Protein AF-M8BYP4-F1 (afdb_monomer_lite)

pLDDT: mean 82.85, std 19.55, range [24.45, 98.75]

Secondary structure (DSSP, 8-state):
--SSSSSSSSSSSSSSSS------PPPPEEEEEE---HHHHHHHHHHHTS-HHHH--PPP---------S-------S---EEEEE--SSSS-HHHHHHHHHHHHHHHT-TTSEEEE--BB-B-TT-PBPTTB--SS-TTT--SSS----TTGGGS-SSSSSHHHHHTGGGHHHHH----S----TTTSPPHHHHHHHHHHTS-EEEEE-S-SHHHHHHHHH-TTGGGGEEEEEEE---SS---TTSS--TT--S----TTSSSS---SSSTTT-SS--HHHHH-HHHHHHHHHHHHTTTTTTT--S------------S-TTSHHHHHHHHGGG---SS-TT----EEEE-HHHHTTSB--HHHHHHHHH---SHHHHHHHHHHHHHHHTSSSTTHHHH-B-HHHHHHHHHHHHHHHTTTSS---SSEEEEEEEEEE--SBSSTT--SSS-TTTTT-SS-GGGPPTTSTTSSB---STT-TTT--TT-SS----TT-EEE--STT-EEEEEEEEEPBPS-TT-S--BHHHHHHHHHHH-STT--S--HHHH-TT----------TT----EEEEEEE---HHHHHHHHHHHHS-TTTEEEEEEEE-TTSSS-GGGHHHHHHHHHHTT-TTS-EEE--SS-TTS-TT--TTGGGS-SSSSSHHHHHTGGGGGGGS---S--------GGGT-SS--S-GGG---BHHHHHHHHHHHS-TT--EEEEE-S-THHHHHHHHH-TTHHHHEEEEEEE---B--TT----S-TT-TT--SB-HHHHH-HHHHHHHHTSSS-EEEE-HHHHHHH--HHHHHHHHHHS---HHHHHHHHHHHHHHHHHHH-GGGGGGHHHHHHHHHHHHHHHGGGS-EEEEEEEEEE--SS-TTTTTBEEE-TT-S-EEEEEEEE-HHHHHHHHHHHHH-GGG--SS--HHHHHHHHHS--GGGS--

Sequence (951 aa):
MAAAVVVIMVLAAAVAAGGAATDQAAPQRILLDTDMDTDDLLALMYILKQNRSEFELKPSFSYSNPKQSNLIKIPIPAATREAVTINVNAWSDAGHAVNHLYDILYMMGRDDILVGIGGDGGISDAGTIYPNVGGYLPLIDQGITTVGDCRYRKAVPLEGGGRLDIDTNWGIRRSFLPQGNRRYIPFQQPTTQQVMIDTISAGPTTVILTGSHTNFAIFLMTYPHLKGNVKHIYTMGGGVRSKNPTGCCPKDVTTACTPQQCGDIGNLFSSYSTNPYAEFNIFGDPFAAYQILVQIAMYRRIQNESEFVSVSMLGVSITDGVASLGSIITSHLIKFGVVEVFHSGIPITLVPLDATNTIPVNEEFFYAFQQHQSTFEAEYCFKSLKMARDTWSDDQFHASYFMWDSFTSGVAISGMRNDKDCLHGNDFAELEYMNITVITSNEPYGIYDGSNPLFDGHAVPKFGLKKGGVHSGHVQTGIVDSFCIIEGSRKGRCEDGYTKEISGLEAVRVRVATKAKSNVDKNSRLDREFFKSFLEVLTLRDNTGRFDITAQFPFYREVLYKPNFVNKSRGKVTIFDMDMSAGDFVSLIYLLKAPVEEIDLKGIFVSGNGWANAATIDIVYDILHMMGRDDIPVGRGTSTALGTGILGCKYVSAIPQGSGGLLDSDTLYGLARSLPRSPRRYTAENSVEHGAPRNTGNPELRQPLAFEVWQSVKKQLDPSEKITILTNGPLTNLANIVLSDRNASSVIKSVYVVGGHIRDENDSNGNVFTVPSNRYAEFNLFLDPLAAKVVLESTMDITLIPLSSQRKASSFQTLLESLEYAENTPESSFVLHLLSLLHDLQQKHRLYHHMGIFLGELLGAVYLVEGSNMEHSLLLKPISIIADNTTSTDGQVVVNEQSANLVKVLEDFDSDEYYSRVANHLGNMERSAVIGSFTEQRASWSRQPDNLRVR

Radius of gyration: 30.74 Å; chains: 1; bounding box: 107×107×83 Å

Organism: Aegilops tauschii (NCBI:txid37682)

Foldseek 3Di:
DPPDDPPPVVVVVVVPPDDPPPCLDQAAFEEEEAQQFLLVLLQVLLVLLDDQSNHHDDDDDDDDDDDDDDDPPPPLPLDARYEYEHAALAFEAQQLRVQLVQLVCVQLVNPNYAYAAFFFAFADLQQDGDPRGGNNAASQQTYRGLFGFSFLRLLAFQDLLGHLCRSCLQVLSLVKTDGDPDWFFPPSRHHLLNRCCSNLVSAAHEYEYHAALRSVLSNCVVPVVSLQSHQAYQYEFFFAPAAAQPLFDDPPDPDDTDCLQGGEREDGDLQQQQAVGGYSRCSSHVPSVQSVQQVLFPAPVVVVPPDDDDDDDDDDDDDDDPDPPVVVCVVPVVPDPDVVSHDNNHAYEYEYCLAQLQAFQAPLLLVVLVVLQQFSSSVSSNVSLQQSCQSDLDPSSRRHHTSRSNVSSQQVVQCSVCVVPVPDDRPWFDKDWFWKGFQAADPDFQDAPVQGSQPHPDPAGHPRDDRRDSNRHGDRRHSPRPQQHDPPDSGGDDRHSHIYGDDDPSIGTHIYGNYTDFDPPPPDPNGGPSSVSSSVSSNDPPSGGPGINCRLFVQDDQDAQADDCVPPAAAAEEEEEEQQALLVLLLLLLLLLFDRNHYVHAEYEHACLDQEHQQLVQLVQLSCRQLSNSNYAYAYEQNAAPPDDSSDCPQVSLFRSDLSGHSCSSCLSRCSQWGAGHPQGARPQADVVRVRSHGDPCRVSHRHHLLVSVVVSVVPDDPPHAYEYEYLAALRSVLVNVVVPVCNLVRHQEYEYEFADEQDPVRQFEQSPSQVLARFAHSRCLSHVPSVQSPVLDQHAYEYAYPLNLLLQLDLPLLLVLLVPFADFLQSVSSNVSSVSLVVSCVPDPSSVSSSNSRSSSVRSCCSRCVVVWDWDKDWFQWGTDCPVDSSRRRGIYGDPPRPHTYIYTNDTDNNVVSNVSNHSSNDPPSGTPQSTNVSVSVVSRDDPPVVVPD

Structure (mmCIF, N/CA/C/O backbone):
data_AF-M8BYP4-F1
#
_entry.id   AF-M8BYP4-F1
#
loop_
_atom_site.group_PDB
_atom_site.id
_atom_site.type_symbol
_atom_site.label_atom_id
_atom_site.label_alt_id
_atom_site.label_comp_id
_atom_site.label_asym_id
_atom_site.label_entity_id
_atom_site.label_seq_id
_atom_site.pdbx_PDB_ins_code
_atom_site.Cartn_x
_atom_site.Cartn_y
_atom_site.Cartn_z
_atom_site.occupancy
_atom_site.B_iso_or_equiv
_atom_site.auth_seq_id
_atom_site.auth_comp_id
_atom_site.auth_asym_id
_atom_site.auth_atom_id
_atom_site.pdbx_PDB_model_num
ATOM 1 N N . MET A 1 1 ? 33.179 -76.485 -32.060 1.00 47.47 1 MET A N 1
ATOM 2 C CA . MET A 1 1 ? 33.585 -75.147 -31.580 1.00 47.47 1 MET A CA 1
ATOM 3 C C . MET A 1 1 ? 34.302 -74.425 -32.709 1.00 47.47 1 MET A C 1
ATOM 5 O O . MET A 1 1 ? 35.471 -74.696 -32.910 1.00 47.47 1 MET A O 1
ATOM 9 N N . ALA A 1 2 ? 33.565 -73.627 -33.489 1.00 41.41 2 ALA A N 1
ATOM 10 C CA . ALA A 1 2 ? 34.037 -72.615 -34.453 1.00 41.41 2 ALA A CA 1
ATOM 11 C C . ALA A 1 2 ? 32.843 -72.214 -35.346 1.00 41.41 2 ALA A C 1
ATOM 13 O O . ALA A 1 2 ? 32.811 -72.569 -36.514 1.00 41.41 2 ALA A O 1
ATOM 14 N N . ALA A 1 3 ? 31.807 -71.589 -34.768 1.00 38.22 3 ALA A N 1
ATOM 15 C CA . ALA A 1 3 ? 30.687 -70.961 -35.495 1.00 38.22 3 ALA A CA 1
ATOM 16 C C . ALA A 1 3 ? 29.704 -70.315 -34.495 1.00 38.22 3 ALA A C 1
ATOM 18 O O . ALA A 1 3 ? 28.600 -70.815 -34.315 1.00 38.22 3 ALA A O 1
ATOM 19 N N . ALA A 1 4 ? 30.117 -69.266 -33.770 1.00 37.12 4 ALA A N 1
ATOM 20 C CA . ALA A 1 4 ? 29.188 -68.485 -32.929 1.00 37.12 4 ALA A CA 1
ATOM 21 C C . ALA A 1 4 ? 29.692 -67.085 -32.505 1.00 37.12 4 ALA A C 1
ATOM 23 O O . ALA A 1 4 ? 29.160 -66.525 -31.555 1.00 37.12 4 ALA A O 1
ATOM 24 N N . VAL A 1 5 ? 30.714 -66.502 -33.154 1.00 43.09 5 VAL A N 1
ATOM 25 C CA . VAL A 1 5 ? 31.291 -65.207 -32.701 1.00 43.09 5 VAL A CA 1
ATOM 26 C C . VAL A 1 5 ? 31.234 -64.093 -33.762 1.00 43.09 5 VAL A C 1
ATOM 28 O O . VAL A 1 5 ? 31.517 -62.943 -33.460 1.00 43.09 5 VAL A O 1
ATOM 31 N N . VAL A 1 6 ? 30.769 -64.362 -34.988 1.00 42.94 6 VAL A N 1
ATOM 32 C CA . VAL A 1 6 ? 30.834 -63.367 -36.087 1.00 42.94 6 VAL A CA 1
ATOM 33 C C . VAL A 1 6 ? 29.506 -62.629 -36.360 1.00 42.94 6 VAL A C 1
ATOM 35 O O . VAL A 1 6 ? 29.493 -61.652 -37.095 1.00 42.94 6 VAL A O 1
ATOM 38 N N . VAL A 1 7 ? 28.391 -62.988 -35.711 1.00 42.44 7 VAL A N 1
ATOM 39 C CA . VAL A 1 7 ? 27.078 -62.340 -35.972 1.00 42.44 7 VAL A CA 1
ATOM 40 C C . VAL A 1 7 ? 26.731 -61.210 -34.982 1.00 42.44 7 VAL A C 1
ATOM 42 O O . VAL A 1 7 ? 25.818 -60.434 -35.237 1.00 42.44 7 VAL A O 1
ATOM 45 N N . ILE A 1 8 ? 27.491 -61.020 -33.896 1.00 41.34 8 ILE A N 1
ATOM 46 C CA . ILE A 1 8 ? 27.172 -59.989 -32.882 1.00 41.34 8 ILE A CA 1
ATOM 47 C C . ILE A 1 8 ? 27.923 -58.659 -33.105 1.00 41.34 8 ILE A C 1
ATOM 49 O O . ILE A 1 8 ? 27.476 -57.622 -32.626 1.00 41.34 8 ILE A O 1
ATOM 53 N N . MET A 1 9 ? 28.995 -58.620 -33.909 1.00 36.97 9 MET A N 1
ATOM 54 C CA . MET A 1 9 ? 29.759 -57.375 -34.128 1.00 36.97 9 MET A CA 1
ATOM 55 C C . MET A 1 9 ? 29.305 -56.500 -35.309 1.00 36.97 9 MET A C 1
ATOM 57 O O . MET A 1 9 ? 29.778 -55.375 -35.422 1.00 36.97 9 MET A O 1
ATOM 61 N N . VAL A 1 10 ? 28.364 -56.940 -36.154 1.00 40.47 10 VAL A N 1
ATOM 62 C CA . VAL A 1 10 ? 27.869 -56.111 -37.281 1.00 40.47 10 VAL A CA 1
ATOM 63 C C . VAL A 1 10 ? 26.548 -55.390 -36.960 1.00 40.47 10 VAL A C 1
ATOM 65 O O . VAL A 1 10 ? 26.227 -54.391 -37.593 1.00 40.47 10 VAL A O 1
ATOM 68 N N . LEU A 1 11 ? 25.829 -55.785 -35.903 1.00 34.47 11 LEU A N 1
ATOM 69 C CA . LEU A 1 11 ? 24.637 -55.061 -35.424 1.00 34.47 11 LEU A CA 1
ATOM 70 C C . LEU A 1 11 ? 24.945 -53.971 -34.381 1.00 34.47 11 LEU A C 1
ATOM 72 O O . LEU A 1 11 ? 24.119 -53.091 -34.164 1.00 34.47 11 LEU A O 1
ATOM 76 N N . ALA A 1 12 ? 26.149 -53.959 -33.800 1.00 36.03 12 ALA A N 1
ATOM 77 C CA . ALA A 1 12 ? 26.587 -52.902 -32.882 1.00 36.03 12 ALA A CA 1
ATOM 78 C C . ALA A 1 12 ? 27.160 -51.656 -33.596 1.00 36.03 12 ALA A C 1
ATOM 80 O O . ALA A 1 12 ? 27.296 -50.608 -32.974 1.00 36.03 12 ALA A O 1
ATOM 81 N N . ALA A 1 13 ? 27.452 -51.739 -34.900 1.00 34.25 13 ALA A N 1
ATOM 82 C CA . ALA A 1 13 ? 27.996 -50.626 -35.689 1.00 34.25 13 ALA A CA 1
ATOM 83 C C . ALA A 1 13 ? 26.947 -49.888 -36.551 1.00 34.25 13 ALA A C 1
ATOM 85 O O . ALA A 1 13 ? 27.278 -48.891 -37.184 1.00 34.25 13 ALA A O 1
ATOM 86 N N . ALA A 1 14 ? 25.682 -50.333 -36.554 1.00 33.28 14 ALA A N 1
ATOM 87 C CA . ALA A 1 14 ? 24.598 -49.731 -37.344 1.00 33.28 14 ALA A CA 1
ATOM 88 C C . ALA A 1 14 ? 23.501 -49.038 -36.505 1.00 33.28 14 ALA A C 1
ATOM 90 O O . ALA A 1 14 ? 22.530 -48.542 -37.065 1.00 33.28 14 ALA A O 1
ATOM 91 N N . VAL A 1 15 ? 23.658 -48.953 -35.177 1.00 34.56 15 VAL A N 1
ATOM 92 C CA . VAL A 1 15 ? 22.760 -48.177 -34.284 1.00 34.56 15 VAL A CA 1
ATOM 93 C C . VAL A 1 15 ? 23.459 -46.928 -33.712 1.00 34.56 15 VAL A C 1
ATOM 95 O O . VAL A 1 15 ? 22.857 -46.138 -32.997 1.00 34.56 15 VAL A O 1
ATOM 98 N N . ALA A 1 16 ? 24.719 -46.681 -34.087 1.00 34.91 16 ALA A N 1
ATOM 99 C CA . ALA A 1 16 ? 25.492 -45.505 -33.665 1.00 34.91 16 ALA A CA 1
ATOM 100 C C . ALA A 1 16 ? 25.520 -44.358 -34.702 1.00 34.91 16 ALA A C 1
ATOM 102 O O . ALA A 1 16 ? 26.282 -43.408 -34.548 1.00 34.91 16 ALA A O 1
ATOM 103 N N . ALA A 1 17 ? 24.699 -44.419 -35.755 1.00 37.12 17 ALA A N 1
ATOM 104 C CA . ALA A 1 17 ? 24.590 -43.364 -36.762 1.00 37.12 17 ALA A CA 1
ATOM 105 C C . ALA A 1 17 ? 23.144 -43.271 -37.268 1.00 37.12 17 ALA A C 1
ATOM 107 O O . ALA A 1 17 ? 22.764 -43.951 -38.216 1.00 37.12 17 ALA A O 1
ATOM 108 N N . GLY A 1 18 ? 22.313 -42.467 -36.604 1.00 32.94 18 GLY A N 1
ATOM 109 C CA . GLY A 1 18 ? 20.912 -42.313 -37.009 1.00 32.94 18 GLY A CA 1
ATOM 110 C C . GLY A 1 18 ? 20.001 -41.807 -35.904 1.00 32.94 18 GLY A C 1
ATOM 111 O O . GLY A 1 18 ? 18.997 -42.430 -35.588 1.00 32.94 18 GLY A O 1
ATOM 112 N N . GLY A 1 19 ? 20.372 -40.686 -35.302 1.00 25.70 19 GLY A N 1
ATOM 113 C CA . GLY A 1 19 ? 19.558 -39.978 -34.330 1.00 25.70 19 GLY A CA 1
ATOM 114 C C . GLY A 1 19 ? 20.259 -38.675 -34.028 1.00 25.70 19 GLY A C 1
ATOM 115 O O . GLY A 1 19 ? 20.981 -38.582 -33.042 1.00 25.70 19 GLY A O 1
ATOM 116 N N . ALA A 1 20 ? 20.125 -37.699 -34.928 1.00 27.20 20 ALA A N 1
ATOM 117 C CA . ALA A 1 20 ? 20.415 -36.321 -34.582 1.00 27.20 20 ALA A CA 1
ATOM 118 C C . ALA A 1 20 ? 19.528 -35.996 -33.377 1.00 27.20 20 ALA A C 1
ATOM 120 O O . ALA A 1 20 ? 18.320 -35.811 -33.523 1.00 27.20 20 ALA A O 1
ATOM 121 N N . ALA A 1 21 ? 20.111 -36.024 -32.178 1.00 27.77 21 ALA A N 1
ATOM 122 C CA . ALA A 1 21 ? 19.527 -35.355 -31.041 1.00 27.77 21 ALA A CA 1
ATOM 123 C C . ALA A 1 21 ? 19.411 -33.899 -31.480 1.00 27.77 21 ALA A C 1
ATOM 125 O O . ALA A 1 21 ? 20.416 -33.220 -31.676 1.00 27.77 21 ALA A O 1
ATOM 126 N N . THR A 1 22 ? 18.189 -33.463 -31.764 1.00 29.06 22 THR A N 1
ATOM 127 C CA . THR A 1 22 ? 17.883 -32.047 -31.883 1.00 29.06 22 THR A CA 1
ATOM 128 C C . THR A 1 22 ? 18.420 -31.396 -30.617 1.00 29.06 22 THR A C 1
ATOM 130 O O . THR A 1 22 ? 17.942 -31.731 -29.531 1.00 29.06 22 THR A O 1
ATOM 133 N N . ASP A 1 23 ? 19.429 -30.535 -30.750 1.00 31.98 23 ASP A N 1
ATOM 134 C CA . ASP A 1 23 ? 19.889 -29.634 -29.697 1.00 31.98 23 ASP A CA 1
ATOM 135 C C . ASP A 1 23 ? 18.686 -28.776 -29.271 1.00 31.98 23 ASP A C 1
ATOM 137 O O . ASP A 1 23 ? 18.431 -27.696 -29.804 1.00 31.98 23 ASP A O 1
ATOM 141 N N . GLN A 1 24 ? 17.867 -29.280 -28.346 1.00 37.41 24 GLN A N 1
ATOM 142 C CA . GLN A 1 24 ? 16.889 -28.456 -27.655 1.00 37.41 24 GLN A CA 1
ATOM 143 C C . GLN A 1 24 ? 17.692 -27.557 -26.720 1.00 37.41 24 GLN A C 1
ATOM 145 O O . GLN A 1 24 ? 18.117 -27.973 -25.643 1.00 37.41 24 GLN A O 1
ATOM 150 N N . ALA A 1 25 ? 17.955 -26.336 -27.189 1.00 51.00 25 ALA A N 1
ATOM 151 C CA . ALA A 1 25 ? 18.593 -25.283 -26.413 1.00 51.00 25 ALA A CA 1
ATOM 152 C C . ALA A 1 25 ? 17.952 -25.184 -25.020 1.00 51.00 25 ALA A C 1
ATOM 154 O O . ALA A 1 25 ? 16.726 -25.218 -24.899 1.00 51.00 25 ALA A O 1
ATOM 155 N N . ALA A 1 26 ? 18.783 -25.055 -23.982 1.00 59.34 26 ALA A N 1
ATOM 156 C CA . ALA A 1 26 ? 18.301 -24.932 -22.613 1.00 59.34 26 ALA A CA 1
ATOM 157 C C . ALA A 1 26 ? 17.300 -23.763 -22.497 1.00 59.34 26 ALA A C 1
ATOM 159 O O . ALA A 1 26 ? 17.522 -22.716 -23.120 1.00 59.34 26 ALA A O 1
ATOM 160 N N . PRO A 1 27 ? 16.219 -23.915 -21.716 1.00 70.88 27 PRO A N 1
ATOM 161 C CA . PRO A 1 27 ? 15.196 -22.884 -21.645 1.00 70.88 27 PRO A CA 1
ATOM 162 C C . PRO A 1 27 ? 15.723 -21.592 -21.011 1.00 70.88 27 PRO A C 1
ATOM 164 O O . PRO A 1 27 ? 16.614 -21.635 -20.155 1.00 70.88 27 PRO A O 1
ATOM 167 N N . GLN A 1 28 ? 15.208 -20.442 -21.450 1.00 80.75 28 GLN A N 1
ATOM 168 C CA . GLN A 1 28 ? 15.706 -19.141 -20.989 1.00 80.75 28 GLN A CA 1
ATOM 169 C C . GLN A 1 28 ? 15.186 -18.813 -19.587 1.00 80.75 28 GLN A C 1
ATOM 171 O O . GLN A 1 28 ? 14.002 -18.965 -19.318 1.00 80.75 28 GLN A O 1
ATOM 176 N N . ARG A 1 29 ? 16.078 -18.342 -18.708 1.00 87.81 29 ARG A N 1
ATOM 177 C CA . ARG A 1 29 ? 15.727 -17.854 -17.368 1.00 87.81 29 ARG A CA 1
ATOM 178 C C . ARG A 1 29 ? 15.261 -16.411 -17.431 1.00 87.81 29 ARG A C 1
ATOM 180 O O . ARG A 1 29 ? 15.933 -15.597 -18.069 1.00 87.81 29 ARG A O 1
ATOM 187 N N . ILE A 1 30 ? 14.171 -16.105 -16.737 1.00 91.81 30 ILE A N 1
ATOM 188 C CA . ILE A 1 30 ? 13.589 -14.764 -16.678 1.00 91.81 30 ILE A CA 1
ATOM 189 C C . ILE A 1 30 ? 13.501 -14.322 -15.219 1.00 91.81 30 ILE A C 1
ATOM 191 O O . ILE A 1 30 ? 12.996 -15.053 -14.367 1.00 91.81 30 ILE A O 1
ATOM 195 N N . LEU A 1 31 ? 13.975 -13.111 -14.951 1.00 95.56 31 LEU A N 1
ATOM 196 C CA . LEU A 1 31 ? 13.644 -12.367 -13.745 1.00 95.56 31 LEU A CA 1
ATOM 197 C C . LEU A 1 31 ? 12.795 -11.164 -14.149 1.00 95.56 31 LEU A C 1
ATOM 199 O O . LEU A 1 31 ? 13.245 -10.360 -14.962 1.00 95.56 31 LEU A O 1
ATOM 203 N N . LEU A 1 32 ? 11.589 -11.057 -13.600 1.00 96.25 32 LEU A N 1
ATOM 204 C CA . LEU A 1 32 ? 10.695 -9.914 -13.791 1.00 96.25 32 LEU A CA 1
ATOM 205 C C . LEU A 1 32 ? 10.702 -9.052 -12.524 1.00 96.25 32 LEU A C 1
ATOM 207 O O . LEU A 1 32 ? 10.374 -9.565 -11.462 1.00 96.25 32 LEU A O 1
ATOM 211 N N . ASP A 1 33 ? 11.047 -7.773 -12.632 1.00 95.19 33 ASP A N 1
ATOM 212 C CA . ASP A 1 33 ? 10.878 -6.778 -11.564 1.00 95.19 33 ASP A CA 1
ATOM 213 C C . ASP A 1 33 ? 9.746 -5.821 -11.961 1.00 95.19 33 ASP A C 1
ATOM 215 O O . ASP A 1 33 ? 9.840 -5.157 -12.992 1.00 95.19 33 ASP A O 1
ATOM 219 N N . THR A 1 34 ? 8.669 -5.800 -11.179 1.00 93.62 34 THR A N 1
ATOM 220 C CA . THR A 1 34 ? 7.365 -5.206 -11.538 1.00 93.62 34 THR A CA 1
ATOM 221 C C . THR A 1 34 ? 6.768 -4.449 -10.357 1.00 93.62 34 THR A C 1
ATOM 223 O O . THR A 1 34 ? 7.027 -4.819 -9.211 1.00 93.62 34 THR A O 1
ATOM 226 N N . ASP A 1 35 ? 5.957 -3.422 -10.599 1.00 90.00 35 ASP A N 1
ATOM 227 C CA . ASP A 1 35 ? 5.171 -2.718 -9.580 1.00 90.00 35 ASP A CA 1
ATOM 228 C C . ASP A 1 35 ? 3.682 -3.105 -9.557 1.00 90.00 35 ASP A C 1
ATOM 230 O O . ASP A 1 35 ? 2.884 -2.432 -8.905 1.00 90.00 35 ASP A O 1
ATOM 234 N N . MET A 1 36 ? 3.345 -4.277 -10.115 1.00 90.44 36 MET A N 1
ATOM 235 C CA . MET A 1 36 ? 2.069 -4.999 -9.962 1.00 90.44 36 MET A CA 1
ATOM 236 C C . MET A 1 36 ? 0.813 -4.142 -10.191 1.00 90.44 36 MET A C 1
ATOM 238 O O . MET A 1 36 ? -0.194 -4.316 -9.497 1.00 90.44 36 MET A O 1
ATOM 242 N N . ASP A 1 37 ? 0.847 -3.248 -11.174 1.00 8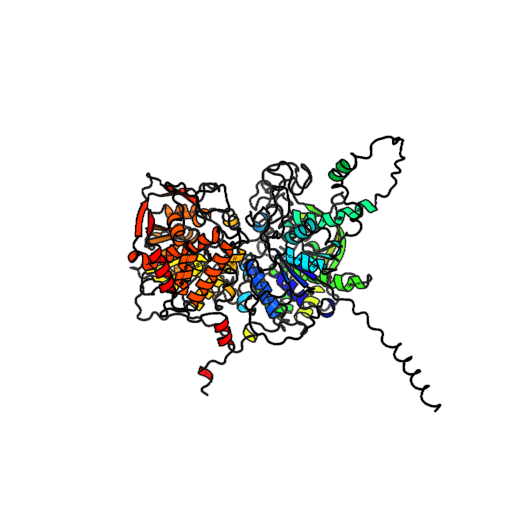9.38 37 ASP A N 1
ATOM 243 C CA . ASP A 1 37 ? -0.328 -2.511 -11.611 1.00 89.38 37 ASP A CA 1
ATOM 244 C C . ASP A 1 37 ? -1.249 -3.349 -12.536 1.00 89.38 37 ASP A C 1
ATOM 246 O O . ASP A 1 37 ? -1.113 -4.572 -12.684 1.00 89.38 37 ASP A O 1
ATOM 250 N N . THR A 1 38 ? -2.265 -2.712 -13.133 1.00 86.94 38 THR A N 1
ATOM 251 C CA . THR A 1 38 ? -3.182 -3.418 -14.047 1.00 86.94 38 THR A CA 1
ATOM 252 C C . THR A 1 38 ? -2.483 -3.918 -15.316 1.00 86.94 38 THR A C 1
ATOM 254 O O . THR A 1 38 ? -2.800 -5.014 -15.773 1.00 86.94 38 THR A O 1
ATOM 257 N N . ASP A 1 39 ? -1.564 -3.163 -15.910 1.00 87.56 39 ASP A N 1
ATOM 258 C CA . ASP A 1 39 ? -0.873 -3.555 -17.142 1.00 87.56 39 ASP A CA 1
ATOM 259 C C . ASP A 1 39 ? 0.298 -4.513 -16.879 1.00 87.56 39 ASP A C 1
ATOM 261 O O . ASP A 1 39 ? 0.465 -5.482 -17.626 1.00 87.56 39 ASP A O 1
ATOM 265 N N . ASP A 1 40 ? 1.014 -4.366 -15.762 1.00 92.62 40 ASP A N 1
ATOM 266 C CA . ASP A 1 40 ? 1.961 -5.369 -15.260 1.00 92.62 40 ASP A CA 1
ATOM 267 C C . ASP A 1 40 ? 1.307 -6.745 -15.131 1.00 92.62 40 ASP A C 1
ATOM 269 O O . ASP A 1 40 ? 1.902 -7.783 -15.438 1.00 92.62 40 ASP A O 1
ATOM 273 N N . LEU A 1 41 ? 0.051 -6.780 -14.684 1.00 92.56 41 LEU A N 1
ATOM 274 C CA . LEU A 1 41 ? -0.699 -8.019 -14.580 1.00 92.56 41 LEU A CA 1
ATOM 275 C C . LEU A 1 41 ? -0.916 -8.673 -15.945 1.00 92.56 41 LEU A C 1
ATOM 277 O O . LEU A 1 41 ? -0.756 -9.890 -16.085 1.00 92.56 41 LEU A O 1
ATOM 281 N N . LEU A 1 42 ? -1.301 -7.885 -16.951 1.00 94.62 42 LEU A N 1
ATOM 282 C CA . LEU A 1 42 ? -1.475 -8.373 -18.318 1.00 94.62 42 LEU A CA 1
ATOM 283 C C . LEU A 1 42 ? -0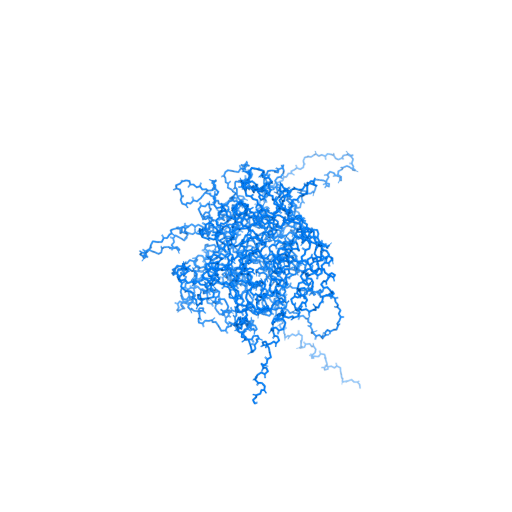.128 -8.862 -18.879 1.00 94.62 42 LEU A C 1
ATOM 285 O O . LEU A 1 42 ? -0.075 -9.922 -19.514 1.00 94.62 42 LEU A O 1
ATOM 289 N N . ALA A 1 43 ? 0.961 -8.160 -18.564 1.00 95.31 43 ALA A N 1
ATOM 290 C CA . ALA A 1 43 ? 2.329 -8.523 -18.912 1.00 95.31 43 ALA A CA 1
ATOM 291 C C . ALA A 1 43 ? 2.747 -9.866 -18.295 1.00 95.31 43 ALA A C 1
ATOM 293 O O . ALA A 1 43 ? 3.196 -10.776 -19.003 1.00 95.31 43 ALA A O 1
ATOM 294 N N . LEU A 1 44 ? 2.522 -10.036 -16.991 1.00 95.44 44 LEU A N 1
ATOM 295 C CA . LEU A 1 44 ? 2.797 -11.268 -16.263 1.00 95.44 44 LEU A CA 1
ATOM 296 C C . LEU A 1 44 ? 1.993 -12.440 -16.834 1.00 95.44 44 LEU A C 1
ATOM 298 O O . LEU A 1 44 ? 2.563 -13.503 -17.081 1.00 95.44 44 LEU A O 1
ATOM 302 N N . MET A 1 45 ? 0.694 -12.264 -17.095 1.00 95.06 45 MET A N 1
ATOM 303 C CA . MET A 1 45 ? -0.132 -13.319 -17.699 1.00 95.06 45 MET A CA 1
ATOM 304 C C . MET A 1 45 ? 0.381 -13.702 -19.088 1.00 95.06 45 MET A C 1
ATOM 306 O O . MET A 1 45 ? 0.488 -14.890 -19.395 1.00 95.06 45 MET A O 1
ATOM 310 N N . TYR A 1 46 ? 0.782 -12.727 -19.907 1.00 95.12 46 TYR A N 1
ATOM 311 C CA . TYR A 1 46 ? 1.386 -12.994 -21.210 1.00 95.12 46 TYR A CA 1
ATOM 312 C C . TYR A 1 46 ? 2.690 -13.801 -21.099 1.00 95.12 46 TYR A C 1
ATOM 314 O O . TYR A 1 46 ? 2.896 -14.725 -21.891 1.00 95.12 46 TYR A O 1
ATOM 322 N N . ILE A 1 47 ? 3.549 -13.504 -20.114 1.00 93.88 47 ILE A N 1
ATOM 323 C CA . ILE A 1 47 ? 4.786 -14.261 -19.843 1.00 93.88 47 ILE A CA 1
ATOM 324 C C . ILE A 1 47 ? 4.461 -15.686 -19.370 1.00 93.88 47 ILE A C 1
ATOM 326 O O . ILE A 1 47 ? 4.976 -16.650 -19.934 1.00 93.88 47 ILE A O 1
ATOM 330 N N . LEU A 1 48 ? 3.569 -15.847 -18.387 1.00 92.62 48 LEU A N 1
ATOM 331 C CA . LEU A 1 48 ? 3.217 -17.153 -17.806 1.00 92.62 48 LEU A CA 1
ATOM 332 C C . LEU A 1 48 ? 2.547 -18.106 -18.808 1.00 92.62 48 LEU A C 1
ATOM 334 O O . LEU A 1 48 ? 2.576 -19.327 -18.619 1.00 92.62 48 LEU A O 1
ATOM 338 N N . LYS A 1 49 ? 1.953 -17.556 -19.871 1.00 92.38 49 LYS A N 1
ATOM 339 C CA . LYS A 1 49 ? 1.318 -18.301 -20.962 1.00 92.38 49 LYS A CA 1
ATOM 340 C C . LYS A 1 49 ? 2.280 -18.770 -22.045 1.00 92.38 49 LYS A C 1
ATOM 342 O O . LYS A 1 49 ? 1.896 -19.623 -22.849 1.00 92.38 49 LYS A O 1
ATOM 347 N N . GLN A 1 50 ? 3.514 -18.267 -22.071 1.00 90.81 50 GLN A N 1
ATOM 348 C CA . GLN A 1 50 ? 4.490 -18.679 -23.076 1.00 90.81 50 GLN A CA 1
ATOM 349 C C . GLN A 1 50 ? 4.795 -20.176 -23.001 1.00 90.81 50 GLN A C 1
ATOM 351 O O . GLN A 1 50 ? 4.639 -20.825 -21.964 1.00 90.81 50 GLN A O 1
ATOM 356 N N . ASN A 1 51 ? 5.232 -20.733 -24.135 1.00 84.19 51 ASN A N 1
ATOM 357 C CA . ASN A 1 51 ? 5.622 -22.132 -24.229 1.00 84.19 51 ASN A CA 1
ATOM 358 C C . ASN A 1 51 ? 6.710 -22.418 -23.205 1.00 84.19 51 ASN A C 1
ATOM 360 O O . ASN A 1 51 ? 7.833 -21.920 -23.329 1.00 84.19 51 ASN A O 1
ATOM 364 N N . ARG A 1 52 ? 6.378 -23.264 -22.230 1.00 76.38 52 ARG A N 1
ATOM 365 C CA . ARG A 1 52 ? 7.320 -23.583 -21.186 1.00 76.38 52 ARG A CA 1
ATOM 366 C C . ARG A 1 52 ? 8.564 -24.155 -21.821 1.00 76.38 52 ARG A C 1
ATOM 368 O O . ARG A 1 52 ? 9.583 -23.573 -21.573 1.00 76.38 52 ARG A O 1
ATOM 375 N N . SER A 1 53 ? 8.570 -25.107 -22.747 1.00 70.38 53 SER A N 1
ATOM 376 C CA . SER A 1 53 ? 9.836 -25.690 -23.248 1.00 70.38 53 SER A CA 1
ATOM 377 C C . SER A 1 53 ? 10.864 -24.697 -23.847 1.00 70.38 53 SER A C 1
ATOM 379 O O . SER A 1 53 ? 12.044 -25.031 -23.929 1.00 70.38 53 SER A O 1
ATOM 381 N N . GLU A 1 54 ? 10.464 -23.472 -24.204 1.00 70.69 54 GLU A N 1
ATOM 382 C CA . GLU A 1 54 ? 11.363 -22.364 -24.583 1.00 70.69 54 GLU A CA 1
ATOM 383 C C . GLU A 1 54 ? 11.903 -21.558 -23.377 1.00 70.69 54 GLU A C 1
ATOM 385 O O . GLU A 1 54 ? 13.012 -21.015 -23.435 1.00 70.69 54 GLU A O 1
ATOM 390 N N . PHE A 1 55 ? 11.150 -21.532 -22.276 1.00 68.75 55 PHE A N 1
ATOM 391 C CA . PHE A 1 55 ? 11.351 -20.757 -21.044 1.00 68.75 55 PHE A CA 1
ATOM 392 C C . PHE A 1 55 ? 11.314 -21.629 -19.723 1.00 68.75 55 PHE A C 1
ATOM 394 O O . PHE A 1 55 ? 11.363 -21.104 -18.624 1.00 68.75 55 PHE A O 1
ATOM 401 N N . GLU A 1 56 ? 11.298 -22.982 -19.798 1.00 53.12 56 GLU A N 1
ATOM 402 C CA . GLU A 1 56 ? 10.891 -23.989 -18.773 1.00 53.12 56 GLU A CA 1
ATOM 403 C C . GLU A 1 56 ? 11.933 -24.435 -17.734 1.00 53.12 56 GLU A C 1
ATOM 405 O O . GLU A 1 56 ? 13.131 -24.592 -17.991 1.00 53.12 56 GLU A O 1
ATOM 410 N N . LEU A 1 57 ? 11.371 -24.920 -16.618 1.00 38.38 57 LEU A N 1
ATOM 411 C CA . LEU A 1 57 ? 11.862 -25.888 -15.628 1.00 38.38 57 LEU A CA 1
ATOM 412 C C . LEU A 1 57 ? 11.188 -27.266 -15.744 1.00 38.38 57 LEU A C 1
ATOM 414 O O . LEU A 1 57 ? 9.976 -27.372 -15.588 1.00 38.38 57 LEU A O 1
ATOM 418 N N . LYS A 1 58 ? 11.964 -28.353 -15.817 1.00 28.22 58 LYS A N 1
ATOM 419 C CA . LYS A 1 58 ? 11.502 -29.633 -15.253 1.00 28.22 58 LYS A CA 1
ATOM 420 C C . LYS A 1 58 ? 11.915 -29.699 -13.778 1.00 28.22 58 LYS A C 1
ATOM 422 O O . LYS A 1 58 ? 13.121 -29.716 -13.527 1.00 28.22 58 LYS A O 1
ATOM 427 N N . PRO A 1 59 ? 10.989 -29.825 -12.812 1.00 36.69 59 PRO A N 1
ATOM 428 C CA . PRO A 1 59 ? 11.320 -30.406 -11.521 1.00 36.69 59 PRO A CA 1
ATOM 429 C C . PRO A 1 59 ? 11.448 -31.927 -11.692 1.00 36.69 59 PRO A C 1
ATOM 431 O O . PRO A 1 59 ? 10.562 -32.588 -12.233 1.00 36.69 59 PRO A O 1
ATOM 434 N N . SER A 1 60 ? 12.556 -32.504 -11.234 1.00 28.00 60 SER A N 1
ATOM 435 C CA . SER A 1 60 ? 12.587 -33.931 -10.906 1.00 28.00 60 SER A CA 1
ATOM 436 C C . SER A 1 60 ? 12.215 -34.054 -9.431 1.00 28.00 60 SER A C 1
ATOM 438 O O . SER A 1 60 ? 12.861 -33.429 -8.602 1.00 28.00 60 SER A O 1
ATOM 440 N N . PHE A 1 61 ? 11.108 -34.739 -9.129 1.00 28.53 61 PHE A N 1
ATOM 441 C CA . PHE A 1 61 ? 10.961 -35.792 -8.110 1.00 28.53 61 PHE A CA 1
ATOM 442 C C . PHE A 1 61 ? 9.493 -36.015 -7.705 1.00 28.53 61 PHE A C 1
ATOM 444 O O . PHE A 1 61 ? 8.678 -35.099 -7.624 1.00 28.53 61 PHE A O 1
ATOM 451 N N . SER A 1 62 ? 9.176 -37.292 -7.483 1.00 24.89 62 SER A N 1
ATOM 452 C CA . SER A 1 62 ? 7.885 -37.842 -7.074 1.00 24.89 62 SER A CA 1
ATOM 453 C C . SER A 1 62 ? 7.558 -37.536 -5.611 1.00 24.89 62 SER A C 1
ATOM 455 O O . SER A 1 62 ? 8.384 -37.772 -4.731 1.00 24.89 62 SER A O 1
ATOM 457 N N . TYR A 1 63 ? 6.322 -37.117 -5.344 1.00 25.53 63 TYR A N 1
ATOM 458 C CA . TYR A 1 63 ? 5.770 -37.005 -3.994 1.00 25.53 63 TYR A CA 1
ATOM 459 C C . TYR A 1 63 ? 5.541 -38.386 -3.353 1.00 25.53 63 TYR A C 1
ATOM 461 O O . TYR A 1 63 ? 4.863 -39.237 -3.926 1.00 25.53 63 TYR A O 1
ATOM 469 N N . SER A 1 64 ? 6.013 -38.565 -2.116 1.00 24.45 64 SER A N 1
ATOM 470 C CA . SER A 1 64 ? 5.498 -39.562 -1.168 1.00 24.45 64 SER A CA 1
ATOM 471 C C . SER A 1 64 ? 5.124 -38.878 0.155 1.00 24.45 64 SER A C 1
ATOM 473 O O . SER A 1 64 ? 5.850 -38.013 0.633 1.00 24.45 64 SER A O 1
ATOM 475 N N . ASN A 1 65 ? 3.965 -39.266 0.689 1.00 25.69 65 ASN A N 1
ATOM 476 C CA . ASN A 1 65 ? 3.178 -38.684 1.791 1.00 25.69 65 ASN A CA 1
ATOM 477 C C . ASN A 1 65 ? 3.952 -38.317 3.093 1.00 25.69 65 ASN A C 1
ATOM 479 O O . ASN A 1 65 ? 4.917 -39.005 3.429 1.00 25.69 65 ASN A O 1
ATOM 483 N N . PRO A 1 66 ? 3.495 -37.321 3.890 1.00 34.81 66 PRO A N 1
ATOM 484 C CA . PRO A 1 66 ? 4.218 -36.793 5.044 1.00 34.81 66 PRO A CA 1
ATOM 485 C C . PRO A 1 66 ? 3.840 -37.495 6.359 1.00 34.81 66 PRO A C 1
ATOM 487 O O . PRO A 1 66 ? 2.674 -37.803 6.615 1.00 34.81 66 PRO A O 1
ATOM 490 N N . LYS A 1 67 ? 4.818 -37.661 7.255 1.00 26.36 67 LYS A N 1
ATOM 491 C CA . LYS A 1 67 ? 4.583 -37.791 8.700 1.00 26.36 67 LYS A CA 1
ATOM 492 C C . LYS A 1 67 ? 5.563 -36.898 9.468 1.00 26.36 67 LYS A C 1
ATOM 494 O O . LYS A 1 67 ? 6.765 -37.066 9.339 1.00 26.36 67 LYS A O 1
ATOM 499 N N . GLN A 1 68 ? 4.978 -35.991 10.257 1.00 26.88 68 GLN A N 1
ATOM 500 C CA . GLN A 1 68 ? 5.479 -35.345 11.482 1.00 26.88 68 GLN A CA 1
ATOM 501 C C . GLN A 1 68 ? 6.921 -34.794 11.514 1.00 26.88 68 GLN A C 1
ATOM 503 O O . GLN A 1 68 ? 7.870 -35.532 11.755 1.00 26.88 68 GLN A O 1
ATOM 508 N N . SER A 1 69 ? 7.054 -33.464 11.488 1.00 25.08 69 SER A N 1
ATOM 509 C CA . SER A 1 69 ? 7.575 -32.663 12.616 1.00 25.08 69 SER A CA 1
ATOM 510 C C . SER A 1 69 ? 7.515 -31.159 12.295 1.00 25.08 69 SER A C 1
ATOM 512 O O . SER A 1 69 ? 7.525 -30.754 11.135 1.00 25.08 69 SER A O 1
ATOM 514 N N . ASN A 1 70 ? 7.351 -30.352 13.347 1.00 31.66 70 ASN A N 1
ATOM 515 C CA . ASN A 1 70 ? 7.238 -28.893 13.331 1.00 31.66 70 ASN A CA 1
ATOM 516 C C . ASN A 1 70 ? 8.488 -28.215 12.738 1.00 31.66 70 ASN A C 1
ATOM 518 O O . ASN A 1 70 ? 9.591 -28.720 12.918 1.00 31.66 70 ASN A O 1
ATOM 522 N N . LEU A 1 71 ? 8.283 -27.034 12.130 1.00 30.80 71 LEU A N 1
ATOM 523 C CA . LEU A 1 71 ? 9.162 -26.247 11.236 1.00 30.80 71 LEU A CA 1
ATOM 524 C C . LEU A 1 71 ? 8.943 -26.552 9.748 1.00 30.80 71 LEU A C 1
ATOM 526 O O . LEU A 1 71 ? 9.732 -27.234 9.098 1.00 30.80 71 LEU A O 1
ATOM 530 N N . ILE A 1 72 ? 7.896 -25.952 9.174 1.00 27.19 72 ILE A N 1
ATOM 531 C CA . ILE A 1 72 ? 7.774 -25.820 7.718 1.00 27.19 72 ILE A CA 1
ATOM 532 C C . ILE A 1 72 ? 8.801 -24.769 7.268 1.00 27.19 72 ILE A C 1
ATOM 534 O O . ILE A 1 72 ? 8.478 -23.602 7.078 1.00 27.19 72 ILE A O 1
ATOM 538 N N . LYS A 1 73 ? 10.063 -25.174 7.105 1.00 27.86 73 LYS A N 1
ATOM 539 C CA . LYS A 1 73 ? 10.929 -24.521 6.122 1.00 27.86 73 LYS A CA 1
ATOM 540 C C . LYS A 1 73 ? 10.406 -24.960 4.763 1.00 27.86 73 LYS A C 1
ATOM 542 O O . LYS A 1 73 ? 10.487 -26.144 4.445 1.00 27.86 73 LYS A O 1
ATOM 547 N N . ILE A 1 74 ? 9.847 -24.036 3.986 1.00 33.41 74 ILE A N 1
ATOM 548 C CA . ILE A 1 74 ? 9.601 -24.282 2.563 1.00 33.41 74 ILE A CA 1
ATOM 549 C C . ILE A 1 74 ? 10.978 -24.596 1.953 1.00 33.41 74 ILE A C 1
ATOM 551 O O . ILE A 1 74 ? 11.860 -23.737 2.015 1.00 33.41 74 ILE A O 1
ATOM 555 N N . PRO A 1 75 ? 11.233 -25.812 1.440 1.00 31.12 75 PRO A N 1
ATOM 556 C CA . PRO A 1 75 ? 12.504 -26.108 0.803 1.00 31.12 75 PRO A CA 1
ATOM 557 C C . PRO A 1 75 ? 12.566 -25.285 -0.483 1.00 31.12 75 PRO A C 1
ATOM 559 O O . PRO A 1 75 ? 11.772 -25.512 -1.392 1.00 31.12 75 PRO A O 1
ATOM 562 N N . ILE A 1 76 ? 13.480 -24.318 -0.546 1.00 37.91 76 ILE A N 1
ATOM 563 C CA . ILE A 1 76 ? 13.780 -23.580 -1.775 1.00 37.91 76 ILE A CA 1
ATOM 564 C C . ILE A 1 76 ? 14.356 -24.602 -2.768 1.00 37.91 76 ILE A C 1
ATOM 566 O O . ILE A 1 76 ? 15.383 -25.219 -2.459 1.00 37.91 76 ILE A O 1
ATOM 570 N N . PRO A 1 77 ? 13.726 -24.851 -3.930 1.00 39.84 77 PRO A N 1
ATOM 571 C CA . PRO A 1 77 ? 14.296 -25.746 -4.923 1.00 39.84 77 PRO A CA 1
ATOM 572 C C . PRO A 1 77 ? 15.640 -25.182 -5.397 1.00 39.84 77 PRO A C 1
ATOM 574 O O . PRO A 1 77 ? 15.718 -24.051 -5.868 1.00 39.84 77 PRO A O 1
ATOM 577 N N . ALA A 1 78 ? 16.704 -25.985 -5.332 1.00 37.22 78 ALA A N 1
ATOM 578 C CA . ALA A 1 78 ? 18.062 -25.607 -5.749 1.00 37.22 78 ALA A CA 1
ATOM 579 C C . ALA A 1 78 ? 18.219 -25.346 -7.269 1.00 37.22 78 ALA A C 1
ATOM 581 O O . ALA A 1 78 ? 19.329 -25.250 -7.784 1.00 37.22 78 ALA A O 1
ATOM 582 N N . ALA A 1 79 ? 17.115 -25.254 -8.009 1.00 44.19 79 ALA A N 1
ATOM 583 C CA . ALA A 1 79 ? 17.085 -24.942 -9.426 1.00 44.19 79 ALA A CA 1
ATOM 584 C C . ALA A 1 79 ? 15.785 -24.196 -9.734 1.00 44.19 79 ALA A C 1
ATOM 586 O O . ALA A 1 79 ? 14.874 -24.773 -10.319 1.00 44.19 79 ALA A O 1
ATOM 587 N N . THR A 1 80 ? 15.682 -22.933 -9.321 1.00 49.56 80 THR A N 1
ATOM 588 C CA . THR A 1 80 ? 14.557 -22.075 -9.719 1.00 49.56 80 THR A CA 1
ATOM 589 C C . THR A 1 80 ? 15.021 -21.186 -10.875 1.00 49.56 80 THR A C 1
ATOM 591 O O . THR A 1 80 ? 16.061 -20.542 -10.783 1.00 49.56 80 THR A O 1
ATOM 594 N N . ARG A 1 81 ? 14.336 -21.261 -12.024 1.00 65.38 81 ARG A N 1
ATOM 595 C CA . ARG A 1 81 ? 14.719 -20.602 -13.297 1.00 65.38 81 ARG A CA 1
ATOM 596 C C . ARG A 1 81 ? 13.912 -19.337 -13.598 1.00 65.38 81 ARG A C 1
ATOM 598 O O . ARG A 1 81 ? 14.313 -18.585 -14.479 1.00 65.38 81 ARG A O 1
ATOM 605 N N . GLU A 1 82 ? 12.810 -19.116 -12.889 1.00 82.38 82 GLU A N 1
ATOM 606 C CA . GLU A 1 82 ? 11.966 -17.931 -13.033 1.00 82.38 82 GLU A CA 1
ATOM 607 C C . GLU A 1 82 ? 11.726 -17.303 -11.663 1.00 82.38 82 GLU A C 1
ATOM 609 O O . GLU A 1 82 ? 11.490 -18.010 -10.676 1.00 82.38 82 GLU A O 1
ATOM 614 N N . ALA A 1 83 ? 11.786 -15.979 -11.617 1.00 93.50 83 ALA A N 1
ATOM 615 C CA . ALA A 1 83 ? 11.554 -15.209 -10.411 1.00 93.50 83 ALA A CA 1
ATOM 616 C C . ALA A 1 83 ? 10.823 -13.912 -10.733 1.00 93.50 83 ALA A C 1
ATOM 618 O O . ALA A 1 83 ? 11.030 -13.314 -11.790 1.00 93.50 83 ALA A O 1
ATOM 619 N N . VAL A 1 84 ? 9.995 -13.480 -9.791 1.00 95.94 84 VAL A N 1
ATOM 620 C CA . VAL A 1 84 ? 9.333 -12.181 -9.822 1.00 95.94 84 VAL A CA 1
ATOM 621 C C . VAL A 1 84 ? 9.768 -11.403 -8.588 1.00 95.94 84 VAL A C 1
ATOM 623 O O . VAL A 1 84 ? 9.771 -11.935 -7.479 1.00 95.94 84 VAL A O 1
ATOM 626 N N . THR A 1 85 ? 10.153 -10.151 -8.757 1.00 95.25 85 THR A N 1
ATOM 627 C CA . THR A 1 85 ? 10.414 -9.227 -7.660 1.00 95.25 85 THR A CA 1
ATOM 628 C C . THR A 1 85 ? 9.455 -8.056 -7.749 1.00 95.25 85 THR A C 1
ATOM 630 O O . THR A 1 85 ? 9.102 -7.619 -8.840 1.00 95.25 85 THR A O 1
ATOM 633 N N . ILE A 1 86 ? 8.977 -7.603 -6.593 1.00 93.62 86 ILE A N 1
ATOM 634 C CA . ILE A 1 86 ? 8.000 -6.521 -6.515 1.00 93.62 86 ILE A CA 1
ATOM 635 C C . ILE A 1 86 ? 8.728 -5.237 -6.132 1.00 93.62 86 ILE A C 1
ATOM 637 O O . ILE A 1 86 ? 9.445 -5.180 -5.123 1.00 93.62 86 ILE A O 1
ATOM 641 N N . ASN A 1 87 ? 8.530 -4.209 -6.944 1.00 88.00 87 ASN A N 1
ATOM 642 C CA . ASN A 1 87 ? 8.892 -2.841 -6.652 1.00 88.00 87 ASN A CA 1
ATOM 643 C C . ASN A 1 87 ? 7.668 -2.098 -6.104 1.00 88.00 87 ASN A C 1
ATOM 645 O O . ASN A 1 87 ? 6.571 -2.229 -6.625 1.00 88.00 87 ASN A O 1
ATOM 649 N N . VAL A 1 88 ? 7.837 -1.368 -5.005 1.00 82.56 88 VAL A N 1
ATOM 650 C CA . VAL A 1 88 ? 6.711 -0.845 -4.207 1.00 82.56 88 VAL A CA 1
ATOM 651 C C . VAL A 1 88 ? 6.824 0.656 -3.949 1.00 82.56 88 VAL A C 1
ATOM 653 O O . VAL A 1 88 ? 6.082 1.216 -3.145 1.00 82.56 88 VAL A O 1
ATOM 656 N N . ASN A 1 89 ? 7.749 1.333 -4.635 1.00 82.38 89 ASN A N 1
ATOM 657 C CA . ASN A 1 89 ? 7.899 2.786 -4.547 1.00 82.38 89 ASN A CA 1
ATOM 658 C C . ASN A 1 89 ? 7.043 3.556 -5.580 1.00 82.38 89 ASN A C 1
ATOM 660 O O . ASN A 1 89 ? 7.142 4.782 -5.646 1.00 82.38 89 ASN A O 1
ATOM 664 N N . ALA A 1 90 ? 6.180 2.856 -6.330 1.00 83.00 90 ALA A N 1
ATOM 665 C CA . ALA A 1 90 ? 5.333 3.395 -7.396 1.00 83.00 90 ALA A CA 1
ATOM 666 C C . ALA A 1 90 ? 3.846 3.003 -7.220 1.00 83.00 90 ALA A C 1
ATOM 668 O O . ALA A 1 90 ? 3.229 3.457 -6.247 1.00 83.00 90 ALA A O 1
ATOM 669 N N . TRP A 1 91 ? 3.273 2.220 -8.146 1.00 87.94 91 TRP A N 1
ATOM 670 C CA . TRP A 1 91 ? 1.822 2.059 -8.348 1.00 87.94 91 TRP A CA 1
ATOM 671 C C . TRP A 1 91 ? 1.075 1.149 -7.374 1.00 87.94 91 TRP A C 1
ATOM 673 O O . TRP A 1 91 ? -0.131 1.327 -7.208 1.00 87.94 91 TRP A O 1
ATOM 683 N N . SER A 1 92 ? 1.761 0.233 -6.694 1.00 89.62 92 SER A N 1
ATOM 684 C CA . SER A 1 92 ? 1.144 -0.668 -5.716 1.00 89.62 92 SER A CA 1
ATOM 685 C C . SER A 1 92 ? 1.795 -0.573 -4.342 1.00 89.62 92 SER A C 1
ATOM 687 O O . SER A 1 92 ? 2.950 -0.153 -4.195 1.00 89.62 92 SER A O 1
ATOM 689 N N . ASP A 1 93 ? 1.038 -0.945 -3.316 1.00 92.81 93 ASP A N 1
ATOM 690 C CA . ASP A 1 93 ? 1.519 -1.138 -1.957 1.00 92.81 93 ASP A CA 1
ATOM 691 C C . ASP A 1 93 ? 1.905 -2.604 -1.708 1.00 92.81 93 ASP A C 1
ATOM 693 O O . ASP A 1 93 ? 1.265 -3.566 -2.144 1.00 92.81 93 ASP A O 1
ATOM 697 N N . ALA A 1 94 ? 3.009 -2.777 -0.981 1.00 92.75 94 ALA A N 1
ATOM 698 C CA . ALA A 1 94 ? 3.739 -4.035 -0.878 1.00 92.75 94 ALA A CA 1
ATOM 699 C C . ALA A 1 94 ? 2.874 -5.224 -0.414 1.00 92.75 94 ALA A C 1
ATOM 701 O O . ALA A 1 94 ? 2.935 -6.317 -0.989 1.00 92.75 94 ALA A O 1
ATOM 702 N N . GLY A 1 95 ? 2.054 -5.017 0.623 1.00 93.25 95 GLY A N 1
ATOM 703 C CA . GLY A 1 95 ? 1.215 -6.070 1.198 1.00 93.25 95 GLY A CA 1
ATOM 704 C C . GLY A 1 95 ? 0.081 -6.520 0.282 1.00 93.25 95 GLY A C 1
ATOM 705 O O . GLY A 1 95 ? -0.298 -7.699 0.281 1.00 93.25 95 GLY A O 1
ATOM 706 N N . HIS A 1 96 ? -0.422 -5.621 -0.557 1.00 94.88 96 HIS A N 1
ATOM 707 C CA . HIS A 1 96 ? -1.466 -5.926 -1.526 1.00 94.88 96 HIS A CA 1
ATOM 708 C C . HIS A 1 96 ? -0.886 -6.608 -2.770 1.00 94.88 96 HIS A C 1
ATOM 710 O O . HIS A 1 96 ? -1.367 -7.682 -3.152 1.00 94.88 96 HIS A O 1
ATOM 716 N N . ALA A 1 97 ? 0.219 -6.083 -3.306 1.00 95.06 97 ALA A N 1
ATOM 717 C CA . ALA A 1 97 ? 0.919 -6.629 -4.467 1.00 95.06 97 ALA A CA 1
ATOM 718 C C . ALA A 1 97 ? 1.361 -8.092 -4.271 1.00 95.06 97 ALA A C 1
ATOM 720 O O . ALA A 1 97 ? 1.092 -8.948 -5.118 1.00 95.06 97 ALA A O 1
ATOM 721 N N . VAL A 1 98 ? 1.977 -8.428 -3.126 1.00 95.00 98 VAL A N 1
ATOM 722 C CA . VAL A 1 98 ? 2.437 -9.808 -2.855 1.00 95.00 98 VAL A CA 1
ATOM 723 C C . VAL A 1 98 ? 1.276 -10.797 -2.795 1.00 95.00 98 VAL A C 1
ATOM 725 O O . VAL A 1 98 ? 1.357 -11.915 -3.307 1.00 95.00 98 VAL A O 1
ATOM 728 N N . ASN A 1 99 ? 0.168 -10.377 -2.192 1.00 95.00 99 ASN A N 1
ATOM 729 C CA . ASN A 1 99 ? -1.025 -11.191 -2.063 1.00 95.00 99 ASN A CA 1
ATOM 730 C C . ASN A 1 99 ? -1.705 -11.412 -3.420 1.00 95.00 99 ASN A C 1
ATOM 732 O O . ASN A 1 99 ? -2.149 -12.524 -3.710 1.00 95.00 99 ASN A O 1
ATOM 736 N N . HIS A 1 100 ? -1.754 -10.377 -4.259 1.00 95.06 100 HIS A N 1
ATOM 737 C CA . HIS A 1 100 ? -2.272 -10.461 -5.621 1.00 95.06 100 HIS A CA 1
ATOM 738 C C . HIS A 1 100 ? -1.426 -11.406 -6.476 1.00 95.06 100 HIS A C 1
ATOM 740 O O . HIS A 1 100 ? -1.970 -12.329 -7.086 1.00 95.06 100 HIS A O 1
ATOM 746 N N . LEU A 1 101 ? -0.100 -11.265 -6.437 1.00 95.69 101 LEU A N 1
ATOM 747 C CA . LEU A 1 101 ? 0.819 -12.148 -7.152 1.00 95.69 101 LEU A CA 1
ATOM 748 C C . LEU A 1 101 ? 0.677 -13.612 -6.705 1.00 95.69 101 LEU A C 1
ATOM 750 O O . LEU A 1 101 ? 0.641 -14.509 -7.544 1.00 95.69 101 LEU A O 1
ATOM 754 N N . TYR A 1 102 ? 0.528 -13.881 -5.406 1.00 96.38 102 TYR A N 1
ATOM 755 C CA . TYR A 1 102 ? 0.289 -15.243 -4.908 1.00 96.38 102 TYR A CA 1
ATOM 756 C C . TYR A 1 102 ? -1.021 -15.848 -5.400 1.00 96.38 102 TYR A C 1
ATOM 758 O O . TYR A 1 102 ? -1.048 -17.030 -5.742 1.00 96.38 102 TYR A O 1
ATOM 766 N N . ASP A 1 103 ? -2.090 -15.062 -5.488 1.00 95.69 103 ASP A N 1
ATOM 767 C CA . ASP A 1 103 ? -3.372 -15.547 -6.001 1.00 95.69 103 ASP A CA 1
ATOM 768 C C . ASP A 1 103 ? -3.303 -15.831 -7.519 1.00 95.69 103 ASP A C 1
ATOM 770 O O . ASP A 1 103 ? -3.814 -16.856 -7.980 1.00 95.69 103 ASP A O 1
ATOM 774 N N . ILE A 1 104 ? -2.584 -15.000 -8.289 1.00 95.88 104 ILE A N 1
ATOM 775 C CA . ILE A 1 104 ? -2.300 -15.234 -9.720 1.00 95.88 104 ILE A CA 1
ATOM 776 C C . ILE A 1 104 ? -1.480 -16.509 -9.917 1.00 95.88 104 ILE A C 1
ATOM 778 O O . ILE A 1 104 ? -1.857 -17.377 -10.707 1.00 95.88 104 ILE A O 1
ATOM 782 N N . LEU A 1 105 ? -0.359 -16.644 -9.205 1.00 95.12 105 LEU A N 1
ATOM 783 C CA . LEU A 1 105 ? 0.515 -17.810 -9.326 1.00 95.12 105 LEU A CA 1
ATOM 784 C C . LEU A 1 105 ? -0.224 -19.087 -8.930 1.00 95.12 105 LEU A C 1
ATOM 786 O O . LEU A 1 105 ? -0.069 -20.110 -9.596 1.00 95.12 105 LEU A O 1
ATOM 790 N N . TYR A 1 106 ? -1.088 -19.028 -7.919 1.00 95.38 106 TYR A N 1
ATOM 791 C CA . TYR A 1 106 ? -1.922 -20.162 -7.542 1.00 95.38 106 TYR A CA 1
ATOM 792 C C . TYR A 1 106 ? -2.912 -20.548 -8.652 1.00 95.38 106 TYR A C 1
ATOM 794 O O . TYR A 1 106 ? -2.975 -21.725 -9.024 1.00 95.38 106 TYR A O 1
ATOM 802 N N . MET A 1 107 ? -3.619 -19.571 -9.239 1.00 95.56 107 MET A N 1
ATOM 803 C CA . MET A 1 107 ? -4.512 -19.785 -10.389 1.00 95.56 107 MET A CA 1
ATOM 804 C C . MET A 1 107 ? -3.766 -20.429 -11.562 1.00 95.56 107 MET A C 1
ATOM 806 O O . MET A 1 107 ? -4.226 -21.422 -12.126 1.00 95.56 107 MET A O 1
ATOM 810 N N . MET A 1 108 ? -2.580 -19.917 -11.889 1.00 93.12 108 MET A N 1
ATOM 811 C CA . MET A 1 108 ? -1.735 -20.417 -12.980 1.00 93.12 108 MET A CA 1
ATOM 812 C C . MET A 1 108 ? -1.020 -21.734 -12.637 1.00 93.12 108 MET A C 1
ATOM 814 O O . MET A 1 108 ? -0.376 -22.350 -13.492 1.00 93.12 108 MET A O 1
ATOM 818 N N . GLY A 1 109 ? -1.123 -22.204 -11.390 1.00 91.31 109 GLY A N 1
ATOM 819 C CA . GLY A 1 109 ? -0.433 -23.400 -10.926 1.00 91.31 109 GLY A CA 1
ATOM 820 C C . GLY A 1 109 ? 1.087 -23.263 -10.928 1.00 91.31 109 GLY A C 1
ATOM 821 O O . GLY A 1 109 ? 1.768 -24.247 -11.228 1.00 91.31 109 GLY A O 1
ATOM 822 N N . ARG A 1 110 ? 1.577 -22.053 -10.640 1.00 91.06 110 ARG A N 1
ATOM 823 C CA . ARG A 1 110 ? 2.970 -21.602 -10.684 1.00 91.06 110 ARG A CA 1
ATOM 824 C C . ARG A 1 110 ? 3.509 -21.152 -9.321 1.00 91.06 110 ARG A C 1
ATOM 826 O O . ARG A 1 110 ? 4.347 -20.260 -9.230 1.00 91.06 110 ARG A O 1
ATOM 833 N N . ASP A 1 111 ? 3.057 -21.795 -8.243 1.00 90.19 111 ASP A N 1
ATOM 834 C CA . ASP A 1 111 ? 3.611 -21.578 -6.895 1.00 90.19 111 ASP A CA 1
ATOM 835 C C . ASP A 1 111 ? 5.119 -21.904 -6.800 1.00 90.19 111 ASP A C 1
ATOM 837 O O . ASP A 1 111 ? 5.750 -21.568 -5.800 1.00 90.19 111 ASP A O 1
ATOM 841 N N . ASP A 1 112 ? 5.699 -22.540 -7.828 1.00 88.12 112 ASP A N 1
ATOM 842 C CA . ASP A 1 112 ? 7.135 -22.791 -7.975 1.00 88.12 112 ASP A CA 1
ATOM 843 C C . ASP A 1 112 ? 7.971 -21.525 -8.230 1.00 88.12 112 ASP A C 1
ATOM 845 O O . ASP A 1 112 ? 9.178 -21.553 -7.995 1.00 88.12 112 ASP A O 1
ATOM 849 N N . ILE A 1 113 ? 7.362 -20.426 -8.690 1.00 91.38 113 ILE A N 1
ATOM 850 C CA . ILE A 1 113 ? 8.074 -19.175 -8.986 1.00 91.38 113 ILE A CA 1
ATOM 851 C C . ILE A 1 113 ? 8.471 -18.465 -7.686 1.00 91.38 113 ILE A C 1
ATOM 853 O O . ILE A 1 113 ? 7.633 -18.196 -6.812 1.00 91.38 113 ILE A O 1
ATOM 857 N N . LEU A 1 114 ? 9.756 -18.115 -7.565 1.00 93.25 114 LEU A N 1
ATOM 858 C CA . LEU A 1 114 ? 10.244 -17.311 -6.443 1.00 93.25 114 LEU A CA 1
ATOM 859 C C . LEU A 1 114 ? 9.667 -15.901 -6.520 1.00 93.25 114 LEU A C 1
ATOM 861 O O . LEU A 1 114 ? 9.627 -15.299 -7.588 1.00 93.25 114 LEU A O 1
ATOM 865 N N . VAL A 1 115 ? 9.243 -15.381 -5.368 1.00 95.06 115 VAL A N 1
ATOM 866 C CA . VAL A 1 115 ? 8.742 -14.009 -5.252 1.00 95.06 115 VAL A CA 1
ATOM 867 C C . VAL A 1 115 ? 9.568 -13.282 -4.214 1.00 95.06 115 VAL A C 1
ATOM 869 O O . VAL A 1 115 ? 9.632 -13.734 -3.069 1.00 95.06 115 VAL A O 1
ATOM 872 N N . GLY A 1 116 ? 10.202 -12.192 -4.631 1.00 94.31 116 GLY A N 1
ATOM 873 C CA . GLY A 1 116 ? 10.953 -11.296 -3.764 1.00 94.31 116 GLY A CA 1
ATOM 874 C C . GLY A 1 116 ? 10.172 -10.016 -3.525 1.00 94.31 116 GLY A C 1
ATOM 875 O O . GLY A 1 116 ? 9.601 -9.459 -4.458 1.00 94.31 116 GLY A O 1
ATOM 876 N N . ILE A 1 117 ? 10.138 -9.551 -2.283 1.00 92.75 117 ILE A N 1
ATOM 877 C CA . ILE A 1 117 ? 9.550 -8.253 -1.962 1.00 92.75 117 ILE A CA 1
ATOM 878 C C . ILE A 1 117 ? 10.376 -7.554 -0.898 1.00 92.75 117 ILE A C 1
ATOM 880 O O . ILE A 1 117 ? 10.733 -8.155 0.117 1.00 92.75 117 ILE A O 1
ATOM 884 N N . GLY A 1 118 ? 10.679 -6.284 -1.151 1.00 87.88 118 GLY A N 1
ATOM 885 C CA . GLY A 1 118 ? 11.311 -5.402 -0.185 1.00 87.88 118 GLY A CA 1
ATOM 886 C C . GLY A 1 118 ? 12.593 -5.960 0.441 1.00 87.88 118 GLY A C 1
ATOM 887 O O . GLY A 1 118 ? 13.365 -6.693 -0.186 1.00 87.88 118 GLY A O 1
ATOM 888 N N . GLY A 1 119 ? 12.826 -5.557 1.688 1.00 88.19 119 GLY A N 1
ATOM 889 C CA . GLY A 1 119 ? 13.988 -5.913 2.495 1.00 88.19 119 GLY A CA 1
ATOM 890 C C . GLY A 1 119 ? 14.205 -4.931 3.651 1.00 88.19 119 GLY A C 1
ATOM 891 O O . GLY A 1 119 ? 14.153 -3.720 3.467 1.00 88.19 119 GLY A O 1
ATOM 892 N N . ASP A 1 120 ? 14.448 -5.453 4.850 1.00 87.56 120 ASP A N 1
ATOM 893 C CA . ASP A 1 120 ? 14.529 -4.655 6.085 1.00 87.56 120 ASP A CA 1
ATOM 894 C C . ASP A 1 120 ? 15.928 -4.060 6.372 1.00 87.56 120 ASP A C 1
ATOM 896 O O . ASP A 1 120 ? 16.179 -3.496 7.439 1.00 87.56 120 ASP A O 1
ATOM 900 N N . GLY A 1 121 ? 16.875 -4.219 5.445 1.00 88.00 121 GLY A N 1
ATOM 901 C CA . GLY A 1 121 ? 18.181 -3.561 5.477 1.00 88.00 121 GLY A CA 1
ATOM 902 C C . GLY A 1 121 ? 18.103 -2.092 5.054 1.00 88.00 121 GLY A C 1
ATOM 903 O O . GLY A 1 121 ? 17.060 -1.601 4.632 1.00 88.00 121 GLY A O 1
ATOM 904 N N . GLY A 1 122 ? 19.231 -1.383 5.116 1.00 89.44 122 GLY A N 1
ATOM 905 C CA . GLY A 1 122 ? 19.273 0.040 4.781 1.00 89.44 122 GLY A CA 1
ATOM 906 C C . GLY A 1 122 ? 20.571 0.495 4.124 1.00 89.44 122 GLY A C 1
ATOM 907 O O . GLY A 1 122 ? 21.517 -0.277 3.957 1.00 89.44 122 GLY A O 1
ATOM 908 N N . ILE A 1 123 ? 20.614 1.771 3.755 1.00 90.62 123 ILE A N 1
ATOM 909 C CA . ILE A 1 123 ? 21.775 2.445 3.174 1.00 90.62 123 ILE A CA 1
ATOM 910 C C . ILE A 1 123 ? 22.247 3.521 4.158 1.00 90.62 123 ILE A C 1
ATOM 912 O O . ILE A 1 123 ? 21.446 4.325 4.628 1.00 90.62 123 ILE A O 1
ATOM 916 N N . SER A 1 124 ? 23.540 3.534 4.496 1.00 90.56 124 SER A N 1
ATOM 917 C CA . SER A 1 124 ? 24.099 4.574 5.372 1.00 90.56 124 SER A CA 1
ATOM 918 C C . SER A 1 124 ? 24.142 5.945 4.694 1.00 90.56 124 SER A C 1
ATOM 920 O O . SER A 1 124 ? 24.150 6.054 3.467 1.00 90.56 124 SER A O 1
ATOM 922 N N . ASP A 1 125 ? 24.327 6.985 5.504 1.00 85.69 125 ASP A N 1
ATOM 923 C CA . ASP A 1 125 ? 24.621 8.354 5.059 1.00 85.69 125 ASP A CA 1
ATOM 924 C C . ASP A 1 125 ? 25.864 8.444 4.158 1.00 85.69 125 ASP A C 1
ATOM 926 O O . ASP A 1 125 ? 25.959 9.308 3.293 1.00 85.69 125 ASP A O 1
ATOM 930 N N . ALA A 1 126 ? 26.825 7.527 4.321 1.00 85.31 126 ALA A N 1
ATOM 931 C CA . ALA A 1 126 ? 28.007 7.441 3.461 1.00 85.31 126 ALA A CA 1
ATOM 932 C C . ALA A 1 126 ? 27.730 6.730 2.118 1.00 85.31 126 ALA A C 1
ATOM 934 O O . ALA A 1 126 ? 28.602 6.673 1.250 1.00 85.31 126 ALA A O 1
ATOM 935 N N . GLY A 1 127 ? 26.531 6.172 1.930 1.00 87.12 127 GLY A N 1
ATOM 936 C CA . GLY A 1 127 ? 26.148 5.386 0.757 1.00 87.12 127 GLY A CA 1
ATOM 937 C C . GLY A 1 127 ? 26.543 3.913 0.829 1.00 87.12 127 GLY A C 1
ATOM 938 O O . GLY A 1 127 ? 26.525 3.234 -0.196 1.00 87.12 127 GLY A O 1
ATOM 939 N N . THR A 1 128 ? 26.902 3.401 2.009 1.00 90.19 128 THR A N 1
ATOM 940 C CA . THR A 1 128 ? 27.156 1.967 2.198 1.00 90.19 128 THR A CA 1
ATOM 941 C C . THR A 1 128 ? 25.832 1.218 2.176 1.00 90.19 128 THR A C 1
ATOM 943 O O . THR A 1 128 ? 24.984 1.442 3.037 1.00 90.19 128 THR A O 1
ATOM 946 N N . ILE A 1 129 ? 25.673 0.314 1.213 1.00 91.19 129 ILE A N 1
ATOM 947 C CA . ILE A 1 129 ? 24.500 -0.554 1.089 1.00 91.19 129 ILE A CA 1
ATOM 948 C C . ILE A 1 129 ? 24.710 -1.789 1.976 1.00 91.19 129 ILE A C 1
ATOM 950 O O . ILE A 1 129 ? 25.668 -2.536 1.772 1.00 91.19 129 ILE A O 1
ATOM 954 N N . TYR A 1 130 ? 23.850 -1.998 2.975 1.00 90.75 130 TYR A N 1
ATOM 955 C CA . TYR A 1 130 ? 23.920 -3.165 3.864 1.00 90.75 130 TYR A CA 1
ATOM 956 C C . TYR A 1 130 ? 23.151 -4.374 3.296 1.00 90.75 130 TYR A C 1
ATOM 958 O O . TYR A 1 130 ? 22.348 -4.229 2.381 1.00 90.75 130 TYR A O 1
ATOM 966 N N . PRO A 1 131 ? 23.360 -5.601 3.800 1.00 88.12 131 PRO A N 1
ATOM 967 C CA . PRO A 1 131 ? 22.567 -6.749 3.364 1.00 88.12 131 PRO A CA 1
ATOM 968 C C . PRO A 1 131 ? 21.059 -6.534 3.554 1.00 88.12 131 PRO A C 1
ATOM 970 O O . PRO A 1 131 ? 20.638 -5.865 4.497 1.00 88.12 131 PRO A O 1
ATOM 973 N N . ASN A 1 132 ? 20.255 -7.161 2.691 1.00 84.19 132 ASN A N 1
ATOM 974 C CA . ASN A 1 132 ? 18.789 -7.119 2.717 1.00 84.19 132 ASN A CA 1
ATOM 975 C C . ASN A 1 132 ? 18.162 -5.726 2.549 1.00 84.19 132 ASN A C 1
ATOM 977 O O . ASN A 1 132 ? 17.032 -5.548 2.989 1.00 84.19 132 ASN A O 1
ATOM 981 N N . VAL A 1 133 ? 18.834 -4.744 1.933 1.00 86.75 133 VAL A N 1
ATOM 982 C CA . VAL A 1 133 ? 18.170 -3.471 1.586 1.00 86.75 133 VAL A CA 1
ATOM 983 C C . VAL A 1 133 ? 16.951 -3.742 0.711 1.00 86.75 133 VAL A C 1
ATOM 985 O O . VAL A 1 133 ? 17.055 -4.422 -0.310 1.00 86.75 133 VAL A O 1
ATOM 988 N N . GLY A 1 134 ? 15.803 -3.212 1.116 1.00 73.50 134 GLY A N 1
ATOM 989 C CA . GLY A 1 134 ? 14.589 -3.230 0.313 1.00 73.50 134 GLY A CA 1
ATOM 990 C C . GLY A 1 134 ? 14.534 -2.045 -0.632 1.00 73.50 134 GLY A C 1
ATOM 991 O O . GLY A 1 134 ? 14.957 -0.959 -0.262 1.00 73.50 134 GLY A O 1
ATOM 992 N N . GLY A 1 135 ? 13.982 -2.231 -1.830 1.00 79.75 135 GLY A N 1
ATOM 993 C CA . GLY A 1 135 ? 13.594 -1.128 -2.713 1.00 79.75 135 GLY A CA 1
ATOM 994 C C . GLY A 1 135 ? 12.207 -0.594 -2.362 1.00 79.75 135 GLY A C 1
ATOM 995 O O . GLY A 1 135 ? 11.333 -0.538 -3.220 1.00 79.75 135 GLY A O 1
ATOM 996 N N . TYR A 1 136 ? 11.987 -0.268 -1.085 1.00 87.75 136 TYR A N 1
ATOM 997 C CA . TYR A 1 136 ? 10.737 0.358 -0.641 1.00 87.75 136 TYR A CA 1
ATOM 998 C C . TYR A 1 136 ? 10.679 1.841 -1.018 1.00 87.75 136 TYR A C 1
ATOM 1000 O O . TYR A 1 136 ? 9.602 2.396 -1.214 1.00 87.75 136 TYR A O 1
ATOM 1008 N N . LEU A 1 137 ? 11.845 2.484 -1.091 1.00 90.69 137 LEU A N 1
ATOM 1009 C CA . LEU A 1 137 ? 12.020 3.910 -1.323 1.00 90.69 137 LEU A CA 1
ATOM 1010 C C . LEU A 1 137 ? 13.023 4.111 -2.464 1.00 90.69 137 LEU A C 1
ATOM 1012 O O . LEU A 1 137 ? 13.872 3.248 -2.694 1.00 90.69 137 LEU A O 1
ATOM 1016 N N . PRO A 1 138 ? 12.982 5.243 -3.180 1.00 90.62 138 PRO A N 1
ATOM 1017 C CA . PRO A 1 138 ? 14.032 5.576 -4.138 1.00 90.62 138 PRO A CA 1
ATOM 1018 C C . PRO A 1 138 ? 15.400 5.705 -3.447 1.00 90.62 138 PRO A C 1
ATOM 1020 O O . PRO A 1 138 ? 15.488 6.108 -2.287 1.00 90.62 138 PRO A O 1
ATOM 1023 N N . LEU A 1 139 ? 16.498 5.432 -4.157 1.00 90.31 139 LEU A N 1
ATOM 1024 C CA . LEU A 1 139 ? 17.874 5.434 -3.628 1.00 90.31 139 LEU A CA 1
ATOM 1025 C C . LEU A 1 139 ? 18.266 6.725 -2.892 1.00 90.31 139 LEU A C 1
ATOM 1027 O O . LEU A 1 139 ? 19.095 6.698 -1.969 1.00 90.31 139 LEU A O 1
ATOM 1031 N N . ILE A 1 140 ? 17.687 7.848 -3.318 1.00 87.88 140 ILE A N 1
ATOM 1032 C CA . ILE A 1 140 ? 17.889 9.158 -2.701 1.00 87.88 140 ILE A CA 1
ATOM 1033 C C . ILE A 1 140 ? 17.261 9.261 -1.305 1.00 87.88 140 ILE A C 1
ATOM 1035 O O . ILE A 1 140 ? 17.877 9.864 -0.432 1.00 87.88 140 ILE A O 1
ATOM 1039 N N . ASP A 1 141 ? 16.127 8.596 -1.072 1.00 89.06 141 ASP A N 1
ATOM 1040 C CA . ASP A 1 141 ? 15.385 8.627 0.196 1.00 89.06 141 ASP A CA 1
ATOM 1041 C C . ASP A 1 141 ? 15.681 7.393 1.077 1.00 89.06 141 ASP A C 1
ATOM 1043 O O . ASP A 1 141 ? 15.358 7.370 2.263 1.00 89.06 141 ASP A O 1
ATOM 1047 N N . GLN A 1 142 ? 16.342 6.364 0.533 1.00 88.38 142 GLN A N 1
ATOM 1048 C CA . GLN A 1 142 ? 16.757 5.172 1.280 1.00 88.38 142 GLN A CA 1
ATOM 1049 C C . GLN A 1 142 ? 17.742 5.515 2.415 1.00 88.38 142 GLN A C 1
ATOM 1051 O O . GLN A 1 142 ? 18.910 5.832 2.160 1.00 88.38 142 GLN A O 1
ATOM 1056 N N . GLY A 1 143 ? 17.303 5.361 3.665 1.00 88.62 143 GLY A N 1
ATOM 1057 C CA . GLY A 1 143 ? 18.133 5.463 4.871 1.00 88.62 143 GLY A CA 1
ATOM 1058 C C . GLY A 1 143 ? 18.487 4.106 5.488 1.00 88.62 143 GLY A C 1
ATOM 1059 O O . GLY A 1 143 ? 18.367 3.057 4.854 1.00 88.62 143 GLY A O 1
ATOM 1060 N N . ILE A 1 144 ? 18.905 4.108 6.761 1.00 88.81 144 ILE A N 1
ATOM 1061 C CA . ILE A 1 144 ? 19.241 2.884 7.520 1.00 88.81 144 ILE A CA 1
ATOM 1062 C C . ILE A 1 144 ? 18.002 2.095 7.997 1.00 88.81 144 ILE A C 1
ATOM 1064 O O . ILE A 1 144 ? 18.133 1.065 8.656 1.00 88.81 144 ILE A O 1
ATOM 1068 N N . THR A 1 145 ? 16.805 2.598 7.696 1.00 89.06 145 THR A N 1
ATOM 1069 C CA . THR A 1 145 ? 15.508 2.006 8.044 1.00 89.06 145 THR A CA 1
ATOM 1070 C C . THR A 1 145 ? 14.598 2.009 6.815 1.00 89.06 145 THR A C 1
ATOM 1072 O O . THR A 1 145 ? 14.940 2.601 5.794 1.00 89.06 145 THR A O 1
ATOM 1075 N N . THR A 1 146 ? 13.427 1.392 6.931 1.00 91.44 146 THR A N 1
ATOM 1076 C CA . THR A 1 146 ? 12.368 1.382 5.910 1.00 91.44 146 THR A CA 1
ATOM 1077 C C . THR A 1 146 ? 11.440 2.607 5.990 1.00 91.44 146 THR A C 1
ATOM 1079 O O . THR A 1 146 ? 10.398 2.625 5.340 1.00 91.44 146 THR A O 1
ATOM 1082 N N . VAL A 1 147 ? 11.789 3.609 6.805 1.00 91.75 147 VAL A N 1
ATOM 1083 C CA . VAL A 1 147 ? 11.087 4.893 6.963 1.00 91.75 147 VAL A CA 1
ATOM 1084 C C . VAL A 1 147 ? 11.655 5.889 5.958 1.00 91.75 147 VAL A C 1
ATOM 1086 O O . VAL A 1 147 ? 12.878 5.988 5.824 1.00 91.75 147 VAL A O 1
ATOM 1089 N N . GLY A 1 148 ? 10.796 6.653 5.288 1.00 87.81 148 GLY A N 1
ATOM 1090 C CA . GLY A 1 148 ? 11.253 7.701 4.384 1.00 87.81 148 GLY A CA 1
ATOM 1091 C C . GLY A 1 148 ? 10.134 8.421 3.652 1.00 87.81 148 GLY A C 1
ATOM 1092 O O . GLY A 1 148 ? 8.980 7.989 3.635 1.00 87.81 148 GLY A O 1
ATOM 1093 N N . ASP A 1 149 ? 10.500 9.554 3.062 1.00 85.31 149 ASP A N 1
ATOM 1094 C CA . ASP A 1 149 ? 9.580 10.393 2.309 1.00 85.31 149 ASP A CA 1
ATOM 1095 C C . ASP A 1 149 ? 9.093 9.708 1.028 1.00 85.31 149 ASP A C 1
ATOM 1097 O O . ASP A 1 149 ? 9.727 8.821 0.467 1.00 85.31 149 ASP A O 1
ATOM 1101 N N . CYS A 1 150 ? 7.939 10.153 0.536 1.00 83.75 150 CYS A N 1
ATOM 1102 C CA . CYS A 1 150 ? 7.302 9.584 -0.650 1.00 83.75 150 CYS A CA 1
ATOM 1103 C C . CYS A 1 150 ? 7.438 10.490 -1.889 1.00 83.75 150 CYS A C 1
ATOM 1105 O O . CYS A 1 150 ? 6.541 10.520 -2.730 1.00 83.75 150 CYS A O 1
ATOM 1107 N N . ARG A 1 151 ? 8.508 11.294 -1.991 1.00 86.50 151 ARG A N 1
ATOM 1108 C CA . ARG A 1 151 ? 8.590 12.464 -2.894 1.00 86.50 151 ARG A CA 1
ATOM 1109 C C . ARG A 1 151 ? 8.135 12.190 -4.334 1.00 86.50 151 ARG A C 1
ATOM 1111 O O . ARG A 1 151 ? 7.295 12.931 -4.841 1.00 86.50 151 ARG A O 1
ATOM 1118 N N . TYR A 1 152 ? 8.626 11.109 -4.943 1.00 88.31 152 TYR A N 1
ATOM 1119 C CA . TYR A 1 152 ? 8.286 10.717 -6.312 1.00 88.31 152 TYR A CA 1
ATOM 1120 C C . TYR A 1 152 ? 6.962 9.963 -6.371 1.00 88.31 152 TYR A C 1
ATOM 1122 O O . TYR A 1 152 ? 6.164 10.183 -7.278 1.00 88.31 152 TYR A O 1
ATOM 1130 N N . ARG A 1 153 ? 6.664 9.161 -5.344 1.00 87.50 153 ARG A N 1
ATOM 1131 C CA . ARG A 1 153 ? 5.409 8.411 -5.223 1.00 87.50 153 ARG A CA 1
ATOM 1132 C C . ARG A 1 153 ? 4.174 9.318 -5.172 1.00 87.50 153 ARG A C 1
ATOM 1134 O O . ARG A 1 153 ? 3.099 8.893 -5.572 1.00 87.50 153 ARG A O 1
ATOM 1141 N N . LYS A 1 154 ? 4.322 10.596 -4.786 1.00 87.06 154 LYS A N 1
ATOM 1142 C CA . LYS A 1 154 ? 3.258 11.621 -4.894 1.00 87.06 154 LYS A CA 1
ATOM 1143 C C . LYS A 1 154 ? 2.780 11.864 -6.329 1.00 87.06 154 LYS A C 1
ATOM 1145 O O . LYS A 1 154 ? 1.703 12.435 -6.489 1.00 87.06 154 LYS A O 1
ATOM 1150 N N . ALA A 1 155 ? 3.557 11.475 -7.350 1.00 85.50 155 ALA A N 1
ATOM 1151 C CA . ALA A 1 155 ? 3.146 11.536 -8.755 1.00 85.50 155 ALA A CA 1
ATOM 1152 C C . ALA A 1 155 ? 1.993 10.569 -9.082 1.00 85.50 155 ALA A C 1
ATOM 1154 O O . ALA A 1 155 ? 1.281 10.781 -10.066 1.00 85.50 155 ALA A O 1
ATOM 1155 N N . VAL A 1 156 ? 1.818 9.527 -8.260 1.00 86.31 156 VAL A N 1
ATOM 1156 C CA . VAL A 1 156 ? 0.746 8.538 -8.369 1.00 86.31 156 VAL A CA 1
ATOM 1157 C C . VAL A 1 156 ? -0.405 8.949 -7.440 1.00 86.31 156 VAL A C 1
ATOM 1159 O O . VAL A 1 156 ? -0.184 9.131 -6.237 1.00 86.31 156 VAL A O 1
ATOM 1162 N N . PRO A 1 157 ? -1.637 9.115 -7.954 1.00 83.62 157 PRO A N 1
ATOM 1163 C CA . PRO A 1 157 ? -2.801 9.388 -7.118 1.00 83.62 157 PRO A CA 1
ATOM 1164 C C . PRO A 1 157 ? -3.037 8.294 -6.068 1.00 83.62 157 PRO A C 1
ATOM 1166 O O . PRO A 1 157 ? -2.740 7.122 -6.287 1.00 83.62 157 PRO A O 1
ATOM 1169 N N . LEU A 1 158 ? -3.612 8.666 -4.923 1.00 80.38 158 LEU A N 1
ATOM 1170 C CA . LEU A 1 158 ? -4.045 7.696 -3.909 1.00 80.38 158 LEU A CA 1
ATOM 1171 C C . LEU A 1 158 ? -5.360 7.007 -4.295 1.00 80.38 158 LEU A C 1
ATOM 1173 O O . LEU A 1 158 ? -5.530 5.825 -4.029 1.00 80.38 158 LEU A O 1
ATOM 1177 N N . GLU A 1 159 ? -6.265 7.740 -4.943 1.00 76.19 159 GLU A N 1
ATOM 1178 C CA . GLU A 1 159 ? -7.639 7.333 -5.264 1.00 76.19 159 GLU A CA 1
ATOM 1179 C C . GLU A 1 159 ? -7.966 7.660 -6.730 1.00 76.19 159 GLU A C 1
ATOM 1181 O O . GLU A 1 159 ? -7.244 8.433 -7.365 1.00 76.19 159 GLU A O 1
ATOM 1186 N N . GLY A 1 160 ? -9.078 7.132 -7.252 1.00 74.62 160 GLY A N 1
ATOM 1187 C CA . GLY A 1 160 ? -9.652 7.563 -8.531 1.00 74.62 160 GLY A CA 1
ATOM 1188 C C . GLY A 1 160 ? -8.832 7.117 -9.738 1.00 74.62 160 GLY A C 1
ATOM 1189 O O . GLY A 1 160 ? -8.548 7.927 -10.617 1.00 74.62 160 GLY A O 1
ATOM 1190 N N . GLY A 1 161 ? -8.411 5.852 -9.763 1.00 77.19 161 GLY A N 1
ATOM 1191 C CA . GLY A 1 161 ? -7.381 5.369 -10.702 1.00 77.19 161 GLY A CA 1
ATOM 1192 C C . GLY A 1 161 ? -6.048 5.070 -10.037 1.00 77.19 161 GLY A C 1
ATOM 1193 O O . GLY A 1 161 ? -5.155 4.563 -10.701 1.00 77.19 161 GLY A O 1
ATOM 1194 N N . GLY A 1 162 ? -5.906 5.443 -8.764 1.00 85.12 162 GLY A N 1
ATOM 1195 C CA . GLY A 1 162 ? -4.648 5.448 -8.027 1.00 85.12 162 GLY A CA 1
ATOM 1196 C C . GLY A 1 162 ? -4.324 4.151 -7.284 1.00 85.12 162 GLY A C 1
ATOM 1197 O O . GLY A 1 162 ? -4.922 3.104 -7.515 1.00 85.12 162 GLY A O 1
ATOM 1198 N N . ARG A 1 163 ? -3.392 4.242 -6.332 1.00 88.38 163 ARG A N 1
ATOM 1199 C CA . ARG A 1 163 ? -2.853 3.083 -5.594 1.00 88.38 163 ARG A CA 1
ATOM 1200 C C . ARG A 1 163 ? -3.915 2.218 -4.917 1.00 88.38 163 ARG A C 1
ATOM 1202 O O . ARG A 1 163 ? -3.925 1.013 -5.120 1.00 88.38 163 ARG A O 1
ATOM 1209 N N . LEU A 1 164 ? -4.857 2.831 -4.196 1.00 88.62 164 LEU A N 1
ATOM 1210 C CA . LEU A 1 164 ? -5.929 2.120 -3.483 1.00 88.62 164 LEU A CA 1
ATOM 1211 C C . LEU A 1 164 ? -6.717 1.171 -4.398 1.00 88.62 164 LEU A C 1
ATOM 1213 O O . LEU A 1 164 ? -7.115 0.060 -4.042 1.00 88.62 164 LEU A O 1
ATOM 1217 N N . ASP A 1 165 ? -6.963 1.653 -5.600 1.00 88.69 165 ASP A N 1
ATOM 1218 C CA . ASP A 1 165 ? -7.736 0.955 -6.592 1.00 88.69 165 ASP A CA 1
ATOM 1219 C C . ASP A 1 165 ? -6.931 -0.171 -7.256 1.00 88.69 165 ASP A C 1
ATOM 1221 O O . ASP A 1 165 ? -7.449 -1.276 -7.449 1.00 88.69 165 ASP A O 1
ATOM 1225 N N . ILE A 1 166 ? -5.651 0.088 -7.532 1.00 91.12 166 ILE A N 1
ATOM 1226 C CA . ILE A 1 166 ? -4.685 -0.891 -8.040 1.00 91.12 166 ILE A CA 1
ATOM 1227 C C . ILE A 1 166 ? -4.450 -2.026 -7.034 1.00 91.12 166 ILE A C 1
ATOM 1229 O O . ILE A 1 166 ? -4.516 -3.192 -7.417 1.00 91.12 166 ILE A O 1
ATOM 1233 N N . ASP A 1 167 ? -4.296 -1.720 -5.745 1.00 92.62 167 ASP A N 1
ATOM 1234 C CA . ASP A 1 167 ? -4.039 -2.690 -4.667 1.00 92.62 167 ASP A CA 1
ATOM 1235 C C . ASP A 1 167 ? -5.098 -3.798 -4.572 1.00 92.62 167 ASP A C 1
ATOM 1237 O O . ASP A 1 167 ? -4.829 -4.950 -4.211 1.00 92.62 167 ASP A O 1
ATOM 1241 N N . THR A 1 168 ? -6.339 -3.458 -4.907 1.00 91.38 168 THR A N 1
ATOM 1242 C CA . THR A 1 168 ? -7.467 -4.400 -4.900 1.00 91.38 168 THR A CA 1
ATOM 1243 C C . THR A 1 168 ? -7.799 -4.923 -6.295 1.00 91.38 168 THR A C 1
ATOM 1245 O O . THR A 1 168 ? -8.688 -5.774 -6.443 1.00 91.38 168 THR A O 1
ATOM 1248 N N . ASN A 1 169 ? -7.102 -4.417 -7.316 1.00 92.81 169 ASN A N 1
ATOM 1249 C CA . ASN A 1 169 ? -7.455 -4.512 -8.725 1.00 92.81 169 ASN A CA 1
ATOM 1250 C C . ASN A 1 169 ? -8.954 -4.257 -8.921 1.00 92.81 169 ASN A C 1
ATOM 1252 O O . ASN A 1 169 ? -9.702 -5.126 -9.381 1.00 92.81 169 ASN A O 1
ATOM 1256 N N . TRP A 1 170 ? -9.410 -3.097 -8.442 1.00 88.38 170 TRP A N 1
ATOM 1257 C CA . TRP A 1 170 ? -10.803 -2.649 -8.495 1.00 88.38 170 TRP A CA 1
ATOM 1258 C C . TRP A 1 170 ? -11.798 -3.542 -7.731 1.00 88.38 170 TRP A C 1
ATOM 1260 O O . TRP A 1 170 ? -13.004 -3.536 -7.995 1.00 88.38 170 TRP A O 1
ATOM 1270 N N . GLY A 1 171 ? -11.299 -4.335 -6.782 1.00 89.81 171 GLY A N 1
ATOM 1271 C CA . GLY A 1 171 ? -12.035 -5.384 -6.070 1.00 89.81 171 GLY A CA 1
ATOM 1272 C C . GLY A 1 171 ? -12.132 -6.712 -6.834 1.00 89.81 171 GLY A C 1
ATOM 1273 O O . GLY A 1 171 ? -12.621 -7.707 -6.293 1.00 89.81 171 GLY A O 1
ATOM 1274 N N . ILE A 1 172 ? -11.655 -6.789 -8.081 1.00 90.69 172 ILE A N 1
ATOM 1275 C CA . ILE A 1 172 ? -11.773 -7.997 -8.914 1.00 90.69 172 ILE A CA 1
ATOM 1276 C C . ILE A 1 172 ? -10.884 -9.116 -8.374 1.00 90.69 172 ILE A C 1
ATOM 1278 O O . ILE A 1 172 ? -11.257 -10.289 -8.440 1.00 90.69 172 ILE A O 1
ATOM 1282 N N . ARG A 1 173 ? -9.744 -8.777 -7.758 1.00 92.50 173 ARG A N 1
ATOM 1283 C CA . ARG A 1 173 ? -8.845 -9.763 -7.143 1.00 92.50 173 ARG A CA 1
ATOM 1284 C C . ARG A 1 173 ? -9.616 -10.713 -6.224 1.00 92.50 173 ARG A C 1
ATOM 1286 O O . ARG A 1 173 ? -9.541 -11.931 -6.383 1.00 92.50 173 ARG A O 1
ATOM 1293 N N . ARG A 1 174 ? -10.414 -10.160 -5.302 1.00 90.25 174 ARG A N 1
ATOM 1294 C CA . ARG A 1 174 ? -11.204 -10.938 -4.334 1.00 90.25 174 ARG A CA 1
ATOM 1295 C C . ARG A 1 174 ? -12.546 -11.440 -4.867 1.00 90.25 174 ARG A C 1
ATOM 1297 O O . ARG A 1 174 ? -13.163 -12.276 -4.207 1.00 90.25 174 ARG A O 1
ATOM 1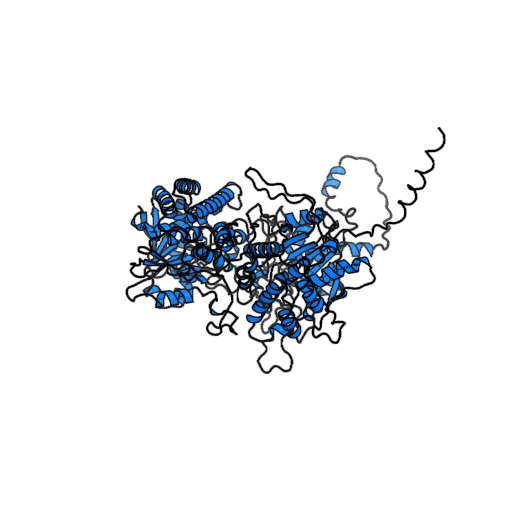304 N N . SER A 1 175 ? -12.996 -11.021 -6.042 1.00 88.44 175 SER A N 1
ATOM 1305 C CA . SER A 1 175 ? -14.194 -11.593 -6.673 1.00 88.44 175 SER A CA 1
ATOM 1306 C C . SER A 1 175 ? -13.880 -12.787 -7.573 1.00 88.44 175 SER A C 1
ATOM 1308 O O . SER A 1 175 ? -14.724 -13.659 -7.750 1.00 88.44 175 SER A O 1
ATOM 1310 N N . PHE A 1 176 ? -12.662 -12.836 -8.117 1.00 92.75 176 PHE A N 1
ATOM 1311 C CA . PHE A 1 176 ? -12.307 -13.761 -9.186 1.00 92.75 176 PHE A CA 1
ATOM 1312 C C . PHE A 1 176 ? -11.204 -14.744 -8.795 1.00 92.75 176 PHE A C 1
ATOM 1314 O O . PHE A 1 176 ? -11.362 -15.955 -8.964 1.00 92.75 176 PHE A O 1
ATOM 1321 N N . LEU A 1 177 ? -10.080 -14.247 -8.265 1.00 94.06 177 LEU A N 1
ATOM 1322 C CA . LEU A 1 177 ? -8.904 -15.093 -8.095 1.00 94.06 177 LEU A CA 1
ATOM 1323 C C . LEU A 1 177 ? -9.086 -16.106 -6.953 1.00 94.06 177 LEU A C 1
ATOM 1325 O O . LEU A 1 177 ? -9.597 -15.757 -5.874 1.00 94.06 177 LEU A O 1
ATOM 1329 N N . PRO A 1 178 ? -8.637 -17.358 -7.152 1.00 91.75 178 PRO A N 1
ATOM 1330 C CA . PRO A 1 178 ? -8.592 -18.350 -6.092 1.00 91.75 178 PRO A CA 1
ATOM 1331 C C . PRO A 1 178 ? -7.525 -17.984 -5.053 1.00 91.75 178 PRO A C 1
ATOM 1333 O O . PRO A 1 178 ? -6.585 -17.246 -5.329 1.00 91.75 178 PRO A O 1
ATOM 1336 N N . GLN A 1 179 ? -7.645 -18.545 -3.850 1.00 90.12 179 GLN A N 1
ATOM 1337 C CA . GLN A 1 179 ? -6.694 -18.306 -2.763 1.00 90.12 179 GLN A CA 1
ATOM 1338 C C . GLN A 1 179 ? -5.919 -19.587 -2.428 1.00 90.12 179 GLN A C 1
ATOM 1340 O O . GLN A 1 179 ? -6.494 -20.575 -1.960 1.00 90.12 179 GLN A O 1
ATOM 1345 N N . GLY A 1 180 ? -4.605 -19.559 -2.661 1.00 88.00 180 GLY A N 1
ATOM 1346 C CA . GLY A 1 180 ? -3.678 -20.639 -2.316 1.00 88.00 180 GLY A CA 1
ATOM 1347 C C . GLY A 1 180 ? -3.175 -20.585 -0.871 1.00 88.00 180 GLY A C 1
ATOM 1348 O O . GLY A 1 180 ? -3.433 -19.631 -0.137 1.00 88.00 180 GLY A O 1
ATOM 1349 N N . ASN A 1 181 ? -2.402 -21.602 -0.474 1.00 88.12 181 ASN A N 1
ATOM 1350 C CA . ASN A 1 181 ? -1.808 -21.689 0.870 1.00 88.12 181 ASN A CA 1
ATOM 1351 C C . ASN A 1 181 ? -0.599 -20.754 1.061 1.00 88.12 181 ASN A C 1
ATOM 1353 O O . ASN A 1 181 ? -0.228 -20.465 2.199 1.00 88.12 181 ASN A O 1
ATOM 1357 N N . ARG A 1 182 ? 0.040 -20.316 -0.034 1.00 92.44 182 ARG A N 1
ATOM 1358 C CA . ARG A 1 182 ? 1.165 -19.377 0.005 1.00 92.44 182 ARG A CA 1
ATOM 1359 C C . ARG A 1 182 ? 0.696 -18.037 0.577 1.00 92.44 182 ARG A C 1
ATOM 1361 O O . ARG A 1 182 ? -0.401 -17.577 0.261 1.00 92.44 182 ARG A O 1
ATOM 1368 N N . ARG A 1 183 ? 1.506 -17.441 1.452 1.00 93.44 183 ARG A N 1
ATOM 1369 C CA . ARG A 1 183 ? 1.211 -16.182 2.145 1.00 93.44 183 ARG A CA 1
ATOM 1370 C C . ARG A 1 183 ? 2.494 -15.455 2.514 1.00 93.44 183 ARG A C 1
ATOM 1372 O O . ARG A 1 183 ? 3.528 -16.102 2.671 1.00 93.44 183 ARG A O 1
ATOM 1379 N N . TYR A 1 184 ? 2.403 -14.136 2.654 1.00 94.62 184 TYR A N 1
ATOM 1380 C CA . TYR A 1 184 ? 3.464 -13.342 3.260 1.00 94.62 184 TYR A CA 1
ATOM 1381 C C . TYR A 1 184 ? 3.679 -13.800 4.706 1.00 94.62 184 TYR A C 1
ATOM 1383 O O . TYR A 1 184 ? 2.712 -14.130 5.390 1.00 94.62 184 TYR A O 1
ATOM 1391 N N . ILE A 1 185 ? 4.931 -13.869 5.152 1.00 92.38 185 ILE A N 1
ATOM 1392 C CA . ILE A 1 185 ? 5.286 -14.119 6.551 1.00 92.38 185 ILE A CA 1
ATOM 1393 C C . ILE A 1 185 ? 6.541 -13.284 6.846 1.00 92.38 185 ILE A C 1
ATOM 1395 O O . ILE A 1 185 ? 7.552 -13.484 6.158 1.00 92.38 185 ILE A O 1
ATOM 1399 N N . PRO A 1 186 ? 6.518 -12.399 7.857 1.00 91.75 186 PRO A N 1
ATOM 1400 C CA . PRO A 1 186 ? 7.677 -11.587 8.223 1.00 91.75 186 PRO A CA 1
ATOM 1401 C C . PRO A 1 186 ? 8.938 -12.446 8.427 1.00 91.75 186 PRO A C 1
ATOM 1403 O O . PRO A 1 186 ? 8.873 -13.530 9.013 1.00 91.75 186 PRO A O 1
ATOM 1406 N N . PHE A 1 187 ? 10.083 -11.997 7.900 1.00 84.94 187 PHE A N 1
ATOM 1407 C CA . PHE A 1 187 ? 11.390 -12.692 7.880 1.00 84.94 187 PHE A CA 1
ATOM 1408 C C . PHE A 1 187 ? 11.469 -14.080 7.217 1.00 84.94 187 PHE A C 1
ATOM 1410 O O . PHE A 1 187 ? 12.573 -14.599 7.043 1.00 84.94 187 PHE A O 1
ATOM 1417 N N . GLN A 1 188 ? 10.353 -14.699 6.831 1.00 89.56 188 GLN A N 1
ATOM 1418 C CA . GLN A 1 188 ? 10.359 -15.916 6.006 1.00 89.56 188 GLN A CA 1
ATOM 1419 C C . GLN A 1 188 ? 10.117 -15.599 4.531 1.00 89.56 188 GLN A C 1
ATOM 1421 O O . GLN A 1 188 ? 10.511 -16.380 3.666 1.00 89.56 188 GLN A O 1
ATOM 1426 N N . GLN A 1 189 ? 9.482 -14.463 4.245 1.00 92.62 189 GLN A N 1
ATOM 1427 C CA . GLN A 1 189 ? 9.355 -13.921 2.905 1.00 92.62 189 GLN A CA 1
ATOM 1428 C C . GLN A 1 189 ? 10.750 -13.602 2.339 1.00 92.62 189 GLN A C 1
ATOM 1430 O O . GLN A 1 189 ? 11.475 -12.801 2.936 1.00 92.62 189 GLN A O 1
ATOM 1435 N N . PRO A 1 190 ? 11.138 -14.182 1.188 1.00 92.75 190 PRO A N 1
ATOM 1436 C CA . PRO A 1 190 ? 12.358 -13.781 0.504 1.00 92.75 190 PRO A CA 1
ATOM 1437 C C . PRO A 1 190 ? 12.337 -12.288 0.163 1.00 92.75 190 PRO A C 1
ATOM 1439 O O . PRO A 1 190 ? 11.356 -11.781 -0.389 1.00 92.75 190 PRO A O 1
ATOM 1442 N N . THR A 1 191 ? 13.434 -11.599 0.478 1.00 93.38 191 THR A N 1
ATOM 1443 C CA . THR A 1 191 ? 13.639 -10.202 0.078 1.00 93.38 191 THR A CA 1
ATOM 1444 C C . THR A 1 191 ? 13.867 -10.120 -1.426 1.00 93.38 191 THR A C 1
ATOM 1446 O O . THR A 1 191 ? 14.290 -11.096 -2.058 1.00 93.38 191 THR A O 1
ATOM 1449 N N . THR A 1 192 ? 13.640 -8.947 -2.015 1.00 93.62 192 THR A N 1
ATOM 1450 C CA . THR A 1 192 ? 13.935 -8.723 -3.436 1.00 93.62 192 THR A CA 1
ATOM 1451 C C . THR A 1 192 ? 15.396 -9.042 -3.753 1.00 93.62 192 THR A C 1
ATOM 1453 O O . THR A 1 192 ? 15.680 -9.776 -4.699 1.00 93.62 192 THR A O 1
ATOM 1456 N N . GLN A 1 193 ? 16.328 -8.574 -2.918 1.00 92.88 193 GLN A N 1
ATOM 1457 C CA . GLN A 1 193 ? 17.755 -8.829 -3.121 1.00 92.88 193 GLN A CA 1
ATOM 1458 C C . GLN A 1 193 ? 18.091 -10.321 -3.039 1.00 92.88 193 GLN A C 1
ATOM 1460 O O . GLN A 1 193 ? 18.824 -10.813 -3.892 1.00 92.88 193 GLN A O 1
ATOM 1465 N N . GLN A 1 194 ? 17.523 -11.061 -2.079 1.00 93.44 194 GLN A N 1
ATOM 1466 C CA . GLN A 1 194 ? 17.749 -12.506 -1.968 1.00 93.44 194 GLN A CA 1
ATOM 1467 C C . GLN A 1 194 ? 17.309 -13.235 -3.243 1.00 93.44 194 GLN A C 1
ATOM 1469 O O . GLN A 1 194 ? 18.065 -14.033 -3.791 1.00 93.44 194 GLN A O 1
ATOM 1474 N N . VAL A 1 195 ? 16.123 -12.909 -3.762 1.00 94.00 195 VAL A N 1
ATOM 1475 C CA . VAL A 1 195 ? 15.590 -13.531 -4.982 1.00 94.00 195 VAL A CA 1
ATOM 1476 C C . VAL A 1 195 ? 16.419 -13.178 -6.218 1.00 94.00 195 VAL A C 1
ATOM 1478 O O . VAL A 1 195 ? 16.704 -14.068 -7.024 1.00 94.00 195 VAL A O 1
ATOM 1481 N N . MET A 1 196 ? 16.861 -11.924 -6.359 1.00 92.62 196 MET A N 1
ATOM 1482 C CA . MET A 1 196 ? 17.754 -11.519 -7.453 1.00 92.62 196 MET A CA 1
ATOM 1483 C C . MET A 1 196 ? 19.090 -12.266 -7.398 1.00 92.62 196 MET A C 1
ATOM 1485 O O . MET A 1 196 ? 19.535 -12.798 -8.417 1.00 92.62 196 MET A O 1
ATOM 1489 N N . ILE A 1 197 ? 19.705 -12.367 -6.215 1.00 92.69 197 ILE A N 1
ATOM 1490 C CA . ILE A 1 197 ? 20.967 -13.092 -6.010 1.00 92.69 197 ILE A CA 1
ATOM 1491 C C . ILE A 1 197 ? 20.798 -14.569 -6.353 1.00 92.69 197 ILE A C 1
ATOM 1493 O O . ILE A 1 197 ? 21.566 -15.087 -7.163 1.00 92.69 197 ILE A O 1
ATOM 1497 N N . ASP A 1 198 ? 19.800 -15.246 -5.785 1.00 91.69 198 ASP A N 1
ATOM 1498 C CA . ASP A 1 198 ? 19.591 -16.684 -5.989 1.00 91.69 198 ASP A CA 1
ATOM 1499 C C . ASP A 1 198 ? 19.330 -17.007 -7.464 1.00 91.69 198 ASP A C 1
ATOM 1501 O O . ASP A 1 198 ? 19.906 -17.946 -8.017 1.00 91.69 198 ASP A O 1
ATOM 1505 N N . THR A 1 199 ? 18.521 -16.185 -8.134 1.00 91.44 199 THR A N 1
ATOM 1506 C CA . THR A 1 199 ? 18.162 -16.391 -9.543 1.00 91.44 199 THR A CA 1
ATOM 1507 C C . THR A 1 199 ? 19.349 -16.136 -10.469 1.00 91.44 199 THR A C 1
ATOM 1509 O O . THR A 1 199 ? 19.683 -16.979 -11.304 1.00 91.44 199 THR A O 1
ATOM 1512 N N . ILE A 1 200 ? 20.024 -14.993 -10.316 1.00 91.19 200 ILE A N 1
ATOM 1513 C CA . ILE A 1 200 ? 21.096 -14.571 -11.227 1.00 91.19 200 ILE A CA 1
ATOM 1514 C C . ILE A 1 200 ? 22.380 -15.367 -10.964 1.00 91.19 200 ILE A C 1
ATOM 1516 O O . ILE A 1 200 ? 23.105 -15.698 -11.902 1.00 91.19 200 ILE A O 1
ATOM 1520 N N . SER A 1 201 ? 22.672 -15.752 -9.719 1.00 91.38 201 SER A N 1
ATOM 1521 C CA . SER A 1 201 ? 23.827 -16.612 -9.412 1.00 91.38 201 SER A CA 1
ATOM 1522 C C . SER A 1 201 ? 23.674 -18.037 -9.958 1.00 91.38 201 SER A C 1
ATOM 1524 O O . SER A 1 201 ? 24.677 -18.654 -10.319 1.00 91.38 201 SER A O 1
ATOM 1526 N N . ALA A 1 202 ? 22.442 -18.537 -10.121 1.00 88.75 202 ALA A N 1
ATOM 1527 C CA . ALA A 1 202 ? 22.174 -19.854 -10.705 1.00 88.75 202 ALA A CA 1
ATOM 1528 C C . ALA A 1 202 ? 22.523 -19.951 -12.207 1.00 88.75 202 ALA A C 1
ATOM 1530 O O . ALA A 1 202 ? 22.602 -21.056 -12.761 1.00 88.75 202 ALA A O 1
ATOM 1531 N N . GLY A 1 203 ? 22.724 -18.819 -12.889 1.00 86.88 203 GLY A N 1
ATOM 1532 C CA . GLY A 1 203 ? 23.325 -18.738 -14.220 1.00 86.88 203 GLY A CA 1
ATOM 1533 C C . GLY A 1 203 ? 22.679 -17.689 -15.133 1.00 86.88 203 GLY A C 1
ATOM 1534 O O . GLY A 1 203 ? 21.900 -16.862 -14.661 1.00 86.88 203 GLY A O 1
ATOM 1535 N N . PRO A 1 204 ? 22.979 -17.724 -16.451 1.00 88.44 204 PRO A N 1
ATOM 1536 C CA . PRO A 1 204 ? 22.524 -16.709 -17.398 1.00 88.44 204 PRO A CA 1
ATOM 1537 C C . PRO A 1 204 ? 21.013 -16.470 -17.340 1.00 88.44 204 PRO A C 1
ATOM 1539 O O . PRO A 1 204 ? 20.247 -17.425 -17.503 1.00 88.44 204 PRO A O 1
ATOM 1542 N N . THR A 1 205 ? 20.623 -15.215 -17.114 1.00 90.75 205 THR A N 1
ATOM 1543 C CA . THR A 1 205 ? 19.254 -14.758 -16.841 1.00 90.75 205 THR A CA 1
ATOM 1544 C C . THR A 1 205 ? 18.954 -13.488 -17.636 1.00 90.75 205 THR A C 1
ATOM 1546 O O . THR A 1 205 ? 19.763 -12.560 -17.661 1.00 90.75 205 THR A O 1
ATOM 1549 N N . THR A 1 206 ? 17.803 -13.443 -18.303 1.00 92.56 206 THR A N 1
ATOM 1550 C CA . THR A 1 206 ? 17.248 -12.215 -18.885 1.00 92.56 206 THR A CA 1
ATOM 1551 C C . THR A 1 206 ? 16.444 -11.492 -17.814 1.00 92.56 206 THR A C 1
ATOM 1553 O O . THR A 1 206 ? 15.646 -12.116 -17.119 1.00 92.56 206 THR A O 1
ATOM 1556 N N . VAL A 1 207 ? 16.643 -10.185 -17.686 1.00 94.38 207 VAL A N 1
ATOM 1557 C CA . VAL A 1 207 ? 15.925 -9.348 -16.721 1.00 94.38 207 VAL A CA 1
ATOM 1558 C C . VAL A 1 207 ? 14.918 -8.485 -17.475 1.00 94.38 207 VAL A C 1
ATOM 1560 O O . VAL A 1 207 ? 15.270 -7.859 -18.475 1.00 94.38 207 VAL A O 1
ATOM 1563 N N . ILE A 1 208 ? 13.672 -8.473 -17.014 1.00 95.56 208 ILE A N 1
ATOM 1564 C CA . ILE A 1 208 ? 12.601 -7.606 -17.504 1.00 95.56 208 ILE A CA 1
ATOM 1565 C C . ILE A 1 208 ? 12.242 -6.654 -16.363 1.00 95.56 208 ILE A C 1
ATOM 1567 O O . ILE A 1 208 ? 11.921 -7.112 -15.272 1.00 95.56 208 ILE A O 1
ATOM 1571 N N . LEU A 1 209 ? 12.344 -5.351 -16.606 1.00 94.50 209 LEU A N 1
ATOM 1572 C CA . LEU A 1 209 ? 12.032 -4.295 -15.644 1.00 94.50 209 LEU A CA 1
ATOM 1573 C C . LEU A 1 209 ? 10.787 -3.551 -16.138 1.00 94.50 209 LEU A C 1
ATOM 1575 O O . LEU A 1 209 ? 10.863 -2.843 -17.147 1.00 94.50 209 LEU A O 1
ATOM 1579 N N . THR A 1 210 ? 9.657 -3.770 -15.474 1.00 93.06 210 THR A N 1
ATOM 1580 C CA . THR A 1 210 ? 8.390 -3.061 -15.721 1.00 93.06 210 THR A CA 1
ATOM 1581 C C . THR A 1 210 ? 8.037 -2.098 -14.596 1.00 93.06 210 THR A C 1
ATOM 1583 O O . THR A 1 210 ? 7.309 -1.158 -14.852 1.00 93.06 210 THR A O 1
ATOM 1586 N N . GLY A 1 211 ? 8.627 -2.260 -13.405 1.00 90.56 211 GLY A N 1
ATOM 1587 C CA . GLY A 1 211 ? 8.569 -1.259 -12.338 1.00 90.56 211 GLY A CA 1
ATOM 1588 C C . GLY A 1 211 ? 9.797 -0.342 -12.302 1.00 90.56 211 GLY A C 1
ATOM 1589 O O . GLY A 1 211 ? 10.678 -0.389 -13.169 1.00 90.56 211 GLY A O 1
ATOM 1590 N N . SER A 1 212 ? 9.904 0.465 -11.240 1.00 90.56 212 SER A N 1
ATOM 1591 C CA . SER A 1 212 ? 11.061 1.348 -11.059 1.00 90.56 212 SER A CA 1
ATOM 1592 C C . SER A 1 212 ? 12.382 0.578 -10.923 1.00 90.56 212 SER A C 1
ATOM 1594 O O . SER A 1 212 ? 12.460 -0.581 -10.517 1.00 90.56 212 SER A O 1
ATOM 1596 N N . HIS A 1 213 ? 13.483 1.245 -11.239 1.00 92.50 213 HIS A N 1
ATOM 1597 C CA . HIS A 1 213 ? 14.802 0.618 -11.346 1.00 92.50 213 HIS A CA 1
ATOM 1598 C C . HIS A 1 213 ? 15.502 0.333 -10.010 1.00 92.50 213 HIS A C 1
ATOM 1600 O O . HIS A 1 213 ? 16.592 -0.246 -9.992 1.00 92.50 213 HIS A O 1
ATOM 1606 N N . THR A 1 214 ? 14.916 0.742 -8.885 1.00 91.69 214 THR A N 1
ATOM 1607 C CA . THR A 1 214 ? 15.553 0.744 -7.559 1.00 91.69 214 THR A CA 1
ATOM 1608 C C . THR A 1 214 ? 16.095 -0.623 -7.151 1.00 91.69 214 THR A C 1
ATOM 1610 O O . THR A 1 214 ? 17.273 -0.741 -6.802 1.00 91.69 214 THR A O 1
ATOM 1613 N N . ASN A 1 215 ? 15.268 -1.669 -7.225 1.00 93.25 215 ASN A N 1
ATOM 1614 C CA . ASN A 1 215 ? 15.640 -3.019 -6.802 1.00 93.25 215 ASN A CA 1
ATOM 1615 C C . ASN A 1 215 ? 16.879 -3.533 -7.552 1.00 93.25 215 ASN A C 1
ATOM 1617 O O . ASN A 1 215 ? 17.840 -4.014 -6.940 1.00 93.25 215 ASN A O 1
ATOM 1621 N N . PHE A 1 216 ? 16.876 -3.398 -8.880 1.00 92.94 216 PHE A N 1
ATOM 1622 C CA . PHE A 1 216 ? 17.962 -3.890 -9.720 1.00 92.94 216 PHE A CA 1
ATOM 1623 C C . PHE A 1 216 ? 19.219 -3.012 -9.639 1.00 92.94 216 PHE A C 1
ATOM 1625 O O . PHE A 1 216 ? 20.337 -3.530 -9.681 1.00 92.94 216 PHE A O 1
ATOM 1632 N N . ALA A 1 217 ? 19.070 -1.696 -9.451 1.00 92.12 217 ALA A N 1
ATOM 1633 C CA . ALA A 1 217 ? 20.199 -0.800 -9.208 1.00 92.12 217 ALA A CA 1
ATOM 1634 C C . ALA A 1 217 ? 20.938 -1.166 -7.913 1.00 92.12 217 ALA A C 1
ATOM 1636 O O . ALA A 1 217 ? 22.164 -1.295 -7.928 1.00 92.12 217 ALA A O 1
ATOM 1637 N N . ILE A 1 218 ? 20.205 -1.417 -6.819 1.00 91.50 218 ILE A N 1
ATOM 1638 C CA . ILE A 1 218 ? 20.778 -1.912 -5.556 1.00 91.50 218 ILE A CA 1
ATOM 1639 C C . ILE A 1 218 ? 21.545 -3.214 -5.807 1.00 91.50 218 ILE A C 1
ATOM 1641 O O . ILE A 1 218 ? 22.707 -3.325 -5.413 1.00 91.50 218 ILE A O 1
ATOM 1645 N N . PHE A 1 219 ? 20.943 -4.165 -6.527 1.00 92.00 219 PHE A N 1
ATOM 1646 C CA . PHE A 1 219 ? 21.584 -5.438 -6.851 1.00 92.00 219 PHE A CA 1
ATOM 1647 C C . PHE A 1 219 ? 22.917 -5.249 -7.592 1.00 92.00 219 PHE A C 1
ATOM 1649 O O . PHE A 1 219 ? 23.929 -5.821 -7.183 1.00 92.00 219 PHE A O 1
ATOM 1656 N N . LEU A 1 220 ? 22.955 -4.426 -8.646 1.00 88.88 220 LEU A N 1
ATOM 1657 C CA . LEU A 1 220 ? 24.181 -4.177 -9.415 1.00 88.88 220 LEU A CA 1
ATOM 1658 C C . LEU A 1 220 ? 25.256 -3.455 -8.592 1.00 88.88 220 LEU A C 1
ATOM 1660 O O . LEU A 1 220 ? 26.439 -3.781 -8.710 1.00 88.88 220 LEU A O 1
ATOM 1664 N N . MET A 1 221 ? 24.850 -2.513 -7.738 1.00 87.88 221 MET A N 1
ATOM 1665 C CA . MET A 1 221 ? 25.756 -1.770 -6.858 1.00 87.88 221 MET A CA 1
ATOM 1666 C C . MET A 1 221 ? 26.364 -2.658 -5.767 1.00 87.88 221 MET A C 1
ATOM 1668 O O . MET A 1 221 ? 27.533 -2.486 -5.422 1.00 87.88 221 MET A O 1
ATOM 1672 N N . THR A 1 222 ? 25.602 -3.608 -5.222 1.00 88.44 222 THR A N 1
ATOM 1673 C CA . THR A 1 222 ? 26.057 -4.493 -4.137 1.00 88.44 222 THR A CA 1
ATOM 1674 C C . THR A 1 222 ? 26.758 -5.750 -4.649 1.00 88.44 222 THR A C 1
ATOM 1676 O O . THR A 1 222 ? 27.743 -6.190 -4.053 1.00 88.44 222 THR A O 1
ATOM 1679 N N . TYR A 1 223 ? 26.306 -6.314 -5.772 1.00 88.50 223 TYR A N 1
ATOM 1680 C CA . TYR A 1 223 ? 26.803 -7.575 -6.330 1.00 88.50 223 TYR A CA 1
ATOM 1681 C C . TYR A 1 223 ? 27.331 -7.417 -7.765 1.00 88.50 223 TYR A C 1
ATOM 1683 O O . TYR A 1 223 ? 26.945 -8.172 -8.664 1.00 88.50 223 TYR A O 1
ATOM 1691 N N . PRO A 1 224 ? 28.298 -6.510 -8.010 1.00 86.19 224 PRO A N 1
ATOM 1692 C CA . PRO A 1 224 ? 28.792 -6.224 -9.356 1.00 86.19 224 PRO A CA 1
ATOM 1693 C C . PRO A 1 224 ? 29.497 -7.413 -10.021 1.00 86.19 224 PRO A C 1
ATOM 1695 O O . PRO A 1 224 ? 29.750 -7.367 -11.218 1.00 86.19 224 PRO A O 1
ATOM 1698 N N . HIS A 1 225 ? 29.831 -8.477 -9.288 1.00 83.81 225 HIS A N 1
ATOM 1699 C CA . HIS A 1 225 ? 30.393 -9.707 -9.854 1.00 83.81 225 HIS A CA 1
ATOM 1700 C C . HIS A 1 225 ? 29.325 -10.603 -10.513 1.00 83.81 225 HIS A C 1
ATOM 1702 O O . HIS A 1 225 ? 29.652 -11.357 -11.425 1.00 83.81 225 HIS A O 1
ATOM 1708 N N . LEU A 1 226 ? 28.049 -10.496 -10.113 1.00 88.56 226 LEU A N 1
ATOM 1709 C CA . LEU A 1 226 ? 26.944 -11.296 -10.668 1.00 88.56 226 LEU A CA 1
ATOM 1710 C C . LEU A 1 226 ? 26.372 -10.728 -11.969 1.00 88.56 226 LEU A C 1
ATOM 1712 O O . LEU A 1 226 ? 25.674 -11.432 -12.694 1.00 88.56 226 LEU A O 1
ATOM 1716 N N . LYS A 1 227 ? 26.716 -9.486 -12.321 1.00 84.75 227 LYS A N 1
ATOM 1717 C CA . LYS A 1 227 ? 26.282 -8.843 -13.572 1.00 84.75 227 LYS A CA 1
ATOM 1718 C C . LYS A 1 227 ? 26.603 -9.666 -14.829 1.00 84.75 227 LYS A C 1
ATOM 1720 O O . LYS A 1 227 ? 25.878 -9.579 -15.809 1.00 84.75 227 LYS A O 1
ATOM 1725 N N . GLY A 1 228 ? 27.674 -10.472 -14.810 1.00 84.06 228 GLY A N 1
ATOM 1726 C CA . GLY A 1 228 ? 28.072 -11.327 -15.937 1.00 84.06 228 GLY A CA 1
ATOM 1727 C C . GLY A 1 228 ? 27.070 -12.441 -16.254 1.00 84.06 228 GLY A C 1
ATOM 1728 O O . GLY A 1 228 ? 27.071 -12.968 -17.363 1.00 84.06 228 GLY A O 1
ATOM 1729 N N . ASN A 1 229 ? 26.182 -12.757 -15.310 1.00 89.44 229 ASN A N 1
ATOM 1730 C CA . ASN A 1 229 ? 25.089 -13.701 -15.512 1.00 89.44 229 ASN A CA 1
ATOM 1731 C C . ASN A 1 229 ? 23.817 -13.024 -16.040 1.00 89.44 229 ASN A C 1
ATOM 1733 O O . ASN A 1 229 ? 22.831 -13.708 -16.297 1.00 89.44 229 ASN A O 1
ATOM 1737 N N . VAL A 1 230 ? 23.804 -11.706 -16.233 1.00 89.44 230 VAL A N 1
ATOM 1738 C CA . VAL A 1 230 ? 22.666 -11.015 -16.841 1.00 89.44 230 VAL A CA 1
ATOM 1739 C C . VAL A 1 230 ? 22.873 -10.985 -18.353 1.00 89.44 230 VAL A C 1
ATOM 1741 O O . VAL A 1 230 ? 23.767 -10.311 -18.862 1.00 89.44 230 VAL A O 1
ATOM 1744 N N . LYS A 1 231 ? 22.053 -11.747 -19.080 1.00 87.62 231 LYS A N 1
ATOM 1745 C CA . LYS A 1 231 ? 22.159 -11.911 -20.536 1.00 87.62 231 LYS A CA 1
ATOM 1746 C C . LYS A 1 231 ? 21.700 -10.661 -21.281 1.00 87.62 231 LYS A C 1
ATOM 1748 O O . LYS A 1 231 ? 22.330 -10.270 -22.257 1.00 87.62 231 LYS A O 1
ATOM 1753 N N . HIS A 1 232 ? 20.582 -10.087 -20.849 1.00 90.00 232 HIS A N 1
ATOM 1754 C CA . HIS A 1 232 ? 19.929 -8.947 -21.488 1.00 90.00 232 HIS A CA 1
ATOM 1755 C C . HIS A 1 232 ? 18.985 -8.282 -20.487 1.00 90.00 232 HIS A C 1
ATOM 1757 O O . HIS A 1 232 ? 18.397 -8.979 -19.658 1.00 90.00 232 HIS A O 1
ATOM 1763 N N . ILE A 1 233 ? 18.828 -6.964 -20.583 1.00 91.94 233 ILE A N 1
ATOM 1764 C CA . ILE A 1 233 ? 17.835 -6.195 -19.825 1.00 91.94 233 ILE A CA 1
ATOM 1765 C C . ILE A 1 233 ? 16.811 -5.627 -20.803 1.00 91.94 233 ILE A C 1
ATOM 1767 O O . ILE A 1 233 ? 17.164 -4.861 -21.702 1.00 91.94 233 ILE A O 1
ATOM 1771 N N . TYR A 1 234 ? 15.552 -6.006 -20.641 1.00 94.38 234 TYR A N 1
ATOM 1772 C CA . TYR A 1 234 ? 14.419 -5.343 -21.278 1.00 94.38 234 TYR A CA 1
ATOM 1773 C C . TYR A 1 234 ? 13.778 -4.440 -20.239 1.00 94.38 234 TYR A C 1
ATOM 1775 O O . TYR A 1 234 ? 13.533 -4.884 -19.124 1.00 94.38 234 TYR A O 1
ATOM 1783 N N . THR A 1 235 ? 13.548 -3.178 -20.568 1.00 93.88 235 THR A N 1
ATOM 1784 C CA . THR A 1 235 ? 12.998 -2.226 -19.604 1.00 93.88 235 THR A CA 1
ATOM 1785 C C . THR A 1 235 ? 11.948 -1.351 -20.252 1.00 93.88 235 THR A C 1
ATOM 1787 O O . THR A 1 235 ? 12.181 -0.816 -21.340 1.00 93.88 235 THR A O 1
ATOM 1790 N N . MET A 1 236 ? 10.814 -1.202 -19.575 1.00 90.38 236 MET A N 1
ATOM 1791 C CA . MET A 1 236 ? 9.852 -0.144 -19.853 1.00 90.38 236 MET A CA 1
ATOM 1792 C C . MET A 1 236 ? 10.389 1.151 -19.229 1.00 90.38 236 MET A C 1
ATOM 1794 O O . MET A 1 236 ? 11.025 1.112 -18.172 1.00 90.38 236 MET A O 1
ATOM 1798 N N . GLY A 1 237 ? 10.221 2.279 -19.917 1.00 88.00 237 GLY A N 1
ATOM 1799 C CA . GLY A 1 237 ? 10.336 3.589 -19.277 1.00 88.00 237 GLY A CA 1
ATOM 1800 C C . GLY A 1 237 ? 10.872 4.706 -20.164 1.00 88.00 237 GLY A C 1
ATOM 1801 O O . GLY A 1 237 ? 11.445 4.479 -21.231 1.00 88.00 237 GLY A O 1
ATOM 1802 N N . GLY A 1 238 ? 10.706 5.939 -19.691 1.00 86.00 238 GLY A N 1
ATOM 1803 C CA . GLY A 1 238 ? 11.191 7.155 -20.347 1.00 86.00 238 GLY A CA 1
ATOM 1804 C C . GLY A 1 238 ? 10.445 7.538 -21.633 1.00 86.00 238 GLY A C 1
ATOM 1805 O O . GLY A 1 238 ? 9.665 6.775 -22.195 1.00 86.00 238 GLY A O 1
ATOM 1806 N N . GLY A 1 239 ? 10.730 8.735 -22.142 1.00 83.69 239 GLY A N 1
ATOM 1807 C CA . GLY A 1 239 ? 10.383 9.169 -23.497 1.00 83.69 239 GLY A CA 1
ATOM 1808 C C . GLY A 1 239 ? 11.613 9.818 -24.124 1.00 83.69 239 GLY A C 1
ATOM 1809 O O . GLY A 1 239 ? 12.124 10.790 -23.583 1.00 83.69 239 GLY A O 1
ATOM 1810 N N . VAL A 1 240 ? 12.141 9.267 -25.218 1.00 82.56 240 VAL A N 1
ATOM 1811 C CA . VAL A 1 240 ? 13.437 9.691 -25.786 1.00 82.56 240 VAL A CA 1
ATOM 1812 C C . VAL A 1 240 ? 13.247 10.790 -26.830 1.00 82.56 240 VAL A C 1
ATOM 1814 O O . VAL A 1 240 ? 13.869 11.849 -26.777 1.00 82.56 240 VAL A O 1
ATOM 1817 N N . ARG A 1 241 ? 12.381 10.533 -27.809 1.00 78.19 241 ARG A N 1
ATOM 1818 C CA . ARG A 1 241 ? 12.009 11.424 -28.914 1.00 78.19 241 ARG A CA 1
ATOM 1819 C C . ARG A 1 241 ? 10.488 11.538 -29.030 1.00 78.19 241 ARG A C 1
ATOM 1821 O O . ARG A 1 241 ? 10.009 11.921 -30.101 1.00 78.19 241 ARG A O 1
ATOM 1828 N N . SER A 1 242 ? 9.739 11.195 -27.975 1.00 62.75 242 SER A N 1
ATOM 1829 C CA . SER A 1 242 ? 8.280 11.122 -28.020 1.00 62.75 242 SER A CA 1
ATOM 1830 C C . SER A 1 242 ? 7.717 12.433 -28.573 1.00 62.75 242 SER A C 1
ATOM 1832 O O . SER A 1 242 ? 7.818 13.503 -27.976 1.00 62.75 242 SER A O 1
ATOM 1834 N N . LYS A 1 243 ? 7.185 12.353 -29.792 1.00 54.84 243 LYS A N 1
ATOM 1835 C CA . LYS A 1 243 ? 6.537 13.451 -30.506 1.00 54.84 243 LYS A CA 1
ATOM 1836 C C . LYS A 1 243 ? 5.160 12.964 -30.909 1.00 54.84 243 LYS A C 1
ATOM 1838 O O . LYS A 1 243 ? 4.918 12.707 -32.086 1.00 54.84 243 LYS A O 1
ATOM 1843 N N . ASN A 1 244 ? 4.255 12.825 -29.944 1.00 49.22 244 ASN A N 1
ATOM 1844 C CA . ASN A 1 244 ? 2.844 12.626 -30.261 1.00 49.22 244 ASN A CA 1
ATOM 1845 C C . ASN A 1 244 ? 1.977 13.810 -29.780 1.00 49.22 244 ASN A C 1
ATOM 1847 O O . ASN A 1 244 ? 1.389 13.765 -28.703 1.00 49.22 244 ASN A O 1
ATOM 1851 N N . PRO A 1 245 ? 1.872 14.883 -30.590 1.00 45.12 245 PRO A N 1
ATOM 1852 C CA . PRO A 1 245 ? 1.035 16.060 -30.332 1.00 45.12 245 PRO A CA 1
ATOM 1853 C C . PRO A 1 245 ? -0.483 15.840 -30.503 1.00 45.12 245 PRO A C 1
ATOM 1855 O O . PRO A 1 245 ? -1.227 16.818 -30.523 1.00 45.12 245 PRO A O 1
ATOM 1858 N N . THR A 1 246 ? -0.968 14.598 -30.640 1.00 41.16 246 THR A N 1
ATOM 1859 C CA . THR A 1 246 ? -2.388 14.306 -30.943 1.00 41.16 246 THR A CA 1
ATOM 1860 C C . THR A 1 246 ? -3.104 13.373 -29.961 1.00 41.16 246 THR A C 1
ATOM 1862 O O . THR A 1 246 ? -4.294 13.138 -30.140 1.00 41.16 246 THR A O 1
ATOM 1865 N N . GLY A 1 247 ? -2.431 12.880 -28.917 1.00 45.72 247 GLY A N 1
ATOM 1866 C CA . GLY A 1 247 ? -2.953 11.812 -28.050 1.00 45.72 247 GLY A CA 1
ATOM 1867 C C . GLY A 1 247 ? -4.200 12.135 -27.222 1.00 45.72 247 GLY A C 1
ATOM 1868 O O . GLY A 1 247 ? -4.922 11.211 -26.889 1.00 45.72 247 GLY A O 1
ATOM 1869 N N . CYS A 1 248 ? -4.501 13.404 -26.929 1.00 49.00 248 CYS A N 1
ATOM 1870 C CA . CYS A 1 248 ? -5.651 13.714 -26.068 1.00 49.00 248 CYS A CA 1
ATOM 1871 C C . CYS A 1 248 ? -6.686 14.687 -26.646 1.00 49.00 248 CYS A C 1
ATOM 1873 O O . CYS A 1 248 ? -7.760 14.803 -26.073 1.00 49.00 248 CYS A O 1
ATOM 1875 N N . CYS A 1 249 ? -6.461 15.297 -27.820 1.00 47.06 249 CYS A N 1
ATOM 1876 C CA . CYS A 1 249 ? -7.510 16.069 -28.504 1.00 47.06 249 CYS A CA 1
ATOM 1877 C C . CYS A 1 249 ? -7.472 15.857 -30.036 1.00 47.06 249 CYS A C 1
ATOM 1879 O O . CYS A 1 249 ? -6.742 16.565 -30.742 1.00 47.06 249 CYS A O 1
ATOM 1881 N N . PRO A 1 250 ? -8.258 14.922 -30.600 1.00 47.97 250 PRO A N 1
ATOM 1882 C CA . PRO A 1 250 ? -8.525 14.890 -32.036 1.00 47.97 250 PRO A CA 1
ATOM 1883 C C . PRO A 1 250 ? -9.156 16.218 -32.489 1.00 47.97 250 PRO A C 1
ATOM 1885 O O . PRO A 1 250 ? -9.917 16.834 -31.744 1.00 47.97 250 PRO A O 1
ATOM 1888 N N . LYS A 1 251 ? -8.866 16.672 -33.716 1.00 43.91 251 LYS A N 1
ATOM 1889 C CA . LYS A 1 251 ? -9.306 17.988 -34.236 1.00 43.91 251 LYS A CA 1
ATOM 1890 C C . LYS A 1 251 ? -10.832 18.191 -34.292 1.00 43.91 251 LYS A C 1
ATOM 1892 O O . LYS A 1 251 ? -11.263 19.329 -34.455 1.00 43.91 251 LYS A O 1
ATOM 1897 N N . ASP A 1 252 ? -11.615 17.126 -34.133 1.00 47.41 252 ASP A N 1
ATOM 1898 C CA . ASP A 1 252 ? -13.053 17.099 -34.419 1.00 47.41 252 ASP A CA 1
ATOM 1899 C C . ASP A 1 252 ? -13.953 16.957 -33.168 1.00 47.41 252 ASP A C 1
ATOM 1901 O O . ASP A 1 252 ? -15.144 16.676 -33.299 1.00 47.41 252 ASP A O 1
ATOM 1905 N N . VAL A 1 253 ? -13.432 17.157 -31.948 1.00 45.00 253 VAL A N 1
ATOM 1906 C CA . VAL A 1 253 ? -14.220 17.027 -30.699 1.00 45.00 253 VAL A CA 1
ATOM 1907 C C . VAL A 1 253 ? -14.806 18.378 -30.252 1.00 45.00 253 VAL A C 1
ATOM 1909 O O . VAL A 1 253 ? -14.094 19.372 -30.131 1.00 45.00 253 VAL A O 1
ATOM 1912 N N . THR A 1 254 ? -16.119 18.422 -29.989 1.00 44.03 254 THR A N 1
ATOM 1913 C CA . THR A 1 254 ? -16.891 19.642 -29.653 1.00 44.03 254 THR A CA 1
ATOM 1914 C C . THR A 1 254 ? -16.945 19.994 -28.159 1.00 44.03 254 THR A C 1
ATOM 1916 O O . THR A 1 254 ? -17.516 21.021 -27.794 1.00 44.03 254 THR A O 1
ATOM 1919 N N . THR A 1 255 ? -16.378 19.166 -27.281 1.00 44.53 255 THR A N 1
ATOM 1920 C CA . THR A 1 255 ? -16.265 19.406 -25.831 1.00 44.53 255 THR A CA 1
ATOM 1921 C C . THR A 1 255 ? -14.843 19.815 -25.446 1.00 44.53 255 THR A C 1
ATOM 1923 O O . THR A 1 255 ? -13.872 19.439 -26.097 1.00 44.53 255 THR A O 1
ATOM 1926 N N . ALA A 1 256 ? -14.721 20.640 -24.399 1.00 42.56 256 ALA A N 1
ATOM 1927 C CA . ALA A 1 256 ? -13.457 21.215 -23.950 1.00 42.56 256 ALA A CA 1
ATOM 1928 C C . ALA A 1 256 ? -12.466 20.127 -23.503 1.00 42.56 256 ALA A C 1
ATOM 1930 O O . ALA A 1 256 ? -12.516 19.652 -22.374 1.00 42.56 256 ALA A O 1
ATOM 1931 N N . CYS A 1 257 ? -11.549 19.760 -24.392 1.00 44.81 257 CYS A N 1
ATOM 1932 C CA . CYS A 1 257 ? -10.389 18.952 -24.058 1.00 44.81 257 CYS A CA 1
ATOM 1933 C C . CYS A 1 257 ? -9.487 19.721 -23.076 1.00 44.81 257 CYS A C 1
ATOM 1935 O O . CYS A 1 257 ? -9.090 20.854 -23.367 1.00 44.81 257 CYS A O 1
ATOM 1937 N N . THR A 1 258 ? -9.159 19.144 -21.917 1.00 46.12 258 THR A N 1
ATOM 1938 C CA . THR A 1 258 ? -8.178 19.707 -20.976 1.00 46.12 258 THR A CA 1
ATOM 1939 C C . THR A 1 258 ? -6.759 19.356 -21.443 1.00 46.12 258 THR A C 1
ATOM 1941 O O . THR A 1 258 ? -6.360 18.203 -21.323 1.00 46.12 258 THR A O 1
ATOM 1944 N N . PRO A 1 259 ? -5.952 20.314 -21.944 1.00 39.53 259 PRO A N 1
ATOM 1945 C CA . PRO A 1 259 ? -4.690 20.031 -22.647 1.00 39.53 259 PRO A CA 1
ATOM 1946 C C . PRO A 1 259 ? -3.521 19.540 -21.774 1.00 39.53 259 PRO A C 1
ATOM 1948 O O . PRO A 1 259 ? -2.383 19.590 -22.229 1.00 39.53 259 PRO A O 1
ATOM 1951 N N . GLN A 1 260 ? -3.749 19.144 -20.519 1.00 45.38 260 GLN A N 1
ATOM 1952 C CA . GLN A 1 260 ? -2.692 18.943 -19.514 1.00 45.38 260 GLN A CA 1
ATOM 1953 C C . GLN A 1 260 ? -1.723 17.784 -19.814 1.00 45.38 260 GLN A C 1
ATOM 1955 O O . GLN A 1 260 ? -0.793 17.598 -19.050 1.00 45.38 260 GLN A O 1
ATOM 1960 N N . GLN A 1 261 ? -1.901 17.017 -20.892 1.00 44.75 261 GLN A N 1
ATOM 1961 C CA . GLN A 1 261 ? -1.065 15.847 -21.206 1.00 44.75 261 GLN A CA 1
ATOM 1962 C C . GLN A 1 261 ? -0.661 15.758 -22.690 1.00 44.75 261 GLN A C 1
ATOM 1964 O O . GLN A 1 261 ? -0.077 14.768 -23.121 1.00 44.75 261 GLN A O 1
ATOM 1969 N N . CYS A 1 262 ? -0.970 16.771 -23.510 1.00 43.34 262 CYS A N 1
ATOM 1970 C CA . CYS A 1 262 ? -0.857 16.644 -24.966 1.00 43.34 262 CYS A CA 1
ATOM 1971 C C . CYS A 1 262 ? 0.365 17.392 -25.527 1.00 43.34 262 CYS A C 1
ATOM 1973 O O . CYS A 1 262 ? 0.448 18.618 -25.440 1.00 43.34 262 CYS A O 1
ATOM 1975 N N . GLY A 1 263 ? 1.269 16.657 -26.189 1.00 48.00 263 GLY A N 1
ATOM 1976 C CA . GLY A 1 263 ? 2.412 17.214 -26.930 1.00 48.00 263 GLY A CA 1
ATOM 1977 C C . GLY A 1 263 ? 3.754 17.240 -26.197 1.00 48.00 263 GLY A C 1
ATOM 1978 O O . GLY A 1 263 ? 4.661 17.918 -26.678 1.00 48.00 263 GLY A O 1
ATOM 1979 N N . ASP A 1 264 ? 3.881 16.507 -25.088 1.00 54.16 264 ASP A N 1
ATOM 1980 C CA . ASP A 1 264 ? 5.093 16.415 -24.265 1.00 54.16 264 ASP A CA 1
ATOM 1981 C C . ASP A 1 264 ? 5.665 14.993 -24.202 1.00 54.16 264 ASP A C 1
ATOM 1983 O O . ASP A 1 264 ? 5.074 14.040 -24.709 1.00 54.16 264 ASP A O 1
ATOM 1987 N N . ILE A 1 265 ? 6.867 14.877 -23.634 1.00 67.31 265 ILE A N 1
ATOM 1988 C CA . ILE A 1 265 ? 7.694 13.668 -23.697 1.00 67.31 265 ILE A CA 1
ATOM 1989 C C . ILE A 1 265 ? 7.400 12.684 -22.535 1.00 67.31 265 ILE A C 1
ATOM 1991 O O . ILE A 1 265 ? 7.746 11.511 -22.659 1.00 67.31 265 ILE A O 1
ATOM 1995 N N . GLY A 1 266 ? 6.730 13.123 -21.457 1.00 80.06 266 GLY A N 1
ATOM 1996 C CA . GLY A 1 266 ? 6.417 12.329 -20.253 1.00 80.06 266 GLY A CA 1
ATOM 1997 C C . GLY A 1 266 ? 4.934 11.959 -20.054 1.00 80.06 266 GLY A C 1
ATOM 1998 O O . GLY A 1 266 ? 4.092 12.299 -20.885 1.00 80.06 266 GLY A O 1
ATOM 1999 N N . ASN A 1 267 ? 4.607 11.275 -18.944 1.00 82.06 267 ASN A N 1
ATOM 2000 C CA . ASN A 1 267 ? 3.247 10.792 -18.619 1.00 82.06 267 ASN A CA 1
ATOM 2001 C C . ASN A 1 267 ? 2.802 10.953 -17.142 1.00 82.06 267 ASN A C 1
ATOM 2003 O O . ASN A 1 267 ? 1.806 10.347 -16.752 1.00 82.06 267 ASN A O 1
ATOM 2007 N N . LEU A 1 268 ? 3.483 11.761 -16.315 1.00 83.75 268 LEU A N 1
ATOM 2008 C CA . LEU A 1 268 ? 3.106 11.929 -14.899 1.00 83.75 268 LEU A CA 1
ATOM 2009 C C . LEU A 1 268 ? 1.695 12.531 -14.712 1.00 83.75 268 LEU A C 1
ATOM 2011 O O . LEU A 1 268 ? 1.330 13.491 -15.388 1.00 83.75 268 LEU A O 1
ATOM 2015 N N . PHE A 1 269 ? 0.932 12.032 -13.728 1.00 76.06 269 PHE A N 1
ATOM 2016 C CA . PHE A 1 269 ? -0.430 12.498 -13.420 1.00 76.06 269 PHE A CA 1
ATOM 2017 C C . PHE A 1 269 ? -0.431 13.804 -12.616 1.00 76.06 269 PHE A C 1
ATOM 2019 O O . PHE A 1 269 ? -0.850 14.850 -13.109 1.00 76.06 269 PHE A O 1
ATOM 2026 N N . SER A 1 270 ? 0.040 13.767 -11.369 1.00 78.94 270 SER A N 1
ATOM 2027 C CA . SER A 1 270 ? -0.059 14.903 -10.436 1.00 78.94 270 SER A CA 1
ATOM 2028 C C . SER A 1 270 ? 1.163 15.827 -10.430 1.00 78.94 270 SER A C 1
ATOM 2030 O O . SER A 1 270 ? 1.084 16.943 -9.920 1.00 78.94 270 SER A O 1
ATOM 2032 N N . SER A 1 271 ? 2.277 15.386 -11.020 1.00 83.19 271 SER A N 1
ATOM 2033 C CA . SER A 1 271 ? 3.537 16.142 -11.115 1.00 83.19 271 SER A CA 1
ATOM 2034 C C . SER A 1 271 ? 3.763 16.785 -12.488 1.00 83.19 271 SER A C 1
ATOM 2036 O O . SER A 1 271 ? 4.815 17.372 -12.713 1.00 83.19 271 SER A O 1
ATOM 2038 N N . TYR A 1 272 ? 2.802 16.725 -13.416 1.00 79.62 272 TYR A N 1
ATOM 2039 C CA . TYR A 1 272 ? 2.977 17.286 -14.764 1.00 79.62 272 TYR A CA 1
ATOM 2040 C C . TYR A 1 272 ? 3.338 18.785 -14.753 1.00 79.62 272 TYR A C 1
ATOM 2042 O O . TYR A 1 272 ? 4.189 19.244 -15.515 1.00 79.62 272 TYR A O 1
ATOM 2050 N N . SER A 1 273 ? 2.724 19.566 -13.858 1.00 80.31 273 SER A N 1
ATOM 2051 C CA . SER A 1 273 ? 2.967 21.012 -13.763 1.00 80.31 273 SER A CA 1
ATOM 2052 C C . SER A 1 273 ? 4.358 21.379 -13.244 1.00 80.31 273 SER A C 1
ATOM 2054 O O . SER A 1 273 ? 4.774 22.521 -13.419 1.00 80.31 273 SER A O 1
ATOM 2056 N N . THR A 1 274 ? 5.071 20.447 -12.609 1.00 88.44 274 THR A N 1
ATOM 2057 C CA . THR A 1 274 ? 6.444 20.633 -12.120 1.00 88.44 274 THR A CA 1
ATOM 2058 C C . THR A 1 274 ? 7.466 19.946 -13.023 1.00 88.44 274 THR A C 1
ATOM 2060 O O . THR A 1 274 ? 8.514 20.533 -13.295 1.00 88.44 274 THR A O 1
ATOM 2063 N N . ASN A 1 275 ? 7.147 18.756 -13.533 1.00 89.19 275 ASN A N 1
ATOM 2064 C CA . ASN A 1 275 ? 8.018 17.936 -14.368 1.00 89.19 275 ASN A CA 1
ATOM 2065 C C . ASN A 1 275 ? 7.230 17.257 -15.511 1.00 89.19 275 ASN A C 1
ATOM 2067 O O . ASN A 1 275 ? 6.698 16.157 -15.345 1.00 89.19 275 ASN A O 1
ATOM 2071 N N . PRO A 1 276 ? 7.140 17.904 -16.686 1.00 85.31 276 PRO A N 1
ATOM 2072 C CA . PRO A 1 276 ? 6.355 17.409 -17.818 1.00 85.31 276 PRO A CA 1
ATOM 2073 C C . PRO A 1 276 ? 7.098 16.389 -18.705 1.00 85.31 276 PRO A C 1
ATOM 2075 O O . PRO A 1 276 ? 6.533 15.908 -19.689 1.00 85.31 276 PRO A O 1
ATOM 2078 N N . TYR A 1 277 ? 8.368 16.085 -18.416 1.00 85.00 277 TYR A N 1
ATOM 2079 C CA . TYR A 1 277 ? 9.234 15.281 -19.294 1.00 85.00 277 TYR A CA 1
ATOM 2080 C C . TYR A 1 277 ? 9.423 13.840 -18.824 1.00 85.00 277 TYR A C 1
ATOM 2082 O O . TYR A 1 277 ? 9.947 13.012 -19.570 1.00 85.00 277 TYR A O 1
ATOM 2090 N N . ALA A 1 278 ? 9.040 13.557 -17.585 1.00 86.62 278 ALA A N 1
ATOM 2091 C CA . ALA A 1 278 ? 9.347 12.300 -16.938 1.00 86.62 278 ALA A CA 1
ATOM 2092 C C . ALA A 1 278 ? 8.269 11.238 -17.167 1.00 86.62 278 ALA A C 1
ATOM 2094 O O . ALA A 1 278 ? 7.086 11.530 -17.366 1.00 86.62 278 ALA A O 1
ATOM 2095 N N . GLU A 1 279 ? 8.708 9.989 -17.114 1.00 89.56 279 GLU A N 1
ATOM 2096 C CA . GLU A 1 279 ? 7.861 8.804 -17.151 1.00 89.56 279 GLU A CA 1
ATOM 2097 C C . GLU A 1 279 ? 7.919 8.115 -15.780 1.00 89.56 279 GLU A C 1
ATOM 2099 O O . GLU A 1 279 ? 8.952 8.196 -15.122 1.00 89.56 279 GLU A O 1
ATOM 2104 N N . PHE A 1 280 ? 6.827 7.491 -15.328 1.00 88.06 280 PHE A N 1
ATOM 2105 C CA . PHE A 1 280 ? 6.685 6.924 -13.979 1.00 88.06 280 PHE A CA 1
ATOM 2106 C C . PHE A 1 280 ? 7.829 6.013 -13.519 1.00 88.06 280 PHE A C 1
ATOM 2108 O O . PHE A 1 280 ? 8.374 6.255 -12.442 1.00 88.06 280 PHE A O 1
ATOM 2115 N N . ASN A 1 281 ? 8.226 5.015 -14.307 1.00 89.75 281 ASN A N 1
ATOM 2116 C CA . ASN A 1 281 ? 9.255 4.047 -13.922 1.00 89.75 281 ASN A CA 1
ATOM 2117 C C . ASN A 1 281 ? 10.637 4.687 -13.763 1.00 89.75 281 ASN A C 1
ATOM 2119 O O . ASN A 1 281 ? 11.365 4.375 -12.816 1.00 89.75 281 ASN A O 1
ATOM 2123 N N . ILE A 1 282 ? 10.979 5.642 -14.634 1.00 91.06 282 ILE A N 1
ATOM 2124 C CA . ILE A 1 282 ? 12.233 6.404 -14.522 1.00 91.06 282 ILE A CA 1
ATOM 2125 C C . ILE A 1 282 ? 12.137 7.487 -13.434 1.00 91.06 282 ILE A C 1
ATOM 2127 O O . ILE A 1 282 ? 13.101 7.715 -12.707 1.00 91.06 282 ILE A O 1
ATOM 2131 N N . PHE A 1 283 ? 10.992 8.156 -13.296 1.00 91.25 283 PHE A N 1
ATOM 2132 C CA . PHE A 1 283 ? 10.749 9.212 -12.306 1.00 91.25 283 PHE A CA 1
ATOM 2133 C C . PHE A 1 283 ? 10.681 8.679 -10.878 1.00 91.25 283 PHE A C 1
ATOM 2135 O O . PHE A 1 283 ? 11.070 9.382 -9.952 1.00 91.25 283 PHE A O 1
ATOM 2142 N N . GLY A 1 284 ? 10.186 7.453 -10.695 1.00 90.44 284 GLY A N 1
ATOM 2143 C CA . GLY A 1 284 ? 10.090 6.797 -9.396 1.00 90.44 284 GLY A CA 1
ATOM 2144 C C . GLY A 1 284 ? 11.445 6.706 -8.699 1.00 90.44 284 GLY A C 1
ATOM 2145 O O . GLY A 1 284 ? 11.504 6.856 -7.483 1.00 90.44 284 GLY A O 1
ATOM 2146 N N . ASP A 1 285 ? 12.531 6.544 -9.465 1.00 92.19 285 ASP A N 1
ATOM 2147 C CA . ASP A 1 285 ? 13.908 6.643 -8.976 1.00 92.19 285 ASP A CA 1
ATOM 2148 C C . ASP A 1 285 ? 14.894 7.003 -10.113 1.00 92.19 285 ASP A C 1
ATOM 2150 O O . ASP A 1 285 ? 15.557 6.125 -10.686 1.00 92.19 285 ASP A O 1
ATOM 2154 N N . PRO A 1 286 ? 15.052 8.305 -10.433 1.00 92.25 286 PRO A N 1
ATOM 2155 C CA . PRO A 1 286 ? 15.877 8.752 -11.557 1.00 92.25 286 PRO A CA 1
ATOM 2156 C C . PRO A 1 286 ? 17.339 8.351 -11.400 1.00 92.25 286 PRO A C 1
ATOM 2158 O O . PRO A 1 286 ? 18.036 8.055 -12.374 1.00 92.25 286 PRO A O 1
ATOM 2161 N N . PHE A 1 287 ? 17.817 8.335 -10.153 1.00 91.75 287 PHE A N 1
ATOM 2162 C CA . PHE A 1 287 ? 19.184 7.957 -9.849 1.00 91.75 287 PHE A CA 1
ATOM 2163 C C . PHE A 1 287 ? 19.401 6.458 -10.066 1.00 91.75 287 PHE A C 1
ATOM 2165 O O . PHE A 1 287 ? 20.401 6.094 -10.683 1.00 91.75 287 PHE A O 1
ATOM 2172 N N . ALA A 1 288 ? 18.475 5.590 -9.645 1.00 90.50 288 ALA A N 1
ATOM 2173 C CA . ALA A 1 288 ? 18.561 4.158 -9.936 1.00 90.50 288 ALA A CA 1
ATOM 2174 C C . ALA A 1 288 ? 18.534 3.865 -11.440 1.00 90.50 288 ALA A C 1
ATOM 2176 O O . ALA A 1 288 ? 19.380 3.108 -11.926 1.00 90.50 288 ALA A O 1
ATOM 2177 N N . ALA A 1 289 ? 17.632 4.506 -12.187 1.00 89.06 289 ALA A N 1
ATOM 2178 C CA . ALA A 1 289 ? 17.568 4.364 -13.640 1.00 89.06 289 ALA A CA 1
ATOM 2179 C C . ALA A 1 289 ? 18.895 4.774 -14.304 1.00 89.06 289 ALA A C 1
ATOM 2181 O O . ALA A 1 289 ? 19.455 4.031 -15.117 1.00 89.06 289 ALA A O 1
ATOM 2182 N N . TYR A 1 290 ? 19.467 5.911 -13.891 1.00 88.12 290 TYR A N 1
ATOM 2183 C CA . TYR A 1 290 ? 20.790 6.343 -14.343 1.00 88.12 290 TYR A CA 1
ATOM 2184 C C . TYR A 1 290 ? 21.894 5.338 -13.981 1.00 88.12 290 TYR A C 1
ATOM 2186 O O . TYR A 1 290 ? 22.730 5.018 -14.830 1.00 88.12 290 TYR A O 1
ATOM 2194 N N . GLN A 1 291 ? 21.909 4.816 -12.747 1.00 84.38 291 GLN A N 1
ATOM 2195 C CA . GLN A 1 291 ? 22.911 3.838 -12.305 1.00 84.38 291 GLN A CA 1
ATOM 2196 C C . GLN A 1 291 ? 22.893 2.581 -13.174 1.00 84.38 291 GLN A C 1
ATOM 2198 O O . GLN A 1 291 ? 23.960 2.126 -13.594 1.00 84.38 291 GLN A O 1
ATOM 2203 N N . ILE A 1 292 ? 21.710 2.057 -13.503 1.00 80.50 292 ILE A N 1
ATOM 2204 C CA . ILE A 1 292 ? 21.583 0.901 -14.397 1.00 80.50 292 ILE A CA 1
ATOM 2205 C C . ILE A 1 292 ? 22.159 1.228 -15.773 1.00 80.50 292 ILE A C 1
ATOM 2207 O O . ILE A 1 292 ? 23.002 0.483 -16.268 1.00 80.50 292 ILE A O 1
ATOM 2211 N N . LEU A 1 293 ? 21.776 2.355 -16.380 1.00 74.19 293 LEU A N 1
ATOM 2212 C CA . LEU A 1 293 ? 22.264 2.719 -17.713 1.00 74.19 293 LEU A CA 1
ATOM 2213 C C . LEU A 1 293 ? 23.792 2.922 -17.742 1.00 74.19 293 LEU A C 1
ATOM 2215 O O . LEU A 1 293 ? 24.465 2.425 -18.648 1.00 74.19 293 LEU A O 1
ATOM 2219 N N . VAL A 1 294 ? 24.370 3.619 -16.758 1.00 70.12 294 VAL A N 1
ATOM 2220 C CA . VAL A 1 294 ? 25.789 4.026 -16.787 1.00 70.12 294 VAL A CA 1
ATOM 2221 C C . VAL A 1 294 ? 26.760 2.944 -16.329 1.00 70.12 294 VAL A C 1
ATOM 2223 O O . VAL A 1 294 ? 27.820 2.802 -16.951 1.00 70.12 294 VAL A O 1
ATOM 2226 N N . GLN A 1 295 ? 26.431 2.135 -15.315 1.00 62.50 295 GLN A N 1
ATOM 2227 C CA . GLN A 1 295 ? 27.309 1.030 -14.883 1.00 62.50 295 GLN A CA 1
ATOM 2228 C C . GLN A 1 295 ? 27.572 0.015 -16.008 1.00 62.50 295 GLN A C 1
ATOM 2230 O O . GLN A 1 295 ? 28.584 -0.690 -16.003 1.00 62.50 295 GLN A O 1
ATOM 2235 N N . ILE A 1 296 ? 26.697 -0.010 -17.012 1.00 57.22 296 ILE A N 1
ATOM 2236 C CA . ILE A 1 296 ? 26.784 -0.856 -18.201 1.00 57.22 296 ILE A CA 1
ATOM 2237 C C . ILE A 1 296 ? 27.633 -0.198 -19.318 1.00 57.22 296 ILE A C 1
ATOM 2239 O O . ILE A 1 296 ? 28.243 -0.895 -20.134 1.00 57.22 296 ILE A O 1
ATOM 2243 N N . ALA A 1 297 ? 27.746 1.137 -19.345 1.00 53.81 297 ALA A N 1
ATOM 2244 C CA . ALA A 1 297 ? 28.317 1.914 -20.451 1.00 53.81 297 ALA A CA 1
ATOM 2245 C C . ALA A 1 297 ? 29.838 2.154 -20.393 1.00 53.81 297 ALA A C 1
ATOM 2247 O O . ALA A 1 297 ? 30.471 2.265 -21.450 1.00 53.81 297 ALA A O 1
ATOM 2248 N N . MET A 1 298 ? 30.439 2.223 -19.194 1.00 51.91 298 MET A N 1
ATOM 2249 C CA . MET A 1 298 ? 31.847 2.631 -18.977 1.00 51.91 298 MET A CA 1
ATOM 2250 C C . MET A 1 298 ? 32.907 1.784 -19.721 1.00 51.91 298 MET A C 1
ATOM 2252 O O . MET A 1 298 ? 34.067 2.176 -19.799 1.00 51.91 298 MET A O 1
ATOM 2256 N N . TYR A 1 299 ? 32.521 0.665 -20.335 1.00 43.16 299 TYR A N 1
ATOM 2257 C CA . TYR A 1 299 ? 33.407 -0.227 -21.083 1.00 43.16 299 TYR A CA 1
ATOM 2258 C C . TYR A 1 299 ? 33.572 0.122 -22.580 1.00 43.16 299 TYR A C 1
ATOM 2260 O O . TYR A 1 299 ? 34.664 -0.032 -23.127 1.00 43.16 299 TYR A O 1
ATOM 2268 N N . ARG A 1 300 ? 32.534 0.630 -23.272 1.00 46.19 300 ARG A N 1
ATOM 2269 C CA . ARG A 1 300 ? 32.607 0.848 -24.740 1.00 46.19 300 ARG A CA 1
ATOM 2270 C C . ARG A 1 300 ? 33.568 1.969 -25.149 1.00 46.19 300 ARG A C 1
ATOM 2272 O O . ARG A 1 300 ? 34.092 1.927 -26.256 1.00 46.19 300 ARG A O 1
ATOM 2279 N N . ARG A 1 301 ? 33.807 2.962 -24.283 1.00 47.22 301 ARG A N 1
ATOM 2280 C CA . ARG A 1 301 ? 34.696 4.095 -24.602 1.00 47.22 301 ARG A CA 1
ATOM 2281 C C . ARG A 1 301 ? 36.180 3.764 -24.525 1.00 47.22 301 ARG A C 1
ATOM 2283 O O . ARG A 1 301 ? 36.930 4.235 -25.368 1.00 47.22 301 ARG A O 1
ATOM 2290 N N . ILE A 1 302 ? 36.588 2.906 -23.593 1.00 44.31 302 ILE A N 1
ATOM 2291 C CA . ILE A 1 302 ? 38.005 2.556 -23.405 1.00 44.31 302 ILE A CA 1
ATOM 2292 C C . ILE A 1 302 ? 38.541 1.725 -24.590 1.00 44.31 302 ILE A C 1
ATOM 2294 O O . ILE A 1 302 ? 39.723 1.789 -24.902 1.00 44.31 302 ILE A O 1
ATOM 2298 N N . GLN A 1 303 ? 37.674 1.008 -25.314 1.00 39.00 303 GLN A N 1
ATOM 2299 C CA . GLN A 1 303 ? 38.040 0.253 -26.524 1.00 39.00 303 GLN A CA 1
ATOM 2300 C C . GLN A 1 303 ? 38.265 1.133 -27.772 1.00 39.00 303 GLN A C 1
ATOM 2302 O O . GLN A 1 303 ? 38.955 0.702 -28.687 1.00 39.00 303 GLN A O 1
ATOM 2307 N N . ASN A 1 304 ? 37.720 2.357 -27.821 1.00 40.78 304 ASN A N 1
ATOM 2308 C CA . ASN A 1 304 ? 37.911 3.271 -28.959 1.00 40.78 304 ASN A CA 1
ATOM 2309 C C . ASN A 1 304 ? 39.080 4.256 -28.767 1.00 40.78 304 ASN A C 1
ATOM 2311 O O . ASN A 1 304 ? 39.471 4.905 -29.731 1.00 40.78 304 ASN A O 1
ATOM 2315 N N . GLU A 1 305 ? 39.649 4.358 -27.561 1.00 39.59 305 GLU A N 1
ATOM 2316 C CA . GLU A 1 305 ? 40.800 5.225 -27.248 1.00 39.59 305 GLU A CA 1
ATOM 2317 C C . GLU A 1 305 ? 42.143 4.473 -27.223 1.00 39.59 305 GLU A C 1
ATOM 2319 O O . GLU A 1 305 ? 43.122 4.936 -26.642 1.00 39.59 305 GLU A O 1
ATOM 2324 N N . SER A 1 306 ? 42.251 3.326 -27.898 1.00 35.81 306 SER A N 1
ATOM 2325 C CA . SER A 1 306 ? 43.555 2.732 -28.215 1.00 35.81 306 SER A CA 1
ATOM 2326 C C . SER A 1 306 ? 44.192 3.403 -29.442 1.00 35.81 306 SER A C 1
ATOM 2328 O O . SER A 1 306 ? 44.509 2.740 -30.427 1.00 35.81 306 SER A O 1
ATOM 2330 N N . GLU A 1 307 ? 44.402 4.720 -29.375 1.00 34.59 307 GLU A N 1
ATOM 2331 C CA . GLU A 1 307 ? 45.426 5.417 -30.158 1.00 34.59 307 GLU A CA 1
ATOM 2332 C C . GLU A 1 307 ? 46.593 5.768 -29.223 1.00 34.59 307 GLU A C 1
ATOM 2334 O O . GLU A 1 307 ? 46.471 6.589 -28.322 1.00 34.59 307 GLU A O 1
ATOM 2339 N N . PHE A 1 308 ? 47.716 5.073 -29.429 1.00 35.84 308 PHE A N 1
ATOM 2340 C CA . PHE A 1 308 ? 49.085 5.434 -29.046 1.00 35.84 308 PHE A CA 1
ATOM 2341 C C . PHE A 1 308 ? 49.283 6.361 -27.829 1.00 35.84 308 PHE A C 1
ATOM 2343 O O . PHE A 1 308 ? 49.342 7.580 -27.958 1.00 35.84 308 PHE A O 1
ATOM 2350 N N . VAL A 1 309 ? 49.654 5.772 -26.688 1.00 28.05 309 VAL A N 1
ATOM 2351 C CA . VAL A 1 309 ? 50.580 6.436 -25.759 1.00 28.05 309 VAL A CA 1
ATOM 2352 C C . VAL A 1 309 ? 51.739 5.488 -25.457 1.00 28.05 309 VAL A C 1
ATOM 2354 O O . VAL A 1 309 ? 51.707 4.691 -24.523 1.00 28.05 309 VAL A O 1
ATOM 2357 N N . SER A 1 310 ? 52.797 5.574 -26.267 1.00 28.31 310 SER A N 1
ATOM 2358 C CA . SER A 1 310 ? 54.114 5.078 -25.875 1.00 28.31 310 SER A CA 1
ATOM 2359 C C . SER A 1 310 ? 54.701 6.043 -24.843 1.00 28.31 310 SER A C 1
ATOM 2361 O O . SER A 1 310 ? 55.192 7.112 -25.207 1.00 28.31 310 SER A O 1
ATOM 2363 N N . VAL A 1 311 ? 54.672 5.690 -23.559 1.00 27.47 311 VAL A N 1
ATOM 2364 C CA . VAL A 1 311 ? 55.519 6.365 -22.566 1.00 27.47 311 VAL A CA 1
ATOM 2365 C C . VAL A 1 311 ? 56.831 5.598 -22.476 1.00 27.47 311 VAL A C 1
ATOM 2367 O O . VAL A 1 311 ? 56.919 4.528 -21.879 1.00 27.47 311 VAL A O 1
ATOM 2370 N N . SER A 1 312 ? 57.862 6.153 -23.107 1.00 28.84 312 SER A N 1
ATOM 2371 C CA . SER A 1 312 ? 59.257 5.778 -22.900 1.00 28.84 312 SER A CA 1
ATOM 2372 C C . SER A 1 312 ? 59.632 5.961 -21.426 1.00 28.84 312 SER A C 1
ATOM 2374 O O . SER A 1 312 ? 59.583 7.079 -20.910 1.00 28.84 312 SER A O 1
ATOM 2376 N N . MET A 1 313 ? 60.028 4.878 -20.755 1.00 27.92 313 MET A N 1
ATOM 2377 C CA . MET A 1 313 ? 60.640 4.933 -19.428 1.00 27.92 313 MET A CA 1
ATOM 2378 C C . MET A 1 313 ? 61.979 5.681 -19.499 1.00 27.92 313 MET A C 1
ATOM 2380 O O . MET A 1 313 ? 62.958 5.166 -20.037 1.00 27.92 313 MET A O 1
ATOM 2384 N N . LEU A 1 314 ? 62.035 6.880 -18.920 1.00 30.50 314 LEU A N 1
ATOM 2385 C CA . LEU A 1 314 ? 63.282 7.543 -18.553 1.00 30.50 314 LEU A CA 1
ATOM 2386 C C . LEU A 1 314 ? 63.602 7.224 -17.086 1.00 30.50 314 LEU A C 1
ATOM 2388 O O . LEU A 1 314 ? 62.936 7.704 -16.177 1.00 30.50 314 LEU A O 1
ATOM 2392 N N . GLY A 1 315 ? 64.630 6.390 -16.911 1.00 37.00 315 GLY A N 1
ATOM 2393 C CA . GLY A 1 315 ? 65.623 6.425 -15.833 1.00 37.00 315 GLY A CA 1
ATOM 2394 C C . GLY A 1 315 ? 65.153 6.557 -14.383 1.00 37.00 315 GLY A C 1
ATOM 2395 O O . GLY A 1 315 ? 65.099 7.663 -13.858 1.00 37.00 315 GLY A O 1
ATOM 2396 N N . VAL A 1 316 ? 65.031 5.424 -13.682 1.00 30.45 316 VAL A N 1
ATOM 2397 C CA . VAL A 1 316 ? 65.281 5.352 -12.232 1.00 30.45 316 VAL A CA 1
ATOM 2398 C C . VAL A 1 316 ? 66.096 4.090 -11.932 1.00 30.45 316 VAL A C 1
ATOM 2400 O O . VAL A 1 316 ? 65.685 2.976 -12.245 1.00 30.45 316 VAL A O 1
ATOM 2403 N N . SER A 1 317 ? 67.283 4.294 -11.357 1.00 28.25 317 SER A N 1
ATOM 2404 C CA . SER A 1 317 ? 68.196 3.257 -10.870 1.00 28.25 317 SER A CA 1
ATOM 2405 C C . SER A 1 317 ? 67.680 2.688 -9.547 1.00 28.25 317 SER A C 1
ATOM 2407 O O . SER A 1 317 ? 67.397 3.446 -8.623 1.00 28.25 317 SER A O 1
ATOM 2409 N N . ILE A 1 318 ? 67.578 1.361 -9.452 1.00 33.16 318 ILE A N 1
ATOM 2410 C CA . ILE A 1 318 ? 67.174 0.642 -8.240 1.00 33.16 318 ILE A CA 1
ATOM 2411 C C . ILE A 1 318 ? 68.430 0.292 -7.441 1.00 33.16 318 ILE A C 1
ATOM 2413 O O . ILE A 1 318 ? 69.175 -0.602 -7.833 1.00 33.16 318 ILE A O 1
ATOM 2417 N N . THR A 1 319 ? 68.619 0.947 -6.299 1.00 34.12 319 THR A N 1
ATOM 2418 C CA . THR A 1 319 ? 69.420 0.425 -5.184 1.00 34.12 319 THR A CA 1
ATOM 2419 C C . THR A 1 319 ? 68.749 0.818 -3.866 1.00 34.12 319 THR A C 1
ATOM 2421 O O . THR A 1 319 ? 68.485 1.996 -3.643 1.00 34.12 319 THR A O 1
ATOM 2424 N N . ASP A 1 320 ? 68.511 -0.200 -3.034 1.00 29.75 320 ASP A N 1
ATOM 2425 C CA . ASP A 1 320 ? 68.105 -0.199 -1.618 1.00 29.75 320 ASP A CA 1
ATOM 2426 C C . ASP A 1 320 ? 66.611 -0.045 -1.246 1.00 29.75 320 ASP A C 1
ATOM 2428 O O . ASP A 1 320 ? 65.987 0.995 -1.432 1.00 29.75 320 ASP A O 1
ATOM 2432 N N . GLY A 1 321 ? 66.065 -1.094 -0.599 1.00 31.97 321 GLY A N 1
ATOM 2433 C CA . GLY A 1 321 ? 64.938 -0.968 0.343 1.00 31.97 321 GLY A CA 1
ATOM 2434 C C . GLY A 1 321 ? 63.637 -1.737 0.056 1.00 31.97 321 GLY A C 1
ATOM 2435 O O . GLY A 1 321 ? 62.557 -1.152 0.107 1.00 31.97 321 GLY A O 1
ATOM 2436 N N . VAL A 1 322 ? 63.686 -3.053 -0.179 1.00 38.41 322 VAL A N 1
ATOM 2437 C CA . VAL A 1 322 ? 62.485 -3.917 -0.255 1.00 38.41 322 VAL A CA 1
ATOM 2438 C C . VAL A 1 322 ? 61.948 -4.206 1.156 1.00 38.41 322 VAL A C 1
ATOM 2440 O O . VAL A 1 322 ? 62.260 -5.241 1.734 1.00 38.41 322 VAL A O 1
ATOM 2443 N N . ALA A 1 323 ? 61.168 -3.284 1.734 1.00 36.50 323 ALA A N 1
ATOM 2444 C CA . ALA A 1 323 ? 60.311 -3.575 2.900 1.00 36.50 323 ALA A CA 1
ATOM 2445 C C . ALA A 1 323 ? 59.177 -2.560 3.177 1.00 36.50 323 ALA A C 1
ATOM 2447 O O . ALA A 1 323 ? 58.297 -2.877 3.971 1.00 36.50 323 ALA A O 1
ATOM 2448 N N . SER A 1 324 ? 59.125 -1.377 2.542 1.00 34.81 324 SER A N 1
ATOM 2449 C CA . SER A 1 324 ? 58.045 -0.395 2.803 1.00 34.81 324 SER A CA 1
ATOM 2450 C C . SER A 1 324 ? 57.093 -0.123 1.630 1.00 34.81 324 SER A C 1
ATOM 2452 O O . SER A 1 324 ? 56.068 0.528 1.825 1.00 34.81 324 SER A O 1
ATOM 2454 N N . LEU A 1 325 ? 57.337 -0.684 0.437 1.00 32.16 325 LEU A N 1
ATOM 2455 C CA . LEU A 1 325 ? 56.403 -0.533 -0.688 1.00 32.16 325 LEU A CA 1
ATOM 2456 C C . LEU A 1 325 ? 55.147 -1.410 -0.563 1.00 32.16 325 LEU A C 1
ATOM 2458 O O . LEU A 1 325 ? 54.105 -1.024 -1.076 1.00 32.16 325 LEU A O 1
ATOM 2462 N N . GLY A 1 326 ? 55.198 -2.535 0.161 1.00 31.67 326 GLY A N 1
ATOM 2463 C CA . GLY A 1 326 ? 54.055 -3.452 0.298 1.00 31.67 326 GLY A CA 1
ATOM 2464 C C . GLY A 1 326 ? 52.851 -2.861 1.045 1.00 31.67 326 GLY A C 1
ATOM 2465 O O . GLY A 1 326 ? 51.714 -3.217 0.756 1.00 31.67 326 GLY A O 1
ATOM 2466 N N . SER A 1 327 ? 53.061 -1.903 1.952 1.00 30.94 327 SER A N 1
ATOM 2467 C CA . SER A 1 327 ? 51.966 -1.284 2.720 1.00 30.94 327 SER A CA 1
ATOM 2468 C C . SER A 1 327 ? 51.345 -0.072 2.005 1.00 30.94 327 SER A C 1
ATOM 2470 O O . SER A 1 327 ? 50.135 0.142 2.064 1.00 30.94 327 SER A O 1
ATOM 2472 N N . ILE A 1 328 ? 52.141 0.674 1.230 1.00 32.59 328 ILE A N 1
ATOM 2473 C CA . ILE A 1 328 ? 51.651 1.822 0.443 1.00 32.59 328 ILE A CA 1
ATOM 2474 C C . ILE A 1 328 ? 50.927 1.348 -0.826 1.00 32.59 328 ILE A C 1
ATOM 2476 O O . ILE A 1 328 ? 49.923 1.931 -1.229 1.00 32.59 328 ILE A O 1
ATOM 2480 N N . ILE A 1 329 ? 51.370 0.229 -1.402 1.00 31.91 329 ILE A N 1
ATOM 2481 C CA . ILE A 1 329 ? 50.702 -0.442 -2.520 1.00 31.91 329 ILE A CA 1
ATOM 2482 C C . ILE A 1 329 ? 49.338 -0.984 -2.066 1.00 31.91 329 ILE A C 1
ATOM 2484 O O . ILE A 1 329 ? 48.349 -0.726 -2.736 1.00 31.91 329 ILE A O 1
ATOM 2488 N N . THR A 1 330 ? 49.206 -1.573 -0.874 1.00 31.47 330 THR A N 1
ATOM 2489 C CA . THR A 1 330 ? 47.910 -2.125 -0.422 1.00 31.47 330 THR A CA 1
ATOM 2490 C C . THR A 1 330 ? 46.868 -1.053 -0.044 1.00 31.47 330 THR A C 1
ATOM 2492 O O . THR A 1 330 ? 45.674 -1.299 -0.190 1.00 31.47 330 THR A O 1
ATOM 2495 N N . SER A 1 331 ? 47.270 0.165 0.358 1.00 29.58 331 SER A N 1
ATOM 2496 C CA . SER A 1 331 ? 46.311 1.257 0.636 1.00 29.58 331 SER A CA 1
ATOM 2497 C C . SER A 1 331 ? 45.911 2.073 -0.601 1.00 29.58 331 SER A C 1
ATOM 2499 O O . SER A 1 331 ? 44.861 2.712 -0.598 1.00 29.58 331 SER A O 1
ATOM 2501 N N . HIS A 1 332 ? 46.706 2.034 -1.677 1.00 28.78 332 HIS A N 1
ATOM 2502 C CA . HIS A 1 332 ? 46.399 2.713 -2.944 1.00 28.78 332 HIS A CA 1
ATOM 2503 C C . HIS A 1 332 ? 45.911 1.769 -4.062 1.00 28.78 332 HIS A C 1
ATOM 2505 O O . HIS A 1 332 ? 45.363 2.249 -5.054 1.00 28.78 332 HIS A O 1
ATOM 2511 N N . LEU A 1 333 ? 46.000 0.441 -3.898 1.00 27.92 333 LEU A N 1
ATOM 2512 C CA . LEU A 1 333 ? 45.469 -0.556 -4.848 1.00 27.92 333 LEU A CA 1
ATOM 2513 C C . LEU A 1 333 ? 43.998 -0.936 -4.663 1.00 27.92 333 LEU A C 1
ATOM 2515 O O . LEU A 1 333 ? 43.508 -1.810 -5.368 1.00 27.92 333 LEU A O 1
ATOM 2519 N N . ILE A 1 334 ? 43.246 -0.199 -3.844 1.00 31.58 334 ILE A N 1
ATOM 2520 C CA . ILE A 1 334 ? 41.774 -0.193 -3.936 1.00 31.58 334 ILE A CA 1
ATOM 2521 C C . ILE A 1 334 ? 41.300 0.583 -5.194 1.00 31.58 334 ILE A C 1
ATOM 2523 O O . ILE A 1 334 ? 40.128 0.544 -5.552 1.00 31.58 334 ILE A O 1
ATOM 2527 N N . LYS A 1 335 ? 42.203 1.243 -5.940 1.00 31.73 335 LYS A N 1
ATOM 2528 C CA . LYS A 1 335 ? 41.860 2.060 -7.123 1.00 31.73 335 LYS A CA 1
ATOM 2529 C C . LYS A 1 335 ? 42.095 1.433 -8.503 1.00 31.73 335 LYS A C 1
ATOM 2531 O O . LYS A 1 335 ? 41.880 2.120 -9.494 1.00 31.73 335 LYS A O 1
ATOM 2536 N N . PHE A 1 336 ? 42.456 0.155 -8.613 1.00 29.14 336 PHE A N 1
ATOM 2537 C CA . PHE A 1 336 ? 42.586 -0.503 -9.925 1.00 29.14 336 PHE A CA 1
ATOM 2538 C C . PHE A 1 336 ? 41.907 -1.875 -9.975 1.00 29.14 336 PHE A C 1
ATOM 2540 O O . PHE A 1 336 ? 42.535 -2.900 -10.222 1.00 29.14 336 PHE A O 1
ATOM 2547 N N . GLY A 1 337 ? 40.581 -1.879 -9.839 1.00 29.06 337 GLY A N 1
ATOM 2548 C CA . GLY A 1 337 ? 39.744 -2.924 -10.427 1.00 29.06 337 GLY A CA 1
ATOM 2549 C C . GLY A 1 337 ? 39.603 -2.683 -11.929 1.00 29.06 337 GLY A C 1
ATOM 2550 O O . GLY A 1 337 ? 38.544 -2.265 -12.364 1.00 29.06 337 GLY A O 1
ATOM 2551 N N . VAL A 1 338 ? 40.675 -2.845 -12.715 1.00 29.98 338 VAL A N 1
ATOM 2552 C CA . VAL A 1 338 ? 40.647 -2.593 -14.176 1.00 29.98 338 VAL A CA 1
ATOM 2553 C C . VAL A 1 338 ? 40.959 -3.844 -15.002 1.00 29.98 338 VAL A C 1
ATOM 2555 O O . VAL A 1 338 ? 40.723 -3.831 -16.200 1.00 29.98 338 VAL A O 1
ATOM 2558 N N . VAL A 1 339 ? 41.379 -4.971 -14.412 1.00 26.92 339 VAL A N 1
ATOM 2559 C CA . VAL A 1 339 ? 41.779 -6.154 -15.214 1.00 26.92 339 VAL A CA 1
ATOM 2560 C C . VAL A 1 339 ? 40.859 -7.384 -15.085 1.00 26.92 339 VAL A C 1
ATOM 2562 O O . VAL A 1 339 ? 40.931 -8.271 -15.921 1.00 26.92 339 VAL A O 1
ATOM 2565 N N . GLU A 1 340 ? 39.855 -7.380 -14.203 1.00 29.86 340 GLU A N 1
ATOM 2566 C CA . GLU A 1 340 ? 38.710 -8.328 -14.262 1.00 29.86 340 GLU A CA 1
ATOM 2567 C C . GLU A 1 340 ? 37.391 -7.645 -14.681 1.00 29.86 340 GLU A C 1
ATOM 2569 O O . GLU A 1 340 ? 36.286 -8.115 -14.424 1.00 29.86 340 GLU A O 1
ATOM 2574 N N . VAL A 1 341 ? 37.500 -6.502 -15.360 1.00 36.66 341 VAL A N 1
ATOM 2575 C CA . VAL A 1 341 ? 36.366 -5.670 -15.805 1.00 36.66 341 VAL A CA 1
ATOM 2576 C C . VAL A 1 341 ? 35.941 -5.963 -17.249 1.00 36.66 341 VAL A C 1
ATOM 2578 O O . VAL A 1 341 ? 34.905 -5.488 -17.710 1.00 36.66 341 VAL A O 1
ATOM 2581 N N . PHE A 1 342 ? 36.693 -6.790 -17.976 1.00 25.47 342 PHE A N 1
ATOM 2582 C CA . PHE A 1 342 ? 36.693 -6.778 -19.438 1.00 25.47 342 PHE A CA 1
ATOM 2583 C C . PHE A 1 342 ? 35.491 -7.410 -20.176 1.00 25.47 342 PHE A C 1
ATOM 2585 O O . PHE A 1 342 ? 35.583 -7.544 -21.393 1.00 25.47 342 PHE A O 1
ATOM 2592 N N . HIS A 1 343 ? 34.355 -7.739 -19.538 1.00 33.12 343 HIS A N 1
ATOM 2593 C CA . HIS A 1 343 ? 33.269 -8.459 -20.243 1.00 33.12 343 HIS A CA 1
ATOM 2594 C C . HIS A 1 343 ? 31.803 -8.062 -19.997 1.00 33.12 343 HIS A C 1
ATOM 2596 O O . HIS A 1 343 ? 30.939 -8.579 -20.696 1.00 33.12 343 HIS A O 1
ATOM 2602 N N . SER A 1 344 ? 31.442 -7.172 -19.074 1.00 47.00 344 SER A N 1
ATOM 2603 C CA . SER A 1 344 ? 30.035 -7.142 -18.633 1.00 47.00 344 SER A CA 1
ATOM 2604 C C . SER A 1 344 ? 29.068 -6.207 -19.373 1.00 47.00 344 SER A C 1
ATOM 2606 O O . SER A 1 344 ? 28.087 -5.822 -18.757 1.00 47.00 344 SER A O 1
ATOM 2608 N N . GLY A 1 345 ? 29.325 -5.730 -20.591 1.00 60.31 345 GLY A N 1
ATOM 2609 C CA . GLY A 1 345 ? 28.451 -4.750 -21.266 1.00 60.31 345 GLY A CA 1
ATOM 2610 C C . GLY A 1 345 ? 27.047 -5.282 -21.609 1.00 60.31 345 GLY A C 1
ATOM 2611 O O . GLY A 1 345 ? 26.773 -5.521 -22.785 1.00 60.31 345 GLY A O 1
ATOM 2612 N N . ILE A 1 346 ? 26.189 -5.460 -20.594 1.00 78.88 346 ILE A N 1
ATOM 2613 C CA . ILE A 1 346 ? 24.860 -6.071 -20.678 1.00 78.88 346 ILE A CA 1
ATOM 2614 C C . ILE A 1 346 ? 24.060 -5.368 -21.783 1.00 78.88 346 ILE A C 1
ATOM 2616 O O . ILE A 1 346 ? 23.879 -4.150 -21.734 1.00 78.88 346 ILE A O 1
ATOM 2620 N N . PRO A 1 347 ? 23.578 -6.096 -22.797 1.00 84.88 347 PRO A N 1
ATOM 2621 C CA . PRO A 1 347 ? 22.664 -5.546 -23.782 1.00 84.88 347 PRO A CA 1
ATOM 2622 C C . PRO A 1 347 ? 21.381 -5.031 -23.118 1.00 84.88 347 PRO A C 1
ATOM 2624 O O . PRO A 1 347 ? 20.738 -5.749 -22.355 1.00 84.88 347 PRO A O 1
ATOM 2627 N N . ILE A 1 348 ? 21.002 -3.791 -23.432 1.00 87.25 348 ILE A N 1
ATOM 2628 C CA . ILE A 1 348 ? 19.753 -3.179 -22.965 1.00 87.25 348 ILE A CA 1
ATOM 2629 C C . ILE A 1 348 ? 18.839 -2.943 -24.163 1.00 87.25 348 ILE A C 1
ATOM 2631 O O . ILE A 1 348 ? 19.283 -2.445 -25.207 1.00 87.25 348 ILE A O 1
ATOM 2635 N N . THR A 1 349 ? 17.562 -3.284 -24.009 1.00 92.44 349 THR A N 1
ATOM 2636 C CA . THR A 1 349 ? 16.475 -2.830 -24.876 1.00 92.44 349 THR A CA 1
ATOM 2637 C C . THR A 1 349 ? 15.480 -2.000 -24.075 1.00 92.44 349 THR A C 1
ATOM 2639 O O . THR A 1 349 ? 14.813 -2.522 -23.188 1.00 92.44 349 THR A O 1
ATOM 2642 N N . LEU A 1 350 ? 15.412 -0.709 -24.393 1.00 92.62 350 LEU A N 1
ATOM 2643 C CA . LEU A 1 350 ? 14.462 0.237 -23.816 1.00 92.62 350 LEU A CA 1
ATOM 2644 C C . LEU A 1 350 ? 13.180 0.239 -24.650 1.00 92.62 350 LEU A C 1
ATOM 2646 O O . LEU A 1 350 ? 13.244 0.367 -25.876 1.00 92.62 350 LEU A O 1
ATOM 2650 N N . VAL A 1 351 ? 12.034 0.140 -23.986 1.00 94.44 351 VAL A N 1
ATOM 2651 C CA . VAL A 1 351 ? 10.702 0.323 -24.565 1.00 94.44 351 VAL A CA 1
ATOM 2652 C C . VAL A 1 351 ? 10.109 1.607 -23.973 1.00 94.44 351 VAL A C 1
ATOM 2654 O O . VAL A 1 351 ? 9.480 1.565 -22.918 1.00 94.44 351 VAL A O 1
ATOM 2657 N N . PRO A 1 352 ? 10.367 2.767 -24.605 1.00 91.56 352 PRO A N 1
ATOM 2658 C CA . PRO A 1 352 ? 9.916 4.056 -24.099 1.00 91.56 352 PRO A CA 1
ATOM 2659 C C . PRO A 1 352 ? 8.497 4.392 -24.566 1.00 91.56 352 PRO A C 1
ATOM 2661 O O . PRO A 1 352 ? 7.935 3.735 -25.454 1.00 91.56 352 PRO A O 1
ATOM 2664 N N . LEU A 1 353 ? 7.970 5.502 -24.045 1.00 87.56 353 LEU A N 1
ATOM 2665 C CA . LEU A 1 353 ? 6.711 6.111 -24.474 1.00 87.56 353 LEU A CA 1
ATOM 2666 C C . LEU A 1 353 ? 6.650 6.342 -25.989 1.00 87.56 353 LEU A C 1
ATOM 2668 O O . LEU A 1 353 ? 5.577 6.254 -26.573 1.00 87.56 353 LEU A O 1
ATOM 2672 N N . ASP A 1 354 ? 7.780 6.567 -26.667 1.00 86.19 354 ASP A N 1
ATOM 2673 C CA . ASP A 1 354 ? 7.847 6.673 -28.130 1.00 86.19 354 ASP A CA 1
ATOM 2674 C C . ASP A 1 354 ? 7.197 5.478 -28.836 1.00 86.19 354 ASP A C 1
ATOM 2676 O O . ASP A 1 354 ? 6.404 5.653 -29.763 1.00 86.19 354 ASP A O 1
ATOM 2680 N N . ALA A 1 355 ? 7.523 4.262 -28.389 1.00 89.75 355 ALA A N 1
ATOM 2681 C CA . ALA A 1 355 ? 6.998 3.043 -28.978 1.00 89.75 355 ALA A CA 1
ATOM 2682 C C . ALA A 1 355 ? 5.596 2.749 -28.466 1.00 89.75 355 ALA A C 1
ATOM 2684 O O . ALA A 1 355 ? 4.711 2.407 -29.257 1.00 89.75 355 ALA A O 1
ATOM 2685 N N . THR A 1 356 ? 5.375 2.889 -27.163 1.00 88.62 356 THR A N 1
ATOM 2686 C CA . THR A 1 356 ? 4.101 2.492 -26.574 1.00 88.62 356 THR A CA 1
ATOM 2687 C C . THR A 1 356 ? 2.954 3.426 -26.951 1.00 88.62 356 THR A C 1
ATOM 2689 O O . THR A 1 356 ? 1.852 2.948 -27.208 1.00 88.62 356 THR A O 1
ATOM 2692 N N . ASN A 1 357 ? 3.224 4.717 -27.176 1.00 85.19 357 ASN A N 1
ATOM 2693 C CA . ASN A 1 357 ? 2.253 5.680 -27.710 1.00 85.19 357 ASN A CA 1
ATOM 2694 C C . ASN A 1 357 ? 1.745 5.320 -29.116 1.00 85.19 357 ASN A C 1
ATOM 2696 O O . ASN A 1 357 ? 0.827 5.957 -29.636 1.00 85.19 357 ASN A O 1
ATOM 2700 N N . THR A 1 358 ? 2.345 4.322 -29.770 1.00 87.38 358 THR A N 1
ATOM 2701 C CA . THR A 1 358 ? 1.912 3.840 -31.085 1.00 87.38 358 THR A CA 1
ATOM 2702 C C . THR A 1 358 ? 1.022 2.599 -31.015 1.00 87.38 358 THR A C 1
ATOM 2704 O O . THR A 1 358 ? 0.608 2.109 -32.067 1.00 87.38 358 THR A O 1
ATOM 2707 N N . ILE A 1 359 ? 0.688 2.113 -29.815 1.00 88.19 359 ILE A N 1
ATOM 2708 C CA . ILE A 1 359 ? -0.172 0.945 -29.564 1.00 88.19 359 ILE A CA 1
ATOM 2709 C C . ILE A 1 359 ? -1.235 1.226 -28.470 1.00 88.19 359 ILE A C 1
ATOM 2711 O O . ILE A 1 359 ? -1.254 0.565 -27.434 1.00 88.19 359 ILE A O 1
ATOM 2715 N N . PRO A 1 360 ? -2.130 2.217 -28.665 1.00 87.88 360 PRO A N 1
ATOM 2716 C CA . PRO A 1 360 ? -3.232 2.463 -27.729 1.00 87.88 360 PRO A CA 1
ATOM 2717 C C . PRO A 1 360 ? -4.235 1.305 -27.721 1.00 87.88 360 PRO A C 1
ATOM 2719 O O . PRO A 1 360 ? -4.467 0.677 -28.760 1.00 87.88 360 PRO A O 1
ATOM 2722 N N . VAL A 1 361 ? -4.880 1.072 -26.575 1.00 89.44 361 VAL A N 1
ATOM 2723 C CA . VAL A 1 361 ? -5.998 0.125 -26.404 1.00 89.44 361 VAL A CA 1
ATOM 2724 C C . VAL A 1 361 ? -7.243 0.676 -27.102 1.00 89.44 361 VAL A C 1
ATOM 2726 O O . VAL A 1 361 ? -8.180 1.176 -26.483 1.00 89.44 361 VAL A O 1
ATOM 2729 N N . ASN A 1 362 ? -7.246 0.597 -28.429 1.00 89.81 362 ASN A N 1
ATOM 2730 C CA . ASN A 1 362 ? -8.344 1.082 -29.253 1.00 89.81 362 ASN A CA 1
ATOM 2731 C C . ASN A 1 362 ? -9.617 0.230 -29.092 1.00 89.81 362 ASN A C 1
ATOM 2733 O O . ASN A 1 362 ? -9.597 -0.876 -28.544 1.00 89.81 362 ASN A O 1
ATOM 2737 N N . GLU A 1 363 ? -10.739 0.760 -29.580 1.00 91.44 363 GLU A N 1
ATOM 2738 C CA . GLU A 1 363 ? -12.044 0.096 -29.495 1.00 91.44 363 GLU A CA 1
ATOM 2739 C C . GLU A 1 363 ? -12.031 -1.304 -30.122 1.00 91.44 363 GLU A C 1
ATOM 2741 O O . GLU A 1 363 ? -12.538 -2.249 -29.523 1.00 91.44 363 GLU A O 1
ATOM 2746 N N . GLU A 1 364 ? -11.420 -1.468 -31.300 1.00 93.56 364 GLU A N 1
ATOM 2747 C CA . GLU A 1 364 ? -11.388 -2.755 -32.006 1.00 93.56 364 GLU A CA 1
ATOM 2748 C C . GLU A 1 364 ? -10.643 -3.830 -31.207 1.00 93.56 364 GLU A C 1
ATOM 2750 O O . GLU A 1 364 ? -11.129 -4.958 -31.096 1.00 93.56 364 GLU A O 1
ATOM 2755 N N . PHE A 1 365 ? -9.500 -3.496 -30.599 1.00 94.25 365 PHE A N 1
ATOM 2756 C CA . PHE A 1 365 ? -8.799 -4.405 -29.696 1.00 94.25 365 PHE A CA 1
ATOM 2757 C C . PHE A 1 365 ? -9.628 -4.706 -28.448 1.00 94.25 365 PHE A C 1
ATOM 2759 O O . PHE A 1 365 ? -9.751 -5.871 -28.076 1.00 94.25 365 PHE A O 1
ATOM 2766 N N . PHE A 1 366 ? -10.235 -3.694 -27.824 1.00 94.19 366 PHE A N 1
ATOM 2767 C CA . PHE A 1 366 ? -11.050 -3.885 -26.625 1.00 94.19 366 PHE A CA 1
ATOM 2768 C C . PHE A 1 366 ? -12.245 -4.815 -26.892 1.00 94.19 366 PHE A C 1
ATOM 2770 O O . PHE A 1 366 ? -12.470 -5.771 -26.146 1.00 94.19 366 PHE A O 1
ATOM 2777 N N . TYR A 1 367 ? -12.971 -4.603 -27.995 1.00 94.75 367 TYR A N 1
ATOM 2778 C CA . TYR A 1 367 ? -14.063 -5.481 -28.420 1.00 94.75 367 TYR A CA 1
ATOM 2779 C C . TYR A 1 367 ? -13.568 -6.872 -28.805 1.00 94.75 367 TYR A C 1
ATOM 2781 O O . TYR A 1 367 ? -14.209 -7.863 -28.455 1.00 94.75 367 TYR A O 1
ATOM 2789 N N . ALA A 1 368 ? -12.430 -6.982 -29.493 1.00 95.25 368 ALA A N 1
ATOM 2790 C CA . ALA A 1 368 ? -11.839 -8.280 -29.788 1.00 95.25 368 ALA A CA 1
ATOM 2791 C C . ALA A 1 368 ? -11.499 -9.025 -28.493 1.00 95.25 368 ALA A C 1
ATOM 2793 O O . ALA A 1 368 ? -11.884 -10.184 -28.354 1.00 95.25 368 ALA A O 1
ATOM 2794 N N . PHE A 1 369 ? -10.870 -8.369 -27.518 1.00 95.50 369 PHE A N 1
ATOM 2795 C CA . PHE A 1 369 ? -10.550 -8.978 -26.232 1.00 95.50 369 PHE A CA 1
ATOM 2796 C C . PHE A 1 369 ? -11.817 -9.418 -25.495 1.00 95.50 369 PHE A C 1
ATOM 2798 O O . PHE A 1 369 ? -11.880 -10.542 -25.003 1.00 95.50 369 PHE A O 1
ATOM 2805 N N . GLN A 1 370 ? -12.883 -8.614 -25.537 1.00 95.19 370 GLN A N 1
ATOM 2806 C CA . GLN A 1 370 ? -14.176 -8.996 -24.973 1.00 95.19 370 GLN A CA 1
ATOM 2807 C C . GLN A 1 370 ? -14.692 -10.338 -25.526 1.00 95.19 370 GLN A C 1
ATOM 2809 O O . GLN A 1 370 ? -15.301 -11.107 -24.786 1.00 95.19 370 GLN A O 1
ATOM 2814 N N . GLN A 1 371 ? -14.434 -10.649 -26.798 1.00 93.94 371 GLN A N 1
ATOM 2815 C CA . GLN A 1 371 ? -14.840 -11.916 -27.421 1.00 93.94 371 GLN A CA 1
ATOM 2816 C C . GLN A 1 371 ? -13.852 -13.075 -27.177 1.00 93.94 371 GLN A C 1
ATOM 2818 O O . GLN A 1 371 ? -14.196 -14.229 -27.422 1.00 93.94 371 GLN A O 1
ATOM 2823 N N . HIS A 1 372 ? -12.640 -12.796 -26.689 1.00 90.44 372 HIS A N 1
ATOM 2824 C CA . HIS A 1 372 ? -11.530 -13.751 -26.563 1.00 90.44 372 HIS A CA 1
ATOM 2825 C C . HIS A 1 372 ? -11.174 -14.032 -25.093 1.00 90.44 372 HIS A C 1
ATOM 2827 O O . HIS A 1 372 ? -10.023 -13.936 -24.680 1.00 90.44 372 HIS A O 1
ATOM 2833 N N . GLN A 1 373 ? -12.178 -14.415 -24.299 1.00 91.12 373 GLN A N 1
ATOM 2834 C CA . GLN A 1 373 ? -12.050 -14.733 -22.866 1.00 91.12 373 GLN A CA 1
ATOM 2835 C C . GLN A 1 373 ? -12.277 -16.229 -22.589 1.00 91.12 373 GLN A C 1
ATOM 2837 O O . GLN A 1 373 ? -13.005 -16.607 -21.679 1.00 91.12 373 GLN A O 1
ATOM 2842 N N . SER A 1 374 ? -11.718 -17.115 -23.421 1.00 91.69 374 SER A N 1
ATOM 2843 C CA . SER A 1 374 ? -11.958 -18.566 -23.311 1.00 91.69 374 SER A CA 1
ATOM 2844 C C . SER A 1 374 ? -11.183 -19.260 -22.185 1.00 91.69 374 SER A C 1
ATOM 2846 O O . SER A 1 374 ? -11.329 -20.469 -22.003 1.00 91.69 374 SER A O 1
ATOM 2848 N N . THR A 1 375 ? -10.327 -18.528 -21.476 1.00 94.44 375 THR A N 1
ATOM 2849 C CA . THR A 1 375 ? -9.486 -19.000 -20.371 1.00 94.44 375 THR A CA 1
ATOM 2850 C C . THR A 1 375 ? -9.682 -18.095 -19.154 1.00 94.44 375 THR A C 1
ATOM 2852 O O . THR A 1 375 ? -10.052 -16.928 -19.300 1.00 94.44 375 THR A O 1
ATOM 2855 N N . PHE A 1 376 ? -9.425 -18.616 -17.949 1.00 94.62 376 PHE A N 1
ATOM 2856 C CA . PHE A 1 376 ? -9.626 -17.861 -16.705 1.00 94.62 376 PHE A CA 1
ATOM 2857 C C . PHE A 1 376 ? -8.743 -16.610 -16.641 1.00 94.62 376 PHE A C 1
ATOM 2859 O O . PHE A 1 376 ? -9.201 -15.538 -16.257 1.00 94.62 376 PHE A O 1
ATOM 2866 N N . GLU A 1 377 ? -7.484 -16.729 -17.057 1.00 94.56 377 GLU A N 1
ATOM 2867 C CA . GLU A 1 377 ? -6.541 -15.617 -17.124 1.00 94.56 377 GLU A CA 1
ATOM 2868 C C . GLU A 1 377 ? -6.975 -14.533 -18.120 1.00 94.56 377 GLU A C 1
ATOM 2870 O O . GLU A 1 377 ? -6.871 -13.350 -17.802 1.00 94.56 377 GLU A O 1
ATOM 2875 N N . ALA A 1 378 ? -7.525 -14.907 -19.282 1.00 95.56 378 ALA A N 1
ATOM 2876 C CA . ALA A 1 378 ? -8.027 -13.945 -20.260 1.00 95.56 378 ALA A CA 1
ATOM 2877 C C . ALA A 1 378 ? -9.264 -13.203 -19.735 1.00 95.56 378 ALA A C 1
ATOM 2879 O O . ALA A 1 378 ? -9.362 -11.985 -19.890 1.00 95.56 378 ALA A O 1
ATOM 2880 N N . GLU A 1 379 ? -10.181 -13.915 -19.073 1.00 95.62 379 GLU A N 1
ATOM 2881 C CA . GLU A 1 379 ? -11.346 -13.311 -18.421 1.00 95.62 379 GLU A CA 1
ATOM 2882 C C . GLU A 1 379 ? -10.924 -12.339 -17.311 1.00 95.62 379 GLU A C 1
ATOM 2884 O O . GLU A 1 379 ? -11.438 -11.222 -17.226 1.00 95.62 379 GLU A O 1
ATOM 2889 N N . TYR A 1 380 ? -9.950 -12.725 -16.485 1.00 95.31 380 TYR A N 1
ATOM 2890 C CA . TYR A 1 380 ? -9.438 -11.867 -15.422 1.00 95.31 380 TYR A CA 1
ATOM 2891 C C . TYR A 1 380 ? -8.770 -10.599 -15.964 1.00 95.31 380 TYR A C 1
ATOM 2893 O O . TYR A 1 380 ? -9.079 -9.494 -15.507 1.00 95.31 380 TYR A O 1
ATOM 2901 N N . CYS A 1 381 ? -7.901 -10.735 -16.970 1.00 95.38 381 CYS A N 1
ATOM 2902 C CA . CYS A 1 381 ? -7.265 -9.602 -17.638 1.00 95.38 381 CYS A CA 1
ATOM 2903 C C . CYS A 1 381 ? -8.303 -8.656 -18.251 1.00 95.38 381 CYS A C 1
ATOM 2905 O O . CYS A 1 381 ? -8.224 -7.447 -18.038 1.00 95.38 381 CYS A O 1
ATOM 2907 N N . PHE A 1 382 ? -9.309 -9.184 -18.957 1.00 95.12 382 PHE A N 1
ATOM 2908 C CA . PHE A 1 382 ? -10.350 -8.348 -19.550 1.00 95.12 382 PHE A CA 1
ATOM 2909 C C . PHE A 1 382 ? -11.198 -7.637 -18.490 1.00 95.12 382 PHE A C 1
ATOM 2911 O O . PHE A 1 382 ? -11.473 -6.450 -18.638 1.00 95.12 382 PHE A O 1
ATOM 2918 N N . LYS A 1 383 ? -11.592 -8.315 -17.402 1.00 92.69 383 LYS A N 1
ATOM 2919 C CA . LYS A 1 383 ? -12.324 -7.673 -16.293 1.00 92.69 383 LYS A CA 1
ATOM 2920 C C . LYS A 1 383 ? -11.524 -6.524 -15.682 1.00 92.69 383 LYS A C 1
ATOM 2922 O O . LYS A 1 383 ? -12.092 -5.459 -15.456 1.00 92.69 383 LYS A O 1
ATOM 2927 N N . SER A 1 384 ? -10.224 -6.726 -15.475 1.00 92.25 384 SER A N 1
ATOM 2928 C CA . SER A 1 384 ? -9.310 -5.707 -14.937 1.00 92.25 384 SER A CA 1
ATOM 2929 C C . SER A 1 384 ? -9.233 -4.493 -15.868 1.00 92.25 384 SER A C 1
ATOM 2931 O O . SER A 1 384 ? -9.502 -3.368 -15.448 1.00 92.25 384 SER A O 1
ATOM 2933 N N . LEU A 1 385 ? -8.998 -4.733 -17.164 1.00 91.75 385 LEU A N 1
ATOM 2934 C CA . LEU A 1 385 ? -8.965 -3.692 -18.195 1.00 91.75 385 LEU A CA 1
ATOM 2935 C C . LEU A 1 385 ? -10.307 -2.957 -18.326 1.00 91.75 385 LEU A C 1
ATOM 2937 O O . LEU A 1 385 ? -10.344 -1.742 -18.499 1.00 91.75 385 LEU A O 1
ATOM 2941 N N . LYS A 1 386 ? -11.425 -3.682 -18.224 1.00 89.81 386 LYS A N 1
ATOM 2942 C CA . LYS A 1 386 ? -12.768 -3.104 -18.266 1.00 89.81 386 LYS A CA 1
ATOM 2943 C C . LYS A 1 386 ? -13.018 -2.185 -17.073 1.00 89.81 386 LYS A C 1
ATOM 2945 O O . LYS A 1 386 ? -13.568 -1.110 -17.274 1.00 89.81 386 LYS A O 1
ATOM 2950 N N . MET A 1 387 ? -12.610 -2.570 -15.864 1.00 86.31 387 MET A N 1
ATOM 2951 C CA . MET A 1 387 ? -12.747 -1.696 -14.695 1.00 86.31 387 MET A CA 1
ATOM 2952 C C . MET A 1 387 ? -11.881 -0.445 -14.818 1.00 86.31 387 MET A C 1
ATOM 2954 O O . MET A 1 387 ? -12.383 0.650 -14.580 1.00 86.31 387 MET A O 1
ATOM 2958 N N . ALA A 1 388 ? -10.635 -0.585 -15.279 1.00 84.56 388 ALA A N 1
ATOM 2959 C CA . ALA A 1 388 ? -9.777 0.559 -15.580 1.00 84.56 388 ALA A CA 1
ATOM 2960 C C . ALA A 1 388 ? -10.403 1.481 -16.640 1.00 84.56 388 ALA A C 1
ATOM 2962 O O . ALA A 1 388 ? -10.324 2.697 -16.517 1.00 84.56 388 ALA A O 1
ATOM 2963 N N . ARG A 1 389 ? -11.080 0.923 -17.653 1.00 85.88 389 ARG A N 1
ATOM 2964 C CA . ARG A 1 389 ? -11.867 1.708 -18.609 1.00 85.88 389 ARG A CA 1
ATOM 2965 C C . ARG A 1 389 ? -13.011 2.413 -17.902 1.00 85.88 389 ARG A C 1
ATOM 2967 O O . ARG A 1 389 ? -13.127 3.624 -18.018 1.00 85.88 389 ARG A O 1
ATOM 2974 N N . ASP A 1 390 ? -13.854 1.696 -17.169 1.00 81.94 390 ASP A N 1
ATOM 2975 C CA . ASP A 1 390 ? -15.117 2.214 -16.637 1.00 81.94 390 ASP A CA 1
ATOM 2976 C C . ASP A 1 390 ? -14.946 3.351 -15.606 1.00 81.94 390 ASP A C 1
ATOM 2978 O O . ASP A 1 390 ? -15.880 4.133 -15.426 1.00 81.94 390 ASP A O 1
ATOM 2982 N N . THR A 1 391 ? -13.757 3.549 -15.030 1.00 75.88 391 THR A N 1
ATOM 2983 C CA . THR A 1 391 ? -13.445 4.705 -14.165 1.00 75.88 391 THR A CA 1
ATOM 2984 C C . THR A 1 391 ? -13.154 6.009 -14.919 1.00 75.88 391 THR A C 1
ATOM 2986 O O . THR A 1 391 ? -13.217 7.083 -14.320 1.00 75.88 391 THR A O 1
ATOM 2989 N N . TRP A 1 392 ? -12.900 5.961 -16.232 1.00 74.81 392 TRP A N 1
ATOM 2990 C CA . TRP A 1 392 ? -12.712 7.159 -17.062 1.00 74.81 392 TRP A CA 1
ATOM 2991 C C . TRP A 1 392 ? -14.033 7.880 -17.343 1.00 74.81 392 TRP A C 1
ATOM 2993 O O . TRP A 1 392 ? -15.098 7.263 -17.403 1.00 74.81 392 TRP A O 1
ATOM 3003 N N . SER A 1 393 ? -13.970 9.199 -17.541 1.00 65.50 393 SER A N 1
ATOM 3004 C CA . SER A 1 393 ? -15.165 10.028 -17.718 1.00 65.50 393 SER A CA 1
ATOM 3005 C C . SER A 1 393 ? -15.732 10.069 -19.134 1.00 65.50 393 SER A C 1
ATOM 3007 O O . SER A 1 393 ? -16.908 10.388 -19.310 1.00 65.50 393 SER A O 1
ATOM 3009 N N . ASP A 1 394 ? -14.931 9.724 -20.136 1.00 67.69 394 ASP A N 1
ATOM 3010 C CA . ASP A 1 394 ? -15.314 9.693 -21.543 1.00 67.69 394 ASP A CA 1
ATOM 3011 C C . ASP A 1 394 ? -14.619 8.528 -22.279 1.00 67.69 394 ASP A C 1
ATOM 3013 O O . ASP A 1 394 ? -14.006 7.645 -21.664 1.00 67.69 394 ASP A O 1
ATOM 3017 N N . ASP A 1 395 ? -14.764 8.481 -23.604 1.00 71.06 395 ASP A N 1
ATOM 3018 C CA . ASP A 1 395 ? -14.141 7.458 -24.449 1.00 71.06 395 ASP A CA 1
ATOM 3019 C C . ASP A 1 395 ? -12.672 7.779 -24.803 1.00 71.06 395 ASP A C 1
ATOM 3021 O O . ASP A 1 395 ? -12.059 7.055 -25.591 1.00 71.06 395 ASP A O 1
ATOM 3025 N N . GLN A 1 396 ? -12.047 8.798 -24.182 1.00 70.75 396 GLN A N 1
ATOM 3026 C CA . GLN A 1 396 ? -10.605 9.047 -24.342 1.00 70.75 396 GLN A CA 1
ATOM 3027 C C . GLN A 1 396 ? -9.751 7.884 -23.843 1.00 70.75 396 GLN A C 1
ATOM 3029 O O . GLN A 1 396 ? -8.606 7.770 -24.269 1.00 70.75 396 GLN A O 1
ATOM 3034 N N . PHE A 1 397 ? -10.296 6.985 -23.017 1.00 81.06 397 PHE A N 1
ATOM 3035 C CA . PHE A 1 397 ? -9.627 5.734 -22.654 1.00 81.06 397 PHE A CA 1
ATOM 3036 C C . PHE A 1 397 ? -9.035 5.028 -23.887 1.00 81.06 397 PHE A C 1
ATOM 3038 O O . PHE A 1 397 ? -7.870 4.641 -23.877 1.00 81.06 397 PHE A O 1
ATOM 3045 N N . HIS A 1 398 ? -9.791 4.943 -24.987 1.00 82.00 398 HIS A N 1
ATOM 3046 C CA . HIS A 1 398 ? -9.350 4.240 -26.195 1.00 82.00 398 HIS A CA 1
ATOM 3047 C C . HIS A 1 398 ? -8.256 4.966 -26.992 1.00 82.00 398 HIS A C 1
ATOM 3049 O O . HIS A 1 398 ? -7.639 4.372 -27.879 1.00 82.00 398 HIS A O 1
ATOM 3055 N N . ALA A 1 399 ? -8.013 6.241 -26.689 1.00 70.81 399 ALA A N 1
ATOM 3056 C CA . ALA A 1 399 ? -6.951 7.048 -27.282 1.00 70.81 399 ALA A CA 1
ATOM 3057 C C . ALA A 1 399 ? -5.729 7.204 -26.358 1.00 70.81 399 ALA A C 1
ATOM 3059 O O . ALA A 1 399 ? -4.625 7.423 -26.859 1.00 70.81 399 ALA A O 1
ATOM 3060 N N . SER A 1 400 ? -5.926 7.071 -25.043 1.00 71.00 400 SER A N 1
ATOM 3061 C CA . SER A 1 400 ? -4.969 7.504 -24.015 1.00 71.00 400 SER A CA 1
ATOM 3062 C C . SER A 1 400 ? -4.511 6.396 -23.064 1.00 71.00 400 SER A C 1
ATOM 3064 O O . SER A 1 400 ? -3.574 6.620 -22.301 1.00 71.00 400 SER A O 1
ATOM 3066 N N . TYR A 1 401 ? -5.139 5.217 -23.086 1.00 79.94 401 TYR A N 1
ATOM 3067 C CA . TYR A 1 401 ? -4.686 4.051 -22.330 1.00 79.94 401 TYR A CA 1
ATOM 3068 C C . TYR A 1 401 ? -3.866 3.117 -23.225 1.00 79.94 401 TYR A C 1
ATOM 3070 O O . TYR A 1 401 ? -4.251 2.801 -24.356 1.00 79.94 401 TYR A O 1
ATOM 3078 N N . PHE A 1 402 ? -2.729 2.657 -22.716 1.00 83.81 402 PHE A N 1
ATOM 3079 C CA . PHE A 1 402 ? -1.741 1.882 -23.460 1.00 83.81 402 PHE A CA 1
ATOM 3080 C C . PHE A 1 402 ? -1.322 0.662 -22.643 1.00 83.81 402 PHE A C 1
ATOM 3082 O O . PHE A 1 402 ? -1.299 0.717 -21.422 1.00 83.81 402 PHE A O 1
ATOM 3089 N N . MET A 1 403 ? -0.961 -0.420 -23.333 1.00 81.88 403 MET A N 1
ATOM 3090 C CA . MET A 1 403 ? -0.417 -1.632 -22.711 1.00 81.88 403 MET A CA 1
ATOM 3091 C C . MET A 1 403 ? 1.119 -1.598 -22.729 1.00 81.88 403 MET A C 1
ATOM 3093 O O . MET A 1 403 ? 1.759 -2.336 -23.484 1.00 81.88 403 MET A O 1
ATOM 3097 N N . TRP A 1 404 ? 1.690 -0.654 -21.984 1.00 89.12 404 TRP A N 1
ATOM 3098 C CA . TRP A 1 404 ? 3.121 -0.429 -21.779 1.00 89.12 404 TRP A CA 1
ATOM 3099 C C . TRP A 1 404 ? 3.918 -1.695 -21.433 1.00 89.12 404 TRP A C 1
ATOM 3101 O O . TRP A 1 404 ? 4.829 -2.079 -22.181 1.00 89.12 404 TRP A O 1
ATOM 3111 N N . ASP A 1 405 ? 3.573 -2.371 -20.349 1.00 92.50 405 ASP A N 1
ATOM 3112 C CA . ASP A 1 405 ? 4.341 -3.479 -19.778 1.00 92.50 405 ASP A CA 1
ATOM 3113 C C . ASP A 1 405 ? 4.068 -4.782 -20.505 1.00 92.50 405 ASP A C 1
ATOM 3115 O O . ASP A 1 405 ? 4.984 -5.577 -20.766 1.00 92.50 405 ASP A O 1
ATOM 3119 N N . SER A 1 406 ? 2.827 -4.967 -20.958 1.00 94.69 406 SER A N 1
ATOM 3120 C CA . SER A 1 406 ? 2.482 -6.090 -21.824 1.00 94.69 406 SER A CA 1
ATOM 3121 C C . SER A 1 406 ? 3.247 -6.013 -23.144 1.00 94.69 406 SER A C 1
ATOM 3123 O O . SER A 1 406 ? 3.828 -7.012 -23.581 1.00 94.69 406 SER A O 1
ATOM 3125 N N . PHE A 1 407 ? 3.311 -4.832 -23.774 1.00 96.44 407 PHE A N 1
ATOM 3126 C CA . PHE A 1 407 ? 4.082 -4.638 -25.004 1.00 96.44 407 PHE A CA 1
ATOM 3127 C C . PHE A 1 407 ? 5.581 -4.833 -24.761 1.00 96.44 407 PHE A C 1
ATOM 3129 O O . PHE A 1 407 ? 6.238 -5.513 -25.553 1.00 96.44 407 PHE A O 1
ATOM 3136 N N . THR A 1 408 ? 6.114 -4.329 -23.644 1.00 96.38 408 THR A N 1
ATOM 3137 C CA . THR A 1 408 ? 7.510 -4.558 -23.233 1.00 96.38 408 THR A CA 1
ATOM 3138 C C . THR A 1 408 ? 7.817 -6.048 -23.089 1.00 96.38 408 THR A C 1
ATOM 3140 O O . THR A 1 408 ? 8.821 -6.529 -23.621 1.00 96.38 408 THR A O 1
ATOM 3143 N N . SER A 1 409 ? 6.915 -6.809 -22.471 1.00 96.00 409 SER A N 1
ATOM 3144 C CA . SER A 1 409 ? 7.014 -8.268 -22.365 1.00 96.00 409 SER A CA 1
ATOM 3145 C C . SER A 1 409 ? 6.957 -8.945 -23.733 1.00 96.00 409 SER A C 1
ATOM 3147 O O . SER A 1 409 ? 7.758 -9.834 -24.017 1.00 96.00 409 SER A O 1
ATOM 3149 N N . GLY A 1 410 ? 6.084 -8.489 -24.634 1.00 95.94 410 GLY A N 1
ATOM 3150 C CA . GLY A 1 410 ? 6.063 -8.917 -26.035 1.00 95.94 410 GLY A CA 1
ATOM 3151 C C . GLY A 1 410 ? 7.413 -8.726 -26.725 1.00 95.94 410 GLY A C 1
ATOM 3152 O O . GLY A 1 410 ? 7.957 -9.672 -27.305 1.00 95.94 410 GLY A O 1
ATOM 3153 N N . VAL A 1 411 ? 7.980 -7.522 -26.626 1.00 95.94 411 VAL A N 1
ATOM 3154 C CA . VAL A 1 411 ? 9.297 -7.180 -27.181 1.00 95.94 411 VAL A CA 1
ATOM 3155 C C . VAL A 1 411 ? 10.385 -8.071 -26.580 1.00 95.94 411 VAL A C 1
ATOM 3157 O O . VAL A 1 411 ? 11.205 -8.595 -27.335 1.00 95.94 411 VAL A O 1
ATOM 3160 N N . ALA A 1 412 ? 10.366 -8.311 -25.267 1.00 94.12 412 ALA A N 1
ATOM 3161 C CA . ALA A 1 412 ? 11.319 -9.182 -24.585 1.00 94.12 412 ALA A CA 1
ATOM 3162 C C . ALA A 1 412 ? 11.235 -10.638 -25.064 1.00 94.12 412 ALA A C 1
ATOM 3164 O O . ALA A 1 412 ? 12.250 -11.222 -25.449 1.00 94.12 412 ALA A O 1
ATOM 3165 N N . ILE A 1 413 ? 10.030 -11.219 -25.100 1.00 93.56 413 ILE A N 1
ATOM 3166 C CA . ILE A 1 413 ? 9.799 -12.599 -25.555 1.00 93.56 413 ILE A CA 1
ATOM 3167 C C . ILE A 1 413 ? 10.222 -12.773 -27.020 1.00 93.56 413 ILE A C 1
ATOM 3169 O O . ILE A 1 413 ? 10.930 -13.729 -27.343 1.00 93.56 413 ILE A O 1
ATOM 3173 N N . SER A 1 414 ? 9.842 -11.844 -27.904 1.00 93.25 414 SER A N 1
ATOM 3174 C CA . SER A 1 414 ? 10.241 -11.886 -29.319 1.00 93.25 414 SER A CA 1
ATOM 3175 C C . SER A 1 414 ? 11.755 -11.726 -29.490 1.00 93.25 414 SER A C 1
ATOM 3177 O O . SER A 1 414 ? 12.378 -12.502 -30.212 1.00 93.25 414 SER A O 1
ATOM 3179 N N . GLY A 1 415 ? 12.382 -10.791 -28.767 1.00 90.38 415 GLY A N 1
ATOM 3180 C CA . GLY A 1 415 ? 13.835 -10.611 -28.791 1.00 90.38 415 GLY A CA 1
ATOM 3181 C C . GLY A 1 415 ? 14.577 -11.875 -28.355 1.00 90.38 415 GLY A C 1
ATOM 3182 O O . GLY A 1 415 ? 15.449 -12.364 -29.068 1.00 90.38 415 GLY A O 1
ATOM 3183 N N . MET A 1 416 ? 14.148 -12.492 -27.252 1.00 87.62 416 MET A N 1
ATOM 3184 C CA . MET A 1 416 ? 14.713 -13.754 -26.773 1.00 87.62 416 MET A CA 1
ATOM 3185 C C . MET A 1 416 ? 14.587 -14.906 -27.781 1.00 87.62 416 MET A C 1
ATOM 3187 O O . MET A 1 416 ? 15.486 -15.753 -27.830 1.00 87.62 416 MET A O 1
ATOM 3191 N N . ARG A 1 417 ? 13.506 -14.967 -28.570 1.00 86.38 417 ARG A N 1
ATOM 3192 C CA . ARG A 1 417 ? 13.328 -15.966 -29.639 1.00 86.38 417 ARG A CA 1
ATOM 3193 C C . ARG A 1 417 ? 14.242 -15.689 -30.834 1.00 86.38 417 ARG A C 1
ATOM 3195 O O . ARG A 1 417 ? 14.937 -16.601 -31.280 1.00 86.38 417 ARG A O 1
ATOM 3202 N N . ASN A 1 418 ? 14.290 -14.440 -31.291 1.00 80.56 418 ASN A N 1
ATOM 3203 C CA . ASN A 1 418 ? 14.924 -14.058 -32.557 1.00 80.56 418 ASN A CA 1
ATOM 3204 C C . ASN A 1 418 ? 16.440 -13.826 -32.451 1.00 80.56 418 ASN A C 1
ATOM 3206 O O . ASN A 1 418 ? 17.157 -13.981 -33.442 1.00 80.56 418 ASN A O 1
ATOM 3210 N N . ASP A 1 419 ? 16.964 -13.552 -31.251 1.00 66.75 419 ASP A N 1
ATOM 3211 C CA . ASP A 1 419 ? 18.408 -13.415 -31.000 1.00 66.75 419 ASP A CA 1
ATOM 3212 C C . ASP A 1 419 ? 19.199 -14.716 -31.271 1.00 66.75 419 ASP A C 1
ATOM 3214 O O . ASP A 1 419 ? 20.428 -14.687 -31.320 1.00 66.75 419 ASP A O 1
ATOM 3218 N N . LYS A 1 420 ? 18.527 -15.861 -31.470 1.00 57.28 420 LYS A N 1
ATOM 3219 C CA . LYS A 1 420 ? 19.170 -17.130 -31.861 1.00 57.28 420 LYS A CA 1
ATOM 3220 C C . LYS A 1 420 ? 19.626 -17.157 -33.323 1.00 57.28 420 LYS A C 1
ATOM 3222 O O . LYS A 1 420 ? 20.613 -17.825 -33.619 1.00 57.28 420 LYS A O 1
ATOM 3227 N N . ASP A 1 421 ? 18.958 -16.411 -34.204 1.00 45.22 421 ASP A N 1
ATOM 3228 C CA . ASP A 1 421 ? 19.165 -16.523 -35.652 1.00 45.22 421 ASP A CA 1
ATOM 3229 C C . ASP A 1 421 ? 19.872 -15.308 -36.271 1.00 45.22 421 ASP A C 1
ATOM 3231 O O . ASP A 1 421 ? 20.244 -15.371 -37.441 1.00 45.22 421 ASP A O 1
ATOM 3235 N N . CYS A 1 422 ? 20.054 -14.198 -35.534 1.00 43.19 422 CYS A N 1
ATOM 3236 C CA . CYS A 1 422 ? 20.659 -12.920 -35.982 1.00 43.19 422 CYS A CA 1
ATOM 3237 C C . CYS A 1 422 ? 20.086 -12.308 -37.289 1.00 43.19 422 CYS A C 1
ATOM 3239 O O . CYS A 1 422 ? 20.537 -11.248 -37.721 1.00 43.19 422 CYS A O 1
ATOM 3241 N N . LEU A 1 423 ? 19.109 -12.962 -37.920 1.00 42.72 423 LEU A N 1
ATOM 3242 C CA . LEU A 1 423 ? 18.550 -12.668 -39.243 1.00 42.72 423 LEU A CA 1
ATOM 3243 C C . LEU A 1 423 ? 17.196 -11.956 -39.160 1.00 42.72 423 LEU A C 1
ATOM 3245 O O . LEU A 1 423 ? 16.809 -11.269 -40.104 1.00 42.72 423 LEU A O 1
ATOM 3249 N N . HIS A 1 424 ? 16.488 -12.092 -38.037 1.00 57.12 424 HIS A N 1
ATOM 3250 C CA . HIS A 1 424 ? 15.146 -11.555 -37.837 1.00 57.12 424 HIS A CA 1
ATOM 3251 C C . HIS A 1 424 ? 15.182 -10.484 -36.739 1.00 57.12 424 HIS A C 1
ATOM 3253 O O . HIS A 1 424 ? 15.782 -10.676 -35.684 1.00 57.12 424 HIS A O 1
ATOM 3259 N N . GLY A 1 425 ? 14.597 -9.312 -37.013 1.00 76.88 425 GLY A N 1
ATOM 3260 C CA . GLY A 1 425 ? 14.438 -8.238 -36.026 1.00 76.88 425 GLY A CA 1
ATOM 3261 C C . GLY A 1 425 ? 13.463 -8.626 -34.905 1.00 76.88 425 GLY A C 1
ATOM 3262 O O . GLY A 1 425 ? 13.199 -9.795 -34.674 1.00 76.88 425 GLY A O 1
ATOM 3263 N N . ASN A 1 426 ? 12.888 -7.653 -34.203 1.00 92.19 426 ASN A N 1
ATOM 3264 C CA . ASN A 1 426 ? 11.801 -7.940 -33.261 1.00 92.19 426 ASN A CA 1
ATOM 3265 C C . ASN A 1 426 ? 10.467 -8.053 -34.010 1.00 92.19 426 ASN A C 1
ATOM 3267 O O . ASN A 1 426 ? 10.233 -7.270 -34.929 1.00 92.19 426 ASN A O 1
ATOM 3271 N N . ASP A 1 427 ? 9.597 -8.989 -33.649 1.00 93.31 427 ASP A N 1
ATOM 3272 C CA . ASP A 1 427 ? 8.333 -9.237 -34.363 1.00 93.31 427 ASP A CA 1
ATOM 3273 C C . ASP A 1 427 ? 7.324 -8.108 -34.149 1.00 93.31 427 ASP A C 1
ATOM 3275 O O . ASP A 1 427 ? 6.529 -7.802 -35.035 1.00 93.31 427 ASP A O 1
ATOM 3279 N N . PHE A 1 428 ? 7.408 -7.438 -33.000 1.00 95.56 428 PHE A N 1
ATOM 3280 C CA . PHE A 1 428 ? 6.407 -6.480 -32.545 1.00 95.56 428 PHE A CA 1
ATOM 3281 C C . PHE A 1 428 ? 6.880 -5.029 -32.587 1.00 95.56 428 PHE A C 1
ATOM 3283 O O . PHE A 1 428 ? 6.042 -4.134 -32.659 1.00 95.56 428 PHE A O 1
ATOM 3290 N N . ALA A 1 429 ? 8.191 -4.778 -32.573 1.00 94.75 429 ALA A N 1
ATOM 3291 C CA . ALA A 1 429 ? 8.756 -3.431 -32.528 1.00 94.75 429 ALA A CA 1
ATOM 3292 C C . ALA A 1 429 ? 9.803 -3.162 -33.618 1.00 94.75 429 ALA A C 1
ATOM 3294 O O . ALA A 1 429 ? 10.583 -4.031 -34.018 1.00 94.75 429 ALA A O 1
ATOM 3295 N N . GLU A 1 430 ? 9.852 -1.915 -34.074 1.00 93.62 430 GLU A N 1
ATOM 3296 C CA . GLU A 1 430 ? 11.003 -1.349 -34.776 1.00 93.62 430 GLU A CA 1
ATOM 3297 C C . GLU A 1 430 ? 12.051 -0.918 -33.744 1.00 93.62 430 GLU A C 1
ATOM 3299 O O . GLU A 1 430 ? 11.715 -0.270 -32.753 1.00 93.62 430 GLU A O 1
ATOM 3304 N N . LEU A 1 431 ? 13.312 -1.312 -33.949 1.00 91.81 431 LEU A N 1
ATOM 3305 C CA . LEU A 1 431 ? 14.393 -1.105 -32.983 1.00 91.81 431 LEU A CA 1
ATOM 3306 C C . LEU A 1 431 ? 15.542 -0.309 -33.618 1.00 91.81 431 LEU A C 1
ATOM 3308 O O . LEU A 1 431 ? 16.048 -0.689 -34.674 1.00 91.81 431 LEU A O 1
ATOM 3312 N N . GLU A 1 432 ? 16.003 0.740 -32.938 1.00 91.31 432 GLU A N 1
ATOM 3313 C CA . GLU A 1 432 ? 17.123 1.606 -33.341 1.00 91.31 432 GLU A CA 1
ATOM 3314 C C . GLU A 1 432 ? 18.163 1.678 -32.213 1.00 91.31 432 GLU A C 1
ATOM 3316 O O . GLU A 1 432 ? 17.818 1.603 -31.040 1.00 91.31 432 GLU A O 1
ATOM 3321 N N . TYR A 1 433 ? 19.451 1.832 -32.529 1.00 89.19 433 TYR A N 1
ATOM 3322 C CA . TYR A 1 433 ? 20.439 2.171 -31.499 1.00 89.19 433 TYR A CA 1
ATOM 3323 C C . TYR A 1 433 ? 20.502 3.683 -31.293 1.00 89.19 433 TYR A C 1
ATOM 3325 O O . TYR A 1 433 ? 20.848 4.400 -32.228 1.00 89.19 433 TYR A O 1
ATOM 3333 N N . MET A 1 434 ? 20.277 4.143 -30.063 1.00 87.69 434 MET A N 1
ATOM 3334 C CA . MET A 1 434 ? 20.330 5.560 -29.688 1.00 87.69 434 MET A CA 1
ATOM 3335 C C . MET A 1 434 ? 21.320 5.801 -28.552 1.00 87.69 434 MET A C 1
ATOM 3337 O O . MET A 1 434 ? 21.621 4.895 -27.776 1.00 87.69 434 MET A O 1
ATOM 3341 N N . ASN A 1 435 ? 21.819 7.032 -28.458 1.00 88.12 435 ASN A N 1
ATOM 3342 C CA . ASN A 1 435 ? 22.705 7.483 -27.389 1.00 88.12 435 ASN A CA 1
ATOM 3343 C C . ASN A 1 435 ? 21.898 8.324 -26.391 1.00 88.12 435 ASN A C 1
ATOM 3345 O O . ASN A 1 435 ? 21.524 9.451 -26.704 1.00 88.12 435 ASN A O 1
ATOM 3349 N N . ILE A 1 436 ? 21.625 7.784 -25.204 1.00 88.31 436 ILE A N 1
ATOM 3350 C CA . ILE A 1 436 ? 20.711 8.391 -24.224 1.00 88.31 436 ILE A CA 1
ATOM 3351 C C . ILE A 1 436 ? 21.373 8.597 -22.859 1.00 88.31 436 ILE A C 1
ATOM 3353 O O . ILE A 1 436 ? 22.370 7.953 -22.544 1.00 88.31 436 ILE A O 1
ATOM 3357 N N . THR A 1 437 ? 20.803 9.473 -22.040 1.00 88.12 437 THR A N 1
ATOM 3358 C CA . THR A 1 437 ? 21.088 9.614 -20.605 1.00 88.12 437 THR A CA 1
ATOM 3359 C C . THR A 1 437 ? 19.785 9.823 -19.837 1.00 88.12 437 THR A C 1
ATOM 3361 O O . THR A 1 437 ? 18.766 10.149 -20.442 1.00 88.12 437 THR A O 1
ATOM 3364 N N . VAL A 1 438 ? 19.817 9.664 -18.516 1.00 90.12 438 VAL A N 1
ATOM 3365 C CA . VAL A 1 438 ? 18.711 10.024 -17.620 1.00 90.12 438 VAL A CA 1
ATOM 3366 C C . VAL A 1 438 ? 19.138 11.226 -16.792 1.00 90.12 438 VAL A C 1
ATOM 3368 O O . VAL A 1 438 ? 20.196 11.210 -16.162 1.00 90.12 438 VAL A O 1
ATOM 3371 N N . ILE A 1 439 ? 18.323 12.275 -16.800 1.00 90.69 439 ILE A N 1
ATOM 3372 C CA . ILE A 1 439 ? 18.547 13.455 -15.969 1.00 90.69 439 ILE A CA 1
ATOM 3373 C C . ILE A 1 439 ? 18.162 13.113 -14.530 1.00 90.69 439 ILE A C 1
ATOM 3375 O O . ILE A 1 439 ? 17.021 12.765 -14.245 1.00 90.69 439 ILE A O 1
ATOM 3379 N N . THR A 1 440 ? 19.117 13.186 -13.605 1.00 90.56 440 THR A N 1
ATOM 3380 C CA . THR A 1 440 ? 18.881 12.828 -12.194 1.00 90.56 440 THR A CA 1
ATOM 3381 C C . THR A 1 440 ? 18.652 14.036 -11.291 1.00 90.56 440 THR A C 1
ATOM 3383 O O . THR A 1 440 ? 18.282 13.862 -10.139 1.00 90.56 440 THR A O 1
ATOM 3386 N N . SER A 1 441 ? 19.009 15.234 -11.757 1.00 91.44 441 SER A N 1
ATOM 3387 C CA . SER A 1 441 ? 18.880 16.492 -11.020 1.00 91.44 441 SER A CA 1
ATOM 3388 C C . SER A 1 441 ? 18.973 17.676 -11.981 1.00 91.44 441 SER A C 1
ATOM 3390 O O . SER A 1 441 ? 19.537 17.549 -13.068 1.00 91.44 441 SER A O 1
ATOM 3392 N N . ASN A 1 442 ? 18.457 18.827 -11.566 1.00 93.12 442 ASN A N 1
ATOM 3393 C CA . ASN A 1 442 ? 18.245 20.001 -12.406 1.00 93.12 442 ASN A CA 1
ATOM 3394 C C . ASN A 1 442 ? 19.342 21.056 -12.251 1.00 93.12 442 ASN A C 1
ATOM 3396 O O . ASN A 1 442 ? 19.850 21.298 -11.156 1.00 93.12 442 ASN A O 1
ATOM 3400 N N . GLU A 1 443 ? 19.649 21.762 -13.336 1.00 90.19 443 GLU A N 1
ATOM 3401 C CA . GLU A 1 443 ? 20.584 22.886 -13.306 1.00 90.19 443 GLU A CA 1
ATOM 3402 C C . GLU A 1 443 ? 20.044 24.107 -12.531 1.00 90.19 443 GLU A C 1
ATOM 3404 O O . GLU A 1 443 ? 18.854 24.433 -12.629 1.00 90.19 443 GLU A O 1
ATOM 3409 N N . PRO A 1 444 ? 20.926 24.863 -11.847 1.00 91.69 444 PRO A N 1
ATOM 3410 C CA . PRO A 1 444 ? 22.387 24.741 -11.889 1.00 91.69 444 PRO A CA 1
ATOM 3411 C C . PRO A 1 444 ? 22.946 23.749 -10.851 1.00 91.69 444 PRO A C 1
ATOM 3413 O O . PRO A 1 444 ? 22.478 23.659 -9.719 1.00 91.69 444 PRO A O 1
ATOM 3416 N N . TYR A 1 445 ? 23.993 23.021 -11.244 1.00 90.88 445 TYR A N 1
ATOM 3417 C CA . TYR A 1 445 ? 24.655 22.033 -10.391 1.00 90.88 445 TYR A CA 1
ATOM 3418 C C . TYR A 1 445 ? 25.490 22.676 -9.275 1.00 90.88 445 TYR A C 1
ATOM 3420 O O . TYR A 1 445 ? 26.102 23.729 -9.458 1.00 90.88 445 TYR A O 1
ATOM 3428 N N . GLY A 1 446 ? 25.577 21.998 -8.132 1.00 81.88 446 GLY A N 1
ATOM 3429 C CA . GLY A 1 446 ? 26.314 22.444 -6.952 1.00 81.88 446 GLY A CA 1
ATOM 3430 C C . GLY A 1 446 ? 25.533 23.401 -6.051 1.00 81.88 446 GLY A C 1
ATOM 3431 O O . GLY A 1 446 ? 26.141 23.998 -5.161 1.00 81.88 446 GLY A O 1
ATOM 3432 N N . ILE A 1 447 ? 24.224 23.556 -6.270 1.00 82.25 447 ILE A N 1
ATOM 3433 C CA . ILE A 1 447 ? 23.327 24.218 -5.320 1.00 82.25 447 ILE A CA 1
ATOM 3434 C C . ILE A 1 447 ? 23.016 23.247 -4.177 1.00 82.25 447 ILE A C 1
ATOM 3436 O O . ILE A 1 447 ? 22.704 22.087 -4.415 1.00 82.25 447 ILE A O 1
ATOM 3440 N N . TYR A 1 448 ? 23.094 23.753 -2.946 1.00 83.81 448 TYR A N 1
ATOM 3441 C CA . TYR A 1 448 ? 22.725 23.035 -1.726 1.00 83.81 448 TYR A CA 1
ATOM 3442 C C . TYR A 1 448 ? 21.509 23.727 -1.109 1.00 83.81 448 TYR A C 1
ATOM 3444 O O . TYR A 1 448 ? 21.648 24.584 -0.234 1.00 83.81 448 TYR A O 1
ATOM 3452 N N . ASP A 1 449 ? 20.328 23.443 -1.652 1.00 89.69 449 ASP A N 1
ATOM 3453 C CA . ASP A 1 449 ? 19.051 24.029 -1.226 1.00 89.69 449 ASP A CA 1
ATOM 3454 C C . ASP A 1 449 ? 18.220 23.087 -0.340 1.00 89.69 449 ASP A C 1
ATOM 3456 O O . ASP A 1 449 ? 17.096 23.424 0.031 1.00 89.69 449 ASP A O 1
ATOM 3460 N N . GLY A 1 450 ? 18.775 21.929 0.034 1.00 89.12 450 GLY A N 1
ATOM 3461 C CA . GLY A 1 450 ? 18.100 20.917 0.847 1.00 89.12 450 GLY A CA 1
ATOM 3462 C C . GLY A 1 450 ? 17.271 19.920 0.035 1.00 89.12 450 GLY A C 1
ATOM 3463 O O . GLY A 1 450 ? 16.719 18.985 0.612 1.00 89.12 450 GLY A O 1
ATOM 3464 N N . SER A 1 451 ? 17.158 20.097 -1.285 1.00 91.44 451 SER A N 1
ATOM 3465 C CA . SER A 1 451 ? 16.336 19.236 -2.138 1.00 91.44 451 SER A CA 1
ATOM 3466 C C . SER A 1 451 ? 16.993 17.896 -2.480 1.00 91.44 451 SER A C 1
ATOM 3468 O O . SER A 1 451 ? 16.288 16.951 -2.855 1.00 91.44 451 SER A O 1
ATOM 3470 N N . ASN A 1 452 ? 18.318 17.777 -2.345 1.00 92.50 452 ASN A N 1
ATOM 3471 C CA . ASN A 1 452 ? 19.094 16.645 -2.841 1.00 92.50 452 ASN A CA 1
ATOM 3472 C C . ASN A 1 452 ? 19.894 15.960 -1.714 1.00 92.50 452 ASN A C 1
ATOM 3474 O O . ASN A 1 452 ? 21.088 16.234 -1.524 1.00 92.50 452 ASN A O 1
ATOM 3478 N N . PRO A 1 453 ? 19.268 14.995 -1.006 1.00 90.25 453 PRO A N 1
ATOM 3479 C CA . PRO A 1 453 ? 19.892 14.225 0.072 1.00 90.25 453 PRO A CA 1
ATOM 3480 C C . PRO A 1 453 ? 21.176 13.475 -0.302 1.00 90.25 453 PRO A C 1
ATOM 3482 O O . PRO A 1 453 ? 21.920 13.058 0.579 1.00 90.25 453 PRO A O 1
ATOM 3485 N N . LEU A 1 454 ? 21.493 13.293 -1.590 1.00 89.88 454 LEU A N 1
ATOM 3486 C CA . LEU A 1 454 ? 22.775 12.693 -1.977 1.00 89.88 454 LEU A CA 1
ATOM 3487 C C . LEU A 1 454 ? 23.966 13.613 -1.650 1.00 89.88 454 LEU A C 1
ATOM 3489 O O . LEU A 1 454 ? 25.101 13.138 -1.562 1.00 89.88 454 LEU A O 1
ATOM 3493 N N . PHE A 1 455 ? 23.725 14.916 -1.485 1.00 90.62 455 PHE A N 1
ATOM 3494 C CA . PHE A 1 455 ? 24.747 15.944 -1.279 1.00 90.62 455 PHE A CA 1
ATOM 3495 C C . PHE A 1 455 ? 24.520 16.772 -0.010 1.00 90.62 455 PHE A C 1
ATOM 3497 O O . PHE A 1 455 ? 25.494 17.102 0.675 1.00 90.62 455 PHE A O 1
ATOM 3504 N N . ASP A 1 456 ? 23.270 17.124 0.289 1.00 84.62 456 ASP A N 1
ATOM 3505 C CA . ASP A 1 456 ? 22.914 18.043 1.370 1.00 84.62 456 ASP A CA 1
ATOM 3506 C C . ASP A 1 456 ? 23.229 17.471 2.754 1.00 84.62 456 ASP A C 1
ATOM 3508 O O . ASP A 1 456 ? 22.973 16.311 3.039 1.00 84.62 456 ASP A O 1
ATOM 3512 N N . GLY A 1 457 ? 23.821 18.280 3.636 1.00 82.00 457 GLY A N 1
ATOM 3513 C CA . GLY A 1 457 ? 24.176 17.843 4.994 1.00 82.00 457 GLY A CA 1
ATOM 3514 C C . GLY A 1 457 ? 25.374 16.884 5.087 1.00 82.00 457 GLY A C 1
ATOM 3515 O O . GLY A 1 457 ? 25.789 16.545 6.195 1.00 82.00 457 GLY A O 1
ATOM 3516 N N . HIS A 1 458 ? 25.996 16.501 3.963 1.00 81.25 458 HIS A N 1
ATOM 3517 C CA . HIS A 1 458 ? 27.095 15.535 3.945 1.00 81.25 458 HIS A CA 1
ATOM 3518 C C . HIS A 1 458 ? 28.465 16.159 3.615 1.00 81.25 458 HIS A C 1
ATOM 3520 O O . HIS A 1 458 ? 28.674 16.871 2.623 1.00 81.25 458 HIS A O 1
ATOM 3526 N N . ALA A 1 459 ? 29.476 15.821 4.425 1.00 83.06 459 ALA A N 1
ATOM 3527 C CA . ALA A 1 459 ? 30.867 16.184 4.139 1.00 83.06 459 ALA A CA 1
ATOM 3528 C C . ALA A 1 459 ? 31.360 15.526 2.834 1.00 83.06 459 ALA A C 1
ATOM 3530 O O . ALA A 1 459 ? 31.983 16.190 1.998 1.00 83.06 459 ALA A O 1
ATOM 3531 N N . VAL A 1 460 ? 31.008 14.252 2.639 1.00 85.62 460 VAL A N 1
ATOM 3532 C CA . VAL A 1 460 ? 31.260 13.452 1.434 1.00 85.62 460 VAL A CA 1
ATOM 3533 C C . VAL A 1 460 ? 29.906 13.029 0.857 1.00 85.62 460 VAL A C 1
ATOM 3535 O O . VAL A 1 460 ? 29.141 12.427 1.605 1.00 85.62 460 VAL A O 1
ATOM 3538 N N . PRO A 1 461 ? 29.597 13.321 -0.422 1.00 89.06 461 PRO A N 1
ATOM 3539 C CA . PRO A 1 461 ? 28.325 12.928 -1.022 1.00 89.06 461 PRO A CA 1
ATOM 3540 C C . PRO A 1 461 ? 28.107 11.414 -0.980 1.00 89.06 461 PRO A C 1
ATOM 3542 O O . PRO A 1 461 ? 29.060 10.636 -1.133 1.00 89.06 461 PRO A O 1
ATOM 3545 N N . LYS A 1 462 ? 26.846 11.005 -0.827 1.00 88.69 462 LYS A N 1
ATOM 3546 C CA . LYS A 1 462 ? 26.427 9.601 -0.845 1.00 88.69 462 LYS A CA 1
ATOM 3547 C C . LYS A 1 462 ? 26.875 8.949 -2.153 1.00 88.69 462 LYS A C 1
ATOM 3549 O O . LYS A 1 462 ? 26.931 9.596 -3.198 1.00 88.69 462 LYS A O 1
ATOM 3554 N N . PHE A 1 463 ? 27.248 7.672 -2.092 1.00 86.88 463 PHE A N 1
ATOM 3555 C CA . PHE A 1 463 ? 27.758 6.901 -3.238 1.00 86.88 463 PHE A CA 1
ATOM 3556 C C . PHE A 1 463 ? 29.032 7.479 -3.891 1.00 86.88 463 PHE A C 1
ATOM 3558 O O . PHE A 1 463 ? 29.386 7.099 -5.005 1.00 86.88 463 PHE A O 1
ATOM 3565 N N . GLY A 1 464 ? 29.742 8.391 -3.213 1.00 84.75 464 GLY A N 1
ATOM 3566 C CA . GLY A 1 464 ? 30.975 8.991 -3.727 1.00 84.75 464 GLY A CA 1
ATOM 3567 C C . GLY A 1 464 ? 30.760 9.936 -4.911 1.00 84.75 464 GLY A C 1
ATOM 3568 O O . GLY A 1 464 ? 31.675 10.125 -5.717 1.00 84.75 464 GLY A O 1
ATOM 3569 N N . LEU A 1 465 ? 29.565 10.520 -5.042 1.00 87.56 465 LEU A N 1
ATOM 3570 C CA . LEU A 1 465 ? 29.237 11.426 -6.140 1.00 87.56 465 LEU A CA 1
ATOM 3571 C C . LEU A 1 465 ? 30.093 12.704 -6.122 1.00 87.56 465 LEU A C 1
ATOM 3573 O O . LEU A 1 465 ? 30.532 13.198 -5.082 1.00 87.56 465 LEU A O 1
ATOM 3577 N N . LYS A 1 466 ? 30.335 13.269 -7.310 1.00 86.75 466 LYS A N 1
ATOM 3578 C CA . LYS A 1 466 ? 31.160 14.472 -7.476 1.00 86.75 466 LYS A CA 1
ATOM 3579 C C . LYS A 1 466 ? 30.366 15.734 -7.124 1.00 86.75 466 LYS A C 1
ATOM 3581 O O . LYS A 1 466 ? 29.387 16.050 -7.798 1.00 86.75 466 LYS A O 1
ATOM 3586 N N . LYS A 1 467 ? 30.835 16.504 -6.133 1.00 85.62 467 LYS A N 1
ATOM 3587 C CA . LYS A 1 467 ? 30.302 17.847 -5.822 1.00 85.62 467 LYS A CA 1
ATOM 3588 C C . LYS A 1 467 ? 30.413 18.770 -7.043 1.00 85.62 467 LYS A C 1
ATOM 3590 O O . LYS A 1 467 ? 31.465 18.811 -7.681 1.00 85.62 467 LYS A O 1
ATOM 3595 N N . GLY A 1 468 ? 29.338 19.491 -7.365 1.00 84.69 468 GLY A N 1
ATOM 3596 C CA . GLY A 1 468 ? 29.251 20.331 -8.568 1.00 84.69 468 GLY A CA 1
ATOM 3597 C C . GLY A 1 468 ? 29.177 19.549 -9.889 1.00 84.69 468 GLY A C 1
ATOM 3598 O O . GLY A 1 468 ? 29.346 20.141 -10.950 1.00 84.69 468 GLY A O 1
ATOM 3599 N N . GLY A 1 469 ? 28.998 18.222 -9.845 1.00 86.19 469 GLY A N 1
ATOM 3600 C CA . GLY A 1 469 ? 28.732 17.390 -11.023 1.00 86.19 469 GLY A CA 1
ATOM 3601 C C . GLY A 1 469 ? 27.241 17.331 -11.379 1.00 86.19 469 GLY A C 1
ATOM 3602 O O . GLY A 1 469 ? 26.404 17.861 -10.655 1.00 86.19 469 GLY A O 1
ATOM 3603 N N . VAL A 1 470 ? 26.901 16.617 -12.453 1.00 85.06 470 VAL A N 1
ATOM 3604 C CA . VAL A 1 470 ? 25.536 16.543 -13.023 1.00 85.06 470 VAL A CA 1
ATOM 3605 C C . VAL A 1 470 ? 24.448 15.971 -12.107 1.00 85.06 470 VAL A C 1
ATOM 3607 O O . VAL A 1 470 ? 23.265 16.132 -12.378 1.00 85.06 470 VAL A O 1
ATOM 3610 N N . HIS A 1 471 ? 24.836 15.327 -11.005 1.00 89.31 471 HIS A N 1
ATOM 3611 C CA . HIS A 1 471 ? 23.912 14.809 -9.991 1.00 89.31 471 HIS A CA 1
ATOM 3612 C C . HIS A 1 471 ? 23.664 15.789 -8.839 1.00 89.31 471 HIS A C 1
ATOM 3614 O O . HIS A 1 471 ? 22.836 15.507 -7.983 1.00 89.31 471 HIS A O 1
ATOM 3620 N N . SER A 1 472 ? 24.410 16.898 -8.776 1.00 91.19 472 SER A N 1
ATOM 3621 C CA . SER A 1 472 ? 24.395 17.838 -7.641 1.00 91.19 472 SER A CA 1
ATOM 3622 C C . SER A 1 472 ? 23.469 19.035 -7.853 1.00 91.19 472 SER A C 1
ATOM 3624 O O . SER A 1 472 ? 23.698 20.107 -7.301 1.00 91.19 472 SER A O 1
ATOM 3626 N N . GLY A 1 473 ? 22.488 18.885 -8.735 1.00 93.12 473 GLY A N 1
ATOM 3627 C CA . GLY A 1 473 ? 21.453 19.876 -8.976 1.00 93.12 473 GLY A CA 1
ATOM 3628 C C . GLY A 1 473 ? 20.290 19.767 -7.996 1.00 93.12 473 GLY A C 1
ATOM 3629 O O . GLY A 1 473 ? 20.269 18.887 -7.130 1.00 93.12 473 GLY A O 1
ATOM 3630 N N . HIS A 1 474 ? 19.296 20.627 -8.204 1.00 94.50 474 HIS A N 1
ATOM 3631 C CA . HIS A 1 474 ? 18.019 20.556 -7.499 1.00 94.50 474 HIS A CA 1
ATOM 3632 C C . HIS A 1 474 ? 17.261 19.283 -7.892 1.00 94.50 474 HIS A C 1
ATOM 3634 O O . HIS A 1 474 ? 17.227 18.930 -9.073 1.00 94.50 474 HIS A O 1
ATOM 3640 N N . VAL A 1 475 ? 16.621 18.619 -6.936 1.00 93.44 475 VAL A N 1
ATOM 3641 C CA . VAL A 1 475 ? 15.769 17.447 -7.188 1.00 93.44 475 VAL A CA 1
ATOM 3642 C C . VAL A 1 475 ? 14.351 17.755 -6.740 1.00 93.44 475 VAL A C 1
ATOM 3644 O O . VAL A 1 475 ? 14.155 18.206 -5.615 1.00 93.44 475 VAL A O 1
ATOM 3647 N N . GLN A 1 476 ? 13.354 17.457 -7.571 1.00 92.12 476 GLN A N 1
ATOM 3648 C CA . GLN A 1 476 ? 11.959 17.779 -7.275 1.00 92.12 476 GLN A CA 1
ATOM 3649 C C . GLN A 1 476 ? 11.538 17.240 -5.893 1.00 92.12 476 GLN A C 1
ATOM 3651 O O . GLN A 1 476 ? 11.603 16.043 -5.602 1.00 92.12 476 GLN A O 1
ATOM 3656 N N . THR A 1 477 ? 11.109 18.126 -5.000 1.00 89.12 477 THR A N 1
ATOM 3657 C CA . THR A 1 477 ? 10.704 17.819 -3.611 1.00 89.12 477 THR A CA 1
ATOM 3658 C C . THR A 1 477 ? 9.221 17.451 -3.477 1.00 89.12 477 THR A C 1
ATOM 3660 O O . THR A 1 477 ? 8.797 16.839 -2.492 1.00 89.12 477 THR A O 1
ATOM 3663 N N . GLY A 1 478 ? 8.408 17.772 -4.486 1.00 85.50 478 GLY A N 1
ATOM 3664 C CA . GLY A 1 478 ? 7.003 17.378 -4.560 1.00 85.50 478 GLY A CA 1
ATOM 3665 C C . GLY A 1 478 ? 6.240 18.076 -5.685 1.00 85.50 478 GLY A C 1
ATOM 3666 O O . GLY A 1 478 ? 6.824 18.695 -6.569 1.00 85.50 478 GLY A O 1
ATOM 3667 N N . ILE A 1 479 ? 4.910 17.973 -5.652 1.00 84.00 479 ILE A N 1
ATOM 3668 C CA . ILE A 1 479 ? 4.003 18.541 -6.671 1.00 84.00 479 ILE A CA 1
ATOM 3669 C C . ILE A 1 479 ? 3.866 20.075 -6.615 1.00 84.00 479 ILE A C 1
ATOM 3671 O O . ILE A 1 479 ? 3.419 20.693 -7.573 1.00 84.00 479 ILE A O 1
ATOM 3675 N N . VAL A 1 480 ? 4.238 20.695 -5.491 1.00 85.25 480 VAL A N 1
ATOM 3676 C CA . VAL A 1 480 ? 4.170 22.153 -5.258 1.00 85.25 480 VAL A CA 1
ATOM 3677 C C . VAL A 1 480 ? 5.563 22.771 -5.128 1.00 85.25 480 VAL A C 1
ATOM 3679 O O . VAL A 1 480 ? 5.743 23.788 -4.463 1.00 85.25 480 VAL A O 1
ATOM 3682 N N . ASP A 1 481 ? 6.562 22.126 -5.729 1.00 89.88 481 ASP A N 1
ATOM 3683 C CA . ASP A 1 481 ? 7.945 22.580 -5.679 1.00 89.88 481 ASP A CA 1
ATOM 3684 C C . ASP A 1 481 ? 8.108 23.926 -6.401 1.00 89.88 481 ASP A C 1
ATOM 3686 O O . ASP A 1 481 ? 7.935 24.025 -7.619 1.00 89.88 481 ASP A O 1
ATOM 3690 N N . SER A 1 482 ? 8.448 24.968 -5.643 1.00 90.88 482 SER A N 1
ATOM 3691 C CA . SER A 1 482 ? 8.579 26.331 -6.158 1.00 90.88 482 SER A CA 1
ATOM 3692 C C . SER A 1 482 ? 9.738 26.498 -7.137 1.00 90.88 482 SER A C 1
ATOM 3694 O O . SER A 1 482 ? 9.662 27.371 -7.998 1.00 90.88 482 SER A O 1
ATOM 3696 N N . PHE A 1 483 ? 10.784 25.670 -7.054 1.00 92.50 483 PHE A N 1
ATOM 3697 C CA . PHE A 1 483 ? 11.865 25.681 -8.036 1.00 92.50 483 PHE A CA 1
ATOM 3698 C C . PHE A 1 483 ? 11.380 25.136 -9.379 1.00 92.50 483 PHE A C 1
ATOM 3700 O O . PHE A 1 483 ? 11.733 25.668 -10.431 1.00 92.50 483 PHE A O 1
ATOM 3707 N N . CYS A 1 484 ? 10.557 24.088 -9.353 1.00 92.75 484 CYS A N 1
ATOM 3708 C CA . CYS A 1 484 ? 10.048 23.448 -10.562 1.00 92.75 484 CYS A CA 1
ATOM 3709 C C . CYS A 1 484 ? 8.909 24.232 -11.230 1.00 92.75 484 CYS A C 1
ATOM 3711 O O . CYS A 1 484 ? 8.703 24.096 -12.439 1.00 92.75 484 CYS A O 1
ATOM 3713 N N . ILE A 1 485 ? 8.171 25.051 -10.477 1.00 90.62 485 ILE A N 1
ATOM 3714 C CA . ILE A 1 485 ? 7.061 25.860 -10.994 1.00 90.62 485 ILE A CA 1
ATOM 3715 C C . ILE A 1 485 ? 7.589 27.108 -11.715 1.00 90.62 485 ILE A C 1
ATOM 3717 O O . ILE A 1 485 ? 8.407 27.860 -11.194 1.00 90.62 485 ILE A O 1
ATOM 3721 N N . ILE A 1 486 ? 7.065 27.367 -12.915 1.00 87.19 486 ILE A N 1
ATOM 3722 C CA . ILE A 1 486 ? 7.319 28.603 -13.664 1.00 87.19 486 ILE A CA 1
ATOM 3723 C C . ILE A 1 486 ? 6.051 29.465 -13.631 1.00 87.19 486 ILE A C 1
ATOM 3725 O O . ILE A 1 486 ? 5.017 29.073 -14.175 1.00 87.19 486 ILE A O 1
ATOM 3729 N N . GLU A 1 487 ? 6.125 30.659 -13.034 1.00 82.50 487 GLU A N 1
ATOM 3730 C CA . GLU A 1 487 ? 4.997 31.598 -12.999 1.00 82.50 487 GLU A CA 1
ATOM 3731 C C . GLU A 1 487 ? 4.489 31.934 -14.411 1.00 82.50 487 GLU A C 1
ATOM 3733 O O . GLU A 1 487 ? 5.254 32.265 -15.317 1.00 82.50 487 GLU A O 1
ATOM 3738 N N . GLY A 1 488 ? 3.172 31.836 -14.611 1.00 77.56 488 GLY A N 1
ATOM 3739 C CA . GLY A 1 488 ? 2.529 32.093 -15.904 1.00 77.56 488 GLY A CA 1
ATOM 3740 C C . GLY A 1 488 ? 2.689 30.978 -16.949 1.00 77.56 488 GLY A C 1
ATOM 3741 O O . GLY A 1 488 ? 2.063 31.059 -18.006 1.00 77.56 488 GLY A O 1
ATOM 3742 N N . SER A 1 489 ? 3.462 29.924 -16.665 1.00 78.19 489 SER A N 1
ATOM 3743 C CA . SER A 1 489 ? 3.563 28.723 -17.501 1.00 78.19 489 SER A CA 1
ATOM 3744 C C . SER A 1 489 ? 2.641 27.620 -16.986 1.00 78.19 489 SER A C 1
ATOM 3746 O O . SER A 1 489 ? 2.422 27.471 -15.787 1.00 78.19 489 SER A O 1
ATOM 3748 N N . ARG A 1 490 ? 2.127 26.794 -17.902 1.00 68.75 490 ARG A N 1
ATOM 3749 C CA . ARG A 1 490 ? 1.449 25.532 -17.552 1.00 68.75 490 ARG A CA 1
ATOM 3750 C C . ARG A 1 490 ? 2.409 24.343 -17.446 1.00 68.75 490 ARG A C 1
ATOM 3752 O O . ARG A 1 490 ? 1.980 23.268 -17.048 1.00 68.75 490 ARG A O 1
ATOM 3759 N N . LYS A 1 491 ? 3.672 24.537 -17.831 1.00 76.12 491 LYS A N 1
ATOM 3760 C CA . LYS A 1 491 ? 4.731 23.525 -17.840 1.00 76.12 491 LYS A CA 1
ATOM 3761 C C . LYS A 1 491 ? 5.823 23.914 -16.856 1.00 76.12 491 LYS A C 1
ATOM 3763 O O . LYS A 1 491 ? 6.293 25.057 -16.896 1.00 76.12 491 LYS A O 1
ATOM 3768 N N . GLY A 1 492 ? 6.207 22.967 -16.011 1.00 85.94 492 GLY A N 1
ATOM 3769 C CA . GLY A 1 492 ? 7.315 23.129 -15.082 1.00 85.94 492 GLY A CA 1
ATOM 3770 C C . GLY A 1 492 ? 8.672 23.034 -15.772 1.00 85.94 492 GLY A C 1
ATOM 3771 O O . GLY A 1 492 ? 8.769 22.667 -16.946 1.00 85.94 492 GLY A O 1
ATOM 3772 N N . ARG A 1 493 ? 9.725 23.410 -15.042 1.00 90.75 493 ARG A N 1
ATOM 3773 C CA . ARG A 1 493 ? 11.114 23.397 -15.533 1.00 90.75 493 ARG A CA 1
ATOM 3774 C C . ARG A 1 493 ? 11.929 22.187 -15.097 1.00 90.75 493 ARG A C 1
ATOM 3776 O O . ARG A 1 493 ? 13.055 22.065 -15.567 1.00 90.75 493 ARG A O 1
ATOM 3783 N N . CYS A 1 494 ? 11.424 21.367 -14.178 1.00 92.94 494 CYS A N 1
ATOM 3784 C CA . CYS A 1 494 ? 12.169 20.208 -13.708 1.00 92.94 494 CYS A CA 1
ATOM 3785 C C . CYS A 1 494 ? 12.144 19.085 -14.748 1.00 92.94 494 CYS A C 1
ATOM 3787 O O . CYS A 1 494 ? 11.169 18.920 -15.478 1.00 92.94 494 CYS A O 1
ATOM 3789 N N . GLU A 1 495 ? 13.247 18.351 -14.816 1.00 92.12 495 GLU A N 1
ATOM 3790 C CA . GLU A 1 495 ? 13.539 17.288 -15.774 1.00 92.12 495 GLU A CA 1
ATOM 3791 C C . GLU A 1 495 ? 13.973 15.995 -15.052 1.00 92.12 495 GLU A C 1
ATOM 3793 O O . GLU A 1 495 ? 14.579 15.127 -15.671 1.00 92.12 495 GLU A O 1
ATOM 3798 N N . ASP A 1 496 ? 13.710 15.833 -13.750 1.00 91.75 496 ASP A N 1
ATOM 3799 C CA . ASP A 1 496 ? 14.024 14.611 -12.994 1.00 91.75 496 ASP A CA 1
ATOM 3800 C C . ASP A 1 496 ? 13.449 13.385 -13.714 1.00 91.75 496 ASP A C 1
ATOM 3802 O O . ASP A 1 496 ? 12.264 13.336 -14.022 1.00 91.75 496 ASP A O 1
ATOM 3806 N N . GLY A 1 497 ? 14.276 12.394 -14.021 1.00 89.38 497 GLY A N 1
ATOM 3807 C CA . GLY A 1 497 ? 13.859 11.196 -14.747 1.00 89.38 497 GLY A CA 1
ATOM 3808 C C . GLY A 1 497 ? 13.633 11.396 -16.251 1.00 89.38 497 GLY A C 1
ATOM 3809 O O . GLY A 1 497 ? 13.205 10.467 -16.938 1.00 89.38 497 GLY A O 1
ATOM 3810 N N . TYR A 1 498 ? 13.946 12.566 -16.813 1.00 90.62 498 TYR A N 1
ATOM 3811 C CA . TYR A 1 498 ? 13.878 12.762 -18.258 1.00 90.62 498 TYR A CA 1
ATOM 3812 C C . TYR A 1 498 ? 14.950 11.924 -18.965 1.00 90.62 498 TYR A C 1
ATOM 3814 O O . TYR A 1 498 ? 16.148 12.045 -18.696 1.00 90.62 498 TYR A O 1
ATOM 3822 N N . THR A 1 499 ? 14.520 11.081 -19.904 1.00 89.56 499 THR A N 1
ATOM 3823 C CA . THR A 1 499 ? 15.420 10.301 -20.757 1.00 89.56 499 THR A CA 1
ATOM 3824 C C . THR A 1 499 ? 15.796 11.109 -21.995 1.00 89.56 499 THR A C 1
ATOM 3826 O O . THR A 1 499 ? 15.013 11.254 -22.926 1.00 89.56 499 THR A O 1
ATOM 3829 N N . LYS A 1 500 ? 17.017 11.635 -22.026 1.00 87.00 500 LYS A N 1
ATOM 3830 C CA . LYS A 1 500 ? 17.465 12.604 -23.029 1.00 87.00 500 LYS A CA 1
ATOM 3831 C C . LYS A 1 500 ? 18.434 11.979 -24.020 1.00 87.00 500 LYS A C 1
ATOM 3833 O O . LYS A 1 500 ? 19.443 11.394 -23.627 1.00 87.00 500 LYS A O 1
ATOM 3838 N N . GLU A 1 501 ? 18.181 12.161 -25.312 1.00 88.31 501 GLU A N 1
ATOM 3839 C CA . GLU A 1 501 ? 19.161 11.823 -26.344 1.00 88.31 501 GLU A CA 1
ATOM 3840 C C . GLU A 1 501 ? 20.315 12.837 -26.345 1.00 88.31 501 GLU A C 1
ATOM 3842 O O . GLU A 1 501 ? 20.102 14.047 -26.450 1.00 88.31 501 GLU A O 1
ATOM 3847 N N . ILE A 1 502 ? 21.552 12.349 -26.231 1.00 86.06 502 ILE A N 1
ATOM 3848 C CA . ILE A 1 502 ? 22.751 13.190 -26.155 1.00 86.06 502 ILE A CA 1
ATOM 3849 C C . ILE A 1 502 ? 23.928 12.577 -26.922 1.00 86.06 502 ILE A C 1
ATOM 3851 O O . ILE A 1 502 ? 24.019 11.372 -27.128 1.00 86.06 502 ILE A O 1
ATOM 3855 N N . SER A 1 503 ? 24.886 13.418 -27.321 1.00 83.00 503 SER A N 1
ATOM 3856 C CA . SER A 1 503 ? 26.128 12.989 -27.999 1.00 83.00 503 SER A CA 1
ATOM 3857 C C . SER A 1 503 ? 27.376 13.026 -27.097 1.00 83.00 503 SER A C 1
ATOM 3859 O O . SER A 1 503 ? 28.480 12.746 -27.558 1.00 83.00 503 SER A O 1
ATOM 3861 N N . GLY A 1 504 ? 27.221 13.402 -25.821 1.00 71.19 504 GLY A N 1
ATOM 3862 C CA . GLY A 1 504 ? 28.322 13.664 -24.884 1.00 71.19 504 GLY A CA 1
ATOM 3863 C C . GLY A 1 504 ? 28.866 12.437 -24.143 1.00 71.19 504 GLY A C 1
ATOM 3864 O O . GLY A 1 504 ? 28.422 11.306 -24.348 1.00 71.19 504 GLY A O 1
ATOM 3865 N N . LEU A 1 505 ? 29.826 12.668 -23.234 1.00 68.62 505 LEU A N 1
ATOM 3866 C CA . LEU A 1 505 ? 30.488 11.626 -22.428 1.00 68.62 505 LEU A CA 1
ATOM 3867 C C . LEU A 1 505 ? 29.563 10.879 -21.448 1.00 68.62 505 LEU A C 1
ATOM 3869 O O . LEU A 1 505 ? 29.917 9.820 -20.943 1.00 68.62 505 LEU A O 1
ATOM 3873 N N . GLU A 1 506 ? 28.354 11.367 -21.234 1.00 69.88 506 GLU A N 1
ATOM 3874 C CA . GLU A 1 506 ? 27.363 10.722 -20.364 1.00 69.88 506 GLU A CA 1
ATOM 3875 C C . GLU A 1 506 ? 26.412 9.808 -21.147 1.00 69.88 506 GLU A C 1
ATOM 3877 O O . GLU A 1 506 ? 25.618 9.083 -20.562 1.00 69.88 506 GLU A O 1
ATOM 3882 N N . ALA A 1 507 ? 26.509 9.813 -22.481 1.00 79.94 507 ALA A N 1
ATOM 3883 C CA . ALA A 1 507 ? 25.613 9.055 -23.334 1.00 79.94 507 ALA A CA 1
ATOM 3884 C C . ALA A 1 507 ? 25.888 7.548 -23.269 1.00 79.94 507 ALA A C 1
ATOM 3886 O O . ALA A 1 507 ? 27.029 7.097 -23.428 1.00 79.94 507 ALA A O 1
ATOM 3887 N N . VAL A 1 508 ? 24.816 6.773 -23.141 1.00 79.44 508 VAL A N 1
ATOM 3888 C CA . VAL A 1 508 ? 24.804 5.314 -23.186 1.00 79.44 508 VAL A CA 1
ATOM 3889 C C . VAL A 1 508 ? 24.139 4.863 -24.478 1.00 79.44 508 VAL A C 1
ATOM 3891 O O . VAL A 1 508 ? 23.027 5.276 -24.798 1.00 79.44 508 VAL A O 1
ATOM 3894 N N . ARG A 1 509 ? 24.821 3.995 -25.235 1.00 84.25 509 ARG A N 1
ATOM 3895 C CA . ARG A 1 509 ? 24.294 3.464 -26.497 1.00 84.25 509 ARG A CA 1
ATOM 3896 C C . ARG A 1 509 ? 23.392 2.251 -26.256 1.00 84.25 509 ARG A C 1
ATOM 3898 O O . ARG A 1 509 ? 23.907 1.141 -26.078 1.00 84.25 509 ARG A O 1
ATOM 3905 N N . VAL A 1 510 ? 22.080 2.457 -26.322 1.00 86.06 510 VAL A N 1
ATOM 3906 C CA . VAL A 1 510 ? 21.013 1.489 -25.997 1.00 86.06 510 VAL A CA 1
ATOM 3907 C C . VAL A 1 510 ? 20.210 1.128 -27.251 1.00 86.06 510 VAL A C 1
ATOM 3909 O O . VAL A 1 510 ? 20.101 1.941 -28.168 1.00 86.06 510 VAL A O 1
ATOM 3912 N N . ARG A 1 511 ? 19.670 -0.099 -27.327 1.00 89.50 511 ARG A N 1
ATOM 3913 C CA . ARG A 1 511 ? 18.687 -0.475 -28.358 1.00 89.50 511 ARG A CA 1
ATOM 3914 C C . ARG A 1 511 ? 17.320 0.033 -27.898 1.00 89.50 511 ARG A C 1
ATOM 3916 O O . ARG A 1 511 ? 16.869 -0.340 -26.829 1.00 89.50 511 ARG A O 1
ATOM 3923 N N . VAL A 1 512 ? 16.678 0.898 -28.660 1.00 91.56 512 VAL A N 1
ATOM 3924 C CA . VAL A 1 512 ? 15.437 1.578 -28.283 1.00 91.56 512 VAL A CA 1
ATOM 3925 C C . VAL A 1 512 ? 14.336 1.154 -29.242 1.00 91.56 512 VAL A C 1
ATOM 3927 O O . VAL A 1 512 ? 14.537 1.177 -30.459 1.00 91.56 512 VAL A O 1
ATOM 3930 N N . ALA A 1 513 ? 13.185 0.754 -28.706 1.00 92.94 513 ALA A N 1
ATOM 3931 C CA . ALA A 1 513 ? 11.982 0.589 -29.504 1.00 92.94 513 ALA A CA 1
ATOM 3932 C C . ALA A 1 513 ? 11.457 1.961 -29.923 1.00 92.94 513 ALA A C 1
ATOM 3934 O O . ALA A 1 513 ? 11.229 2.828 -29.086 1.00 92.94 513 ALA A O 1
ATOM 3935 N N . THR A 1 514 ? 11.274 2.163 -31.223 1.00 90.62 514 THR A N 1
ATOM 3936 C CA . THR A 1 514 ? 10.799 3.440 -31.774 1.00 90.62 514 THR A CA 1
ATOM 3937 C C . THR A 1 514 ? 9.314 3.417 -32.087 1.00 90.62 514 THR A C 1
ATOM 3939 O O . THR A 1 514 ? 8.665 4.458 -32.052 1.00 90.62 514 THR A O 1
ATOM 3942 N N . LYS A 1 515 ? 8.774 2.239 -32.424 1.00 90.31 515 LYS A N 1
ATOM 3943 C CA . LYS A 1 515 ? 7.380 2.071 -32.832 1.00 90.31 515 LYS A CA 1
ATOM 3944 C C . LYS A 1 515 ? 6.925 0.615 -32.733 1.00 90.31 515 LYS A C 1
ATOM 3946 O O . LYS A 1 515 ? 7.700 -0.296 -33.026 1.00 90.31 515 LYS A O 1
ATOM 3951 N N . ALA A 1 516 ? 5.653 0.401 -32.407 1.00 92.88 516 ALA A N 1
ATOM 3952 C CA . ALA A 1 516 ? 4.971 -0.875 -32.576 1.00 92.88 516 ALA A CA 1
ATOM 3953 C C . ALA A 1 516 ? 4.653 -1.145 -34.058 1.00 92.88 516 ALA A C 1
ATOM 3955 O O . ALA A 1 516 ? 4.141 -0.285 -34.784 1.00 92.88 516 ALA A O 1
ATOM 3956 N N . LYS A 1 517 ? 4.934 -2.364 -34.514 1.00 94.62 517 LYS A N 1
ATOM 3957 C CA . LYS A 1 517 ? 4.709 -2.798 -35.893 1.00 94.62 517 LYS A CA 1
ATOM 3958 C C . LYS A 1 517 ? 3.219 -2.951 -36.193 1.00 94.62 517 LYS A C 1
ATOM 3960 O O . LYS A 1 517 ? 2.449 -3.503 -35.402 1.00 94.62 517 LYS A O 1
ATOM 3965 N N . SER A 1 518 ? 2.821 -2.463 -37.365 1.00 93.75 518 SER A N 1
ATOM 3966 C CA . SER A 1 518 ? 1.475 -2.665 -37.902 1.00 93.75 518 SER A CA 1
ATOM 3967 C C . SER A 1 518 ? 1.215 -4.136 -38.193 1.00 93.75 518 SER A C 1
ATOM 3969 O O . SER A 1 518 ? 2.137 -4.851 -38.579 1.00 93.75 518 SER A O 1
ATOM 3971 N N . ASN A 1 519 ? -0.046 -4.548 -38.066 1.00 92.12 519 ASN A N 1
ATOM 3972 C CA . ASN A 1 519 ? -0.464 -5.889 -38.454 1.00 92.12 519 ASN A CA 1
ATOM 3973 C C . ASN A 1 519 ? -0.160 -6.150 -39.946 1.00 92.12 519 ASN A C 1
ATOM 3975 O O . ASN A 1 519 ? -0.479 -5.336 -40.818 1.00 92.12 519 ASN A O 1
ATOM 3979 N N . VAL A 1 520 ? 0.496 -7.270 -40.223 1.00 89.94 520 VAL A N 1
ATOM 3980 C CA . VAL A 1 520 ? 0.885 -7.787 -41.533 1.00 89.94 520 VAL A CA 1
ATOM 3981 C C . VAL A 1 520 ? -0.359 -8.205 -42.313 1.00 89.94 520 VAL A C 1
ATOM 3983 O O . VAL A 1 520 ? -0.413 -8.006 -43.531 1.00 89.94 520 VAL A O 1
ATOM 3986 N N . ASP A 1 521 ? -1.380 -8.732 -41.630 1.00 90.19 521 ASP A N 1
ATOM 3987 C CA . ASP A 1 521 ? -2.690 -8.976 -42.225 1.00 90.19 521 ASP A CA 1
ATOM 3988 C C . ASP A 1 521 ? -3.491 -7.674 -42.309 1.00 90.19 521 ASP A C 1
ATOM 3990 O O . ASP A 1 521 ? -4.139 -7.236 -41.360 1.00 90.19 521 ASP A O 1
ATOM 3994 N N . LYS A 1 522 ? -3.495 -7.077 -43.502 1.00 86.88 522 LYS A N 1
ATOM 3995 C CA . LYS A 1 522 ? -4.234 -5.841 -43.795 1.00 86.88 522 LYS A CA 1
ATOM 3996 C C . LYS A 1 522 ? -5.756 -5.977 -43.679 1.00 86.88 522 LYS A C 1
ATOM 3998 O O . LYS A 1 522 ? -6.435 -4.955 -43.701 1.00 86.88 522 LYS A O 1
ATOM 4003 N N . ASN A 1 523 ? -6.291 -7.198 -43.604 1.00 88.19 523 ASN A N 1
ATOM 4004 C CA . ASN A 1 523 ? -7.724 -7.443 -43.423 1.00 88.19 523 ASN A CA 1
ATOM 4005 C C . ASN A 1 523 ? -8.110 -7.639 -41.948 1.00 88.19 523 ASN A C 1
ATOM 4007 O O . ASN A 1 523 ? -9.301 -7.671 -41.633 1.00 88.19 523 ASN A O 1
ATOM 4011 N N . SER A 1 524 ? -7.131 -7.785 -41.051 1.00 89.56 524 SER A N 1
ATOM 4012 C CA . SER A 1 524 ? -7.372 -7.860 -39.613 1.00 89.56 524 SER A CA 1
ATOM 4013 C C . SER A 1 524 ? -7.908 -6.526 -39.092 1.00 89.56 524 SER A C 1
ATOM 4015 O O . SER A 1 524 ? -7.429 -5.458 -39.470 1.00 89.56 524 SER A O 1
ATOM 4017 N N . ARG A 1 525 ? -8.880 -6.585 -38.174 1.00 90.00 525 ARG A N 1
ATOM 4018 C CA . ARG A 1 525 ? -9.352 -5.397 -37.440 1.00 90.00 525 ARG A CA 1
ATOM 4019 C C . ARG A 1 525 ? -8.367 -4.935 -36.365 1.00 90.00 525 ARG A C 1
ATOM 4021 O O . ARG A 1 525 ? -8.374 -3.771 -35.990 1.00 90.00 525 ARG A O 1
ATOM 4028 N N . LEU A 1 526 ? -7.509 -5.841 -35.895 1.00 93.56 526 LEU A N 1
ATOM 4029 C CA . LEU A 1 526 ? -6.415 -5.517 -34.985 1.00 93.56 526 LEU A CA 1
ATOM 4030 C C . LEU A 1 526 ? -5.290 -4.865 -35.783 1.00 93.56 526 LEU A C 1
ATOM 4032 O O . LEU A 1 526 ? -4.719 -5.502 -36.668 1.00 93.56 526 LEU A O 1
ATOM 4036 N N . ASP A 1 527 ? -4.946 -3.629 -35.450 1.00 91.44 527 ASP A N 1
ATOM 4037 C CA . ASP A 1 527 ? -4.026 -2.790 -36.219 1.00 91.44 527 ASP A CA 1
ATOM 4038 C C . ASP A 1 527 ? -2.542 -2.982 -35.851 1.00 91.44 527 ASP A C 1
ATOM 4040 O O . ASP A 1 527 ? -1.654 -2.452 -36.532 1.00 91.44 527 ASP A O 1
ATOM 4044 N N . ARG A 1 528 ? -2.245 -3.749 -34.796 1.00 94.25 528 ARG A N 1
ATOM 4045 C CA . ARG A 1 528 ? -0.885 -4.081 -34.343 1.00 94.25 528 ARG A CA 1
ATOM 4046 C C . ARG A 1 528 ? -0.664 -5.585 -34.272 1.00 94.25 528 ARG A C 1
ATOM 4048 O O . ARG A 1 528 ? -1.539 -6.322 -33.823 1.00 94.25 528 ARG A O 1
ATOM 4055 N N . GLU A 1 529 ? 0.537 -6.019 -34.659 1.00 94.94 529 GLU A N 1
ATOM 4056 C CA . GLU A 1 529 ? 0.953 -7.430 -34.561 1.00 94.94 529 GLU A CA 1
ATOM 4057 C C . GLU A 1 529 ? 0.893 -7.945 -33.123 1.00 94.94 529 GLU A C 1
ATOM 4059 O O . GLU A 1 529 ? 0.407 -9.045 -32.861 1.00 94.94 529 GLU A O 1
ATOM 4064 N N . PHE A 1 530 ? 1.327 -7.117 -32.170 1.00 96.06 530 PHE A N 1
ATOM 4065 C CA . PHE A 1 530 ? 1.322 -7.499 -30.764 1.00 96.06 530 PHE A CA 1
ATOM 4066 C C . PHE A 1 530 ? -0.086 -7.805 -30.242 1.00 96.06 530 PHE A C 1
ATOM 4068 O O . PHE A 1 530 ? -0.251 -8.790 -29.536 1.00 96.06 530 PHE A O 1
ATOM 4075 N N . PHE A 1 531 ? -1.113 -7.038 -30.626 1.00 95.69 531 PHE A N 1
ATOM 4076 C CA . PHE A 1 531 ? -2.491 -7.296 -30.188 1.00 95.69 531 PHE A CA 1
ATOM 4077 C C . PHE A 1 531 ? -3.004 -8.662 -30.626 1.00 95.69 531 PHE A C 1
ATOM 4079 O O . PHE A 1 531 ? -3.640 -9.362 -29.839 1.00 95.69 531 PHE A O 1
ATOM 4086 N N . LYS A 1 532 ? -2.687 -9.068 -31.857 1.00 94.25 532 LYS A N 1
ATOM 4087 C CA . LYS A 1 532 ? -3.017 -10.406 -32.343 1.00 94.25 532 LYS A CA 1
ATOM 4088 C C . LYS A 1 532 ? -2.310 -11.476 -31.507 1.00 94.25 532 LYS A C 1
ATOM 4090 O O . LYS A 1 532 ? -2.979 -12.347 -30.960 1.00 94.25 532 LYS A O 1
ATOM 4095 N N . SER A 1 533 ? -0.991 -11.355 -31.339 1.00 94.88 533 SER A N 1
ATOM 4096 C CA . SER A 1 533 ? -0.197 -12.288 -30.526 1.00 94.88 533 SER A CA 1
ATOM 4097 C C . SER A 1 533 ? -0.688 -12.362 -29.079 1.00 94.88 533 SER A C 1
ATOM 4099 O O . SER A 1 533 ? -0.786 -13.445 -28.512 1.00 94.88 533 SER A O 1
ATOM 4101 N N . PHE A 1 534 ? -1.020 -11.225 -28.472 1.00 95.88 534 PHE A N 1
ATOM 4102 C CA . PHE A 1 534 ? -1.492 -11.143 -27.095 1.00 95.88 534 PHE A CA 1
ATOM 4103 C C . PHE A 1 534 ? -2.805 -11.912 -26.900 1.00 95.88 534 PHE A C 1
ATOM 4105 O O . PHE A 1 534 ? -2.883 -12.773 -26.022 1.00 95.88 534 PHE A O 1
ATOM 4112 N N . LEU A 1 535 ? -3.806 -11.670 -27.755 1.00 95.31 535 LEU A N 1
ATOM 4113 C CA . LEU A 1 535 ? -5.090 -12.378 -27.690 1.00 95.31 535 LEU A CA 1
ATOM 4114 C C . LEU A 1 535 ? -4.943 -13.873 -27.991 1.00 95.31 535 LEU A C 1
ATOM 4116 O O . LEU A 1 535 ? -5.548 -14.703 -27.310 1.00 95.31 535 LEU A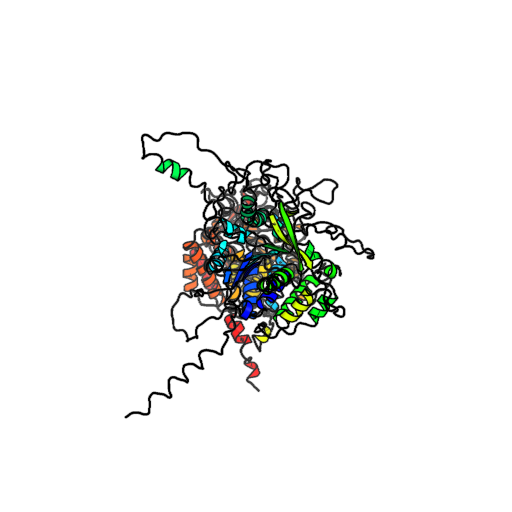 O 1
ATOM 4120 N N . GLU A 1 536 ? -4.119 -14.234 -28.975 1.00 93.50 536 GLU A N 1
ATOM 4121 C CA . GLU A 1 536 ? -3.835 -15.635 -29.294 1.00 93.50 536 GLU A CA 1
ATOM 4122 C C . GLU A 1 536 ? -3.189 -16.344 -28.098 1.00 93.50 536 GLU A C 1
ATOM 4124 O O . GLU A 1 536 ? -3.706 -17.363 -27.647 1.00 93.50 536 GLU A O 1
ATOM 4129 N N . VAL A 1 537 ? -2.124 -15.779 -27.520 1.00 94.62 537 VAL A N 1
ATOM 4130 C CA . VAL A 1 537 ? -1.402 -16.364 -26.378 1.00 94.62 537 VAL A CA 1
ATOM 4131 C C . VAL A 1 537 ? -2.306 -16.546 -25.160 1.00 94.62 537 VAL A C 1
ATOM 4133 O O . VAL A 1 537 ? -2.288 -17.617 -24.550 1.00 94.62 537 VAL A O 1
ATOM 4136 N N . LEU A 1 538 ? -3.111 -15.542 -24.801 1.00 93.81 538 LEU A N 1
ATOM 4137 C CA . LEU A 1 538 ? -3.998 -15.647 -23.638 1.00 93.81 538 LEU A CA 1
ATOM 4138 C C . LEU A 1 538 ? -5.099 -16.698 -23.829 1.00 93.81 538 LEU A C 1
ATOM 4140 O O . LEU A 1 538 ? -5.507 -17.335 -22.857 1.00 93.81 538 LEU A O 1
ATOM 4144 N N . THR A 1 539 ? -5.546 -16.935 -25.065 1.00 90.75 539 THR A N 1
ATOM 4145 C CA . THR A 1 539 ? -6.601 -17.917 -25.372 1.00 90.75 539 THR A CA 1
ATOM 4146 C C . THR A 1 539 ? -6.093 -19.340 -25.611 1.00 90.75 539 THR A C 1
ATOM 4148 O O . THR A 1 539 ? -6.905 -20.270 -25.674 1.00 90.75 539 THR A O 1
ATOM 4151 N N . LEU A 1 540 ? -4.772 -19.556 -25.696 1.00 90.12 540 LEU A N 1
ATOM 4152 C CA . LEU A 1 540 ? -4.187 -20.896 -25.819 1.00 90.12 540 LEU A CA 1
ATOM 4153 C C . LEU A 1 540 ? -4.655 -21.809 -24.679 1.00 90.12 540 LEU A C 1
ATOM 4155 O O . LEU A 1 540 ? -4.718 -21.403 -23.523 1.00 90.12 540 LEU A O 1
ATOM 4159 N N . ARG A 1 541 ? -4.936 -23.081 -24.980 1.00 87.12 541 ARG A N 1
ATOM 4160 C CA . ARG A 1 541 ? -5.264 -24.069 -23.935 1.00 87.12 541 ARG A CA 1
ATOM 4161 C C . ARG A 1 541 ? -4.042 -24.508 -23.137 1.00 87.12 541 ARG A C 1
ATOM 4163 O O . ARG A 1 541 ? -4.168 -24.853 -21.964 1.00 87.12 541 ARG A O 1
ATOM 4170 N N . ASP A 1 542 ? -2.870 -24.478 -23.759 1.00 86.31 542 ASP A N 1
ATOM 4171 C CA . ASP A 1 542 ? -1.624 -24.790 -23.075 1.00 86.31 542 ASP A CA 1
ATOM 4172 C C . ASP A 1 542 ? -1.329 -23.727 -22.010 1.00 86.31 542 ASP A C 1
ATOM 4174 O O . ASP A 1 542 ? -1.614 -22.537 -22.181 1.00 86.31 542 ASP A O 1
ATOM 4178 N N . ASN A 1 543 ? -0.793 -24.175 -20.873 1.00 87.81 543 ASN A N 1
ATOM 4179 C CA . ASN A 1 543 ? -0.461 -23.328 -19.722 1.00 87.81 543 ASN A CA 1
ATOM 4180 C C . ASN A 1 543 ? -1.629 -22.489 -19.181 1.00 87.81 543 ASN A C 1
ATOM 4182 O O . ASN A 1 543 ? -1.390 -21.466 -18.547 1.00 87.81 543 ASN A O 1
ATOM 4186 N N . THR A 1 544 ? -2.879 -22.888 -19.436 1.00 90.62 544 THR A N 1
ATOM 4187 C CA . THR A 1 544 ? -4.045 -22.166 -18.917 1.00 90.62 544 THR A CA 1
ATOM 4188 C C . THR A 1 544 ? -4.177 -22.284 -17.401 1.00 90.62 544 THR A C 1
ATOM 4190 O O . THR A 1 544 ? -3.714 -23.263 -16.799 1.00 90.62 544 THR A O 1
ATOM 4193 N N . GLY A 1 545 ? -4.804 -21.277 -16.789 1.00 88.38 545 GLY A N 1
ATOM 4194 C CA . GLY A 1 545 ? -5.160 -21.282 -15.380 1.00 88.38 545 GLY A CA 1
ATOM 4195 C C . GLY A 1 545 ? -5.979 -22.519 -15.019 1.00 88.38 545 GLY A C 1
ATOM 4196 O O . GLY A 1 545 ? -6.762 -23.042 -15.812 1.00 88.38 545 GLY A O 1
ATOM 4197 N N . ARG A 1 546 ? -5.781 -23.029 -13.805 1.00 88.31 546 ARG A N 1
ATOM 4198 C CA . ARG A 1 546 ? -6.416 -24.271 -13.353 1.00 88.31 546 ARG A CA 1
ATOM 4199 C C . ARG A 1 546 ? -7.902 -24.080 -13.060 1.00 88.31 546 ARG A C 1
ATOM 4201 O O . ARG A 1 546 ? -8.698 -24.954 -13.389 1.00 88.31 546 ARG A O 1
ATOM 4208 N N . PHE A 1 547 ? -8.242 -22.985 -12.387 1.00 87.25 547 PHE A N 1
ATOM 4209 C CA . PHE A 1 547 ? -9.588 -22.660 -11.918 1.00 87.25 547 PHE A CA 1
ATOM 4210 C C . PHE A 1 547 ? -9.628 -21.209 -11.423 1.00 87.25 547 PHE A C 1
ATOM 4212 O O . PHE A 1 547 ? -8.639 -20.724 -10.874 1.00 87.25 547 PHE A O 1
ATOM 4219 N N . ASP A 1 548 ? -10.769 -20.542 -11.559 1.00 86.38 548 ASP A N 1
ATOM 4220 C CA . ASP A 1 548 ? -11.126 -19.365 -10.763 1.00 86.38 548 ASP A CA 1
ATOM 4221 C C . ASP A 1 548 ? -11.736 -19.802 -9.412 1.00 86.38 548 ASP A C 1
ATOM 4223 O O . ASP A 1 548 ? -11.820 -20.997 -9.109 1.00 86.38 548 ASP A O 1
ATOM 4227 N N . ILE A 1 549 ? -12.176 -18.856 -8.575 1.00 83.50 549 ILE A N 1
ATOM 4228 C CA . ILE A 1 549 ? -12.799 -19.206 -7.288 1.00 83.50 549 ILE A CA 1
ATOM 4229 C C . ILE A 1 549 ? -14.074 -20.049 -7.451 1.00 83.50 549 ILE A C 1
ATOM 4231 O O . ILE A 1 549 ? -14.312 -20.957 -6.650 1.00 83.50 549 ILE A O 1
ATOM 4235 N N . THR A 1 550 ? -14.878 -19.794 -8.489 1.00 83.56 550 THR A N 1
ATOM 4236 C CA . THR A 1 550 ? -16.146 -20.507 -8.690 1.00 83.56 550 THR A CA 1
ATOM 4237 C C . THR A 1 550 ? -15.923 -21.928 -9.201 1.00 83.56 550 THR A C 1
ATOM 4239 O O . THR A 1 550 ? -16.554 -22.863 -8.707 1.00 83.56 550 THR A O 1
ATOM 4242 N N . ALA A 1 551 ? -14.963 -22.136 -10.105 1.00 82.38 551 ALA A N 1
ATOM 4243 C CA . ALA A 1 551 ? -14.566 -23.463 -10.562 1.00 82.38 551 ALA A CA 1
ATOM 4244 C C . ALA A 1 551 ? -13.804 -24.253 -9.488 1.00 82.38 551 ALA A C 1
ATOM 4246 O O . ALA A 1 551 ? -13.866 -25.485 -9.480 1.00 82.38 551 ALA A O 1
ATOM 4247 N N . GLN A 1 552 ? -13.110 -23.578 -8.562 1.00 84.38 552 GLN A N 1
ATOM 4248 C CA . GLN A 1 552 ? -12.414 -24.237 -7.453 1.00 84.38 552 GLN A CA 1
ATOM 4249 C C . GLN A 1 552 ? -13.388 -24.971 -6.520 1.00 84.38 552 GLN A C 1
ATOM 4251 O O . GLN A 1 552 ? -13.041 -26.026 -5.979 1.00 84.38 552 GLN A O 1
ATOM 4256 N N . PHE A 1 553 ? -14.597 -24.432 -6.324 1.00 86.88 553 PHE A N 1
ATOM 4257 C CA . PHE A 1 553 ? -15.545 -24.935 -5.334 1.00 86.88 553 PHE A CA 1
ATOM 4258 C C . PHE A 1 553 ? -16.964 -25.131 -5.906 1.00 86.88 553 PHE A C 1
ATOM 4260 O O . PHE A 1 553 ? -17.687 -24.156 -6.108 1.00 86.88 553 PHE A O 1
ATOM 4267 N N . PRO A 1 554 ? -17.443 -26.384 -6.064 1.00 86.25 554 PRO A N 1
ATOM 4268 C CA . PRO A 1 554 ? -18.745 -26.677 -6.680 1.00 86.25 554 PRO A CA 1
ATOM 4269 C C . PRO A 1 554 ? -19.968 -26.071 -5.976 1.00 86.25 554 PRO A C 1
ATOM 4271 O O . PRO A 1 554 ? -21.029 -25.947 -6.586 1.00 86.25 554 PRO A O 1
ATOM 4274 N N . PHE A 1 555 ? -19.848 -25.737 -4.688 1.00 87.81 555 PHE A N 1
ATOM 4275 C CA . PHE A 1 555 ? -20.922 -25.149 -3.884 1.00 87.81 555 PHE A CA 1
ATOM 4276 C C . PHE A 1 555 ? -20.591 -23.725 -3.424 1.00 87.81 555 PHE A C 1
ATOM 4278 O O . PHE A 1 555 ? -21.165 -23.261 -2.436 1.00 87.81 555 PHE A O 1
ATOM 4285 N N . TYR A 1 556 ? -19.682 -23.034 -4.123 1.00 86.81 556 TYR A N 1
ATOM 4286 C CA . TYR A 1 556 ? -19.388 -21.625 -3.873 1.00 86.81 556 TYR A CA 1
ATOM 4287 C C . TYR A 1 556 ? -20.664 -20.779 -3.911 1.00 86.81 556 TYR A C 1
ATOM 4289 O O . TYR A 1 556 ? -21.474 -20.889 -4.836 1.00 86.81 556 TYR A O 1
ATOM 4297 N N . ARG A 1 557 ? -20.847 -19.937 -2.888 1.00 84.44 557 ARG A N 1
ATOM 4298 C CA . ARG A 1 557 ? -21.943 -18.969 -2.790 1.00 84.44 557 ARG A CA 1
ATOM 4299 C C . ARG A 1 557 ? -21.481 -17.745 -2.020 1.00 84.44 557 ARG A C 1
ATOM 4301 O O . ARG A 1 557 ? -20.866 -17.877 -0.963 1.00 84.44 557 ARG A O 1
ATOM 4308 N N . GLU A 1 558 ? -21.871 -16.579 -2.510 1.00 87.88 558 GLU A N 1
ATOM 4309 C CA . GLU A 1 558 ? -21.778 -15.329 -1.766 1.00 87.88 558 GLU A CA 1
ATOM 4310 C C . GLU A 1 558 ? -22.922 -15.282 -0.739 1.00 87.88 558 GLU A C 1
ATOM 4312 O O . GLU A 1 558 ? -24.095 -15.154 -1.091 1.00 87.88 558 GLU A O 1
ATOM 4317 N N . VAL A 1 559 ? -22.591 -15.467 0.542 1.00 90.88 559 VAL A N 1
ATOM 4318 C CA . VAL A 1 559 ? -23.549 -15.470 1.660 1.00 90.88 559 VAL A CA 1
ATOM 4319 C C . VAL A 1 559 ? -23.181 -14.348 2.617 1.00 90.88 559 VAL A C 1
ATOM 4321 O O . VAL A 1 559 ? -22.023 -14.239 2.995 1.00 90.88 559 VAL A O 1
ATOM 4324 N N . LEU A 1 560 ? -24.159 -13.540 3.027 1.00 94.25 560 LEU A N 1
ATOM 4325 C CA . LEU A 1 560 ? -23.979 -12.540 4.080 1.00 94.25 560 LEU A CA 1
ATOM 4326 C C . LEU A 1 560 ? -24.598 -13.046 5.382 1.00 94.25 560 LEU A C 1
ATOM 4328 O O . LEU A 1 560 ? -25.758 -13.470 5.397 1.00 94.25 560 LEU A O 1
ATOM 4332 N N . TYR A 1 561 ? -23.854 -12.950 6.475 1.00 94.88 561 TYR A N 1
ATOM 4333 C CA . TYR A 1 561 ? -24.315 -13.297 7.813 1.00 94.88 561 TYR A CA 1
ATOM 4334 C C . TYR A 1 561 ? -24.742 -12.029 8.544 1.00 94.88 561 TYR A C 1
ATOM 4336 O O . TYR A 1 561 ? -23.919 -11.180 8.878 1.00 94.88 561 TYR A O 1
ATOM 4344 N N . LYS A 1 562 ? -26.052 -11.885 8.763 1.00 94.12 562 LYS A N 1
ATOM 4345 C CA . LYS A 1 562 ? -26.637 -10.729 9.448 1.00 94.12 562 LYS A CA 1
ATOM 4346 C C . LYS A 1 562 ? -27.471 -11.194 10.641 1.00 94.12 562 LYS A C 1
ATOM 4348 O O . LYS A 1 562 ? -28.308 -12.086 10.472 1.00 94.12 562 LYS A O 1
ATOM 4353 N N . PRO A 1 563 ? -27.292 -10.597 11.827 1.00 90.06 563 PRO A N 1
ATOM 4354 C CA . PRO A 1 563 ? -28.093 -10.926 12.994 1.00 90.06 563 PRO A CA 1
ATOM 4355 C C . PRO A 1 563 ? -29.525 -10.400 12.839 1.00 90.06 563 PRO A C 1
ATOM 4357 O O . PRO A 1 563 ? -29.780 -9.384 12.191 1.00 90.06 563 PRO A O 1
ATOM 4360 N N . ASN A 1 564 ? -30.473 -11.079 13.484 1.00 87.06 564 ASN A N 1
ATOM 4361 C CA . ASN A 1 564 ? -31.840 -10.592 13.621 1.00 87.06 564 ASN A CA 1
ATOM 4362 C C . ASN A 1 564 ? -32.030 -9.970 15.012 1.00 87.06 564 ASN A C 1
ATOM 4364 O O . ASN A 1 564 ? -31.982 -10.672 16.023 1.00 87.06 564 ASN A O 1
ATOM 4368 N N . PHE A 1 565 ? -32.262 -8.658 15.053 1.00 85.56 565 PHE A N 1
ATOM 4369 C CA . PHE A 1 565 ? -32.471 -7.901 16.292 1.00 85.56 565 PHE A CA 1
ATOM 4370 C C . PHE A 1 565 ? -33.950 -7.713 16.666 1.00 85.56 565 PHE A C 1
ATOM 4372 O O . PHE A 1 565 ? -34.254 -6.972 17.599 1.00 85.56 565 PHE A O 1
ATOM 4379 N N . VAL A 1 566 ? -34.888 -8.364 15.968 1.00 81.00 566 VAL A N 1
ATOM 4380 C CA . VAL A 1 566 ? -36.315 -8.301 16.317 1.00 81.00 566 VAL A CA 1
ATOM 4381 C C . VAL A 1 566 ? -36.508 -8.775 17.765 1.00 81.00 566 VAL A C 1
ATOM 4383 O O . VAL A 1 566 ? -36.128 -9.890 18.114 1.00 81.00 566 VAL A O 1
ATOM 4386 N N . ASN A 1 567 ? -37.111 -7.919 18.596 1.00 78.88 567 ASN A N 1
ATOM 4387 C CA . ASN A 1 567 ? -37.352 -8.112 20.036 1.00 78.88 567 ASN A CA 1
ATOM 4388 C C . ASN A 1 567 ? -36.107 -8.143 20.945 1.00 78.88 567 ASN A C 1
ATOM 4390 O O . ASN A 1 567 ? -36.216 -8.590 22.087 1.00 78.88 567 ASN A O 1
ATOM 4394 N N . LYS A 1 568 ? -34.945 -7.656 20.491 1.00 80.81 568 LYS A N 1
ATOM 4395 C CA . LYS A 1 568 ? -33.776 -7.445 21.360 1.00 80.81 568 LYS A CA 1
ATOM 4396 C C . LYS A 1 568 ? -33.629 -5.974 21.738 1.00 80.81 568 LYS A C 1
ATOM 4398 O O . LYS A 1 568 ? -33.709 -5.101 20.876 1.00 80.81 568 LYS A O 1
ATOM 4403 N N . SER A 1 569 ? -33.395 -5.705 23.021 1.00 84.50 569 SER A N 1
ATOM 4404 C CA . SER A 1 569 ? -32.946 -4.386 23.473 1.00 84.50 569 SER A CA 1
ATOM 4405 C C . SER A 1 569 ? -31.542 -4.111 22.949 1.00 84.50 569 SER A C 1
ATOM 4407 O O . SER A 1 569 ? -30.726 -5.026 22.853 1.00 84.50 569 SER A O 1
ATOM 4409 N N . ARG A 1 570 ? -31.258 -2.853 22.623 1.00 88.75 570 ARG A N 1
ATOM 4410 C CA . ARG A 1 570 ? -29.961 -2.430 22.093 1.00 88.75 570 ARG A CA 1
ATOM 4411 C C . ARG A 1 570 ? -29.307 -1.478 23.077 1.00 88.75 570 ARG A C 1
ATOM 4413 O O . ARG A 1 570 ? -29.995 -0.678 23.711 1.00 88.75 570 ARG A O 1
ATOM 4420 N N . GLY A 1 571 ? -28.002 -1.636 23.226 1.00 90.75 571 GLY A N 1
ATOM 4421 C CA . GLY A 1 571 ? -27.183 -0.857 24.131 1.00 90.75 571 GLY A CA 1
ATOM 4422 C C . GLY A 1 571 ? -26.808 0.499 23.557 1.00 90.75 571 GLY A C 1
ATOM 4423 O O . GLY A 1 571 ? -27.529 1.104 22.764 1.00 90.75 571 GLY A O 1
ATOM 4424 N N . LYS A 1 572 ? -25.647 0.996 23.975 1.00 92.75 572 LYS A N 1
ATOM 4425 C CA . LYS A 1 572 ? -25.115 2.277 23.507 1.00 92.75 572 LYS A CA 1
ATOM 4426 C C . LYS A 1 572 ? -24.777 2.162 22.022 1.00 92.75 572 LYS A C 1
ATOM 4428 O O . LYS A 1 572 ? -24.015 1.277 21.641 1.00 92.75 572 LYS A O 1
ATOM 4433 N N . VAL A 1 573 ? -25.311 3.068 21.203 1.00 96.62 573 VAL A N 1
ATOM 4434 C CA . VAL A 1 573 ? -24.932 3.162 19.791 1.00 96.62 573 VAL A CA 1
ATOM 4435 C C . VAL A 1 573 ? -23.471 3.585 19.699 1.00 96.62 573 VAL A C 1
ATOM 4437 O O . VAL A 1 573 ? -23.124 4.700 20.089 1.00 96.62 573 VAL A O 1
ATOM 4440 N N . THR A 1 574 ? -22.636 2.704 19.158 1.00 97.94 574 THR A N 1
ATOM 4441 C CA . THR A 1 574 ? -21.188 2.895 19.081 1.00 97.94 574 THR A CA 1
ATOM 4442 C C . THR A 1 574 ? -20.718 2.928 17.633 1.00 97.94 574 THR A C 1
ATOM 4444 O O . THR A 1 574 ? -21.159 2.130 16.801 1.00 97.94 574 THR A O 1
ATOM 4447 N N . ILE A 1 575 ? -19.791 3.836 17.341 1.00 98.62 575 ILE A N 1
ATOM 4448 C CA . ILE A 1 575 ? -18.975 3.827 16.126 1.00 98.62 575 ILE A CA 1
ATOM 4449 C C . ILE A 1 575 ? -17.519 3.596 16.525 1.00 98.62 575 ILE A C 1
ATOM 4451 O O . ILE A 1 575 ? -17.042 4.208 17.483 1.00 98.62 575 ILE A O 1
ATOM 4455 N N . PHE A 1 576 ? -16.831 2.725 15.792 1.00 98.75 576 PHE A N 1
ATOM 4456 C CA . PHE A 1 576 ? -15.404 2.473 15.973 1.00 98.75 576 PHE A CA 1
ATOM 4457 C C . PHE A 1 576 ? -14.608 3.085 14.816 1.00 98.75 576 PHE A C 1
ATOM 4459 O O . PHE A 1 576 ? -14.861 2.755 13.663 1.00 98.75 576 PHE A O 1
ATOM 4466 N N . ASP A 1 577 ? -13.694 3.999 15.115 1.00 98.62 577 ASP A N 1
ATOM 4467 C CA . ASP A 1 577 ? -12.793 4.657 14.166 1.00 98.62 577 ASP A CA 1
ATOM 4468 C C . ASP A 1 577 ? -11.381 4.105 14.374 1.00 98.62 577 ASP A C 1
ATOM 4470 O O . ASP A 1 577 ? -10.814 4.242 15.458 1.00 98.62 577 ASP A O 1
ATOM 4474 N N . MET A 1 578 ? -10.842 3.430 13.367 1.00 97.38 578 MET A N 1
ATOM 4475 C CA . MET A 1 578 ? -9.626 2.621 13.472 1.00 97.38 578 MET A CA 1
ATOM 4476 C C . MET A 1 578 ? -8.678 2.914 12.314 1.00 97.38 578 MET A C 1
ATOM 4478 O O . MET A 1 578 ? -9.121 3.338 11.247 1.00 97.38 578 MET A O 1
ATOM 4482 N N . ASP A 1 579 ? -7.386 2.668 12.482 1.00 96.50 579 ASP A N 1
ATOM 4483 C CA . ASP A 1 579 ? -6.399 2.794 11.408 1.00 96.50 579 ASP A CA 1
ATOM 4484 C C . ASP A 1 579 ? -5.859 1.455 10.890 1.00 96.50 579 ASP A C 1
ATOM 4486 O O . ASP A 1 579 ? -4.939 1.416 10.073 1.00 96.50 579 ASP A O 1
ATOM 4490 N N . MET A 1 580 ? -6.527 0.368 11.291 1.00 96.69 580 MET A N 1
ATOM 4491 C CA . MET A 1 580 ? -6.297 -0.998 10.814 1.00 96.69 580 MET A CA 1
ATOM 4492 C C . MET A 1 580 ? -4.919 -1.543 11.203 1.00 96.69 580 MET A C 1
ATOM 4494 O O . MET A 1 580 ? -4.381 -2.437 10.545 1.00 96.69 580 MET A O 1
ATOM 4498 N N . SER A 1 581 ? -4.392 -1.058 12.326 1.00 96.44 581 SER A N 1
ATOM 4499 C CA . SER A 1 581 ? -3.318 -1.700 13.075 1.00 96.44 581 SER A CA 1
ATOM 4500 C C . SER A 1 581 ? -3.712 -3.127 13.523 1.00 96.44 581 SER A C 1
ATOM 4502 O O . SER A 1 581 ? -4.888 -3.503 13.601 1.00 96.44 581 SER A O 1
ATOM 4504 N N . ALA A 1 582 ? -2.723 -3.956 13.877 1.00 96.94 582 ALA A N 1
ATOM 4505 C CA . ALA A 1 582 ? -2.994 -5.260 14.486 1.00 96.94 582 ALA A CA 1
ATOM 4506 C C . ALA A 1 582 ? -3.814 -5.149 15.789 1.00 96.94 582 ALA A C 1
ATOM 4508 O O . ALA A 1 582 ? -4.658 -6.006 16.055 1.00 96.94 582 ALA A O 1
ATOM 4509 N N . GLY A 1 583 ? -3.591 -4.096 16.579 1.00 97.25 583 GLY A N 1
ATOM 4510 C CA . GLY A 1 583 ? -4.309 -3.815 17.823 1.00 97.25 583 GLY A CA 1
ATOM 4511 C C . GLY A 1 583 ? -5.771 -3.464 17.587 1.00 97.25 583 GLY A C 1
ATOM 4512 O O . GLY A 1 583 ? -6.657 -3.923 18.316 1.00 97.25 583 GLY A O 1
ATOM 4513 N N . ASP A 1 584 ? -6.050 -2.749 16.503 1.00 98.38 584 ASP A N 1
ATOM 4514 C CA . ASP A 1 584 ? -7.409 -2.429 16.087 1.00 98.38 584 ASP A CA 1
ATOM 4515 C C . ASP A 1 584 ? -8.223 -3.647 15.704 1.00 98.38 584 ASP A C 1
ATOM 4517 O O . ASP A 1 584 ? -9.399 -3.738 16.052 1.00 98.38 584 ASP A O 1
ATOM 4521 N N . PHE A 1 585 ? -7.624 -4.607 15.001 1.00 98.56 585 PHE A N 1
ATOM 4522 C CA . PHE A 1 585 ? -8.334 -5.833 14.653 1.00 98.56 585 PHE A CA 1
ATOM 4523 C C . PHE A 1 585 ? -8.689 -6.653 15.897 1.00 98.56 585 PHE A C 1
ATOM 4525 O O . PHE A 1 585 ? -9.794 -7.194 15.974 1.00 98.56 585 PHE A O 1
ATOM 4532 N N . VAL A 1 586 ? -7.810 -6.692 16.905 1.00 98.38 586 VAL A N 1
ATOM 4533 C CA . VAL A 1 586 ? -8.123 -7.316 18.203 1.00 98.38 586 VAL A CA 1
ATOM 4534 C C . VAL A 1 586 ? -9.222 -6.532 18.929 1.00 98.38 586 VAL A C 1
ATOM 4536 O O . VAL A 1 586 ? -10.163 -7.134 19.449 1.00 98.38 586 VAL A O 1
ATOM 4539 N N . SER A 1 587 ? -9.162 -5.200 18.900 1.00 98.62 587 SER A N 1
ATOM 4540 C CA . SER A 1 587 ? -10.176 -4.306 19.477 1.00 98.62 587 SER A CA 1
ATOM 4541 C C . SER A 1 587 ? -11.544 -4.486 18.815 1.00 98.62 587 SER A C 1
ATOM 4543 O O . SER A 1 587 ? -12.562 -4.577 19.500 1.00 98.62 587 SER A O 1
ATOM 4545 N N . LEU A 1 588 ? -11.585 -4.623 17.488 1.00 98.75 588 LEU A N 1
ATOM 4546 C CA . LEU A 1 588 ? -12.798 -4.909 16.730 1.00 98.75 588 LEU A CA 1
ATOM 4547 C C . LEU A 1 588 ? -13.396 -6.257 17.140 1.00 98.75 588 LEU A C 1
ATOM 4549 O O . LEU A 1 588 ? -14.590 -6.325 17.425 1.00 98.75 588 LEU A O 1
ATOM 4553 N N . ILE A 1 589 ? -12.585 -7.318 17.212 1.00 98.31 589 ILE A N 1
ATOM 4554 C CA . ILE A 1 589 ? -13.047 -8.635 17.676 1.00 98.31 589 ILE A CA 1
ATOM 4555 C C . ILE A 1 589 ? -13.623 -8.514 19.092 1.00 98.31 589 ILE A C 1
ATOM 4557 O O . ILE A 1 589 ? -14.727 -8.997 19.342 1.00 98.31 589 ILE A O 1
ATOM 4561 N N . TYR A 1 590 ? -12.942 -7.805 19.993 1.00 98.00 590 TYR A N 1
ATOM 4562 C CA . TYR A 1 590 ? -13.414 -7.571 21.357 1.00 98.00 590 TYR A CA 1
ATOM 4563 C C . TYR A 1 590 ? -14.790 -6.880 21.400 1.00 98.00 590 TYR A C 1
ATOM 4565 O O . TYR A 1 590 ? -15.703 -7.342 22.093 1.00 98.00 590 TYR A O 1
ATOM 4573 N N . LEU A 1 591 ? -14.974 -5.815 20.611 1.00 98.06 591 LEU A N 1
ATOM 4574 C CA . LEU A 1 591 ? -16.249 -5.098 20.490 1.00 98.06 591 LEU A CA 1
ATOM 4575 C C . LEU A 1 591 ? -17.356 -5.974 19.893 1.00 98.06 591 LEU A C 1
ATOM 4577 O O . LEU A 1 591 ? -18.499 -5.898 20.336 1.00 98.06 591 LEU A O 1
ATOM 4581 N N . LEU A 1 592 ? -17.042 -6.820 18.909 1.00 97.44 592 LEU A N 1
ATOM 4582 C CA . LEU A 1 592 ? -18.011 -7.730 18.285 1.00 97.44 592 LEU A CA 1
ATOM 4583 C C . LEU A 1 592 ? -18.479 -8.834 19.241 1.00 97.44 592 LEU A C 1
ATOM 4585 O O . LEU A 1 592 ? -19.584 -9.352 19.074 1.00 97.44 592 LEU A O 1
ATOM 4589 N N . LYS A 1 593 ? -17.670 -9.164 20.253 1.00 95.44 593 LYS A N 1
ATOM 4590 C CA . LYS A 1 593 ? -18.038 -10.087 21.333 1.00 95.44 593 LYS A CA 1
ATOM 4591 C C . LYS A 1 593 ? -18.843 -9.443 22.455 1.00 95.44 593 LYS A C 1
ATOM 4593 O O . LYS A 1 593 ? -19.442 -10.167 23.251 1.00 95.44 593 LYS A O 1
ATOM 4598 N N . ALA A 1 594 ? -18.888 -8.113 22.527 1.00 94.12 594 ALA A N 1
ATOM 4599 C CA . ALA A 1 594 ? -19.703 -7.426 23.515 1.00 94.12 594 ALA A CA 1
ATOM 4600 C C . ALA A 1 594 ? -21.200 -7.743 23.312 1.00 94.12 594 ALA A C 1
ATOM 4602 O O . ALA A 1 594 ? -21.666 -7.854 22.171 1.00 94.12 594 ALA A O 1
ATOM 4603 N N . PRO A 1 595 ? -21.986 -7.895 24.393 1.00 91.75 595 PRO A N 1
ATOM 4604 C CA . PRO A 1 595 ? -23.436 -7.987 24.288 1.00 91.75 595 PRO A CA 1
ATOM 4605 C C . PRO A 1 595 ? -24.013 -6.794 23.521 1.00 91.75 595 PRO A C 1
ATOM 4607 O O . PRO A 1 595 ? -23.706 -5.644 23.833 1.00 91.75 595 PRO A O 1
ATOM 4610 N N . VAL A 1 596 ? -24.892 -7.051 22.544 1.00 91.75 596 VAL A N 1
ATOM 4611 C CA . VAL A 1 596 ? -25.549 -5.975 21.774 1.00 91.75 596 VAL A CA 1
ATOM 4612 C C . VAL A 1 596 ? -26.443 -5.112 22.665 1.00 91.75 596 VAL A C 1
ATOM 4614 O O . VAL A 1 596 ? -26.719 -3.956 22.356 1.00 91.75 596 VAL A O 1
ATOM 4617 N N . GLU A 1 597 ? -26.882 -5.676 23.788 1.00 91.31 597 GLU A N 1
ATOM 4618 C CA . GLU A 1 597 ? -27.623 -5.012 24.853 1.00 91.31 597 GLU A CA 1
ATOM 4619 C C . GLU A 1 597 ? -26.771 -3.969 25.604 1.00 91.31 597 GLU A C 1
ATOM 4621 O O . GLU A 1 597 ? -27.325 -3.064 26.224 1.00 91.31 597 GLU A O 1
ATOM 4626 N N . GLU A 1 598 ? -25.440 -4.058 25.524 1.00 91.50 598 GLU A N 1
ATOM 4627 C CA . GLU A 1 598 ? -24.490 -3.129 26.148 1.00 91.50 598 GLU A CA 1
ATOM 4628 C C . GLU A 1 598 ? -23.867 -2.181 25.119 1.00 91.50 598 GLU A C 1
ATOM 4630 O O . GLU A 1 598 ? -23.906 -0.957 25.296 1.00 91.50 598 GLU A O 1
ATOM 4635 N N . ILE A 1 599 ? -23.354 -2.742 24.020 1.00 93.88 599 ILE A N 1
ATOM 4636 C CA . ILE A 1 599 ? -22.696 -2.027 22.925 1.00 93.88 599 ILE A CA 1
ATOM 4637 C C . ILE A 1 599 ? -23.336 -2.431 21.600 1.00 93.88 599 ILE A C 1
ATOM 4639 O O . ILE A 1 599 ? -23.186 -3.550 21.114 1.00 93.88 599 ILE A O 1
ATOM 4643 N N . ASP A 1 600 ? -24.007 -1.480 20.966 1.00 95.12 600 ASP A N 1
ATOM 4644 C CA . ASP A 1 600 ? -24.528 -1.633 19.618 1.00 95.12 600 ASP A CA 1
ATOM 4645 C C . ASP A 1 600 ? -23.551 -1.005 18.620 1.00 95.12 600 ASP A C 1
ATOM 4647 O O . ASP A 1 600 ? -23.668 0.170 18.268 1.00 95.12 600 ASP A O 1
ATOM 4651 N N . LEU A 1 601 ? -22.553 -1.780 18.182 1.00 97.25 601 LEU A N 1
ATOM 4652 C CA . LEU A 1 601 ? -21.632 -1.341 17.131 1.00 97.25 601 LEU A CA 1
ATOM 4653 C C . LEU A 1 601 ? -22.402 -1.181 15.810 1.00 97.25 601 LEU A C 1
ATOM 4655 O O . LEU A 1 601 ? -22.844 -2.167 15.206 1.00 97.25 601 LEU A O 1
ATOM 4659 N N . LYS A 1 602 ? -22.575 0.077 15.393 1.00 96.19 602 LYS A N 1
ATOM 4660 C CA . LYS A 1 602 ? -23.427 0.508 14.273 1.00 96.19 602 LYS A CA 1
ATOM 4661 C C . LYS A 1 602 ? -22.669 0.892 13.014 1.00 96.19 602 LYS A C 1
ATOM 4663 O O . LYS A 1 602 ? -23.276 0.940 11.948 1.00 96.19 602 LYS A O 1
ATOM 4668 N N . GLY A 1 603 ? -21.387 1.202 13.129 1.00 98.19 603 GLY A N 1
ATOM 4669 C CA . GLY A 1 603 ? -20.558 1.601 12.004 1.00 98.19 603 GLY A CA 1
ATOM 4670 C C . GLY A 1 603 ? -19.085 1.558 12.366 1.00 98.19 603 GLY A C 1
ATOM 4671 O O . GLY A 1 603 ? -18.724 1.664 13.539 1.00 98.19 603 GLY A O 1
ATOM 4672 N N . ILE A 1 604 ? -18.256 1.397 11.342 1.00 98.75 604 ILE A N 1
ATOM 4673 C CA . ILE A 1 604 ? -16.801 1.450 11.453 1.00 98.75 604 ILE A CA 1
ATOM 4674 C C . ILE A 1 604 ? -16.295 2.529 10.503 1.00 98.75 604 ILE A C 1
ATOM 4676 O O . ILE A 1 604 ? -16.735 2.589 9.353 1.00 98.75 604 ILE A O 1
ATOM 4680 N N . PHE A 1 605 ? -15.387 3.373 10.971 1.00 98.38 605 PHE A N 1
ATOM 4681 C CA . PHE A 1 605 ? -14.602 4.275 10.140 1.00 98.38 605 PHE A CA 1
ATOM 4682 C C . PHE A 1 605 ? -13.174 3.749 10.069 1.00 98.38 605 PHE A C 1
ATOM 4684 O O . PHE A 1 605 ? -12.658 3.210 11.044 1.00 98.38 605 PHE A O 1
ATOM 4691 N N . VAL A 1 606 ? -12.559 3.878 8.901 1.00 97.12 606 VAL A N 1
ATOM 4692 C CA . VAL A 1 606 ? -11.162 3.486 8.686 1.00 97.12 606 VAL A CA 1
ATOM 4693 C C . VAL A 1 606 ? -10.356 4.700 8.246 1.00 97.12 606 VAL A C 1
ATOM 4695 O O . VAL A 1 606 ? -10.695 5.360 7.261 1.00 97.12 606 VAL A O 1
ATOM 4698 N N . SER A 1 607 ? -9.310 5.032 8.988 1.00 93.44 607 SER A N 1
ATOM 4699 C CA . SER A 1 607 ? -8.401 6.136 8.685 1.00 93.44 607 SER A CA 1
ATOM 4700 C C . SER A 1 607 ? -7.370 5.688 7.655 1.00 93.44 607 SER A C 1
ATOM 4702 O O . SER A 1 607 ? -6.544 4.826 7.928 1.00 93.44 607 SER A O 1
ATOM 4704 N N . GLY A 1 608 ? -7.407 6.274 6.455 1.00 89.31 608 GLY A N 1
ATOM 4705 C CA . GLY A 1 608 ? -6.469 5.929 5.380 1.00 89.31 608 GLY A CA 1
ATOM 4706 C C . GLY A 1 608 ? -5.067 6.523 5.560 1.00 89.31 608 GLY A C 1
ATOM 4707 O O . GLY A 1 608 ? -4.205 6.288 4.721 1.00 89.31 608 GLY A O 1
ATOM 4708 N N . ASN A 1 609 ? -4.868 7.352 6.588 1.00 91.69 609 ASN A N 1
ATOM 4709 C CA . ASN A 1 609 ? -3.611 8.009 6.948 1.00 91.69 609 ASN A CA 1
ATOM 4710 C C . ASN A 1 609 ? -2.976 7.432 8.226 1.00 91.69 609 ASN A C 1
ATOM 4712 O O . ASN A 1 609 ? -2.181 8.131 8.857 1.00 91.69 609 ASN A O 1
ATOM 4716 N N . GLY A 1 610 ? -3.351 6.218 8.636 1.00 92.88 610 GLY A N 1
ATOM 4717 C CA . GLY A 1 610 ? -2.718 5.541 9.767 1.00 92.88 610 GLY A CA 1
ATOM 4718 C C . GLY A 1 610 ? -1.971 4.270 9.377 1.00 92.88 610 GLY A C 1
ATOM 4719 O O . GLY A 1 610 ? -1.317 4.248 8.334 1.00 92.88 610 GLY A O 1
ATOM 4720 N N . TRP A 1 611 ? -1.983 3.260 10.248 1.00 94.69 611 TRP A N 1
ATOM 4721 C CA . TRP A 1 611 ? -1.007 2.165 10.236 1.00 94.69 611 TRP A CA 1
ATOM 4722 C C . TRP A 1 611 ? -1.099 1.164 9.074 1.00 94.69 611 TRP A C 1
ATOM 4724 O O . TRP A 1 611 ? -0.129 0.448 8.812 1.00 94.69 611 TRP A O 1
ATOM 4734 N N . ALA A 1 612 ? -2.214 1.138 8.342 1.00 95.12 612 ALA A N 1
ATOM 4735 C CA . ALA A 1 612 ? -2.360 0.360 7.112 1.00 95.12 612 ALA A CA 1
ATOM 4736 C C . ALA A 1 612 ? -2.943 1.195 5.960 1.00 95.12 612 ALA A C 1
ATOM 4738 O O . ALA A 1 612 ? -3.650 2.187 6.163 1.00 95.12 612 ALA A O 1
ATOM 4739 N N . ASN A 1 613 ? -2.687 0.760 4.726 1.00 93.12 613 ASN A N 1
ATOM 4740 C CA . ASN A 1 613 ? -3.272 1.371 3.539 1.00 93.12 613 ASN A CA 1
ATOM 4741 C C . ASN A 1 613 ? -4.786 1.104 3.473 1.00 93.12 613 ASN A C 1
ATOM 4743 O O . ASN A 1 613 ? -5.293 0.085 3.943 1.00 93.12 613 ASN A O 1
ATOM 4747 N N . ALA A 1 614 ? -5.544 2.010 2.847 1.00 91.81 614 ALA A N 1
ATOM 4748 C CA . ALA A 1 614 ? -7.010 1.946 2.840 1.00 91.81 614 ALA A CA 1
ATOM 4749 C C . ALA A 1 614 ? -7.592 0.681 2.162 1.00 91.81 614 ALA A C 1
ATOM 4751 O O . ALA A 1 614 ? -8.723 0.296 2.464 1.00 91.81 614 ALA A O 1
ATOM 4752 N N . ALA A 1 615 ? -6.834 0.003 1.292 1.00 92.12 615 ALA A N 1
ATOM 4753 C CA . ALA A 1 615 ? -7.237 -1.263 0.670 1.00 92.12 615 ALA A CA 1
ATOM 4754 C C . ALA A 1 615 ? -7.392 -2.405 1.699 1.00 92.12 615 ALA A C 1
ATOM 4756 O O . ALA A 1 615 ? -8.104 -3.383 1.456 1.00 92.12 615 ALA A O 1
ATOM 4757 N N . THR A 1 616 ? -6.812 -2.254 2.891 1.00 95.94 616 THR A N 1
ATOM 4758 C CA . THR A 1 616 ? -6.881 -3.202 4.013 1.00 95.94 616 THR A CA 1
ATOM 4759 C C . THR A 1 616 ? -8.286 -3.341 4.625 1.00 95.94 616 THR A C 1
ATOM 4761 O O . THR A 1 616 ? -8.541 -4.289 5.372 1.00 95.94 616 THR A O 1
ATOM 4764 N N . ILE A 1 617 ? -9.258 -2.506 4.221 1.00 96.25 617 ILE A N 1
ATOM 4765 C CA . ILE A 1 617 ? -10.695 -2.654 4.552 1.00 96.25 617 ILE A CA 1
ATOM 4766 C C . ILE A 1 617 ? -11.220 -4.073 4.290 1.00 96.25 617 ILE A C 1
ATOM 4768 O O . ILE A 1 617 ? -12.106 -4.553 4.999 1.00 96.25 617 ILE A O 1
ATOM 4772 N N . ASP A 1 618 ? -10.658 -4.770 3.304 1.00 95.44 618 ASP A N 1
ATOM 4773 C CA . ASP A 1 618 ? -10.975 -6.166 3.010 1.00 95.44 618 ASP A CA 1
ATOM 4774 C C . ASP A 1 618 ? -10.853 -7.091 4.238 1.00 95.44 618 ASP A C 1
ATOM 4776 O O . ASP A 1 618 ? -11.662 -8.008 4.397 1.00 95.44 618 ASP A O 1
ATOM 4780 N N . ILE A 1 619 ? -9.906 -6.823 5.143 1.00 97.81 619 ILE A N 1
ATOM 4781 C CA . ILE A 1 619 ? -9.724 -7.572 6.396 1.00 97.81 619 ILE A CA 1
ATOM 4782 C C . ILE A 1 619 ? -10.830 -7.242 7.405 1.00 97.81 619 ILE A C 1
ATOM 4784 O O . ILE A 1 619 ? -11.324 -8.136 8.097 1.00 97.81 619 ILE A O 1
ATOM 4788 N N . VAL A 1 620 ? -11.278 -5.982 7.466 1.00 98.50 620 VAL A N 1
ATOM 4789 C CA . VAL A 1 620 ? -12.424 -5.583 8.303 1.00 98.50 620 VAL A CA 1
ATOM 4790 C C . VAL A 1 620 ? -13.667 -6.362 7.873 1.00 98.50 620 VAL A C 1
ATOM 4792 O O . VAL A 1 620 ? -14.383 -6.903 8.716 1.00 98.50 620 VAL A O 1
ATOM 4795 N N . TYR A 1 621 ? -13.903 -6.487 6.563 1.00 98.19 621 TYR A N 1
ATOM 4796 C CA . TYR A 1 621 ? -15.007 -7.292 6.041 1.00 98.19 621 TYR A CA 1
ATOM 4797 C C . TYR A 1 621 ? -14.889 -8.772 6.391 1.00 98.19 621 TYR A C 1
ATOM 4799 O O . TYR A 1 621 ? -15.901 -9.381 6.732 1.00 98.19 621 TYR A O 1
ATOM 4807 N N . ASP A 1 622 ? -13.688 -9.341 6.365 1.00 98.06 622 ASP A N 1
ATOM 4808 C CA . ASP A 1 622 ? -13.468 -10.740 6.737 1.00 98.06 622 ASP A CA 1
ATOM 4809 C C . ASP A 1 622 ? -13.740 -11.003 8.223 1.00 98.06 622 ASP A C 1
ATOM 4811 O O . ASP A 1 622 ? -14.367 -12.005 8.568 1.00 98.06 622 ASP A O 1
ATOM 4815 N N . ILE A 1 623 ? -13.344 -10.088 9.112 1.00 98.62 623 ILE A N 1
ATOM 4816 C CA . ILE A 1 623 ? -13.626 -10.194 10.554 1.00 98.62 623 ILE A CA 1
ATOM 4817 C C . ILE A 1 623 ? -15.122 -10.022 10.834 1.00 98.62 623 ILE A C 1
ATOM 4819 O O . ILE A 1 623 ? -15.700 -10.793 11.602 1.00 98.62 623 ILE A O 1
ATOM 4823 N N . LEU A 1 624 ? -15.782 -9.055 10.189 1.00 98.62 624 LEU A N 1
ATOM 4824 C CA . LEU A 1 624 ? -17.237 -8.906 10.293 1.00 98.62 624 LEU A CA 1
ATOM 4825 C C . LEU A 1 624 ? -17.958 -10.164 9.804 1.00 98.62 624 LEU A C 1
ATOM 4827 O O . LEU A 1 624 ? -18.898 -10.621 10.452 1.00 98.62 624 LEU A O 1
ATOM 4831 N N . HIS A 1 625 ? -17.489 -10.755 8.707 1.00 98.00 625 HIS A N 1
ATOM 4832 C CA . HIS A 1 625 ? -18.045 -11.983 8.157 1.00 98.00 625 HIS A CA 1
ATOM 4833 C C . HIS A 1 625 ? -17.831 -13.180 9.099 1.00 98.00 625 HIS A C 1
ATOM 4835 O O . HIS A 1 625 ? -18.777 -13.923 9.365 1.00 98.00 625 HIS A O 1
ATOM 4841 N N . MET A 1 626 ? -16.630 -13.319 9.676 1.00 98.00 626 MET A N 1
ATOM 4842 C CA . MET A 1 626 ? -16.297 -14.313 10.707 1.00 98.00 626 MET A CA 1
ATOM 4843 C C . MET A 1 626 ? -17.265 -14.242 11.891 1.00 98.00 626 MET A C 1
ATOM 4845 O O . MET A 1 626 ? -17.831 -15.256 12.301 1.00 98.00 626 MET A O 1
ATOM 4849 N N . MET A 1 627 ? -17.512 -13.034 12.398 1.00 97.62 627 MET A N 1
ATOM 4850 C CA . MET A 1 627 ? -18.363 -12.790 13.568 1.00 97.62 627 MET A CA 1
ATOM 4851 C C . MET A 1 627 ? -19.863 -12.709 13.242 1.00 97.62 627 MET A C 1
ATOM 4853 O O . MET A 1 627 ? -20.675 -12.460 14.132 1.00 97.62 627 MET A O 1
ATOM 4857 N N . GLY A 1 628 ? -20.263 -12.910 11.984 1.00 96.50 628 GLY A N 1
ATOM 4858 C CA . GLY A 1 628 ? -21.668 -12.883 11.581 1.00 96.50 628 GLY A CA 1
ATOM 4859 C C . GLY A 1 628 ? -22.316 -11.496 11.624 1.00 96.50 628 GLY A C 1
ATOM 4860 O O . GLY A 1 628 ? -23.506 -11.385 11.925 1.00 96.50 628 GLY A O 1
ATOM 4861 N N . ARG A 1 629 ? -21.531 -10.445 11.372 1.00 97.12 629 ARG A N 1
ATOM 4862 C CA . ARG A 1 629 ? -21.902 -9.024 11.466 1.00 97.12 629 ARG A CA 1
ATOM 4863 C C . ARG A 1 629 ? -21.731 -8.274 10.140 1.00 97.12 629 ARG A C 1
ATOM 4865 O O . ARG A 1 629 ? -21.326 -7.111 10.105 1.00 97.12 629 ARG A O 1
ATOM 4872 N N . ASP A 1 630 ? -22.110 -8.906 9.027 1.00 97.06 630 ASP A N 1
ATOM 4873 C CA . ASP A 1 630 ? -22.138 -8.267 7.700 1.00 97.06 630 ASP A CA 1
ATOM 4874 C C . ASP A 1 630 ? -23.184 -7.132 7.593 1.00 97.06 630 ASP A C 1
ATOM 4876 O O . ASP A 1 630 ? -23.324 -6.501 6.544 1.00 97.06 630 ASP A O 1
ATOM 4880 N N . ASP A 1 631 ? -23.957 -6.873 8.655 1.00 95.81 631 ASP A N 1
ATOM 4881 C CA . ASP A 1 631 ? -24.860 -5.729 8.788 1.00 95.81 631 ASP A CA 1
ATOM 4882 C C . ASP A 1 631 ? -24.129 -4.403 9.042 1.00 95.81 631 ASP A C 1
ATOM 4884 O O . ASP A 1 631 ? -24.692 -3.351 8.740 1.00 95.81 631 ASP A O 1
ATOM 4888 N N . ILE A 1 632 ? -22.897 -4.434 9.566 1.00 97.81 632 ILE A N 1
ATOM 4889 C CA . ILE A 1 632 ? -22.170 -3.221 9.955 1.00 97.81 632 ILE A CA 1
ATOM 4890 C C . ILE A 1 632 ? -21.560 -2.538 8.715 1.00 97.81 632 ILE A C 1
ATOM 4892 O O . ILE A 1 632 ? -20.715 -3.137 8.033 1.00 97.81 632 ILE A O 1
ATOM 4896 N N . PRO A 1 633 ? -21.940 -1.284 8.402 1.00 97.44 633 PRO A N 1
ATOM 4897 C CA . PRO A 1 633 ? -21.295 -0.498 7.356 1.00 97.44 633 PRO A CA 1
ATOM 4898 C C . PRO A 1 633 ? -19.874 -0.082 7.769 1.00 97.44 633 PRO A C 1
ATOM 4900 O O . PRO A 1 633 ? -19.641 0.325 8.907 1.00 97.44 633 PRO A O 1
ATOM 4903 N N . VAL A 1 634 ? -18.938 -0.154 6.821 1.00 98.25 634 VAL A N 1
ATOM 4904 C CA . VAL A 1 634 ? -17.541 0.277 6.997 1.00 98.25 634 VAL A CA 1
ATOM 4905 C C . VAL A 1 634 ? -17.303 1.437 6.050 1.00 98.25 634 VAL A C 1
ATOM 4907 O O . VAL A 1 634 ? -17.498 1.275 4.850 1.00 98.25 634 VAL A O 1
ATOM 4910 N N . GLY A 1 635 ? -16.946 2.601 6.576 1.00 96.94 635 GLY A N 1
ATOM 4911 C CA . GLY A 1 635 ? -16.781 3.829 5.814 1.00 96.94 635 GLY A CA 1
ATOM 4912 C C . GLY A 1 635 ? -15.314 4.202 5.660 1.00 96.94 635 GLY A C 1
ATOM 4913 O O . GLY A 1 635 ? -14.604 4.334 6.654 1.00 96.94 635 GLY A O 1
ATOM 4914 N N . ARG A 1 636 ? -14.877 4.414 4.418 1.00 94.81 636 ARG A N 1
ATOM 4915 C CA . ARG A 1 636 ? -13.508 4.815 4.088 1.00 94.81 636 ARG A CA 1
ATOM 4916 C C . ARG A 1 636 ? -13.251 6.285 4.428 1.00 94.81 636 ARG A C 1
ATOM 4918 O O . ARG A 1 636 ? -13.965 7.163 3.942 1.00 94.81 636 ARG A O 1
ATOM 4925 N N . GLY A 1 637 ? -12.241 6.538 5.249 1.00 92.56 637 GLY A N 1
ATOM 4926 C CA . GLY A 1 637 ? -11.720 7.863 5.566 1.00 92.56 637 GLY A CA 1
ATOM 4927 C C . GLY A 1 637 ? -10.755 8.414 4.519 1.00 92.56 637 GLY A C 1
ATOM 4928 O O . GLY A 1 637 ? -10.435 7.756 3.529 1.00 92.56 637 GLY A O 1
ATOM 4929 N N . THR A 1 638 ? -10.273 9.634 4.744 1.00 88.19 638 THR A N 1
ATOM 4930 C CA . THR A 1 638 ? -9.256 10.261 3.888 1.00 88.19 638 THR A CA 1
ATOM 4931 C C . THR A 1 638 ? -7.880 9.640 4.118 1.00 88.19 638 THR A C 1
ATOM 4933 O O . THR A 1 638 ? -7.544 9.270 5.240 1.00 88.19 638 THR A O 1
ATOM 4936 N N . SER A 1 639 ? -7.055 9.580 3.070 1.00 86.88 639 SER A N 1
ATOM 4937 C CA . SER A 1 639 ? -5.689 9.035 3.144 1.00 86.88 639 SER A CA 1
ATOM 4938 C C . SER A 1 639 ? -4.611 10.049 3.544 1.00 86.88 639 SER A C 1
ATOM 4940 O O . SER A 1 639 ? -3.427 9.726 3.575 1.00 86.88 639 SER A O 1
ATOM 4942 N N . THR A 1 640 ? -5.000 11.283 3.865 1.00 88.50 640 THR A N 1
ATOM 4943 C CA . THR A 1 640 ? -4.086 12.363 4.254 1.00 88.50 640 THR A CA 1
ATOM 4944 C C . THR A 1 640 ? -4.567 13.059 5.518 1.00 88.50 640 THR A C 1
ATOM 4946 O O . THR A 1 640 ? -5.772 13.185 5.736 1.00 88.50 640 THR A O 1
ATOM 4949 N N . ALA A 1 641 ? -3.623 13.570 6.309 1.00 91.38 641 ALA A N 1
ATOM 4950 C CA . ALA A 1 641 ? -3.917 14.376 7.488 1.00 91.38 641 ALA A CA 1
ATOM 4951 C C . ALA A 1 641 ? -4.636 15.688 7.125 1.00 91.38 641 ALA A C 1
ATOM 4953 O O . ALA A 1 641 ? -4.430 16.259 6.045 1.00 91.38 641 ALA A O 1
ATOM 4954 N N . LEU A 1 642 ? -5.446 16.203 8.043 1.00 92.00 642 LEU A N 1
ATOM 4955 C CA . LEU A 1 642 ? -6.184 17.445 7.886 1.00 92.00 642 LEU A CA 1
ATOM 4956 C C . LEU A 1 642 ? -5.232 18.619 7.611 1.00 92.00 642 LEU A C 1
ATOM 4958 O O . LEU A 1 642 ? -4.195 18.782 8.251 1.00 92.00 642 LEU A O 1
ATOM 4962 N N . GLY A 1 643 ? -5.583 19.457 6.635 1.00 83.19 643 GLY A N 1
ATOM 4963 C CA . GLY A 1 643 ? -4.766 20.610 6.240 1.00 83.19 643 GLY A CA 1
ATOM 4964 C C . GLY A 1 643 ? -3.514 20.263 5.424 1.00 83.19 643 GLY A C 1
ATOM 4965 O O . GLY A 1 643 ? -2.821 21.175 4.973 1.00 83.19 643 GLY A O 1
ATOM 4966 N N . THR A 1 644 ? -3.237 18.979 5.178 1.00 79.19 644 THR A N 1
ATOM 4967 C CA . THR A 1 644 ? -2.207 18.557 4.221 1.00 79.19 644 THR A CA 1
ATOM 4968 C C . THR A 1 644 ? -2.799 18.418 2.815 1.00 79.19 644 THR A C 1
ATOM 4970 O O . THR A 1 644 ? -4.000 18.215 2.645 1.00 79.19 644 THR A O 1
ATOM 4973 N N . GLY A 1 645 ? -1.974 18.601 1.778 1.00 69.06 645 GLY A N 1
ATOM 4974 C CA . GLY A 1 645 ? -2.431 18.436 0.394 1.00 69.06 645 GLY A CA 1
ATOM 4975 C C . GLY A 1 645 ? -2.878 16.997 0.105 1.00 69.06 645 GLY A C 1
ATOM 4976 O O . GLY A 1 645 ? -2.352 16.068 0.707 1.00 69.06 645 GLY A O 1
ATOM 4977 N N . ILE A 1 646 ? -3.781 16.822 -0.870 1.00 58.38 646 ILE A N 1
ATOM 4978 C CA . ILE A 1 646 ? -4.432 15.545 -1.258 1.00 58.38 646 ILE A CA 1
ATOM 4979 C C . ILE A 1 646 ? -3.437 14.396 -1.536 1.00 58.38 646 ILE A C 1
ATOM 4981 O O . ILE A 1 646 ? -3.788 13.227 -1.445 1.00 58.38 646 ILE A O 1
ATOM 4985 N N . LEU A 1 647 ? -2.183 14.721 -1.859 1.00 65.81 647 LEU A N 1
ATOM 4986 C CA . LEU A 1 647 ? -1.116 13.767 -2.185 1.00 65.81 647 LEU A CA 1
ATOM 4987 C C . LEU A 1 647 ? 0.046 13.826 -1.174 1.00 65.81 647 LEU A C 1
ATOM 4989 O O . LEU A 1 647 ? 1.190 13.511 -1.495 1.00 65.81 647 LEU A O 1
ATOM 4993 N N . GLY A 1 648 ? -0.202 14.333 0.035 1.00 65.94 648 GLY A N 1
ATOM 4994 C CA . GLY A 1 648 ? 0.802 14.489 1.084 1.00 65.94 648 GLY A CA 1
ATOM 4995 C C . GLY A 1 648 ? 1.073 13.191 1.848 1.00 65.94 648 GLY A C 1
ATOM 4996 O O . GLY A 1 648 ? 0.160 12.440 2.150 1.00 65.94 648 GLY A O 1
ATOM 4997 N N . CYS A 1 649 ? 2.331 12.965 2.232 1.00 78.88 649 CYS A N 1
ATOM 4998 C CA . CYS A 1 649 ? 2.742 11.862 3.113 1.00 78.88 649 CYS A CA 1
ATOM 4999 C C . CYS A 1 649 ? 3.550 12.340 4.322 1.00 78.88 649 CYS A C 1
ATOM 5001 O O . CYS A 1 649 ? 4.237 11.542 4.935 1.00 78.88 649 CYS A O 1
ATOM 5003 N N . LYS A 1 650 ? 3.497 13.638 4.659 1.00 83.94 650 LYS A N 1
ATOM 5004 C CA . LYS A 1 650 ? 4.382 14.265 5.658 1.00 83.94 650 LYS A CA 1
ATOM 5005 C C . LYS A 1 650 ? 4.447 13.495 6.986 1.00 83.94 650 LYS A C 1
ATOM 5007 O O . LYS A 1 650 ? 5.527 13.353 7.541 1.00 83.94 650 LYS A O 1
ATOM 5012 N N . TYR A 1 651 ? 3.297 13.061 7.501 1.00 91.75 651 TYR A N 1
ATOM 5013 C CA . TYR A 1 651 ? 3.231 12.333 8.768 1.00 91.75 651 TYR A CA 1
ATOM 5014 C C . TYR A 1 651 ? 3.255 10.814 8.564 1.00 91.75 651 TYR A C 1
ATOM 5016 O O . TYR A 1 651 ? 3.942 10.113 9.296 1.00 91.75 651 TYR A O 1
ATOM 5024 N N . VAL A 1 652 ? 2.583 10.311 7.522 1.00 91.19 652 VAL A N 1
ATOM 5025 C CA . VAL A 1 652 ? 2.556 8.875 7.182 1.00 91.19 652 VAL A CA 1
ATOM 5026 C C . VAL A 1 652 ? 3.945 8.342 6.809 1.00 91.19 652 VAL A C 1
ATOM 5028 O O . VAL A 1 652 ? 4.220 7.170 7.029 1.00 91.19 652 VAL A O 1
ATOM 5031 N N . SER A 1 653 ? 4.864 9.183 6.317 1.00 91.00 653 SER A N 1
ATOM 5032 C CA . SER A 1 653 ? 6.256 8.793 6.047 1.00 91.00 653 SER A CA 1
ATOM 5033 C C . SER A 1 653 ? 7.019 8.361 7.298 1.00 91.00 653 SER A C 1
ATOM 5035 O O . SER A 1 653 ? 8.049 7.704 7.169 1.00 91.00 653 SER A O 1
ATOM 5037 N N . ALA A 1 654 ? 6.514 8.680 8.497 1.00 94.19 654 ALA A N 1
ATOM 5038 C CA . ALA A 1 654 ? 7.033 8.163 9.756 1.00 94.19 654 ALA A CA 1
ATOM 5039 C C . ALA A 1 654 ? 6.665 6.690 9.994 1.00 94.19 654 ALA A C 1
ATOM 5041 O O . ALA A 1 654 ? 7.270 6.059 10.858 1.00 94.19 654 ALA A O 1
ATOM 5042 N N . ILE A 1 655 ? 5.703 6.122 9.267 1.00 94.88 655 ILE A N 1
ATOM 5043 C CA . ILE A 1 655 ? 5.363 4.703 9.364 1.00 94.88 655 ILE A CA 1
ATOM 5044 C C . ILE A 1 655 ? 6.354 3.913 8.495 1.00 94.88 655 ILE A C 1
ATOM 5046 O O . ILE A 1 655 ? 6.532 4.234 7.316 1.00 94.88 655 ILE A O 1
ATOM 5050 N N . PRO A 1 656 ? 7.034 2.891 9.046 1.00 94.31 656 PRO A N 1
ATOM 5051 C CA . PRO A 1 656 ? 7.929 2.042 8.266 1.00 94.31 656 PRO A CA 1
ATOM 5052 C C . PRO A 1 656 ? 7.212 1.373 7.076 1.00 94.31 656 PRO A C 1
ATOM 5054 O O . PRO A 1 656 ? 6.044 1.007 7.172 1.00 94.31 656 PRO A O 1
ATOM 5057 N N . GLN A 1 657 ? 7.900 1.149 5.954 1.00 92.62 657 GLN A N 1
ATOM 5058 C CA . GLN A 1 657 ? 7.321 0.387 4.831 1.00 92.62 657 GLN A CA 1
ATOM 5059 C C . GLN A 1 657 ? 7.287 -1.126 5.115 1.00 92.62 657 GLN A C 1
ATOM 5061 O O . GLN A 1 657 ? 6.289 -1.790 4.860 1.00 92.62 657 GLN A O 1
ATOM 5066 N N . GLY A 1 658 ? 8.363 -1.664 5.693 1.00 90.88 658 GLY A N 1
ATOM 5067 C CA . GLY A 1 658 ? 8.424 -3.001 6.304 1.00 90.88 658 GLY A CA 1
ATOM 5068 C C . GLY A 1 658 ? 8.864 -2.899 7.763 1.00 90.88 658 GLY A C 1
ATOM 5069 O O . GLY A 1 658 ? 9.060 -1.790 8.254 1.00 90.88 658 GLY A O 1
ATOM 5070 N N . SER A 1 659 ? 9.104 -4.021 8.440 1.00 90.75 659 SER A N 1
ATOM 5071 C CA . SER A 1 659 ? 9.548 -4.060 9.843 1.00 90.75 659 SER A CA 1
ATOM 5072 C C . SER A 1 659 ? 8.498 -3.631 10.875 1.00 90.75 659 SER A C 1
ATOM 5074 O O . SER A 1 659 ? 8.803 -2.863 11.780 1.00 90.75 659 SER A O 1
ATOM 5076 N N . GLY A 1 660 ? 7.272 -4.130 10.762 1.00 91.81 660 GLY A N 1
ATOM 5077 C CA . GLY A 1 660 ? 6.134 -3.796 11.622 1.00 91.81 660 GLY A CA 1
ATOM 5078 C C . GLY A 1 660 ? 5.270 -2.644 11.106 1.00 91.81 660 GLY A C 1
ATOM 5079 O O . GLY A 1 660 ? 4.434 -2.133 11.846 1.00 91.81 660 GLY A O 1
ATOM 5080 N N . GLY A 1 661 ? 5.500 -2.218 9.863 1.00 94.56 661 GLY A N 1
ATOM 5081 C CA . GLY A 1 661 ? 4.817 -1.094 9.226 1.00 94.56 661 GLY A CA 1
ATOM 5082 C C . GLY A 1 661 ? 3.783 -1.515 8.178 1.00 94.56 661 GLY A C 1
ATOM 5083 O O . GLY A 1 661 ? 3.075 -2.502 8.381 1.00 94.56 661 GLY A O 1
ATOM 5084 N N . LEU A 1 662 ? 3.698 -0.783 7.061 1.00 94.75 662 LEU A N 1
ATOM 5085 C CA . LEU A 1 662 ? 2.620 -0.926 6.065 1.00 94.75 662 LEU A CA 1
ATOM 5086 C C . LEU A 1 662 ? 2.521 -2.342 5.471 1.00 94.75 662 LEU A C 1
ATOM 5088 O O . LEU A 1 662 ? 1.457 -2.947 5.532 1.00 94.75 662 LEU A O 1
ATOM 5092 N N . LEU A 1 663 ? 3.624 -2.926 4.982 1.00 95.12 663 LEU A N 1
ATOM 5093 C CA . LEU A 1 663 ? 3.635 -4.291 4.422 1.00 95.12 663 LEU A CA 1
ATOM 5094 C C . LEU A 1 663 ? 3.083 -5.331 5.409 1.00 95.12 663 LEU A C 1
ATOM 5096 O O . LEU A 1 663 ? 2.294 -6.207 5.044 1.00 95.12 663 LEU A O 1
ATOM 5100 N N . ASP A 1 664 ? 3.522 -5.254 6.661 1.00 96.12 664 ASP A N 1
ATOM 5101 C CA . ASP A 1 664 ? 3.096 -6.194 7.688 1.00 96.12 664 ASP A CA 1
ATOM 5102 C C . ASP A 1 664 ? 1.617 -5.991 8.023 1.00 96.12 664 ASP A C 1
ATOM 5104 O O . ASP A 1 664 ? 0.860 -6.957 8.082 1.00 96.12 664 ASP A O 1
ATOM 5108 N N . SER A 1 665 ? 1.174 -4.746 8.145 1.00 96.62 665 SER A N 1
ATOM 5109 C CA . SER A 1 665 ? -0.192 -4.406 8.556 1.00 96.62 665 SER A CA 1
ATOM 5110 C C . SER A 1 665 ? -1.219 -4.694 7.462 1.00 96.62 665 SER A C 1
ATOM 5112 O O . SER A 1 665 ? -2.232 -5.339 7.735 1.00 96.62 665 SER A O 1
ATOM 5114 N N . ASP A 1 666 ? -0.901 -4.383 6.203 1.00 96.88 666 ASP A N 1
ATOM 5115 C CA . ASP A 1 666 ? -1.743 -4.671 5.030 1.00 96.88 666 ASP A CA 1
ATOM 5116 C C . ASP A 1 666 ? -1.994 -6.176 4.827 1.00 96.88 666 ASP A C 1
ATOM 5118 O O . ASP A 1 666 ? -2.968 -6.599 4.199 1.00 96.88 666 ASP A O 1
ATOM 5122 N N . THR A 1 667 ? -1.107 -7.024 5.358 1.00 96.81 667 THR A N 1
ATOM 5123 C CA . THR A 1 667 ? -1.240 -8.489 5.306 1.00 96.81 667 THR A CA 1
ATOM 5124 C C . THR A 1 667 ? -1.713 -9.103 6.623 1.00 96.81 667 THR A C 1
ATOM 5126 O O . THR A 1 667 ? -1.865 -10.330 6.703 1.00 96.81 667 THR A O 1
ATOM 5129 N N . LEU A 1 668 ? -1.918 -8.280 7.657 1.00 97.25 668 LEU A N 1
ATOM 5130 C CA . LEU A 1 668 ? -2.077 -8.687 9.053 1.00 97.25 668 LEU A CA 1
ATOM 5131 C C . LEU A 1 668 ? -1.014 -9.720 9.459 1.00 97.25 668 LEU A C 1
ATOM 5133 O O . LEU A 1 668 ? -1.315 -10.817 9.932 1.00 97.25 668 LEU A O 1
ATOM 5137 N N . TYR A 1 669 ? 0.245 -9.391 9.171 1.00 96.62 669 TYR A N 1
ATOM 5138 C CA . TYR A 1 669 ? 1.444 -10.201 9.384 1.00 96.62 669 TYR A CA 1
ATOM 5139 C C . TYR A 1 669 ? 1.342 -11.586 8.717 1.00 96.62 669 TYR A C 1
ATOM 5141 O O . TYR A 1 669 ? 1.853 -12.594 9.211 1.00 96.62 669 TYR A O 1
ATOM 5149 N N . GLY A 1 670 ? 0.635 -11.650 7.584 1.00 95.62 670 GLY A N 1
ATOM 5150 C CA . GLY A 1 670 ? 0.325 -12.877 6.850 1.00 95.62 670 GLY A CA 1
ATOM 5151 C C . GLY A 1 670 ? -0.935 -13.618 7.303 1.00 95.62 670 GLY A C 1
ATOM 5152 O O . GLY A 1 670 ? -1.362 -14.569 6.637 1.00 95.62 670 GLY A O 1
ATOM 5153 N N . LEU A 1 671 ? -1.550 -13.228 8.419 1.00 96.50 671 LEU A N 1
ATOM 5154 C CA . LEU A 1 671 ? -2.702 -13.927 8.991 1.00 96.50 671 LEU A CA 1
ATOM 5155 C C . LEU A 1 671 ? -4.030 -13.549 8.337 1.00 96.50 671 LEU A C 1
ATOM 5157 O O . LEU A 1 671 ? -4.977 -14.325 8.477 1.00 96.50 671 LEU A O 1
ATOM 5161 N N . ALA A 1 672 ? -4.098 -12.477 7.538 1.00 95.69 672 ALA A N 1
ATOM 5162 C CA . ALA A 1 672 ? -5.310 -12.103 6.797 1.00 95.69 672 ALA A CA 1
ATOM 5163 C C . ALA A 1 672 ? -5.885 -13.283 5.993 1.00 95.69 672 ALA A C 1
ATOM 5165 O O . ALA A 1 672 ? -7.082 -13.540 5.988 1.00 95.69 672 ALA A O 1
ATOM 5166 N N . ARG A 1 673 ? -5.009 -14.101 5.396 1.00 94.19 673 ARG A N 1
ATOM 5167 C CA . ARG A 1 673 ? -5.392 -15.271 4.583 1.00 94.19 673 ARG A CA 1
ATOM 5168 C C . ARG A 1 673 ? -5.960 -16.448 5.389 1.00 94.19 673 ARG A C 1
ATOM 5170 O O . ARG A 1 673 ? -6.356 -17.449 4.792 1.00 94.19 673 ARG A O 1
ATOM 5177 N N . SER A 1 674 ? -5.952 -16.379 6.721 1.00 94.56 674 SER A N 1
ATOM 5178 C CA . SER A 1 674 ? -6.589 -17.379 7.591 1.00 94.56 674 SER A CA 1
ATOM 5179 C C . SER A 1 674 ? -8.048 -17.054 7.915 1.00 94.56 674 SER A C 1
ATOM 5181 O O . SER A 1 674 ? -8.807 -17.973 8.240 1.00 94.56 674 SER A O 1
ATOM 5183 N N . LEU A 1 675 ? -8.445 -15.788 7.769 1.00 96.56 675 LEU A N 1
ATOM 5184 C CA . LEU A 1 675 ? -9.810 -15.329 7.989 1.00 96.56 675 LEU A CA 1
ATOM 5185 C C . LEU A 1 675 ? -10.740 -15.813 6.866 1.00 96.56 675 LEU A C 1
ATOM 5187 O O . LEU A 1 675 ? -10.300 -15.966 5.723 1.00 96.56 675 LEU A O 1
ATOM 5191 N N . PRO A 1 676 ? -12.021 -16.080 7.165 1.00 95.44 676 PRO A N 1
ATOM 5192 C CA . PRO A 1 676 ? -13.003 -16.393 6.136 1.00 95.44 676 PRO A CA 1
ATOM 5193 C C . PRO A 1 676 ? -13.142 -15.213 5.164 1.00 95.44 676 PRO A C 1
ATOM 5195 O O . PRO A 1 676 ? -13.137 -14.056 5.565 1.00 95.44 676 PRO A O 1
ATOM 5198 N N . ARG A 1 677 ? -13.288 -15.511 3.874 1.00 93.06 677 ARG A N 1
ATOM 5199 C CA . ARG A 1 677 ? -13.396 -14.515 2.807 1.00 93.06 677 ARG A CA 1
ATOM 5200 C C . ARG A 1 677 ? -14.823 -13.992 2.733 1.00 93.06 677 ARG A C 1
ATOM 5202 O O . ARG A 1 677 ? -15.733 -14.752 2.389 1.00 93.06 677 ARG A O 1
ATOM 5209 N N . SER A 1 678 ? -15.008 -12.714 3.043 1.00 94.50 678 SER A N 1
ATOM 5210 C CA . SER A 1 678 ? -16.294 -12.037 2.883 1.00 94.50 678 SER A CA 1
ATOM 5211 C C . SER A 1 678 ? -16.662 -11.893 1.398 1.00 94.50 678 SER A C 1
ATOM 5213 O O . SER A 1 678 ? -15.777 -11.709 0.556 1.00 94.50 678 SER A O 1
ATOM 5215 N N . PRO A 1 679 ? -17.959 -11.939 1.038 1.00 91.56 679 PRO A N 1
ATOM 5216 C CA . PRO A 1 679 ? -18.420 -11.461 -0.266 1.00 91.56 679 PRO A CA 1
ATOM 5217 C C . PRO A 1 679 ? -18.240 -9.947 -0.438 1.00 91.56 679 PRO A C 1
ATOM 5219 O O . PRO A 1 679 ? -18.138 -9.457 -1.564 1.00 91.56 679 PRO A O 1
ATOM 5222 N N . ARG A 1 680 ? -18.218 -9.203 0.677 1.00 92.81 680 ARG A N 1
ATOM 5223 C CA . ARG A 1 680 ? -17.913 -7.771 0.688 1.00 92.81 680 ARG A CA 1
ATOM 5224 C C . ARG A 1 680 ? -16.430 -7.576 0.410 1.00 92.81 680 ARG A C 1
ATOM 5226 O O . ARG A 1 680 ? -15.596 -8.376 0.824 1.00 92.81 680 ARG A O 1
ATOM 5233 N N . ARG A 1 681 ? -16.118 -6.493 -0.284 1.00 90.00 681 ARG A N 1
ATOM 5234 C CA . ARG A 1 681 ? -14.762 -6.133 -0.685 1.00 90.00 681 ARG A CA 1
ATOM 5235 C C . ARG A 1 681 ? -14.685 -4.642 -0.929 1.00 90.00 681 ARG A C 1
ATOM 5237 O O . ARG A 1 681 ? -15.707 -4.031 -1.251 1.00 90.00 681 ARG A O 1
ATOM 5244 N N . TYR A 1 682 ? -13.498 -4.070 -0.803 1.00 89.12 682 TYR A N 1
ATOM 5245 C CA . TYR A 1 682 ? -13.265 -2.753 -1.369 1.00 89.12 682 TYR A CA 1
ATOM 5246 C C . TYR A 1 682 ? -13.501 -2.824 -2.880 1.00 89.12 682 TYR A C 1
ATOM 5248 O O . TYR A 1 682 ? -13.044 -3.742 -3.565 1.00 89.12 682 TYR A O 1
ATOM 5256 N N . THR A 1 683 ? -14.234 -1.854 -3.408 1.00 84.50 683 THR A N 1
ATOM 5257 C CA . THR A 1 683 ? -14.413 -1.718 -4.844 1.00 84.50 683 THR A CA 1
ATOM 5258 C C . THR A 1 683 ? -14.617 -0.261 -5.213 1.00 84.50 683 THR A C 1
ATOM 5260 O O . THR A 1 683 ? -15.313 0.483 -4.514 1.00 84.50 683 THR A O 1
ATOM 5263 N N . ALA A 1 684 ? -14.012 0.116 -6.336 1.00 75.69 684 ALA A N 1
ATOM 5264 C CA . ALA A 1 684 ? -14.267 1.389 -6.989 1.00 75.69 684 ALA A CA 1
ATOM 5265 C C . ALA A 1 684 ? -15.407 1.298 -8.010 1.00 75.69 684 ALA A C 1
ATOM 5267 O O . ALA A 1 684 ? -15.533 2.166 -8.875 1.00 75.69 684 ALA A O 1
ATOM 5268 N N . GLU A 1 685 ? -16.230 0.242 -7.942 1.00 73.88 685 GLU A N 1
ATOM 5269 C CA . GLU A 1 685 ? -17.563 0.293 -8.531 1.00 73.88 685 GLU A CA 1
ATOM 5270 C C . GLU A 1 685 ? -18.231 1.569 -8.025 1.00 73.88 685 GLU A C 1
ATOM 5272 O O . GLU A 1 685 ? -18.166 1.893 -6.847 1.00 73.88 685 GLU A O 1
ATOM 5277 N N . ASN A 1 686 ? -18.780 2.352 -8.933 1.00 72.25 686 ASN A N 1
ATOM 5278 C CA . ASN A 1 686 ? -19.069 3.750 -8.702 1.00 72.25 686 ASN A CA 1
ATOM 5279 C C . ASN A 1 686 ? -20.343 4.123 -9.453 1.00 72.25 686 ASN A C 1
ATOM 5281 O O . ASN A 1 686 ? -20.701 3.509 -10.462 1.00 72.25 686 ASN A O 1
ATOM 5285 N N . SER A 1 687 ? -21.045 5.136 -8.952 1.00 70.31 687 SER A N 1
ATOM 5286 C CA . SER A 1 687 ? -22.295 5.596 -9.544 1.00 70.31 687 SER A CA 1
ATOM 5287 C C . SER A 1 687 ? -22.295 7.098 -9.767 1.00 70.31 687 SER A C 1
ATOM 5289 O O . SER A 1 687 ? -21.694 7.864 -9.009 1.00 70.31 687 SER A O 1
ATOM 5291 N N . VAL A 1 688 ? -23.033 7.525 -10.790 1.00 74.69 688 VAL A N 1
ATOM 5292 C CA . VAL A 1 688 ? -23.273 8.946 -11.072 1.00 74.69 688 VAL A CA 1
ATOM 5293 C C . VAL A 1 688 ? -23.966 9.630 -9.894 1.00 74.69 688 VAL A C 1
ATOM 5295 O O . VAL A 1 688 ? -23.693 10.793 -9.611 1.00 74.69 688 VAL A O 1
ATOM 5298 N N . GLU A 1 689 ? -24.805 8.899 -9.153 1.00 74.06 689 GLU A N 1
ATOM 5299 C CA . GLU A 1 689 ? -25.438 9.385 -7.919 1.00 74.06 689 GLU A CA 1
ATOM 5300 C C . GLU A 1 689 ? -24.407 9.844 -6.875 1.00 74.06 689 GLU A C 1
ATOM 5302 O O . GLU A 1 689 ? -24.635 10.835 -6.182 1.00 74.06 689 GLU A O 1
ATOM 5307 N N . HIS A 1 690 ? -23.252 9.179 -6.810 1.00 65.75 690 HIS A N 1
ATOM 5308 C CA . HIS A 1 690 ? -22.161 9.500 -5.890 1.00 65.75 690 HIS A CA 1
ATOM 5309 C C . HIS A 1 690 ? -21.024 10.295 -6.551 1.00 65.75 690 HIS A C 1
ATOM 5311 O O . HIS A 1 690 ? -19.905 10.318 -6.045 1.00 65.75 690 HIS A O 1
ATOM 5317 N N . GLY A 1 691 ? -21.305 10.975 -7.668 1.00 65.75 691 GLY A N 1
ATOM 5318 C CA . GLY A 1 691 ? -20.369 11.899 -8.314 1.00 65.75 691 GLY A CA 1
ATOM 5319 C C . GLY A 1 691 ? -19.367 11.249 -9.268 1.00 65.75 691 GLY A C 1
ATOM 5320 O O . GLY A 1 691 ? -18.480 11.942 -9.764 1.00 65.75 691 GLY A O 1
ATOM 5321 N N . ALA A 1 692 ? -19.504 9.953 -9.560 1.00 69.12 692 ALA A N 1
ATOM 5322 C CA . ALA A 1 692 ? -18.703 9.309 -10.593 1.00 69.12 692 ALA A CA 1
ATOM 5323 C C . ALA A 1 692 ? -19.160 9.742 -11.995 1.00 69.12 692 ALA A C 1
ATOM 5325 O O . ALA A 1 692 ? -20.336 10.053 -12.198 1.00 69.12 692 ALA A O 1
ATOM 5326 N N . PRO A 1 693 ? -18.275 9.746 -13.002 1.00 64.75 693 PRO A N 1
ATOM 5327 C CA . PRO A 1 693 ? -18.660 10.212 -14.328 1.00 64.75 693 PRO A CA 1
ATOM 5328 C C . PRO A 1 693 ? -19.613 9.249 -15.057 1.00 64.75 693 PRO A C 1
ATOM 5330 O O . PRO A 1 693 ? -20.379 9.677 -15.919 1.00 64.75 693 PRO A O 1
ATOM 5333 N N . ARG A 1 694 ? -19.603 7.959 -14.700 1.00 74.00 694 ARG A N 1
ATOM 5334 C CA . ARG A 1 694 ? -20.535 6.938 -15.195 1.00 74.00 694 ARG A CA 1
ATOM 5335 C C . ARG A 1 694 ? -20.817 5.877 -14.135 1.00 74.00 694 ARG A C 1
ATOM 5337 O O . ARG A 1 694 ? -20.054 5.726 -13.186 1.00 74.00 694 ARG A O 1
ATOM 5344 N N . ASN A 1 695 ? -21.918 5.146 -14.319 1.00 77.25 695 ASN A N 1
ATOM 5345 C CA . ASN A 1 695 ? -22.209 3.951 -13.531 1.00 77.25 695 ASN A CA 1
ATOM 5346 C C . ASN A 1 695 ? -21.345 2.791 -14.029 1.00 77.25 695 ASN A C 1
ATOM 5348 O O . ASN A 1 695 ? -21.271 2.554 -15.238 1.00 77.25 695 ASN A O 1
ATOM 5352 N N . THR A 1 696 ? -20.743 2.062 -13.101 1.00 75.50 696 THR A N 1
ATOM 5353 C CA . THR A 1 696 ? -20.054 0.799 -13.374 1.00 75.50 696 THR A CA 1
ATOM 5354 C C . THR A 1 696 ? -21.053 -0.373 -13.380 1.00 75.50 696 THR A C 1
ATOM 5356 O O . THR A 1 696 ? -22.268 -0.162 -13.414 1.00 75.50 696 THR A O 1
ATOM 5359 N N . GLY A 1 697 ? -20.571 -1.620 -13.434 1.00 72.19 697 GLY A N 1
ATOM 5360 C CA . GLY A 1 697 ? -21.428 -2.803 -13.572 1.00 72.19 697 GLY A CA 1
ATOM 5361 C C . GLY A 1 697 ? -22.270 -3.125 -12.334 1.00 72.19 697 GLY A C 1
ATOM 5362 O O . GLY A 1 697 ? -23.354 -3.681 -12.489 1.00 72.19 697 GLY A O 1
ATOM 5363 N N . ASN A 1 698 ? -21.779 -2.772 -11.144 1.00 78.69 698 ASN A N 1
ATOM 5364 C CA . ASN A 1 698 ? -22.402 -3.058 -9.847 1.00 78.69 698 ASN A CA 1
ATOM 5365 C C . ASN A 1 698 ? -22.220 -1.861 -8.884 1.00 78.69 698 ASN A C 1
ATOM 5367 O O . ASN A 1 698 ? -21.547 -1.990 -7.856 1.00 78.69 698 ASN A O 1
ATOM 5371 N N . PRO A 1 699 ? -22.758 -0.667 -9.208 1.00 78.31 699 PRO A N 1
ATOM 5372 C CA . PRO A 1 699 ? -22.559 0.564 -8.431 1.00 78.31 699 PRO A CA 1
ATOM 5373 C C . PRO A 1 699 ? -22.961 0.446 -6.954 1.00 78.31 699 PRO A C 1
ATOM 5375 O O . PRO A 1 699 ? -22.456 1.178 -6.106 1.00 78.31 699 PRO A O 1
ATOM 5378 N N . GLU A 1 700 ? -23.872 -0.468 -6.632 1.00 79.12 700 GLU A N 1
ATOM 5379 C CA . GLU A 1 700 ? -24.311 -0.781 -5.274 1.00 79.12 700 GLU A CA 1
ATOM 5380 C C . GLU A 1 700 ? -23.228 -1.429 -4.404 1.00 79.12 700 GLU A C 1
ATOM 5382 O O . GLU A 1 700 ? -23.360 -1.431 -3.180 1.00 79.12 700 GLU A O 1
ATOM 5387 N N . LEU A 1 701 ? -22.171 -1.979 -5.011 1.00 82.69 701 LEU A N 1
ATOM 5388 C CA . LEU A 1 701 ? -21.047 -2.568 -4.287 1.00 82.69 701 LEU A CA 1
ATOM 5389 C C . LEU A 1 701 ? -20.027 -1.522 -3.828 1.00 82.69 701 LEU A C 1
ATOM 5391 O O . LEU A 1 701 ? -19.170 -1.873 -3.021 1.00 82.69 701 LEU A O 1
ATOM 5395 N N . ARG A 1 702 ? -20.123 -0.267 -4.301 1.00 87.75 702 ARG A N 1
ATOM 5396 C CA . ARG A 1 702 ? -19.180 0.824 -4.006 1.00 87.75 702 ARG A CA 1
ATOM 5397 C C . ARG A 1 702 ? -18.786 0.872 -2.536 1.00 87.75 702 ARG A C 1
ATOM 5399 O O . ARG A 1 702 ? -19.646 0.862 -1.656 1.00 87.75 702 ARG A O 1
ATOM 5406 N N . GLN A 1 703 ? -17.496 1.076 -2.278 1.00 91.94 703 GLN A N 1
ATOM 5407 C CA . GLN A 1 703 ? -17.018 1.383 -0.936 1.00 91.94 703 GLN A CA 1
ATOM 5408 C C . GLN A 1 703 ? -17.607 2.721 -0.427 1.00 91.94 703 GLN A C 1
ATOM 5410 O O . GLN A 1 703 ? -17.265 3.780 -0.969 1.00 91.94 703 GLN A O 1
ATOM 5415 N N . PRO A 1 704 ? -18.454 2.730 0.624 1.00 92.88 704 PRO A N 1
ATOM 5416 C CA . PRO A 1 704 ? -18.974 3.976 1.178 1.00 92.88 704 PRO A CA 1
ATOM 5417 C C . PRO A 1 704 ? -17.876 4.754 1.914 1.00 92.88 704 PRO A C 1
ATOM 5419 O O . PRO A 1 704 ? -16.933 4.171 2.460 1.00 92.88 704 PRO A O 1
ATOM 5422 N N . LEU A 1 705 ? -18.016 6.078 1.964 1.00 93.56 705 LEU A N 1
ATOM 5423 C CA . LEU A 1 705 ? -17.126 6.973 2.707 1.00 93.56 705 LEU A CA 1
ATOM 5424 C C . LEU A 1 705 ? -17.509 7.027 4.193 1.00 93.56 705 LEU A C 1
ATOM 5426 O O . LEU A 1 705 ? -18.677 6.857 4.551 1.00 93.56 705 LEU A O 1
ATOM 5430 N N . ALA A 1 706 ? -16.550 7.340 5.067 1.00 96.12 706 ALA A N 1
ATOM 5431 C CA . ALA A 1 706 ? -16.774 7.504 6.508 1.00 96.12 706 ALA A CA 1
ATOM 5432 C C . ALA A 1 706 ? -17.902 8.507 6.801 1.00 96.12 706 ALA A C 1
ATOM 5434 O O . ALA A 1 706 ? -18.796 8.235 7.602 1.00 96.12 706 ALA A O 1
ATOM 5435 N N . PHE A 1 707 ? -17.937 9.625 6.068 1.00 94.88 707 PHE A N 1
ATOM 5436 C CA . PHE A 1 707 ? -19.001 10.620 6.203 1.00 94.88 707 PHE A CA 1
ATOM 5437 C C . PHE A 1 707 ? -20.382 10.095 5.768 1.00 94.88 707 PHE A C 1
ATOM 5439 O O . PHE A 1 707 ? -21.392 10.436 6.380 1.00 94.88 707 PHE A O 1
ATOM 5446 N N . GLU A 1 708 ? -20.457 9.234 4.750 1.00 94.25 708 GLU A N 1
ATOM 5447 C CA . GLU A 1 708 ? -21.723 8.624 4.319 1.00 94.25 708 GLU A CA 1
ATOM 5448 C C . GLU A 1 708 ? -22.241 7.629 5.359 1.00 94.25 708 GLU A C 1
ATOM 5450 O O . GLU A 1 708 ? -23.433 7.623 5.680 1.00 94.25 708 GLU A O 1
ATOM 5455 N N . VAL A 1 709 ? -21.341 6.831 5.940 1.00 97.06 709 VAL A N 1
ATOM 5456 C CA . VAL A 1 709 ? -21.676 5.930 7.048 1.00 97.06 709 VAL A CA 1
ATOM 5457 C C . VAL A 1 709 ? -22.147 6.729 8.263 1.00 97.06 709 VAL A C 1
ATOM 5459 O O . VAL A 1 709 ? -23.189 6.397 8.826 1.00 97.06 709 VAL A O 1
ATOM 5462 N N . TRP A 1 710 ? -21.470 7.829 8.609 1.00 97.44 710 TRP A N 1
ATOM 5463 C CA . TRP A 1 710 ? -21.911 8.760 9.653 1.00 97.44 710 TRP A CA 1
ATOM 5464 C C . TRP A 1 710 ? -23.346 9.255 9.419 1.00 97.44 710 TRP A C 1
ATOM 5466 O O . TRP A 1 710 ? -24.195 9.126 10.303 1.00 97.44 710 TRP A O 1
ATOM 5476 N N . GLN A 1 711 ? -23.647 9.772 8.221 1.00 95.94 711 GLN A N 1
ATOM 5477 C CA . GLN A 1 711 ? -24.989 10.267 7.891 1.00 95.94 711 GLN A CA 1
ATOM 5478 C C . GLN A 1 711 ? -26.040 9.152 7.944 1.00 95.94 711 GLN A C 1
ATOM 5480 O O . GLN A 1 711 ? -27.145 9.367 8.448 1.00 95.94 711 GLN A O 1
ATOM 5485 N N . SER A 1 712 ? -25.698 7.952 7.468 1.00 95.56 712 SER A N 1
ATOM 5486 C CA . SER A 1 712 ? -26.585 6.788 7.507 1.00 95.56 712 SER A CA 1
ATOM 5487 C C . SER A 1 712 ? -26.910 6.363 8.939 1.00 95.56 712 SER A C 1
ATOM 5489 O O . SER A 1 712 ? -28.086 6.195 9.266 1.00 95.56 712 SER A O 1
ATOM 5491 N N . VAL A 1 713 ? -25.901 6.253 9.811 1.00 96.06 713 VAL A N 1
ATOM 5492 C CA . VAL A 1 713 ? -26.093 5.910 11.229 1.00 96.06 713 VAL A CA 1
ATOM 5493 C C . VAL A 1 713 ? -26.922 6.987 11.920 1.00 96.06 713 VAL A C 1
ATOM 5495 O O . VAL A 1 713 ? -27.942 6.668 12.524 1.00 96.06 713 VAL A O 1
ATOM 5498 N N . LYS A 1 714 ? -26.560 8.265 11.759 1.00 95.25 714 LYS A N 1
ATOM 5499 C CA . LYS A 1 714 ? -27.282 9.401 12.351 1.00 95.25 714 LYS A CA 1
ATOM 5500 C C . LYS A 1 714 ? -28.752 9.456 11.928 1.00 95.25 714 LYS A C 1
ATOM 5502 O O . LYS A 1 714 ? -29.604 9.769 12.753 1.00 95.25 714 LYS A O 1
ATOM 5507 N N . LYS A 1 715 ? -29.067 9.147 10.666 1.00 94.31 715 LYS A N 1
ATOM 5508 C CA . LYS A 1 715 ? -30.446 9.119 10.146 1.00 94.31 715 LYS A CA 1
ATOM 5509 C C . LYS A 1 715 ? -31.287 7.982 10.738 1.00 94.31 715 LYS A C 1
ATOM 5511 O O . LYS A 1 715 ? -32.508 8.101 10.773 1.00 94.31 715 LYS A O 1
ATOM 5516 N N . GLN A 1 716 ? -30.651 6.890 11.155 1.00 91.69 716 GLN A N 1
ATOM 5517 C CA . GLN A 1 716 ? -31.313 5.719 11.735 1.00 91.69 716 GLN A CA 1
ATOM 5518 C C . GLN A 1 716 ? -31.505 5.812 13.254 1.00 91.69 716 GLN A C 1
ATOM 5520 O O . GLN A 1 716 ? -32.150 4.930 13.813 1.00 91.69 716 GLN A O 1
ATOM 5525 N N . LEU A 1 717 ? -30.938 6.829 13.911 1.00 91.50 717 LEU A N 1
ATOM 5526 C CA . LEU A 1 717 ? -31.085 7.025 15.351 1.00 91.50 717 LEU A CA 1
ATOM 5527 C C . LEU A 1 717 ? -32.510 7.424 15.716 1.00 91.50 717 LEU A C 1
ATOM 5529 O O . LEU A 1 717 ? -33.104 8.305 15.082 1.00 91.50 717 LEU A O 1
ATOM 5533 N N . ASP A 1 718 ? -32.997 6.879 16.824 1.00 88.06 718 ASP A N 1
ATOM 5534 C CA . ASP A 1 718 ? -34.156 7.457 17.488 1.00 88.06 718 ASP A CA 1
ATOM 5535 C C . ASP A 1 718 ? -33.801 8.838 18.081 1.00 88.06 718 ASP A C 1
ATOM 5537 O O . ASP A 1 718 ? -32.666 9.062 18.511 1.00 88.06 718 ASP A O 1
ATOM 5541 N N . PRO A 1 719 ? -34.749 9.792 18.181 1.00 84.88 719 PRO A N 1
ATOM 5542 C CA . PRO A 1 719 ? -34.460 11.147 18.671 1.00 84.88 719 PRO A CA 1
ATOM 5543 C C . PRO A 1 719 ? -33.833 11.224 20.076 1.00 84.88 719 PRO A C 1
ATOM 5545 O O . PRO A 1 719 ? -33.191 12.222 20.411 1.00 84.88 719 PRO A O 1
ATOM 5548 N N . SER A 1 720 ? -34.041 10.201 20.911 1.00 86.56 720 SER A N 1
ATOM 5549 C CA . SER A 1 720 ? -33.459 10.084 22.253 1.00 86.56 720 SER A CA 1
ATOM 5550 C C . SER A 1 720 ? -32.072 9.440 22.277 1.00 86.56 720 SER A C 1
ATOM 5552 O O . SER A 1 720 ? -31.378 9.542 23.290 1.00 86.56 720 SER A O 1
ATOM 5554 N N . GLU A 1 721 ? -31.671 8.760 21.205 1.00 91.50 721 GLU A N 1
ATOM 5555 C CA . GLU A 1 721 ? -30.380 8.087 21.116 1.00 91.50 721 GLU A CA 1
ATOM 5556 C C . GLU A 1 721 ? -29.254 9.074 20.800 1.00 91.50 721 GLU A C 1
ATOM 5558 O O . GLU A 1 721 ? -29.441 10.148 20.219 1.00 91.50 721 GLU A O 1
ATOM 5563 N N . LYS A 1 722 ? -28.049 8.703 21.224 1.00 95.56 722 LYS A N 1
ATOM 5564 C CA . LYS A 1 722 ? -26.817 9.457 21.002 1.00 95.56 722 LYS A CA 1
ATOM 5565 C C . LYS A 1 722 ? -25.696 8.483 20.672 1.00 95.56 722 LYS A C 1
ATOM 5567 O O . LYS A 1 722 ? -25.720 7.345 21.137 1.00 95.56 722 LYS A O 1
ATOM 5572 N N . ILE A 1 723 ? -24.718 8.948 19.904 1.00 97.62 723 ILE A N 1
ATOM 5573 C CA . ILE A 1 723 ? -23.603 8.126 19.424 1.00 97.62 723 ILE A CA 1
ATOM 5574 C C . ILE A 1 723 ? -22.422 8.249 20.385 1.00 97.62 723 ILE A C 1
ATOM 5576 O O . ILE A 1 723 ? -22.014 9.358 20.727 1.00 97.62 723 ILE A O 1
ATOM 5580 N N . THR A 1 724 ? -21.842 7.126 20.782 1.00 98.06 724 THR A N 1
ATOM 5581 C CA . THR A 1 724 ? -20.510 7.062 21.387 1.00 98.06 724 THR A CA 1
ATOM 5582 C C . THR A 1 724 ? -19.493 6.681 20.313 1.00 98.06 724 THR A C 1
ATOM 5584 O O . THR A 1 724 ? -19.762 5.817 19.481 1.00 98.06 724 THR A O 1
ATOM 5587 N N . ILE A 1 725 ? -18.336 7.335 20.301 1.00 98.62 725 ILE A N 1
ATOM 5588 C CA . ILE A 1 725 ? -17.269 7.063 19.329 1.00 98.62 725 ILE A CA 1
ATOM 5589 C C . ILE A 1 725 ? -16.038 6.571 20.084 1.00 98.62 725 ILE A C 1
ATOM 5591 O O . ILE A 1 725 ? -15.635 7.204 21.057 1.00 98.62 725 ILE A O 1
ATOM 5595 N N . LEU A 1 726 ? -15.454 5.457 19.650 1.00 98.75 726 LEU A N 1
ATOM 5596 C CA . LEU A 1 726 ? -14.116 5.019 20.052 1.00 98.75 726 LEU A CA 1
ATOM 5597 C C . LEU A 1 726 ? -13.169 5.257 18.882 1.00 98.75 726 LEU A C 1
ATOM 5599 O O . LEU A 1 726 ? -13.465 4.800 17.782 1.00 98.75 726 LEU A O 1
ATOM 5603 N N . THR A 1 727 ? -12.062 5.952 19.116 1.00 98.25 727 THR A N 1
ATOM 5604 C CA . THR A 1 727 ? -11.042 6.225 18.102 1.00 98.25 727 THR A CA 1
ATOM 5605 C C . THR A 1 727 ? -9.719 5.588 18.519 1.00 98.25 727 THR A C 1
ATOM 5607 O O . THR A 1 727 ? -9.139 6.001 19.527 1.00 98.25 727 THR A O 1
ATOM 5610 N N . ASN A 1 728 ? -9.241 4.624 17.739 1.00 97.31 728 ASN A N 1
ATOM 5611 C CA . ASN A 1 728 ? -7.930 3.998 17.903 1.00 97.31 728 ASN A CA 1
ATOM 5612 C C . ASN A 1 728 ? -6.908 4.410 16.833 1.00 97.31 728 ASN A C 1
ATOM 5614 O O . ASN A 1 728 ? -5.762 3.991 16.910 1.00 97.31 728 ASN A O 1
ATOM 5618 N N . GLY A 1 729 ? -7.306 5.244 15.872 1.00 96.06 729 GLY A N 1
ATOM 5619 C CA . GLY A 1 729 ? -6.417 5.802 14.857 1.00 96.06 729 GLY A CA 1
ATOM 5620 C C . GLY A 1 729 ? -6.294 7.328 14.935 1.00 96.06 729 GLY A C 1
ATOM 5621 O O . GLY A 1 729 ? -6.795 7.961 15.875 1.00 96.06 729 GLY A O 1
ATOM 5622 N N . PRO A 1 730 ? -5.689 7.956 13.908 1.00 97.44 730 PRO A N 1
ATOM 5623 C CA . PRO A 1 730 ? -5.679 9.405 13.757 1.00 97.44 730 PRO A CA 1
ATOM 5624 C C . PRO A 1 730 ? -7.099 9.977 13.753 1.00 97.44 730 PRO A C 1
ATOM 5626 O O . PRO A 1 730 ? -8.012 9.427 13.137 1.00 97.44 730 PRO A O 1
ATOM 5629 N N . LEU A 1 731 ? -7.281 11.137 14.387 1.00 98.25 731 LEU A N 1
ATOM 5630 C CA . LEU A 1 731 ? -8.596 11.760 14.614 1.00 98.25 731 LEU A CA 1
ATOM 5631 C C . LEU A 1 731 ? -9.210 12.420 13.363 1.00 98.25 731 LEU A C 1
ATOM 5633 O O . LEU A 1 731 ? -10.177 13.181 13.459 1.00 98.25 731 LEU A O 1
ATOM 5637 N N . THR A 1 732 ? -8.653 12.144 12.185 1.00 96.88 732 THR A N 1
ATOM 5638 C CA . THR A 1 732 ? -8.964 12.779 10.900 1.00 96.88 732 THR A CA 1
ATOM 5639 C C . THR A 1 732 ? -10.430 12.618 10.511 1.00 96.88 732 THR A C 1
ATOM 5641 O O . THR A 1 732 ? -11.086 13.600 10.156 1.00 96.88 732 THR A O 1
ATOM 5644 N N . ASN A 1 733 ? -10.980 11.404 10.618 1.00 97.62 733 ASN A N 1
ATOM 5645 C CA . ASN A 1 733 ? -12.377 11.127 10.271 1.00 97.62 733 ASN A CA 1
ATOM 5646 C C . ASN A 1 733 ? -13.340 11.907 11.166 1.00 97.62 733 ASN A C 1
ATOM 5648 O O . ASN A 1 733 ? -14.234 12.601 10.670 1.00 97.62 733 ASN A O 1
ATOM 5652 N N . LEU A 1 734 ? -13.129 11.844 12.482 1.00 97.56 734 LEU A N 1
ATOM 5653 C CA . LEU A 1 734 ? -13.950 12.563 13.449 1.00 97.56 734 LEU A CA 1
ATOM 5654 C C . LEU A 1 734 ? -13.851 14.085 13.269 1.00 97.56 734 LEU A C 1
ATOM 5656 O O . LEU A 1 734 ? -14.881 14.762 13.264 1.00 97.56 734 LEU A O 1
ATOM 5660 N N . ALA A 1 735 ? -12.650 14.628 13.059 1.00 97.56 735 ALA A N 1
ATOM 5661 C CA . ALA A 1 735 ? -12.468 16.051 12.782 1.00 97.56 735 ALA A CA 1
ATOM 5662 C C . ALA A 1 735 ? -13.214 16.475 11.508 1.00 97.56 735 ALA A C 1
ATOM 5664 O O . ALA A 1 735 ? -13.968 17.448 11.536 1.00 97.56 735 ALA A O 1
ATOM 5665 N N . ASN A 1 736 ? -13.088 15.714 10.415 1.00 96.31 736 ASN A N 1
ATOM 5666 C CA . ASN A 1 736 ? -13.813 15.973 9.168 1.00 96.31 736 ASN A CA 1
ATOM 5667 C C . ASN A 1 736 ? -15.336 15.959 9.369 1.00 96.31 736 ASN A C 1
ATOM 5669 O O . ASN A 1 736 ? -16.031 16.831 8.841 1.00 96.31 736 ASN A O 1
ATOM 5673 N N . ILE A 1 737 ? -15.865 15.017 10.158 1.00 96.56 737 ILE A N 1
ATOM 5674 C CA . ILE A 1 737 ? -17.295 14.945 10.495 1.00 96.56 737 ILE A CA 1
ATOM 5675 C C . ILE A 1 737 ? -17.734 16.183 11.280 1.00 96.56 737 ILE A C 1
ATOM 5677 O O . ILE A 1 737 ? -18.718 16.815 10.901 1.00 96.56 737 ILE A O 1
ATOM 5681 N N . VAL A 1 738 ? -17.013 16.553 12.340 1.00 95.75 738 VAL A N 1
ATOM 5682 C CA . VAL A 1 738 ? -17.358 17.704 13.195 1.00 95.75 738 VAL A CA 1
ATOM 5683 C C . VAL A 1 738 ? -17.285 19.021 12.419 1.00 95.75 738 VAL A C 1
ATOM 5685 O O . VAL A 1 738 ? -18.142 19.887 12.594 1.00 95.75 738 VAL A O 1
ATOM 5688 N N . LEU A 1 739 ? -16.305 19.166 11.526 1.00 95.19 739 LEU A N 1
ATOM 5689 C CA . LEU A 1 739 ? -16.160 20.350 10.675 1.00 95.19 739 LEU A CA 1
ATOM 5690 C C . LEU A 1 739 ? -17.248 20.436 9.594 1.00 95.19 739 LEU A C 1
ATOM 5692 O O . LEU A 1 739 ? -17.678 21.537 9.244 1.00 95.19 739 LEU A O 1
ATOM 5696 N N . SER A 1 740 ? -17.711 19.295 9.079 1.00 94.50 740 SER A N 1
ATOM 5697 C CA . SER A 1 740 ? -18.685 19.240 7.978 1.00 94.50 740 SER A CA 1
ATOM 5698 C C . SER A 1 740 ? -20.144 19.241 8.453 1.00 94.50 740 SER A C 1
ATOM 5700 O O . SER A 1 740 ? -21.013 19.812 7.795 1.00 94.50 740 SER A O 1
ATOM 5702 N N . ASP A 1 741 ? -20.442 18.628 9.600 1.00 95.50 741 ASP A N 1
ATOM 5703 C CA . ASP A 1 741 ? -21.787 18.501 10.167 1.00 95.50 741 ASP A CA 1
ATOM 5704 C C . ASP A 1 741 ? -21.903 19.297 11.474 1.00 95.50 741 ASP A C 1
ATOM 5706 O O . ASP A 1 741 ? -21.566 18.822 12.557 1.00 95.50 741 ASP A O 1
ATOM 5710 N N . ARG A 1 742 ? -22.471 20.507 11.385 1.00 91.12 742 ARG A N 1
ATOM 5711 C CA . ARG A 1 742 ? -22.636 21.428 12.529 1.00 91.12 742 ARG A CA 1
ATOM 5712 C C . ARG A 1 742 ? -23.443 20.854 13.697 1.00 91.12 742 ARG A C 1
ATOM 5714 O O . ARG A 1 742 ? -23.350 21.370 14.806 1.00 91.12 742 ARG A O 1
ATOM 5721 N N . ASN A 1 743 ? -24.247 19.818 13.459 1.00 91.19 743 ASN A N 1
ATOM 5722 C CA . ASN A 1 743 ? -25.043 19.171 14.497 1.00 91.19 743 ASN A CA 1
ATOM 5723 C C . ASN A 1 743 ? -24.339 17.940 15.089 1.00 91.19 743 ASN A C 1
ATOM 5725 O O . ASN A 1 743 ? -24.891 17.339 16.011 1.00 91.19 743 ASN A O 1
ATOM 5729 N N . ALA A 1 744 ? -23.158 17.545 14.596 1.00 93.62 744 ALA A N 1
ATOM 5730 C CA . ALA A 1 744 ? -22.463 16.335 15.033 1.00 93.62 744 ALA A CA 1
ATOM 5731 C C . ALA A 1 744 ? -22.226 16.313 16.546 1.00 93.62 744 ALA A C 1
ATOM 5733 O O . ALA A 1 744 ? -22.676 15.384 17.214 1.00 93.62 744 ALA A O 1
ATOM 5734 N N . SER A 1 745 ? -21.658 17.381 17.112 1.00 90.50 745 SER A N 1
ATOM 5735 C CA . SER A 1 745 ? -21.378 17.475 18.553 1.00 90.50 745 SER A CA 1
ATOM 5736 C C . SER A 1 745 ? -22.628 17.372 19.435 1.00 90.50 745 SER A C 1
ATOM 5738 O O . SER A 1 745 ? -22.527 16.983 20.589 1.00 90.50 745 SER A O 1
ATOM 5740 N N . SER A 1 746 ? -23.819 17.687 18.910 1.00 90.69 746 SER A N 1
ATOM 5741 C CA . SER A 1 746 ? -25.079 17.537 19.658 1.00 90.69 746 SER A CA 1
ATOM 5742 C C . SER A 1 746 ? -25.614 16.101 19.672 1.00 90.69 746 SER A C 1
ATOM 5744 O O . SER A 1 746 ? -26.450 15.755 20.510 1.00 90.69 746 SER A O 1
ATOM 5746 N N . VAL A 1 747 ? -25.176 15.271 18.723 1.00 95.06 747 VAL A N 1
ATOM 5747 C CA . VAL A 1 747 ? -25.580 13.865 18.567 1.00 95.06 747 VAL A CA 1
ATOM 5748 C C . VAL A 1 747 ? -24.555 12.929 19.208 1.00 95.06 747 VAL A C 1
ATOM 5750 O O . VAL A 1 747 ? -24.926 11.855 19.680 1.00 95.06 747 VAL A O 1
ATOM 5753 N N . ILE A 1 748 ? -23.291 13.344 19.269 1.00 96.81 748 ILE A N 1
ATOM 5754 C CA . ILE A 1 748 ? -22.220 12.615 19.947 1.00 96.81 748 ILE A CA 1
ATOM 5755 C C . ILE A 1 748 ? -22.389 12.774 21.462 1.00 96.81 748 ILE A C 1
ATOM 5757 O O . ILE A 1 748 ? -22.387 13.883 21.986 1.00 96.81 748 ILE A O 1
ATOM 5761 N N . LYS A 1 749 ? -22.553 11.652 22.167 1.00 96.31 749 LYS A N 1
ATOM 5762 C CA . LYS A 1 749 ? -22.621 11.597 23.631 1.00 96.31 749 LYS A CA 1
ATOM 5763 C C . LYS A 1 749 ? -21.243 11.706 24.257 1.00 96.31 749 LYS A C 1
ATOM 5765 O O . LYS A 1 749 ? -21.075 12.459 25.206 1.00 96.31 749 LYS A O 1
ATOM 5770 N N . SER A 1 750 ? -20.311 10.892 23.771 1.00 96.19 750 SER A N 1
ATOM 5771 C CA . SER A 1 750 ? -18.965 10.767 24.315 1.00 96.19 750 SER A CA 1
ATOM 5772 C C . SER A 1 750 ? -17.995 10.250 23.259 1.00 96.19 750 SER A C 1
ATOM 5774 O O . SER A 1 750 ? -18.388 9.505 22.355 1.00 96.19 750 SER A O 1
ATOM 5776 N N . VAL A 1 751 ? -16.730 10.638 23.392 1.00 98.38 751 VAL A N 1
ATOM 5777 C CA . VAL A 1 751 ? -15.627 10.196 22.536 1.00 98.38 751 VAL A CA 1
ATOM 5778 C C . VAL A 1 751 ? -14.538 9.588 23.414 1.00 98.38 751 VAL A C 1
ATOM 5780 O O . VAL A 1 751 ? -14.061 10.233 24.346 1.00 98.38 751 VAL A O 1
ATOM 5783 N N . TYR A 1 752 ? -14.150 8.353 23.124 1.00 98.56 752 TYR A N 1
ATOM 5784 C CA . TYR A 1 752 ? -13.019 7.667 23.738 1.00 98.56 752 TYR A CA 1
ATOM 5785 C C . TYR A 1 752 ? -11.854 7.723 22.761 1.00 98.56 752 TYR A C 1
ATOM 5787 O O . TYR A 1 752 ? -11.969 7.211 21.651 1.00 98.56 752 TYR A O 1
ATOM 5795 N N . VAL A 1 753 ? -10.762 8.367 23.158 1.00 98.69 753 VAL A N 1
ATOM 5796 C CA . VAL A 1 753 ? -9.589 8.572 22.306 1.00 98.69 753 VAL A CA 1
ATOM 5797 C C . VAL A 1 753 ? -8.438 7.741 22.840 1.00 98.69 753 VAL A C 1
ATOM 5799 O O . VAL A 1 753 ? -7.905 8.046 23.905 1.00 98.69 753 VAL A O 1
ATOM 5802 N N . VAL A 1 754 ? -8.044 6.708 22.101 1.00 98.31 754 VAL A N 1
ATOM 5803 C CA . VAL A 1 754 ? -6.811 5.961 22.348 1.00 98.31 754 VAL A CA 1
ATOM 5804 C C . VAL A 1 754 ? -5.678 6.678 21.639 1.00 98.31 754 VAL A C 1
ATOM 5806 O O . VAL A 1 754 ? -5.541 6.642 20.418 1.00 98.31 754 VAL A O 1
ATOM 5809 N N . GLY A 1 755 ? -4.880 7.383 22.427 1.00 96.12 755 GLY A N 1
ATOM 5810 C CA . GLY A 1 755 ? -3.766 8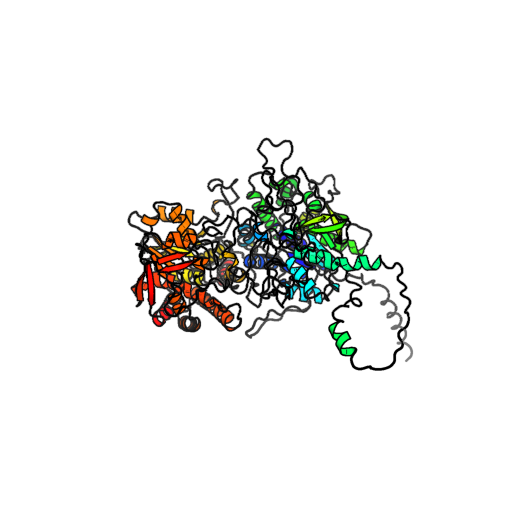.152 21.910 1.00 96.12 755 GLY A CA 1
ATOM 5811 C C . GLY A 1 755 ? -3.341 9.253 22.861 1.00 96.12 755 GLY A C 1
ATOM 5812 O O . GLY A 1 755 ? -3.916 9.463 23.930 1.00 96.12 755 GLY A O 1
ATOM 5813 N N . GLY A 1 756 ? -2.318 9.975 22.439 1.00 96.12 756 GLY A N 1
ATOM 5814 C CA . GLY A 1 756 ? -1.763 11.109 23.155 1.00 96.12 756 GLY A CA 1
ATOM 5815 C C . GLY A 1 756 ? -0.789 10.740 24.261 1.00 96.12 756 GLY A C 1
ATOM 5816 O O . GLY A 1 756 ? -0.881 9.711 24.927 1.00 96.12 756 GLY A O 1
ATOM 5817 N N . HIS A 1 757 ? 0.174 11.633 24.456 1.00 95.94 757 HIS A N 1
ATOM 5818 C CA . HIS A 1 757 ? 1.207 11.505 25.470 1.00 95.94 757 HIS A CA 1
ATOM 5819 C C . HIS A 1 757 ? 1.246 12.774 26.312 1.00 95.94 757 HIS A C 1
ATOM 5821 O O . HIS A 1 757 ? 1.662 13.832 25.841 1.00 95.94 757 HIS A O 1
ATOM 5827 N N . ILE A 1 758 ? 0.772 12.670 27.555 1.00 91.88 758 ILE A N 1
ATOM 5828 C CA . ILE A 1 758 ? 0.880 13.742 28.544 1.00 91.88 758 ILE A CA 1
ATOM 5829 C C . ILE A 1 758 ? 2.150 13.475 29.334 1.00 91.88 758 ILE A C 1
ATOM 5831 O O . ILE A 1 758 ? 2.267 12.449 30.001 1.00 91.88 758 ILE A O 1
ATOM 5835 N N . ARG A 1 759 ? 3.103 14.402 29.252 1.00 81.38 759 ARG A N 1
ATOM 5836 C CA . ARG A 1 759 ? 4.396 14.247 29.912 1.00 81.38 759 ARG A CA 1
ATOM 5837 C C . ARG A 1 759 ? 4.222 14.116 31.426 1.00 81.38 759 ARG A C 1
ATOM 5839 O O . ARG A 1 759 ? 3.580 14.962 32.049 1.00 81.38 759 ARG A O 1
ATOM 5846 N N . ASP A 1 760 ? 4.805 13.067 31.988 1.00 72.75 760 ASP A N 1
ATOM 5847 C CA . ASP A 1 760 ? 4.786 12.768 33.416 1.00 72.75 760 ASP A CA 1
ATOM 5848 C C . ASP A 1 760 ? 6.039 13.304 34.128 1.00 72.75 760 ASP A C 1
ATOM 5850 O O . ASP A 1 760 ? 6.965 13.832 33.506 1.00 72.75 760 ASP A O 1
ATOM 5854 N N . GLU A 1 761 ? 6.076 13.174 35.456 1.00 68.31 761 GLU A N 1
ATOM 5855 C CA . GLU A 1 761 ? 7.216 13.600 36.286 1.00 68.31 761 GLU A CA 1
ATOM 5856 C C . GLU A 1 761 ? 8.515 12.850 35.945 1.00 68.31 761 GLU A C 1
ATOM 5858 O O . GLU A 1 761 ? 9.608 13.353 36.203 1.00 68.31 761 GLU A O 1
ATOM 5863 N N . ASN A 1 762 ? 8.399 11.672 35.324 1.00 72.19 762 ASN A N 1
ATOM 5864 C CA . ASN A 1 762 ? 9.524 10.836 34.911 1.00 72.19 762 ASN A CA 1
ATOM 5865 C C . ASN A 1 762 ? 10.120 11.237 33.551 1.00 72.19 762 ASN A C 1
ATOM 5867 O O . ASN A 1 762 ? 11.043 10.567 33.086 1.00 72.19 762 ASN A O 1
ATOM 5871 N N . ASP A 1 763 ? 9.598 12.293 32.912 1.00 74.25 763 ASP A N 1
ATOM 5872 C CA . ASP A 1 763 ? 10.005 12.767 31.580 1.00 74.25 763 ASP A CA 1
ATOM 5873 C C . ASP A 1 763 ? 10.006 11.633 30.541 1.00 74.25 763 ASP A C 1
ATOM 5875 O O . ASP A 1 763 ? 10.914 11.502 29.716 1.00 74.25 763 ASP A O 1
ATOM 5879 N N . SER A 1 764 ? 8.995 10.759 30.605 1.00 84.75 764 SER A N 1
ATOM 5880 C CA . SER A 1 764 ? 8.893 9.644 29.670 1.00 84.75 764 SER A CA 1
ATOM 5881 C C . SER A 1 764 ? 8.701 10.153 28.237 1.00 84.75 764 SER A C 1
ATOM 5883 O O . SER A 1 764 ? 7.990 11.128 27.985 1.00 84.75 764 SER A O 1
ATOM 5885 N N . ASN A 1 765 ? 9.343 9.486 27.275 1.00 91.19 765 ASN A N 1
ATOM 5886 C CA . ASN A 1 765 ? 9.206 9.832 25.860 1.00 91.19 765 ASN A CA 1
ATOM 5887 C C . ASN A 1 765 ? 7.844 9.374 25.318 1.00 91.19 765 ASN A C 1
ATOM 5889 O O . ASN A 1 765 ? 7.286 8.380 25.794 1.00 91.19 765 ASN A O 1
ATOM 5893 N N . GLY A 1 766 ? 7.369 10.038 24.268 1.00 94.62 766 GLY A N 1
ATOM 5894 C CA . GLY A 1 766 ? 6.317 9.559 23.376 1.00 94.62 766 GLY A CA 1
ATOM 5895 C C . GLY A 1 766 ? 6.707 8.274 22.631 1.00 94.62 766 GLY A C 1
ATOM 5896 O O . GLY A 1 766 ? 7.756 7.680 22.903 1.00 94.62 766 GLY A O 1
ATOM 5897 N N . ASN A 1 767 ? 5.862 7.806 21.709 1.00 95.12 767 ASN A N 1
ATOM 5898 C CA . ASN A 1 767 ? 6.091 6.549 20.980 1.00 95.12 767 ASN A CA 1
ATOM 5899 C C . ASN A 1 767 ? 6.452 6.724 19.495 1.00 95.12 767 ASN A C 1
ATOM 5901 O O . ASN A 1 767 ? 6.694 5.701 18.866 1.00 95.12 767 ASN A O 1
ATOM 5905 N N . VAL A 1 768 ? 6.582 7.950 18.960 1.00 95.56 768 VAL A N 1
ATOM 5906 C CA . VAL A 1 768 ? 7.001 8.223 17.562 1.00 95.56 768 VAL A CA 1
ATOM 5907 C C . VAL A 1 768 ? 8.489 7.893 17.344 1.00 95.56 768 VAL A C 1
ATOM 5909 O O . VAL A 1 768 ? 9.346 8.757 17.167 1.00 95.56 768 VAL A O 1
ATOM 5912 N N . PHE A 1 769 ? 8.834 6.606 17.394 1.00 93.56 769 PHE A N 1
ATOM 5913 C CA . PHE A 1 769 ? 10.221 6.122 17.425 1.00 93.56 769 PHE A CA 1
ATOM 5914 C C . PHE A 1 769 ? 10.986 6.337 16.111 1.00 93.56 769 PHE A C 1
ATOM 5916 O O . PHE A 1 769 ? 12.216 6.279 16.092 1.00 93.56 769 PHE A O 1
ATOM 5923 N N . THR A 1 770 ? 10.273 6.574 15.014 1.00 93.56 770 THR A N 1
ATOM 5924 C CA . THR A 1 770 ? 10.820 6.779 13.667 1.00 93.56 770 THR A CA 1
ATOM 5925 C C . THR A 1 770 ? 11.222 8.223 13.389 1.00 93.56 770 THR A C 1
ATOM 5927 O O . THR A 1 770 ? 11.958 8.476 12.437 1.00 93.56 770 THR A O 1
ATOM 5930 N N . VAL A 1 771 ? 10.815 9.162 14.249 1.00 93.62 771 VAL A N 1
ATOM 5931 C CA . VAL A 1 771 ? 11.180 10.580 14.178 1.00 93.62 771 VAL A CA 1
ATOM 5932 C C . VAL A 1 771 ? 11.897 10.965 15.477 1.00 93.62 771 VAL A C 1
ATOM 5934 O O . VAL A 1 771 ? 11.283 11.522 16.383 1.00 93.62 771 VAL A O 1
ATOM 5937 N N . PRO A 1 772 ? 13.215 10.713 15.611 1.00 91.31 772 PRO A N 1
ATOM 5938 C CA . PRO A 1 772 ? 13.934 10.884 16.883 1.00 91.31 772 PRO A CA 1
ATOM 5939 C C . PRO A 1 772 ? 13.925 12.311 17.458 1.00 91.31 772 PRO A C 1
ATOM 5941 O O . PRO A 1 772 ? 14.215 12.516 18.642 1.00 91.31 772 PRO A O 1
ATOM 5944 N N . SER A 1 773 ? 13.644 13.311 16.617 1.00 93.75 773 SER A N 1
ATOM 5945 C CA . SER A 1 773 ? 13.475 14.704 17.031 1.00 93.75 773 SER A CA 1
ATOM 5946 C C . SER A 1 773 ? 12.153 14.955 17.760 1.00 93.75 773 SER A C 1
ATOM 5948 O O . SER A 1 773 ? 12.093 15.898 18.546 1.00 93.75 773 SER A O 1
ATOM 5950 N N . ASN A 1 774 ? 11.130 14.119 17.557 1.00 95.31 774 ASN A N 1
ATOM 5951 C CA . ASN A 1 774 ? 9.852 14.197 18.252 1.00 95.31 774 ASN A CA 1
ATOM 5952 C C . ASN A 1 774 ? 9.793 13.174 19.389 1.00 95.31 774 ASN A C 1
ATOM 5954 O O . ASN A 1 774 ? 9.480 12.003 19.200 1.00 95.31 774 ASN A O 1
ATOM 5958 N N . ARG A 1 775 ? 10.102 13.633 20.602 1.00 93.69 775 ARG A N 1
ATOM 5959 C CA . ARG A 1 775 ? 10.066 12.794 21.813 1.00 93.69 775 ARG A CA 1
ATOM 5960 C C . ARG A 1 775 ? 8.785 12.968 22.613 1.00 93.69 775 ARG A C 1
ATOM 5962 O O . ARG A 1 775 ? 8.687 12.429 23.710 1.00 93.69 775 ARG A O 1
ATOM 5969 N N . TYR A 1 776 ? 7.836 13.746 22.104 1.00 93.56 776 TYR A N 1
ATOM 5970 C CA . TYR A 1 776 ? 6.716 14.257 22.889 1.00 93.56 776 TYR A CA 1
ATOM 5971 C C . TYR A 1 776 ? 5.370 13.728 22.419 1.00 93.56 776 TYR A C 1
ATOM 5973 O O . TYR A 1 776 ? 4.439 13.680 23.214 1.00 93.56 776 TYR A O 1
ATOM 5981 N N . ALA A 1 777 ? 5.255 13.359 21.147 1.00 96.81 777 ALA A N 1
ATOM 5982 C CA . ALA A 1 777 ? 3.996 12.928 20.573 1.00 96.81 777 ALA A CA 1
ATOM 5983 C C . ALA A 1 777 ? 3.759 11.422 20.728 1.00 96.81 777 ALA A C 1
ATOM 5985 O O . ALA A 1 777 ? 4.681 10.609 20.852 1.00 96.81 777 ALA A O 1
ATOM 5986 N N . GLU A 1 778 ? 2.485 11.067 20.686 1.00 97.38 778 GLU A N 1
ATOM 5987 C CA . GLU A 1 778 ? 2.025 9.709 20.437 1.00 97.38 778 GLU A CA 1
ATOM 5988 C C . GLU A 1 778 ? 1.623 9.603 18.950 1.00 97.38 778 GLU A C 1
ATOM 5990 O O . GLU A 1 778 ? 1.185 10.599 18.370 1.00 97.38 778 GLU A O 1
ATOM 5995 N N . PHE A 1 779 ? 1.832 8.443 18.319 1.00 96.94 779 PHE A N 1
ATOM 5996 C CA . PHE A 1 779 ? 1.662 8.221 16.881 1.00 96.94 779 PHE A CA 1
ATOM 5997 C C . PHE A 1 779 ? 0.306 8.661 16.332 1.00 96.94 779 PHE A C 1
ATOM 5999 O O . PHE A 1 779 ? 0.306 9.415 15.362 1.00 96.94 779 PHE A O 1
ATOM 6006 N N . ASN A 1 780 ? -0.826 8.287 16.931 1.00 97.75 780 ASN A N 1
ATOM 6007 C CA . ASN A 1 780 ? -2.146 8.665 16.401 1.00 97.75 780 ASN A CA 1
ATOM 6008 C C . ASN A 1 780 ? -2.320 10.185 16.320 1.00 97.75 780 ASN A C 1
ATOM 6010 O O . ASN A 1 780 ? -2.839 10.716 15.335 1.00 97.75 780 ASN A O 1
ATOM 6014 N N . LEU A 1 781 ? -1.839 10.908 17.332 1.00 97.94 781 LEU A N 1
ATOM 6015 C CA . LEU A 1 781 ? -1.890 12.372 17.356 1.00 97.94 781 LEU A CA 1
ATOM 6016 C C . LEU A 1 781 ? -0.816 13.004 16.465 1.00 97.94 781 LEU A C 1
ATOM 6018 O O . LEU A 1 781 ? -1.040 14.082 15.923 1.00 97.94 781 LEU A O 1
ATOM 6022 N N . PHE A 1 782 ? 0.337 12.357 16.294 1.00 97.44 782 PHE A N 1
ATOM 6023 C CA . PHE A 1 782 ? 1.378 12.791 15.361 1.00 97.44 782 PHE A CA 1
ATOM 6024 C C . PHE A 1 782 ? 0.947 12.641 13.900 1.00 97.44 782 PHE A C 1
ATOM 6026 O O . PHE A 1 782 ? 1.304 13.472 13.071 1.00 97.44 782 PHE A O 1
ATOM 6033 N N . LEU A 1 783 ? 0.185 11.595 13.581 1.00 96.25 783 LEU A N 1
ATOM 6034 C CA . LEU A 1 783 ? -0.275 11.301 12.227 1.00 96.25 783 LEU A CA 1
ATOM 6035 C C . LEU A 1 783 ? -1.288 12.328 11.712 1.00 96.25 783 LEU A C 1
ATOM 6037 O O . LEU A 1 783 ? -1.337 12.579 10.507 1.00 96.25 783 LEU A O 1
ATOM 6041 N N . ASP A 1 784 ? -2.046 12.967 12.609 1.00 96.94 784 ASP A N 1
ATOM 6042 C CA . ASP A 1 784 ? -2.853 14.146 12.288 1.00 96.94 784 ASP A CA 1
ATOM 6043 C C . ASP A 1 784 ? -2.980 15.124 13.477 1.00 96.94 784 ASP A C 1
ATOM 6045 O O . ASP A 1 784 ? -3.993 15.139 14.192 1.00 96.94 784 ASP A O 1
ATOM 6049 N N . PRO A 1 785 ? -1.972 15.993 13.681 1.00 97.25 785 PRO A N 1
ATOM 6050 C CA . PRO A 1 785 ? -1.941 16.928 14.803 1.00 97.25 785 PRO A CA 1
ATOM 6051 C C . PRO A 1 785 ? -3.074 17.951 14.749 1.00 97.25 785 PRO A C 1
ATOM 6053 O O . PRO A 1 785 ? -3.595 18.372 15.784 1.00 97.25 785 PRO A O 1
ATOM 6056 N N . LEU A 1 786 ? -3.471 18.363 13.541 1.00 97.12 786 LEU A N 1
ATOM 6057 C CA . LEU A 1 786 ? -4.518 19.359 13.359 1.00 97.12 786 LEU A CA 1
ATOM 6058 C C . LEU A 1 786 ? -5.892 18.767 13.674 1.00 97.12 786 LEU A C 1
ATOM 6060 O O . LEU A 1 786 ? -6.673 19.404 14.381 1.00 97.12 786 LEU A O 1
ATOM 6064 N N . ALA A 1 787 ? -6.180 17.547 13.216 1.00 97.56 787 ALA A N 1
ATOM 6065 C CA . ALA A 1 787 ? -7.403 16.852 13.605 1.00 97.56 787 ALA A CA 1
ATOM 6066 C C . ALA A 1 787 ? -7.443 16.583 15.113 1.00 97.56 787 ALA A C 1
ATOM 6068 O O . ALA A 1 787 ? -8.475 16.817 15.748 1.00 97.56 787 ALA A O 1
ATOM 6069 N N . ALA A 1 788 ? -6.313 16.182 15.706 1.00 97.81 788 ALA A N 1
ATOM 6070 C CA . ALA A 1 788 ? -6.203 16.015 17.150 1.00 97.81 788 ALA A CA 1
ATOM 6071 C C . ALA A 1 788 ? -6.521 17.307 17.903 1.00 97.81 788 ALA A C 1
ATOM 6073 O O . ALA A 1 788 ? -7.300 17.284 18.854 1.00 97.81 788 ALA A O 1
ATOM 6074 N N . LYS A 1 789 ? -5.998 18.446 17.438 1.00 96.88 789 LYS A N 1
ATOM 6075 C CA . LYS A 1 789 ? -6.316 19.766 17.990 1.00 96.88 789 LYS A CA 1
ATOM 6076 C C . LYS A 1 789 ? -7.805 20.090 17.889 1.00 96.88 789 LYS A C 1
ATOM 6078 O O . LYS A 1 789 ? -8.408 20.481 18.882 1.00 96.88 789 LYS A O 1
ATOM 6083 N N . VAL A 1 790 ? -8.409 19.888 16.716 1.00 96.56 790 VAL A N 1
ATOM 6084 C CA . VAL A 1 790 ? -9.841 20.149 16.474 1.00 96.56 790 VAL A CA 1
ATOM 6085 C C . VAL A 1 790 ? -10.733 19.328 17.407 1.00 96.56 790 VAL A C 1
ATOM 6087 O O . VAL A 1 790 ? -11.710 19.856 17.936 1.00 96.56 790 VAL A O 1
ATOM 6090 N N . VAL A 1 791 ? -10.414 18.049 17.616 1.00 96.88 791 VAL A N 1
ATOM 6091 C CA . VAL A 1 791 ? -11.226 17.149 18.444 1.00 96.88 791 VAL A CA 1
ATOM 6092 C C . VAL A 1 791 ? -10.958 17.365 19.932 1.00 96.88 791 VAL A C 1
ATOM 6094 O O . VAL A 1 791 ? -11.903 17.625 20.674 1.00 96.88 791 VAL A O 1
ATOM 6097 N N . LEU A 1 792 ? -9.701 17.284 20.381 1.00 96.50 792 LEU A N 1
ATOM 6098 C CA . LEU A 1 792 ? -9.346 17.300 21.807 1.00 96.50 792 LEU A CA 1
ATOM 6099 C C . LEU A 1 792 ? -9.538 18.670 22.470 1.00 96.50 792 LEU A C 1
ATOM 6101 O O . LEU A 1 792 ? -9.764 18.722 23.675 1.00 96.50 792 LEU A O 1
ATOM 6105 N N . GLU A 1 793 ? -9.500 19.769 21.709 1.00 94.88 793 GLU A N 1
ATOM 6106 C CA . GLU A 1 793 ? -9.807 21.115 22.224 1.00 94.88 793 GLU A CA 1
ATOM 6107 C C . GLU A 1 793 ? -11.293 21.496 22.059 1.00 94.88 793 GLU A C 1
ATOM 6109 O O . GLU A 1 793 ? -11.677 22.631 22.351 1.00 94.88 793 GLU A O 1
ATOM 6114 N N . SER A 1 794 ? -12.153 20.572 21.609 1.00 93.38 794 SER A N 1
ATOM 6115 C CA . SER A 1 794 ? -13.597 20.805 21.475 1.00 93.38 794 SER A CA 1
ATOM 6116 C C . SER A 1 794 ? -14.344 20.767 22.818 1.00 93.38 794 SER A C 1
ATOM 6118 O O . SER A 1 794 ? -13.789 20.448 23.866 1.00 93.38 794 SER A O 1
ATOM 6120 N N . THR A 1 795 ? -15.645 21.074 22.789 1.00 91.25 795 THR A N 1
ATOM 6121 C CA . THR A 1 795 ? -16.539 20.994 23.958 1.00 91.25 795 THR A CA 1
ATOM 6122 C C . THR A 1 795 ? -17.209 19.623 24.128 1.00 91.25 795 THR A C 1
ATOM 6124 O O . THR A 1 795 ? -18.158 19.498 24.904 1.00 91.25 795 THR A O 1
ATOM 6127 N N . MET A 1 796 ? -16.782 18.605 23.371 1.00 93.69 796 MET A N 1
ATOM 6128 C CA . MET A 1 796 ? -17.332 17.248 23.463 1.00 93.69 796 MET A CA 1
ATOM 6129 C C . MET A 1 796 ? -16.915 16.562 24.775 1.00 93.69 796 MET A C 1
ATOM 6131 O O . MET A 1 796 ? -15.891 16.898 25.364 1.00 93.69 796 MET A O 1
ATOM 6135 N N . ASP A 1 797 ? -17.694 15.574 25.227 1.00 95.81 797 ASP A N 1
ATOM 6136 C CA . ASP A 1 797 ? -17.318 14.754 26.384 1.00 95.81 797 ASP A CA 1
ATOM 6137 C C . ASP A 1 797 ? -16.250 13.726 25.982 1.00 95.81 797 ASP A C 1
ATOM 6139 O O . ASP A 1 797 ? -16.564 12.678 25.411 1.00 95.81 797 ASP A O 1
ATOM 6143 N N . ILE A 1 798 ? -14.984 14.051 26.245 1.00 97.44 798 ILE A N 1
ATOM 6144 C CA . ILE A 1 798 ? -13.831 13.264 25.805 1.00 97.44 798 ILE A CA 1
ATOM 6145 C C . ILE A 1 798 ? -13.218 12.511 26.982 1.00 97.44 798 ILE A C 1
ATOM 6147 O O . ILE A 1 798 ? -12.918 13.091 28.029 1.00 97.44 798 ILE A O 1
ATOM 6151 N N . THR A 1 799 ? -12.984 11.218 26.768 1.00 97.94 799 THR A N 1
ATOM 6152 C CA . THR A 1 799 ? -12.126 10.378 27.605 1.00 97.94 799 THR A CA 1
ATOM 6153 C C . THR A 1 799 ? -10.876 9.993 26.827 1.00 97.94 799 THR A C 1
ATOM 6155 O O . THR A 1 799 ? -10.946 9.241 25.860 1.00 97.94 799 THR A O 1
ATOM 6158 N N . LEU A 1 800 ? -9.734 10.522 27.246 1.00 98.19 800 LEU A N 1
ATOM 6159 C CA . LEU A 1 800 ? -8.419 10.199 26.720 1.00 98.19 800 LEU A CA 1
ATOM 6160 C C . LEU A 1 800 ? -7.867 8.962 27.433 1.00 98.19 800 LEU A C 1
ATOM 6162 O O . LEU A 1 800 ? -7.830 8.906 28.664 1.00 98.19 800 LEU A O 1
ATOM 6166 N N . ILE A 1 801 ? -7.402 7.999 26.647 1.00 97.94 801 ILE A N 1
ATOM 6167 C CA . ILE A 1 801 ? -6.674 6.807 27.078 1.00 97.94 801 ILE A CA 1
ATOM 6168 C C . ILE A 1 801 ? -5.221 7.020 26.635 1.00 97.94 801 ILE A C 1
ATOM 6170 O O . ILE A 1 801 ? -4.854 6.650 25.515 1.00 97.94 801 ILE A O 1
ATOM 6174 N N . PRO A 1 802 ? -4.410 7.702 27.463 1.00 96.75 802 PRO A N 1
ATOM 6175 C CA . PRO A 1 802 ? -3.080 8.152 27.080 1.00 96.75 802 PRO A CA 1
ATOM 6176 C C . PRO A 1 802 ? -2.079 6.998 27.017 1.00 96.75 802 PRO A C 1
ATOM 6178 O O . PRO A 1 802 ? -2.278 5.924 27.592 1.00 96.75 802 PRO A O 1
ATOM 6181 N N . LEU A 1 803 ? -0.939 7.271 26.386 1.00 95.81 803 LEU A N 1
ATOM 6182 C CA . LEU A 1 803 ? 0.170 6.337 26.217 1.00 95.81 803 LEU A CA 1
ATOM 6183 C C . LEU A 1 803 ? 0.684 5.741 27.542 1.00 95.81 803 LEU A C 1
ATOM 6185 O O . LEU A 1 803 ? 1.135 4.598 27.557 1.00 95.81 803 LEU A O 1
ATOM 6189 N N . SER A 1 804 ? 0.611 6.472 28.659 1.00 93.88 804 SER A N 1
ATOM 6190 C CA . SER A 1 804 ? 0.978 5.957 29.989 1.00 93.88 804 SER A CA 1
ATOM 6191 C C . SER A 1 804 ? 0.130 4.746 30.393 1.00 93.88 804 SER A C 1
ATOM 6193 O O . SER A 1 804 ? 0.674 3.719 30.799 1.00 93.88 804 SER A O 1
ATOM 6195 N N . SER A 1 805 ? -1.185 4.834 30.203 1.00 95.00 805 SER A N 1
ATOM 6196 C CA . SER A 1 805 ? -2.135 3.758 30.502 1.00 95.00 805 SER A CA 1
ATOM 6197 C C . SER A 1 805 ? -2.035 2.627 29.486 1.00 95.00 805 SER A C 1
ATOM 6199 O O . SER A 1 805 ? -2.008 1.458 29.865 1.00 95.00 805 SER A O 1
ATOM 6201 N N . GLN A 1 806 ? -1.864 2.959 28.204 1.00 96.12 806 GLN A N 1
ATOM 6202 C CA . GLN A 1 806 ? -1.627 1.961 27.156 1.00 96.12 806 GLN A CA 1
ATOM 6203 C C . GLN A 1 806 ? -0.394 1.101 27.468 1.00 96.12 806 GLN A C 1
ATOM 6205 O O . GLN A 1 806 ? -0.476 -0.120 27.432 1.00 96.12 806 GLN A O 1
ATOM 6210 N N . ARG A 1 807 ? 0.725 1.713 27.887 1.00 94.44 807 ARG A N 1
ATOM 6211 C CA . ARG A 1 807 ? 1.950 0.990 28.277 1.00 94.44 807 ARG A CA 1
ATOM 6212 C C . ARG A 1 807 ? 1.725 -0.005 29.418 1.00 94.44 807 ARG A C 1
ATOM 6214 O O . ARG A 1 807 ? 2.369 -1.052 29.424 1.00 94.44 807 ARG A O 1
ATOM 6221 N N . LYS A 1 808 ? 0.816 0.287 30.357 1.00 93.56 808 LYS A N 1
ATOM 6222 C CA . LYS A 1 808 ? 0.441 -0.638 31.443 1.00 93.56 808 LYS A CA 1
ATOM 6223 C C . LYS A 1 808 ? -0.338 -1.860 30.923 1.00 93.56 808 LYS A C 1
ATOM 6225 O O . LYS A 1 808 ? -0.222 -2.945 31.491 1.00 93.56 808 LYS A O 1
ATOM 6230 N N . ALA A 1 809 ? -1.073 -1.700 29.820 1.00 94.19 809 ALA A N 1
ATOM 6231 C CA . ALA A 1 809 ? -1.828 -2.752 29.132 1.00 94.19 809 ALA A CA 1
ATOM 6232 C C . ALA A 1 809 ? -1.004 -3.563 28.104 1.00 94.19 809 ALA A C 1
ATOM 6234 O O . ALA A 1 809 ? -1.518 -4.521 27.528 1.00 94.19 809 ALA A O 1
ATOM 6235 N N . SER A 1 810 ? 0.266 -3.213 27.866 1.00 94.44 810 SER A N 1
ATOM 6236 C CA . SER A 1 810 ? 1.095 -3.777 26.786 1.00 94.44 810 SER A CA 1
ATOM 6237 C C . SER A 1 810 ? 1.953 -5.001 27.174 1.00 94.44 810 SER A C 1
ATOM 6239 O O . SER A 1 810 ? 2.996 -5.234 26.554 1.00 94.44 810 SER A O 1
ATOM 6241 N N . SER A 1 811 ? 1.565 -5.810 28.172 1.00 95.69 811 SER A N 1
ATOM 6242 C CA . SER A 1 811 ? 2.291 -7.052 28.515 1.00 95.69 811 SER A CA 1
ATOM 6243 C C . SER A 1 811 ? 1.850 -8.227 27.641 1.00 95.69 811 SER A C 1
ATOM 6245 O O . SER A 1 811 ? 0.854 -8.895 27.927 1.00 95.69 811 SER A O 1
ATOM 6247 N N . PHE A 1 812 ? 2.629 -8.530 26.595 1.00 95.81 812 PHE A N 1
ATOM 6248 C CA . PHE A 1 812 ? 2.402 -9.725 25.773 1.00 95.81 812 PHE A CA 1
ATOM 6249 C C . PHE A 1 812 ? 2.419 -11.008 26.605 1.00 95.81 812 PHE A C 1
ATOM 6251 O O . PHE A 1 812 ? 1.528 -11.831 26.447 1.00 95.81 812 PHE A O 1
ATOM 6258 N N . GLN A 1 813 ? 3.403 -11.167 27.496 1.00 95.06 813 GLN A N 1
ATOM 6259 C CA . GLN A 1 813 ? 3.558 -12.384 28.295 1.00 95.06 813 GLN A CA 1
ATOM 6260 C C . GLN A 1 813 ? 2.295 -12.667 29.118 1.00 95.06 813 GLN A C 1
ATOM 6262 O O . GLN A 1 813 ? 1.722 -13.746 29.018 1.00 95.06 813 GLN A O 1
ATOM 6267 N N . THR A 1 814 ? 1.828 -11.672 29.875 1.00 95.00 814 THR A N 1
ATOM 6268 C CA . THR A 1 814 ? 0.672 -11.818 30.769 1.00 95.00 814 THR A CA 1
ATOM 6269 C C . THR A 1 814 ? -0.619 -12.073 29.994 1.00 95.00 814 THR A C 1
ATOM 6271 O O . THR A 1 814 ? -1.428 -12.911 30.395 1.00 95.00 814 THR A O 1
ATOM 6274 N N . LEU A 1 815 ? -0.818 -11.383 28.864 1.00 95.50 815 LEU A N 1
ATOM 6275 C CA . LEU A 1 815 ? -2.008 -11.599 28.048 1.00 95.50 815 LEU A CA 1
ATOM 6276 C C . LEU A 1 815 ? -2.002 -12.972 27.369 1.00 95.50 815 LEU A C 1
ATOM 6278 O O . LEU A 1 815 ? -3.030 -13.642 27.362 1.00 95.50 815 LEU A O 1
ATOM 6282 N N . LEU A 1 816 ? -0.868 -13.396 26.804 1.00 96.69 816 LEU A N 1
ATOM 6283 C CA . LEU A 1 816 ? -0.743 -14.701 26.152 1.00 96.69 816 LEU A CA 1
ATOM 6284 C C . LEU A 1 816 ? -0.989 -15.836 27.147 1.00 96.69 816 LEU A C 1
ATOM 6286 O O . LEU A 1 816 ? -1.784 -16.723 26.855 1.00 96.69 816 LEU A O 1
ATOM 6290 N N . GLU A 1 817 ? -0.397 -15.758 28.343 1.00 95.00 817 GLU A N 1
ATOM 6291 C CA . GLU A 1 817 ? -0.678 -16.701 29.431 1.00 95.00 817 GLU A CA 1
ATOM 6292 C C . GLU A 1 817 ? -2.175 -16.734 29.758 1.00 95.00 817 GLU A C 1
ATOM 6294 O O . GLU A 1 817 ? -2.766 -17.806 29.833 1.00 95.00 817 GLU A O 1
ATOM 6299 N N . SER A 1 818 ? -2.818 -15.569 29.887 1.00 94.44 818 SER A N 1
ATOM 6300 C CA . SER A 1 818 ? -4.256 -15.488 30.181 1.00 94.44 818 SER A CA 1
ATOM 6301 C C . SER A 1 818 ? -5.113 -16.116 29.073 1.00 94.44 818 SER A C 1
ATOM 6303 O O . SER A 1 818 ? -6.059 -16.847 29.367 1.00 94.44 818 SER A O 1
ATOM 6305 N N . LEU A 1 819 ? -4.775 -15.876 27.801 1.00 93.88 819 LEU A N 1
ATOM 6306 C CA . LEU A 1 819 ? -5.474 -16.439 26.640 1.00 93.88 819 LEU A CA 1
ATOM 6307 C C . LEU A 1 819 ? -5.315 -17.959 26.531 1.00 93.88 819 LEU A C 1
ATOM 6309 O O . LEU A 1 819 ? -6.258 -18.630 26.120 1.00 93.88 819 LEU A O 1
ATOM 6313 N N . GLU A 1 820 ? -4.165 -18.515 26.917 1.00 91.56 820 GLU A N 1
ATOM 6314 C CA . GLU A 1 820 ? -3.941 -19.968 26.930 1.00 91.56 820 GLU A CA 1
ATOM 6315 C C . GLU A 1 820 ? -4.843 -20.705 27.935 1.00 91.56 820 GLU A C 1
ATOM 6317 O O . GLU A 1 820 ? -5.187 -21.867 27.708 1.00 91.56 820 GLU A O 1
ATOM 6322 N N . TYR A 1 821 ? -5.249 -20.045 29.027 1.00 87.00 821 TYR A N 1
ATOM 6323 C CA . TYR A 1 821 ? -6.171 -20.610 30.022 1.00 87.00 821 TYR A CA 1
ATOM 6324 C C . TYR A 1 821 ? -7.654 -20.403 29.689 1.00 87.00 821 TYR A C 1
ATOM 6326 O O . TYR A 1 821 ? -8.505 -21.059 30.297 1.00 87.00 821 TYR A O 1
ATOM 6334 N N . ALA A 1 822 ? -7.979 -19.500 28.763 1.00 85.06 822 ALA A N 1
ATOM 6335 C CA . ALA A 1 822 ? -9.356 -19.212 28.385 1.00 85.06 822 ALA A CA 1
ATOM 6336 C C . ALA A 1 822 ? -9.974 -20.330 27.529 1.00 85.06 822 ALA A C 1
ATOM 6338 O O . ALA A 1 822 ? -9.288 -21.155 26.921 1.00 85.06 822 ALA A O 1
ATOM 6339 N N . GLU A 1 823 ? -11.308 -20.351 27.459 1.00 85.00 823 GLU A N 1
ATOM 6340 C CA . GLU A 1 823 ? -12.010 -21.225 26.519 1.00 85.00 823 GLU A CA 1
ATOM 6341 C C . GLU A 1 823 ? -11.631 -20.897 25.068 1.00 85.00 823 GLU A C 1
ATOM 6343 O O . GLU A 1 823 ? -11.395 -19.746 24.693 1.00 85.00 823 GLU A O 1
ATOM 6348 N N . ASN A 1 824 ? -11.564 -21.936 24.234 1.00 88.81 824 ASN A N 1
ATOM 6349 C CA . ASN A 1 824 ? -11.041 -21.803 22.884 1.00 88.81 824 ASN A CA 1
ATOM 6350 C C . ASN A 1 824 ? -12.155 -21.562 21.855 1.00 88.81 824 ASN A C 1
ATOM 6352 O O . ASN A 1 824 ? -12.812 -22.503 21.402 1.00 88.81 824 ASN A O 1
ATOM 6356 N N . THR A 1 825 ? -12.317 -20.304 21.453 1.00 96.00 825 THR A N 1
ATOM 6357 C CA . THR A 1 825 ? -13.136 -19.884 20.307 1.00 96.00 825 THR A CA 1
ATOM 6358 C C . THR A 1 825 ? -12.261 -19.663 19.064 1.00 96.00 825 THR A C 1
ATOM 6360 O O . THR A 1 825 ? -11.066 -19.381 19.205 1.00 96.00 825 THR A O 1
ATOM 6363 N N . PRO A 1 826 ? -12.801 -19.747 17.830 1.00 96.00 826 PRO A N 1
ATOM 6364 C CA . PRO A 1 826 ? -12.020 -19.483 16.621 1.00 96.00 826 PRO A CA 1
ATOM 6365 C C . PRO A 1 826 ? -11.365 -18.097 16.610 1.00 96.00 826 PRO A C 1
ATOM 6367 O O . PRO A 1 826 ? -10.188 -17.970 16.272 1.00 96.00 826 PRO A O 1
ATOM 6370 N N . GLU A 1 827 ? -12.096 -17.068 17.032 1.00 96.50 827 GLU A N 1
ATOM 6371 C CA . GLU A 1 827 ? -11.592 -15.701 17.119 1.00 96.50 827 GLU A CA 1
ATOM 6372 C C . GLU A 1 827 ? -10.559 -15.512 18.243 1.00 96.50 827 GLU A C 1
ATOM 6374 O O . GLU A 1 827 ? -9.576 -14.806 18.030 1.00 96.50 827 GLU A O 1
ATOM 6379 N N . SER A 1 828 ? -10.694 -16.194 19.391 1.00 96.50 828 SER A N 1
ATOM 6380 C CA . SER A 1 828 ? -9.658 -16.201 20.440 1.00 96.50 828 SER A CA 1
ATOM 6381 C C . SER A 1 828 ? -8.382 -16.894 19.954 1.00 96.50 828 SER A C 1
ATOM 6383 O O . SER A 1 828 ? -7.290 -16.351 20.100 1.00 96.50 828 SER A O 1
ATOM 6385 N N . SER A 1 829 ? -8.507 -18.037 19.268 1.00 95.88 829 SER A N 1
ATOM 6386 C CA . SER A 1 829 ? -7.387 -18.717 18.600 1.00 95.88 829 SER A CA 1
ATOM 6387 C C . SER A 1 829 ? -6.685 -17.817 17.579 1.00 95.88 829 SER A C 1
ATOM 6389 O O . SER A 1 829 ? -5.457 -17.816 17.484 1.00 95.88 829 SER A O 1
ATOM 6391 N N . PHE A 1 830 ? -7.448 -17.052 16.794 1.00 97.19 830 PHE A N 1
ATOM 6392 C CA . PHE A 1 830 ? -6.893 -16.093 15.842 1.00 97.19 830 PHE A CA 1
ATOM 6393 C C . PHE A 1 830 ? -6.108 -14.981 16.551 1.00 97.19 830 PHE A C 1
ATOM 6395 O O . PHE A 1 830 ? -4.963 -14.717 16.178 1.00 97.19 830 PHE A O 1
ATOM 6402 N N . VAL A 1 831 ? -6.687 -14.380 17.598 1.00 97.50 831 VAL A N 1
ATOM 6403 C CA . VAL A 1 831 ? -6.029 -13.347 18.416 1.00 97.50 831 VAL A CA 1
ATOM 6404 C C . VAL A 1 831 ? -4.761 -13.893 19.071 1.00 97.50 831 VAL A C 1
ATOM 6406 O O . VAL A 1 831 ? -3.716 -13.252 18.979 1.00 97.50 831 VAL A O 1
ATOM 6409 N N . LEU A 1 832 ? -4.809 -15.093 19.657 1.00 97.12 832 LEU A N 1
ATOM 6410 C CA . LEU A 1 832 ? -3.645 -15.757 20.244 1.00 97.12 832 LEU A CA 1
ATOM 6411 C C . LEU A 1 832 ? -2.526 -15.913 19.207 1.00 97.12 832 LEU A C 1
ATOM 6413 O O . LEU A 1 832 ? -1.406 -15.484 19.458 1.00 97.12 832 LEU A O 1
ATOM 6417 N N . HIS A 1 833 ? -2.821 -16.443 18.014 1.00 96.12 833 HIS A N 1
ATOM 6418 C CA . HIS A 1 833 ? -1.816 -16.593 16.957 1.00 96.12 833 HIS A CA 1
ATOM 6419 C C . HIS A 1 833 ? -1.207 -15.260 16.506 1.00 96.12 833 HIS A C 1
ATOM 6421 O O . HIS A 1 833 ? 0.005 -15.195 16.284 1.00 96.12 833 HIS A O 1
ATOM 6427 N N . LEU A 1 834 ? -2.023 -14.210 16.363 1.00 97.62 834 LEU A N 1
ATOM 6428 C CA . LEU A 1 834 ? -1.546 -12.876 15.998 1.00 97.62 834 LEU A CA 1
ATOM 6429 C C . LEU A 1 834 ? -0.625 -12.313 17.082 1.00 97.62 834 LEU A C 1
ATOM 6431 O O . LEU A 1 834 ? 0.509 -11.946 16.788 1.00 97.62 834 LEU A O 1
ATOM 6435 N N . LEU A 1 835 ? -1.064 -12.307 18.341 1.00 97.62 835 LEU A N 1
ATOM 6436 C CA . LEU A 1 835 ? -0.277 -11.769 19.451 1.00 97.62 835 LEU A CA 1
ATOM 6437 C C . LEU A 1 835 ? 0.996 -12.583 19.709 1.00 97.62 835 LEU A C 1
ATOM 6439 O O . LEU A 1 835 ? 2.041 -11.993 19.977 1.00 97.62 835 LEU A O 1
ATOM 6443 N N . SER A 1 836 ? 0.952 -13.912 19.567 1.00 97.25 836 SER A N 1
ATOM 6444 C CA . SER A 1 836 ? 2.148 -14.757 19.647 1.00 97.25 836 SER A CA 1
ATOM 6445 C C . SER A 1 836 ? 3.150 -14.409 18.550 1.00 97.25 836 SER A C 1
ATOM 6447 O O . SER A 1 836 ? 4.342 -14.324 18.832 1.00 97.25 836 SER A O 1
ATOM 6449 N N . LEU A 1 837 ? 2.689 -14.168 17.317 1.00 96.69 837 LEU A N 1
ATOM 6450 C CA . LEU A 1 837 ? 3.555 -13.756 16.210 1.00 96.69 837 LEU A CA 1
ATOM 6451 C C . LEU A 1 837 ? 4.205 -12.393 16.481 1.00 96.69 837 LEU A C 1
ATOM 6453 O O . LEU A 1 837 ? 5.416 -12.258 16.316 1.00 96.69 837 LEU A O 1
ATOM 6457 N N . LEU A 1 838 ? 3.431 -11.402 16.931 1.00 97.50 838 LEU A N 1
ATOM 6458 C CA . LEU A 1 838 ? 3.957 -10.077 17.277 1.00 97.50 838 LEU A CA 1
ATOM 6459 C C . LEU A 1 838 ? 4.974 -10.152 18.421 1.00 97.50 838 LEU A C 1
ATOM 6461 O O . LEU A 1 838 ? 6.039 -9.538 18.339 1.00 97.50 838 LEU A O 1
ATOM 6465 N N . HIS A 1 839 ? 4.685 -10.943 19.457 1.00 97.19 839 HIS A N 1
ATOM 6466 C CA . HIS A 1 839 ? 5.604 -11.162 20.570 1.00 97.19 839 HIS A CA 1
ATOM 6467 C C . HIS A 1 839 ? 6.906 -11.824 20.105 1.00 97.19 839 HIS A C 1
ATOM 6469 O O . HIS A 1 839 ? 7.997 -11.347 20.420 1.00 97.19 839 HIS A O 1
ATOM 6475 N N . ASP A 1 840 ? 6.808 -12.871 19.285 1.00 96.25 840 ASP A N 1
ATOM 6476 C CA . ASP A 1 840 ? 7.961 -13.556 18.702 1.00 96.25 840 ASP A CA 1
ATOM 6477 C C . ASP A 1 840 ? 8.847 -12.604 17.890 1.00 96.25 840 ASP A C 1
ATOM 6479 O O . ASP A 1 840 ? 10.075 -12.636 18.016 1.00 96.25 840 ASP A O 1
ATOM 6483 N N . LEU A 1 841 ? 8.237 -11.747 17.068 1.00 95.56 841 LEU A N 1
ATOM 6484 C CA . LEU A 1 841 ? 8.950 -10.743 16.280 1.00 95.56 841 LEU A CA 1
ATOM 6485 C C . LEU A 1 841 ? 9.648 -9.727 17.183 1.00 95.56 841 LEU A C 1
ATOM 6487 O O . LEU A 1 841 ? 10.836 -9.460 16.988 1.00 95.56 841 LEU A O 1
ATOM 6491 N N . GLN A 1 842 ? 8.949 -9.225 18.203 1.00 95.56 842 GLN A N 1
ATOM 6492 C CA . GLN A 1 842 ? 9.494 -8.283 19.180 1.00 95.56 842 GLN A CA 1
ATOM 6493 C C . GLN A 1 842 ? 10.718 -8.851 19.912 1.00 95.56 842 GLN A C 1
ATOM 6495 O O . GLN A 1 842 ? 11.705 -8.139 20.097 1.00 95.56 842 GLN A O 1
ATOM 6500 N N . GLN A 1 843 ? 10.675 -10.127 20.309 1.00 95.12 843 GLN A N 1
ATOM 6501 C CA . GLN A 1 843 ? 11.772 -10.784 21.028 1.00 95.12 843 GLN A CA 1
ATOM 6502 C C . GLN A 1 843 ? 12.967 -11.101 20.123 1.00 95.12 843 GLN A C 1
ATOM 6504 O O . GLN A 1 843 ? 14.120 -10.989 20.543 1.00 95.12 843 GLN A O 1
ATOM 6509 N N . LYS A 1 844 ? 12.714 -11.520 18.878 1.00 93.88 844 LYS A N 1
ATOM 6510 C CA . LYS A 1 844 ? 13.761 -12.028 17.976 1.00 93.88 844 LYS A CA 1
ATOM 6511 C C . LYS A 1 844 ? 14.423 -10.932 17.144 1.00 93.88 844 LYS A C 1
ATOM 6513 O O . LYS A 1 844 ? 15.573 -11.102 16.735 1.00 93.88 844 LYS A O 1
ATOM 6518 N N . HIS A 1 845 ? 13.738 -9.815 16.890 1.00 91.19 845 HIS A N 1
ATOM 6519 C CA . HIS A 1 845 ? 14.191 -8.811 15.930 1.00 91.19 845 HIS A CA 1
ATOM 6520 C C . HIS A 1 845 ? 14.072 -7.379 16.462 1.00 91.19 845 HIS A C 1
ATOM 6522 O O . HIS A 1 845 ? 12.984 -6.852 16.669 1.00 91.19 845 HIS A O 1
ATOM 6528 N N . ARG A 1 846 ? 15.215 -6.681 16.554 1.00 90.44 846 ARG A N 1
ATOM 6529 C CA . ARG A 1 846 ? 15.298 -5.278 17.012 1.00 90.44 846 ARG A CA 1
ATOM 6530 C C . ARG A 1 846 ? 14.384 -4.325 16.234 1.00 90.44 846 ARG A C 1
ATOM 6532 O O . ARG A 1 846 ? 13.912 -3.342 16.794 1.00 90.44 846 ARG A O 1
ATOM 6539 N N . LEU A 1 847 ? 14.145 -4.589 14.951 1.00 89.81 847 LEU A N 1
ATOM 6540 C CA . LEU A 1 847 ? 13.302 -3.733 14.113 1.00 89.81 847 LEU A CA 1
ATOM 6541 C C . LEU A 1 847 ? 11.823 -3.754 14.554 1.00 89.81 847 LEU A C 1
ATOM 6543 O O . LEU A 1 847 ? 11.138 -2.751 14.407 1.00 89.81 847 LEU A O 1
ATOM 6547 N N . TYR A 1 848 ? 11.385 -4.821 15.230 1.00 94.19 848 TYR A N 1
ATOM 6548 C CA . TYR A 1 848 ? 10.021 -5.022 15.729 1.00 94.19 848 TYR A CA 1
ATOM 6549 C C . TYR A 1 848 ? 9.888 -4.716 17.233 1.00 94.19 848 TYR A C 1
ATOM 6551 O O . TYR A 1 848 ? 8.925 -5.108 17.878 1.00 94.19 848 TYR A O 1
ATOM 6559 N N . HIS A 1 849 ? 10.834 -4.000 17.847 1.00 93.12 849 HIS A N 1
ATOM 6560 C CA . HIS A 1 849 ? 10.767 -3.698 19.287 1.00 93.12 849 HIS A CA 1
ATOM 6561 C C . HIS A 1 849 ? 9.480 -2.949 19.707 1.00 93.12 849 HIS A C 1
ATOM 6563 O O . HIS A 1 849 ? 9.048 -3.054 20.856 1.00 93.12 849 HIS A O 1
ATOM 6569 N N . HIS A 1 850 ? 8.853 -2.228 18.773 1.00 93.62 850 HIS A N 1
ATOM 6570 C CA . HIS A 1 850 ? 7.676 -1.390 18.989 1.00 93.62 850 HIS A CA 1
ATOM 6571 C C . HIS A 1 850 ? 6.330 -2.139 18.981 1.00 93.62 850 HIS A C 1
ATOM 6573 O O . HIS A 1 850 ? 5.312 -1.500 19.224 1.00 93.62 850 HIS A O 1
ATOM 6579 N N . MET A 1 851 ? 6.290 -3.466 18.767 1.00 95.38 851 MET A N 1
ATOM 6580 C CA . MET A 1 851 ? 5.020 -4.224 18.669 1.00 95.38 851 MET A CA 1
ATOM 6581 C C . MET A 1 851 ? 4.088 -4.062 19.883 1.00 95.38 851 MET A C 1
ATOM 6583 O O . MET A 1 851 ? 2.887 -4.277 19.766 1.00 95.38 851 MET A O 1
ATOM 6587 N N . GLY A 1 852 ? 4.618 -3.677 21.051 1.00 93.44 852 GLY A N 1
ATOM 6588 C CA . GLY A 1 852 ? 3.812 -3.414 22.248 1.00 93.44 852 GLY A CA 1
ATOM 6589 C C . GLY A 1 852 ? 2.832 -2.241 22.112 1.00 93.44 852 GLY A C 1
ATOM 6590 O O . GLY A 1 852 ? 1.883 -2.180 22.890 1.00 93.44 852 GLY A O 1
ATOM 6591 N N . ILE A 1 853 ? 3.031 -1.340 21.138 1.00 94.19 853 ILE A N 1
ATOM 6592 C CA . ILE A 1 853 ? 2.108 -0.228 20.854 1.00 94.19 853 ILE A CA 1
ATOM 6593 C C . ILE A 1 853 ? 0.722 -0.778 20.489 1.00 94.19 853 ILE A C 1
ATOM 6595 O O . ILE A 1 853 ? -0.250 -0.429 21.149 1.00 94.19 853 ILE A O 1
ATOM 6599 N N . PHE A 1 854 ? 0.655 -1.734 19.557 1.00 95.38 854 PHE A N 1
ATOM 6600 C CA . PHE A 1 854 ? -0.607 -2.334 19.101 1.00 95.38 854 PHE A CA 1
ATOM 6601 C C . PHE A 1 854 ? -1.375 -3.029 20.226 1.00 95.38 854 PHE A C 1
ATOM 6603 O O . PHE A 1 854 ? -2.598 -3.001 20.278 1.00 95.38 854 PHE A O 1
ATOM 6610 N N . LEU A 1 855 ? -0.667 -3.646 21.174 1.00 94.31 855 LEU A N 1
ATOM 6611 C CA . LEU A 1 855 ? -1.329 -4.288 22.306 1.00 94.31 855 LEU A CA 1
ATOM 6612 C C . LEU A 1 855 ? -1.998 -3.267 23.246 1.00 94.31 855 LEU A C 1
ATOM 6614 O O . LEU A 1 855 ? -3.044 -3.554 23.827 1.00 94.31 855 LEU A O 1
ATOM 6618 N N . GLY A 1 856 ? -1.421 -2.069 23.367 1.00 93.44 856 GLY A N 1
ATOM 6619 C CA . GLY A 1 856 ? -1.975 -0.989 24.182 1.00 93.44 856 GLY A CA 1
ATOM 6620 C C . GLY A 1 856 ? -3.296 -0.433 23.642 1.00 93.44 856 GLY A C 1
ATOM 6621 O O . GLY A 1 856 ? -4.107 0.066 24.422 1.00 93.44 856 GLY A O 1
ATOM 6622 N N . GLU A 1 857 ? -3.554 -0.566 22.337 1.00 95.44 857 GLU A N 1
ATOM 6623 C CA . GLU A 1 857 ? -4.776 -0.068 21.688 1.00 95.44 857 GLU A CA 1
ATOM 6624 C C . GLU A 1 857 ? -6.046 -0.796 22.145 1.00 95.44 857 GLU A C 1
ATOM 6626 O O . GLU A 1 857 ? -7.130 -0.207 22.200 1.00 95.44 857 GLU A O 1
ATOM 6631 N N . LEU A 1 858 ? -5.902 -2.061 22.556 1.00 96.56 858 LEU A N 1
ATOM 6632 C CA . LEU A 1 858 ? -6.997 -2.883 23.069 1.00 96.56 858 LEU A CA 1
ATOM 6633 C C . LEU A 1 858 ? -7.666 -2.270 24.306 1.00 96.56 858 LEU A C 1
ATOM 6635 O O . LEU A 1 858 ? -8.870 -2.450 24.520 1.00 96.56 858 LEU A O 1
ATOM 6639 N N . LEU A 1 859 ? -6.915 -1.493 25.093 1.00 97.38 859 LEU A N 1
ATOM 6640 C CA . LEU A 1 859 ? -7.409 -0.868 26.316 1.00 97.38 859 LEU A CA 1
ATOM 6641 C C . LEU A 1 859 ? -8.647 0.001 26.068 1.00 97.38 859 LEU A C 1
ATOM 6643 O O . LEU A 1 859 ? -9.535 0.040 26.918 1.00 97.38 859 LEU A O 1
ATOM 6647 N N . GLY A 1 860 ? -8.755 0.660 24.910 1.00 96.81 860 GLY A N 1
ATOM 6648 C CA . GLY A 1 860 ? -9.917 1.496 24.611 1.00 96.81 860 GLY A CA 1
ATOM 6649 C C . GLY A 1 860 ? -11.209 0.718 24.422 1.00 96.81 860 GLY A C 1
ATOM 6650 O O . GLY A 1 860 ? -12.241 1.111 24.971 1.00 96.81 860 GLY A O 1
ATOM 6651 N N . ALA A 1 861 ? -11.153 -0.415 23.723 1.00 97.56 861 ALA A N 1
ATOM 6652 C CA . ALA A 1 861 ? -12.308 -1.294 23.565 1.00 97.56 861 ALA A CA 1
ATOM 6653 C C . ALA A 1 861 ? -12.726 -1.916 24.906 1.00 97.56 861 ALA A C 1
ATOM 6655 O O . ALA A 1 861 ? -13.915 -1.925 25.236 1.00 97.56 861 ALA A O 1
ATOM 6656 N N . VAL A 1 862 ? -11.754 -2.364 25.707 1.00 96.69 862 VAL A N 1
ATOM 6657 C CA . VAL A 1 862 ? -12.001 -2.938 27.039 1.00 96.69 862 VAL A CA 1
ATOM 6658 C C . VAL A 1 862 ? -12.628 -1.904 27.967 1.00 96.69 862 VAL A C 1
ATOM 6660 O O . VAL A 1 862 ? -13.677 -2.159 28.556 1.00 96.69 862 VAL A O 1
ATOM 6663 N N . TYR A 1 863 ? -12.055 -0.702 28.042 1.00 96.19 863 TYR A N 1
ATOM 6664 C CA . TYR A 1 863 ? -12.563 0.361 28.905 1.00 96.19 863 TYR A CA 1
ATOM 6665 C C . TYR A 1 863 ? -13.951 0.863 28.473 1.00 96.19 863 TYR A C 1
ATOM 6667 O O . TYR A 1 863 ? -14.789 1.170 29.322 1.00 96.19 863 TYR A O 1
ATOM 6675 N N . LEU A 1 864 ? -14.244 0.911 27.169 1.00 95.69 864 LEU A N 1
ATOM 6676 C CA . LEU A 1 864 ? -15.574 1.277 26.675 1.00 95.69 864 LEU A CA 1
ATOM 6677 C C . LEU A 1 864 ? -16.659 0.280 27.118 1.00 95.69 864 LEU A C 1
ATOM 6679 O O . LEU A 1 864 ? -17.766 0.696 27.480 1.00 95.69 864 LEU A O 1
ATOM 6683 N N . VAL A 1 865 ? -16.356 -1.017 27.044 1.00 93.88 865 VAL A N 1
ATOM 6684 C CA . VAL A 1 865 ? -17.315 -2.095 27.330 1.00 93.88 865 VAL A CA 1
ATOM 6685 C C . VAL A 1 865 ? -17.433 -2.317 28.839 1.00 93.88 865 VAL A C 1
ATOM 6687 O O . VAL A 1 865 ? -18.536 -2.299 29.377 1.00 93.88 865 VAL A O 1
ATOM 6690 N N . GLU A 1 866 ? -16.306 -2.455 29.536 1.00 89.12 866 GLU A N 1
ATOM 6691 C CA . GLU A 1 866 ? -16.256 -2.919 30.926 1.00 89.12 866 GLU A CA 1
ATOM 6692 C C . GLU A 1 866 ? -15.715 -1.891 31.925 1.00 89.12 866 GLU A C 1
ATOM 6694 O O . GLU A 1 866 ? -15.693 -2.171 33.121 1.00 89.12 866 GLU A O 1
ATOM 6699 N N . GLY A 1 867 ? -15.312 -0.691 31.495 1.00 82.31 867 GLY A N 1
ATOM 6700 C CA . GLY A 1 867 ? -14.606 0.268 32.356 1.00 82.31 867 GLY A CA 1
ATOM 6701 C C . GLY A 1 867 ? -15.361 0.675 33.627 1.00 82.31 867 GLY A C 1
ATOM 6702 O O . GLY A 1 867 ? -14.735 0.988 34.632 1.00 82.31 867 GLY A O 1
ATOM 6703 N N . SER A 1 868 ? -16.698 0.613 33.643 1.00 81.31 868 SER A N 1
ATOM 6704 C CA . SER A 1 868 ? -17.492 0.860 34.860 1.00 81.31 868 SER A CA 1
ATOM 6705 C C . SER A 1 868 ? -17.367 -0.233 35.925 1.00 81.31 868 SER A C 1
ATOM 6707 O O . SER A 1 868 ? -17.737 0.003 37.072 1.00 81.31 868 SER A O 1
ATOM 6709 N N . ASN A 1 869 ? -16.893 -1.417 35.539 1.00 84.88 869 ASN A N 1
ATOM 6710 C CA . ASN A 1 869 ? -16.770 -2.603 36.383 1.00 84.88 869 ASN A CA 1
ATOM 6711 C C . ASN A 1 869 ? -15.317 -2.895 36.783 1.00 84.88 869 ASN A C 1
ATOM 6713 O O . ASN A 1 869 ? -15.088 -3.886 37.468 1.00 84.88 869 ASN A O 1
ATOM 6717 N N . MET A 1 870 ? -14.370 -2.062 36.346 1.00 87.00 870 MET A N 1
ATOM 6718 C CA . MET A 1 870 ? -12.953 -2.148 36.695 1.00 87.00 870 MET A CA 1
ATOM 6719 C C . MET A 1 870 ? -12.587 -1.023 37.658 1.00 87.00 870 MET A C 1
ATOM 6721 O O . MET A 1 870 ? -13.067 0.108 37.506 1.00 87.00 870 MET A O 1
ATOM 6725 N N . GLU A 1 871 ? -11.699 -1.298 38.612 1.00 88.06 871 GLU A N 1
ATOM 6726 C CA . GLU A 1 871 ? -11.094 -0.226 39.404 1.00 88.06 871 GLU A CA 1
ATOM 6727 C C . GLU A 1 871 ? -10.219 0.653 38.502 1.00 88.06 871 GLU A C 1
ATOM 6729 O O . GLU A 1 871 ? -9.330 0.170 37.799 1.00 88.06 871 GLU A O 1
ATOM 6734 N N . HIS A 1 872 ? -10.498 1.959 38.494 1.00 91.50 872 HIS A N 1
ATOM 6735 C CA . HIS A 1 872 ? -9.813 2.920 37.636 1.00 91.50 872 HIS A CA 1
ATOM 6736 C C . HIS A 1 872 ? -9.744 4.316 38.260 1.00 91.50 872 HIS A C 1
ATOM 6738 O O . HIS A 1 872 ? -10.553 4.688 39.112 1.00 91.50 872 HIS A O 1
ATOM 6744 N N . SER A 1 873 ? -8.792 5.113 37.780 1.00 93.81 873 SER A N 1
ATOM 6745 C CA . SER A 1 873 ? -8.605 6.513 38.153 1.00 93.81 873 SER A CA 1
ATOM 6746 C C . SER A 1 873 ? -8.759 7.414 36.929 1.00 93.81 873 SER A C 1
ATOM 6748 O O . SER A 1 873 ? -8.024 7.280 35.948 1.00 93.81 873 SER A O 1
ATOM 6750 N N . LEU A 1 874 ? -9.717 8.344 36.995 1.00 95.06 874 LEU A N 1
ATOM 6751 C CA . LEU A 1 874 ? -9.913 9.398 36.000 1.00 95.06 874 LEU A CA 1
ATOM 6752 C C . LEU A 1 874 ? -9.541 10.755 36.596 1.00 95.06 874 LEU A C 1
ATOM 6754 O O . LEU A 1 874 ? -10.079 11.148 37.633 1.00 95.06 874 LEU A O 1
ATOM 6758 N N . LEU A 1 875 ? -8.696 11.511 35.896 1.00 94.69 875 LEU A N 1
ATOM 6759 C CA . LEU A 1 875 ? -8.405 12.908 36.221 1.00 94.69 875 LEU A CA 1
ATOM 6760 C C . LEU A 1 875 ? -8.908 13.838 35.123 1.00 94.69 875 LEU A C 1
ATOM 6762 O O . LEU A 1 875 ? -8.758 13.563 33.939 1.00 94.69 875 LEU A O 1
ATOM 6766 N N . LEU A 1 876 ? -9.482 14.971 35.519 1.00 95.00 876 LEU A N 1
ATOM 6767 C CA . LEU A 1 876 ? -9.800 16.048 34.588 1.00 95.00 876 LEU A CA 1
ATOM 6768 C C . LEU A 1 876 ? -8.553 16.907 34.389 1.00 95.00 876 LEU A C 1
ATOM 6770 O O . LEU A 1 876 ? -8.056 17.490 35.352 1.00 95.00 876 LEU A O 1
ATOM 6774 N N . LYS A 1 877 ? -8.057 16.991 33.153 1.00 94.38 877 LYS A N 1
ATOM 6775 C CA . LYS A 1 877 ? -6.883 17.803 32.808 1.00 94.38 877 LYS A CA 1
ATOM 6776 C C . LYS A 1 877 ? -7.229 18.829 31.723 1.00 94.38 877 LYS A C 1
ATOM 6778 O O . LYS A 1 877 ? -7.893 18.470 30.746 1.00 94.38 877 LYS A O 1
ATOM 6783 N N . PRO A 1 878 ? -6.786 20.092 31.863 1.00 94.38 878 PRO A N 1
ATOM 6784 C CA . PRO A 1 878 ? -6.929 21.085 30.811 1.00 94.38 878 PRO A CA 1
ATOM 6785 C C . PRO A 1 878 ? -5.793 20.890 29.802 1.00 94.38 878 PRO A C 1
ATOM 6787 O O . PRO A 1 878 ? -4.644 21.227 30.080 1.00 94.38 878 PRO A O 1
ATOM 6790 N N . ILE A 1 879 ? -6.084 20.291 28.647 1.00 93.75 879 ILE A N 1
ATOM 6791 C CA . ILE A 1 879 ? -5.061 19.954 27.645 1.00 93.75 879 ILE A CA 1
ATOM 6792 C C . ILE A 1 879 ? -5.125 20.868 26.417 1.00 93.75 879 ILE A C 1
ATOM 6794 O O . ILE A 1 879 ? -6.128 21.529 26.147 1.00 93.75 879 ILE A O 1
ATOM 6798 N N . SER A 1 880 ? -4.031 20.930 25.667 1.00 94.94 880 SER A N 1
ATOM 6799 C CA . SER A 1 880 ? -3.949 21.553 24.344 1.00 94.94 880 SER A CA 1
ATOM 6800 C C . SER A 1 880 ? -2.979 20.775 23.458 1.00 94.94 880 SER A C 1
ATOM 6802 O O . SER A 1 880 ? -2.089 20.091 23.964 1.00 94.94 880 SER A O 1
ATOM 6804 N N . ILE A 1 881 ? -3.148 20.882 22.142 1.00 95.94 881 ILE A N 1
ATOM 6805 C CA . ILE A 1 881 ? -2.366 20.144 21.144 1.00 95.94 881 ILE A CA 1
ATOM 6806 C C . ILE A 1 881 ? -1.490 21.105 20.343 1.00 95.94 881 ILE A C 1
ATOM 6808 O O . ILE A 1 881 ? -1.964 22.137 19.843 1.00 95.94 881 ILE A O 1
ATOM 6812 N N . ILE A 1 882 ? -0.209 20.759 20.206 1.00 95.94 882 ILE A N 1
ATOM 6813 C CA . ILE A 1 882 ? 0.719 21.451 19.306 1.00 95.94 882 ILE A CA 1
ATOM 6814 C C . ILE A 1 882 ? 0.536 20.896 17.890 1.00 95.94 882 ILE A C 1
ATOM 6816 O O . ILE A 1 882 ? 0.688 19.700 17.652 1.00 95.94 882 ILE A O 1
ATOM 6820 N N . ALA A 1 883 ? 0.190 21.786 16.962 1.00 95.12 883 ALA A N 1
ATOM 6821 C CA . ALA A 1 883 ? -0.024 21.498 15.544 1.00 95.12 883 ALA A CA 1
ATOM 6822 C C . ALA A 1 883 ? 0.430 22.710 14.713 1.00 95.12 883 ALA A C 1
ATOM 6824 O O . ALA A 1 883 ? -0.364 23.350 14.022 1.00 95.12 883 ALA A O 1
ATOM 6825 N N . ASP A 1 884 ? 1.692 23.101 14.881 1.00 91.94 884 ASP A N 1
ATOM 6826 C CA . ASP A 1 884 ? 2.293 24.285 14.253 1.00 91.94 884 ASP A CA 1
ATOM 6827 C C . ASP A 1 884 ? 3.069 23.947 12.971 1.00 91.94 884 ASP A C 1
ATOM 6829 O O . ASP A 1 884 ? 3.774 24.799 12.430 1.00 91.94 884 ASP A O 1
ATOM 6833 N N . ASN A 1 885 ? 2.886 22.720 12.463 1.00 87.25 885 ASN A N 1
ATOM 6834 C CA . ASN A 1 885 ? 3.536 22.170 11.278 1.00 87.25 885 ASN A CA 1
ATOM 6835 C C . ASN A 1 885 ? 5.030 21.851 11.503 1.00 87.25 885 ASN A C 1
ATOM 6837 O O . ASN A 1 885 ? 5.746 21.579 10.531 1.00 87.25 885 ASN A O 1
ATOM 6841 N N . THR A 1 886 ? 5.499 21.820 12.755 1.00 92.06 886 THR A N 1
ATOM 6842 C CA . THR A 1 886 ? 6.874 21.461 13.125 1.00 92.06 886 THR A CA 1
ATOM 6843 C C . THR A 1 886 ? 6.958 19.995 13.545 1.00 92.06 886 THR A C 1
ATOM 6845 O O . THR A 1 886 ? 6.572 19.625 14.651 1.00 92.06 886 THR A O 1
ATOM 6848 N N . THR A 1 887 ? 7.552 19.143 12.704 1.00 90.62 887 THR A N 1
ATOM 6849 C CA . THR A 1 887 ? 7.587 17.680 12.911 1.00 90.62 887 THR A CA 1
ATOM 6850 C C . THR A 1 887 ? 8.164 17.247 14.272 1.00 90.62 887 THR A C 1
ATOM 6852 O O . THR A 1 887 ? 7.778 16.204 14.784 1.00 90.62 887 THR A O 1
ATOM 6855 N N . SER A 1 888 ? 9.059 18.027 14.894 1.00 93.81 888 SER A N 1
ATOM 6856 C CA . SER A 1 888 ? 9.642 17.714 16.213 1.00 93.81 888 SER A CA 1
ATOM 6857 C C . SER A 1 888 ? 8.700 17.915 17.408 1.00 93.81 888 SER A C 1
ATOM 6859 O O . SER A 1 888 ? 9.009 17.445 18.499 1.00 93.81 888 SER A O 1
ATOM 6861 N N . THR A 1 889 ? 7.599 18.646 17.240 1.00 94.38 889 THR A N 1
ATOM 6862 C CA . THR A 1 889 ? 6.673 19.025 18.328 1.00 94.38 889 THR A CA 1
ATOM 6863 C C . THR A 1 889 ? 5.207 18.776 17.986 1.00 94.38 889 THR A C 1
ATOM 6865 O O . THR A 1 889 ? 4.378 18.682 18.886 1.00 94.38 889 THR A O 1
ATOM 6868 N N . ASP A 1 890 ? 4.882 18.639 16.703 1.00 95.88 890 ASP A N 1
ATOM 6869 C CA . ASP A 1 890 ? 3.560 18.268 16.211 1.00 95.88 890 ASP A CA 1
ATOM 6870 C C . ASP A 1 890 ? 3.034 16.998 16.907 1.00 95.88 890 ASP A C 1
ATOM 6872 O O . ASP A 1 890 ? 3.756 16.011 17.066 1.00 95.88 890 ASP A O 1
ATOM 6876 N N . GLY A 1 891 ? 1.770 17.037 17.334 1.00 96.38 891 GLY A N 1
ATOM 6877 C CA . GLY A 1 891 ? 1.090 15.946 18.039 1.00 96.38 891 GLY A CA 1
ATOM 6878 C C . GLY A 1 891 ? 1.336 15.923 19.552 1.00 96.38 891 GLY A C 1
ATOM 6879 O O . GLY A 1 891 ? 0.766 15.087 20.255 1.00 96.38 891 GLY A O 1
ATOM 6880 N N . GLN A 1 892 ? 2.158 16.834 20.084 1.00 95.88 892 GLN A N 1
ATOM 6881 C CA . GLN A 1 892 ? 2.396 16.941 21.522 1.00 95.88 892 GLN A CA 1
ATOM 6882 C C . GLN A 1 892 ? 1.136 17.401 22.266 1.00 95.88 892 GLN A C 1
ATOM 6884 O O . GLN A 1 892 ? 0.522 18.411 21.910 1.00 95.88 892 GLN A O 1
ATOM 6889 N N . VAL A 1 893 ? 0.820 16.708 23.364 1.00 95.81 893 VAL A N 1
ATOM 6890 C CA . VAL A 1 893 ? -0.203 17.125 24.329 1.00 95.81 893 VAL A CA 1
ATOM 6891 C C . VAL A 1 893 ? 0.465 17.934 25.440 1.00 95.81 893 VAL A C 1
ATOM 6893 O O . VAL A 1 893 ? 1.392 17.462 26.100 1.00 95.81 893 VAL A O 1
ATOM 6896 N N . VAL A 1 894 ? -0.004 19.159 25.666 1.00 93.62 894 VAL A N 1
ATOM 6897 C CA . VAL A 1 894 ? 0.466 20.031 26.751 1.00 93.62 894 VAL A CA 1
ATOM 6898 C C . VAL A 1 894 ? -0.660 20.333 27.725 1.00 93.62 894 VAL A C 1
ATOM 6900 O O . VAL A 1 894 ? -1.808 20.507 27.324 1.00 93.62 894 VAL A O 1
ATOM 6903 N N . VAL A 1 895 ? -0.333 20.418 29.014 1.00 92.19 895 VAL A N 1
ATOM 6904 C CA . VAL A 1 895 ? -1.275 20.915 30.022 1.00 92.19 895 VAL A CA 1
ATOM 6905 C C . VAL A 1 895 ? -1.310 22.437 29.927 1.00 92.19 895 VAL A C 1
ATOM 6907 O O . VAL A 1 895 ? -0.277 23.101 30.015 1.00 92.19 895 VAL A O 1
ATOM 6910 N N . ASN A 1 896 ? -2.499 22.983 29.714 1.00 89.25 896 ASN A N 1
ATOM 6911 C CA . ASN A 1 896 ? -2.745 24.403 29.545 1.00 89.25 896 ASN A CA 1
ATOM 6912 C C . ASN A 1 896 ? -3.774 24.869 30.573 1.00 89.25 896 ASN A C 1
ATOM 6914 O O . ASN A 1 896 ? -4.969 24.861 30.302 1.00 89.25 896 ASN A O 1
ATOM 6918 N N . GLU A 1 897 ? -3.303 25.342 31.725 1.00 87.81 897 GLU A N 1
ATOM 6919 C CA . GLU A 1 897 ? -4.140 25.827 32.836 1.00 87.81 897 GLU A CA 1
ATOM 6920 C C . GLU A 1 897 ? -5.085 26.988 32.462 1.00 87.81 897 GLU A C 1
ATOM 6922 O O . GLU A 1 897 ? -5.998 27.320 33.213 1.00 87.81 897 GLU A O 1
ATOM 6927 N N . GLN A 1 898 ? -4.877 27.630 31.307 1.00 81.44 898 GLN A N 1
ATOM 6928 C CA . GLN A 1 898 ? -5.762 28.680 30.794 1.00 81.44 898 GLN A CA 1
ATOM 6929 C C . GLN A 1 898 ? -6.925 28.126 29.956 1.00 81.44 898 GLN A C 1
ATOM 6931 O O . GLN A 1 898 ? -7.844 28.875 29.620 1.00 81.44 898 GLN A O 1
ATOM 6936 N N . SER A 1 899 ? -6.894 26.841 29.593 1.00 80.62 899 SER A N 1
ATOM 6937 C CA . SER A 1 899 ? -7.964 26.194 28.838 1.00 80.62 899 SER A CA 1
ATOM 6938 C C . SER A 1 899 ? -9.196 25.998 29.718 1.00 80.62 899 SER A C 1
ATOM 6940 O O . SER A 1 899 ? -9.123 25.437 30.809 1.00 80.62 899 SER A O 1
ATOM 6942 N N . ALA A 1 900 ? -10.353 26.429 29.217 1.00 76.19 900 ALA A N 1
ATOM 6943 C CA . ALA A 1 900 ? -11.636 26.188 29.872 1.00 76.19 900 ALA A CA 1
ATOM 6944 C C . ALA A 1 900 ? -12.163 24.756 29.646 1.00 76.19 900 ALA A C 1
ATOM 6946 O O . ALA A 1 900 ? -13.087 24.332 30.340 1.00 76.19 900 ALA A O 1
ATOM 6947 N N . ASN A 1 901 ? -11.596 24.021 28.683 1.00 82.56 901 ASN A N 1
ATOM 6948 C CA . ASN A 1 901 ? -12.041 22.680 28.315 1.00 82.56 901 ASN A CA 1
ATOM 6949 C C . ASN A 1 901 ? -11.220 21.633 29.076 1.00 82.56 901 ASN A C 1
ATOM 6951 O O . ASN A 1 901 ? -9.994 21.580 28.958 1.00 82.56 901 ASN A O 1
ATOM 6955 N N . LEU A 1 902 ? -11.912 20.803 29.859 1.00 92.19 902 LEU A N 1
ATOM 6956 C CA . LEU A 1 902 ? -11.325 19.712 30.633 1.00 92.19 902 LEU A CA 1
ATOM 6957 C C . LEU A 1 902 ? -11.602 18.378 29.945 1.00 92.19 902 LEU A C 1
ATOM 6959 O O . LEU A 1 902 ? -12.750 18.068 29.632 1.00 92.19 902 LEU A O 1
ATOM 6963 N N . VAL A 1 903 ? -10.557 17.573 29.774 1.00 95.31 903 VAL A N 1
ATOM 6964 C CA . VAL A 1 903 ? -10.644 16.217 29.221 1.00 95.31 903 VAL A CA 1
ATOM 6965 C C . VAL A 1 903 ? -10.475 15.205 30.350 1.00 95.31 903 VAL A C 1
ATOM 6967 O O . VAL A 1 903 ? -9.629 15.392 31.228 1.00 95.31 903 VAL A O 1
ATOM 6970 N N . LYS A 1 904 ? -11.282 14.138 30.349 1.00 97.00 904 LYS A N 1
ATOM 6971 C CA . LYS A 1 904 ? -11.127 13.017 31.287 1.00 97.00 904 LYS A CA 1
ATOM 6972 C C . LYS A 1 904 ? -9.941 12.179 30.829 1.00 97.00 904 LYS A C 1
ATOM 6974 O O . LYS A 1 904 ? -9.942 11.705 29.704 1.00 97.00 904 LYS A O 1
ATOM 6979 N N . VAL A 1 905 ? -8.944 11.988 31.674 1.00 96.94 905 VAL A N 1
ATOM 6980 C CA . VAL A 1 905 ? -7.742 11.209 31.370 1.00 96.94 905 VAL A CA 1
ATOM 6981 C C . VAL A 1 905 ? -7.750 9.957 32.232 1.00 96.94 905 VAL A C 1
ATOM 6983 O O . VAL A 1 905 ? -7.828 10.064 33.456 1.00 96.94 905 VAL A O 1
ATOM 6986 N N . LEU A 1 906 ? -7.689 8.784 31.598 1.00 96.44 906 LEU A N 1
ATOM 6987 C CA . LEU A 1 906 ? -7.479 7.514 32.289 1.00 96.44 906 LEU A CA 1
ATOM 6988 C C . LEU A 1 906 ? -6.029 7.457 32.761 1.00 96.44 906 LEU A C 1
ATOM 6990 O O . LEU A 1 906 ? -5.131 7.285 31.942 1.00 96.44 906 LEU A O 1
ATOM 6994 N N . GLU A 1 907 ? -5.804 7.629 34.060 1.00 92.88 907 GLU A N 1
ATOM 6995 C CA . GLU A 1 907 ? -4.459 7.658 34.647 1.00 92.88 907 GLU A CA 1
ATOM 6996 C C . GLU A 1 907 ? -4.004 6.282 35.120 1.00 92.88 907 GLU A C 1
ATOM 6998 O O . GLU A 1 907 ? -2.827 5.957 34.998 1.00 92.88 907 GLU A O 1
ATOM 7003 N N . ASP A 1 908 ? -4.924 5.490 35.677 1.00 92.00 908 ASP A N 1
ATOM 7004 C CA . ASP A 1 908 ? -4.598 4.176 36.221 1.00 92.00 908 ASP A CA 1
ATOM 7005 C C . ASP A 1 908 ? -5.799 3.220 36.185 1.00 92.00 908 ASP A C 1
ATOM 7007 O O . ASP A 1 908 ? -6.952 3.659 36.162 1.00 92.00 908 ASP A O 1
ATOM 7011 N N . PHE A 1 909 ? -5.515 1.918 36.183 1.00 94.31 909 PHE A N 1
ATOM 7012 C CA . PHE A 1 909 ? -6.483 0.816 36.232 1.00 94.31 909 PHE A CA 1
ATOM 7013 C C . PHE A 1 909 ? -5.823 -0.467 36.765 1.00 94.31 909 PHE A C 1
ATOM 7015 O O . PHE A 1 909 ? -4.596 -0.593 36.714 1.00 94.31 909 PHE A O 1
ATOM 7022 N N . ASP A 1 910 ? -6.597 -1.438 37.249 1.00 92.81 910 ASP A N 1
ATOM 7023 C CA . ASP A 1 910 ? -6.055 -2.751 37.635 1.00 92.81 910 ASP A CA 1
ATOM 7024 C C . ASP A 1 910 ? -5.636 -3.565 36.393 1.00 92.81 910 ASP A C 1
ATOM 7026 O O . ASP A 1 910 ? -6.460 -3.972 35.569 1.00 92.81 910 ASP A O 1
ATOM 7030 N N . SER A 1 911 ? -4.327 -3.793 36.242 1.00 90.56 911 SER A N 1
ATOM 7031 C CA . SER A 1 911 ? -3.771 -4.513 35.095 1.00 90.56 911 SER A CA 1
ATOM 7032 C C . SER A 1 911 ? -4.001 -6.021 35.149 1.00 90.56 911 SER A C 1
ATOM 7034 O O . SER A 1 911 ? -4.146 -6.639 34.098 1.00 90.56 911 SER A O 1
ATOM 7036 N N . ASP A 1 912 ? -4.047 -6.628 36.333 1.00 88.00 912 ASP A N 1
ATOM 7037 C CA . ASP A 1 912 ? -4.243 -8.077 36.463 1.00 88.00 912 ASP A CA 1
ATOM 7038 C C . ASP A 1 912 ? -5.704 -8.436 36.159 1.00 88.00 912 ASP A C 1
ATOM 7040 O O . ASP A 1 912 ? -5.995 -9.417 35.458 1.00 88.00 912 ASP A O 1
ATOM 7044 N N . GLU A 1 913 ? -6.626 -7.581 36.612 1.00 91.56 913 GLU A N 1
ATOM 7045 C CA . GLU A 1 913 ? -8.037 -7.648 36.244 1.00 91.56 913 GLU A CA 1
ATOM 7046 C C . GLU A 1 913 ? -8.221 -7.476 34.727 1.00 91.56 913 GLU A C 1
ATOM 7048 O O . GLU A 1 913 ? -8.949 -8.253 34.105 1.00 91.56 913 GLU A O 1
ATOM 7053 N N . TYR A 1 914 ? -7.515 -6.518 34.113 1.00 94.81 914 TYR A N 1
ATOM 7054 C CA . TYR A 1 914 ? -7.557 -6.263 32.669 1.00 94.81 914 TYR A CA 1
ATOM 7055 C C . TYR A 1 914 ? -7.239 -7.507 31.825 1.00 94.81 914 TYR A C 1
ATOM 7057 O O . TYR A 1 914 ? -8.050 -7.890 30.980 1.00 94.81 914 TYR A O 1
ATOM 7065 N N . TYR A 1 915 ? -6.099 -8.175 32.047 1.00 94.75 915 TYR A N 1
ATOM 7066 C CA . TYR A 1 915 ? -5.709 -9.329 31.218 1.00 94.75 915 TYR A CA 1
ATOM 7067 C C . TYR A 1 915 ? -6.677 -10.507 31.370 1.00 94.75 915 TYR A C 1
ATOM 7069 O O . TYR A 1 915 ? -7.057 -11.138 30.380 1.00 94.75 915 TYR A O 1
ATOM 7077 N N . SER A 1 916 ? -7.127 -10.760 32.602 1.00 92.06 916 SER A N 1
ATOM 7078 C CA . SER A 1 916 ? -8.098 -11.815 32.902 1.00 92.06 916 SER A CA 1
ATOM 7079 C C . SER A 1 916 ? -9.437 -11.557 32.207 1.00 92.06 916 SER A C 1
ATOM 7081 O O . SER A 1 916 ? -10.037 -12.473 31.640 1.00 92.06 916 SER A O 1
ATOM 7083 N N . ARG A 1 917 ? -9.904 -10.302 32.207 1.00 92.62 917 ARG A N 1
ATOM 7084 C CA . ARG A 1 917 ? -11.129 -9.882 31.515 1.00 92.62 917 ARG A CA 1
ATOM 7085 C C . ARG A 1 917 ? -11.027 -10.050 30.009 1.00 92.62 917 ARG A C 1
ATOM 7087 O O . ARG A 1 917 ? -11.907 -10.675 29.420 1.00 92.62 917 ARG A O 1
ATOM 7094 N N . VAL A 1 918 ? -9.929 -9.590 29.407 1.00 95.12 918 VAL A N 1
ATOM 7095 C CA . VAL A 1 918 ? -9.684 -9.756 27.968 1.00 95.12 918 VAL A CA 1
ATOM 7096 C C . VAL A 1 918 ? -9.783 -11.223 27.564 1.00 95.12 918 VAL A C 1
ATOM 7098 O O . VAL A 1 918 ? -10.518 -11.561 26.635 1.00 95.12 918 VAL A O 1
ATOM 7101 N N . ALA A 1 919 ? -9.083 -12.101 28.282 1.00 94.94 919 ALA A N 1
ATOM 7102 C CA . ALA A 1 919 ? -9.061 -13.523 27.972 1.00 94.94 919 ALA A CA 1
ATOM 7103 C C . ALA A 1 919 ? -10.442 -14.181 28.133 1.00 94.94 919 ALA A C 1
ATOM 7105 O O . ALA A 1 919 ? -10.901 -14.880 27.229 1.00 94.94 919 ALA A O 1
ATOM 7106 N N . ASN A 1 920 ? -11.147 -13.899 29.233 1.00 93.12 920 ASN A N 1
ATOM 7107 C CA . ASN A 1 920 ? -12.492 -14.428 29.476 1.00 93.12 920 ASN A CA 1
ATOM 7108 C C . ASN A 1 920 ? -13.505 -13.949 28.427 1.00 93.12 920 ASN A C 1
ATOM 7110 O O . ASN A 1 920 ? -14.320 -14.736 27.941 1.00 93.12 920 ASN A O 1
ATOM 7114 N N . HIS A 1 921 ? -13.446 -12.670 28.049 1.00 94.81 921 HIS A N 1
ATOM 7115 C CA . HIS A 1 921 ? -14.339 -12.092 27.047 1.00 94.81 921 HIS A CA 1
ATOM 7116 C C . HIS A 1 921 ? -14.100 -12.705 25.666 1.00 94.81 921 HIS A C 1
ATOM 7118 O O . HIS A 1 921 ? -15.048 -13.116 24.997 1.00 94.81 921 HIS A O 1
ATOM 7124 N N . LEU A 1 922 ? -12.834 -12.852 25.258 1.00 95.50 922 LEU A N 1
ATOM 7125 C CA . LEU A 1 922 ? -12.464 -13.498 23.994 1.00 95.50 922 LEU A CA 1
ATOM 7126 C C . LEU A 1 922 ? -12.796 -14.996 23.974 1.00 95.50 922 LEU A C 1
ATOM 7128 O O . LEU A 1 922 ? -13.252 -15.504 22.945 1.00 95.50 922 LEU A O 1
ATOM 7132 N N . GLY A 1 923 ? -12.674 -15.688 25.105 1.00 94.56 923 GLY A N 1
ATOM 7133 C CA . GLY A 1 923 ? -13.040 -17.099 25.242 1.00 94.56 923 GLY A CA 1
ATOM 7134 C C . GLY A 1 923 ? -14.545 -17.378 25.316 1.00 94.56 923 GLY A C 1
ATOM 7135 O O . GLY A 1 923 ? -14.957 -18.521 25.171 1.00 94.56 923 GLY A O 1
ATOM 7136 N N . ASN A 1 924 ? -15.398 -16.363 25.491 1.00 92.31 924 ASN A N 1
ATOM 7137 C CA . ASN A 1 924 ? -16.833 -16.575 25.703 1.00 92.31 924 ASN A CA 1
ATOM 7138 C C . ASN A 1 924 ? -17.539 -17.227 24.490 1.00 92.31 924 ASN A C 1
ATOM 7140 O O . ASN A 1 924 ? -17.601 -16.646 23.403 1.00 92.31 924 ASN A O 1
ATOM 7144 N N . MET A 1 925 ? -18.146 -18.399 24.686 1.00 91.75 925 MET A N 1
ATOM 7145 C CA . MET A 1 925 ? -18.797 -19.182 23.626 1.00 91.75 925 MET A CA 1
ATOM 7146 C C . MET A 1 925 ? -20.148 -18.627 23.135 1.00 91.75 925 MET A C 1
ATOM 7148 O O . MET A 1 925 ? -20.578 -18.972 22.035 1.00 91.75 925 MET A O 1
ATOM 7152 N N . GLU A 1 926 ? -20.835 -17.766 23.895 1.00 88.69 926 GLU A N 1
ATOM 7153 C CA . GLU A 1 926 ? -22.188 -17.285 23.548 1.00 88.69 926 GLU A CA 1
ATOM 7154 C C . GLU A 1 926 ? -22.234 -16.449 22.261 1.00 88.69 926 GLU A C 1
ATOM 7156 O O . GLU A 1 926 ? -23.278 -16.350 21.615 1.00 88.69 926 GLU A O 1
ATOM 7161 N N . ARG A 1 927 ? -21.113 -15.812 21.907 1.00 87.50 927 ARG A N 1
ATOM 7162 C CA . ARG A 1 927 ? -20.973 -14.879 20.775 1.00 87.50 927 ARG A CA 1
ATOM 7163 C C . ARG A 1 927 ? -19.726 -15.210 19.959 1.00 87.50 927 ARG A C 1
ATOM 7165 O O . ARG A 1 927 ? -18.941 -14.325 19.625 1.00 87.50 927 ARG A O 1
ATOM 7172 N N . SER A 1 928 ? -19.517 -16.501 19.718 1.00 94.56 928 SER A N 1
ATOM 7173 C CA . SER A 1 928 ? -18.393 -16.984 18.921 1.00 94.56 928 SER A CA 1
ATOM 7174 C C . SER A 1 928 ? -18.644 -16.860 17.415 1.00 94.56 928 SER A C 1
ATOM 7176 O O . SER A 1 928 ? -19.786 -16.671 16.985 1.00 94.56 928 SER A O 1
ATOM 7178 N N . ALA A 1 929 ? -17.576 -16.935 16.618 1.00 95.94 929 ALA A N 1
ATOM 7179 C CA . ALA A 1 929 ? -17.626 -16.847 15.165 1.00 95.94 929 ALA A CA 1
ATOM 7180 C C . ALA A 1 929 ? -18.674 -17.792 14.541 1.00 95.94 929 ALA A C 1
ATOM 7182 O O . ALA A 1 929 ? -18.781 -18.966 14.897 1.00 95.94 929 ALA A O 1
ATOM 7183 N N . VAL A 1 930 ? -19.415 -17.285 13.550 1.00 95.56 930 VAL A N 1
ATOM 7184 C CA . VAL A 1 930 ? -20.359 -18.077 12.735 1.00 95.56 930 VAL A CA 1
ATOM 7185 C C . VAL A 1 930 ? -19.605 -18.953 11.733 1.00 95.56 930 VAL A C 1
ATOM 7187 O O . VAL A 1 930 ? -20.086 -20.016 1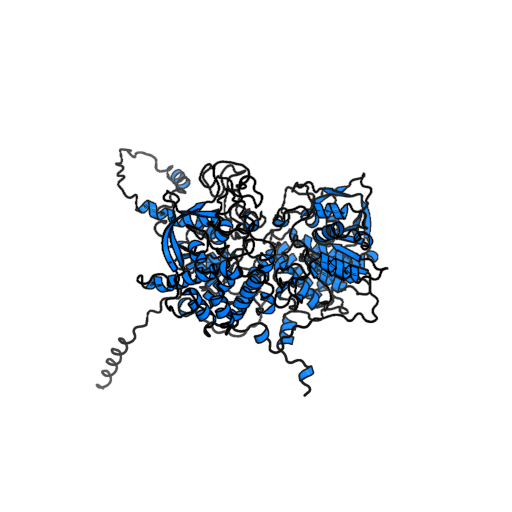1.345 1.00 95.56 930 VAL A O 1
ATOM 7190 N N . ILE A 1 931 ? -18.423 -18.498 11.316 1.00 94.88 931 ILE A N 1
ATOM 7191 C CA . ILE A 1 931 ? -17.496 -19.237 10.468 1.00 94.88 931 ILE A CA 1
ATOM 7192 C C . ILE A 1 931 ? -16.071 -18.918 10.909 1.00 94.88 931 ILE A C 1
ATOM 7194 O O . ILE A 1 931 ? -15.607 -17.794 10.766 1.00 94.88 931 ILE A O 1
ATOM 7198 N N . GLY A 1 932 ? -15.372 -19.888 11.490 1.00 93.75 932 GLY A N 1
ATOM 7199 C CA . GLY A 1 932 ? -14.169 -19.628 12.277 1.00 93.75 932 GLY A CA 1
ATOM 7200 C C . GLY A 1 932 ? -12.884 -19.427 11.476 1.00 93.75 932 GLY A C 1
ATOM 7201 O O . GLY A 1 932 ? -11.900 -18.930 12.013 1.00 93.75 932 GLY A O 1
ATOM 7202 N N . SER A 1 933 ? -12.836 -19.848 10.209 1.00 95.50 933 SER A N 1
ATOM 7203 C CA . SER A 1 933 ? -11.634 -19.705 9.375 1.00 95.50 933 SER A CA 1
ATOM 7204 C C . SER A 1 933 ? -11.909 -19.894 7.887 1.00 95.50 933 SER A C 1
ATOM 7206 O O . SER A 1 933 ? -12.906 -20.499 7.482 1.00 95.50 933 SER A O 1
ATOM 7208 N N . PHE A 1 934 ? -10.948 -19.496 7.051 1.00 93.75 934 PHE A N 1
ATOM 7209 C CA . PHE A 1 934 ? -10.968 -19.831 5.628 1.00 93.75 934 PHE A CA 1
ATOM 7210 C C . PHE A 1 934 ? -10.940 -21.343 5.377 1.00 93.75 934 PHE A C 1
ATOM 7212 O O . PHE A 1 934 ? -11.557 -21.833 4.437 1.00 93.75 934 PHE A O 1
ATOM 7219 N N . THR A 1 935 ? -10.240 -22.112 6.216 1.00 92.88 935 THR A N 1
ATOM 7220 C CA . THR A 1 935 ? -10.185 -23.578 6.092 1.00 92.88 935 THR A CA 1
ATOM 7221 C C . THR A 1 935 ? -11.571 -24.198 6.258 1.00 92.88 935 THR A C 1
ATOM 7223 O O . THR A 1 935 ? -11.963 -25.064 5.473 1.00 92.88 935 THR A O 1
ATOM 7226 N N . GLU A 1 936 ? -12.325 -23.727 7.249 1.00 93.44 936 GLU A N 1
ATOM 7227 C CA . GLU A 1 936 ? -13.713 -24.127 7.471 1.00 93.44 936 GLU A CA 1
ATOM 7228 C C . GLU A 1 936 ? -14.610 -23.715 6.294 1.00 93.44 936 GLU A C 1
ATOM 7230 O O . GLU A 1 936 ? -15.351 -24.544 5.760 1.00 93.44 936 GLU A O 1
ATOM 7235 N N . GLN A 1 937 ? -14.471 -22.476 5.813 1.00 92.00 937 GLN A N 1
ATOM 7236 C CA . GLN A 1 937 ? -15.220 -21.964 4.661 1.00 92.00 937 GLN A CA 1
ATOM 7237 C C . GLN A 1 937 ? -14.952 -22.753 3.376 1.00 92.00 937 GLN A C 1
ATOM 7239 O O . GLN A 1 937 ? -15.871 -23.123 2.650 1.00 92.00 937 GLN A O 1
ATOM 7244 N N . ARG A 1 938 ? -13.695 -23.109 3.108 1.00 90.94 938 ARG A N 1
ATOM 7245 C CA . ARG A 1 938 ? -13.345 -23.969 1.973 1.00 90.94 938 ARG A CA 1
ATOM 7246 C C . ARG A 1 938 ? -13.989 -25.343 2.083 1.00 90.94 938 ARG A C 1
ATOM 7248 O O . ARG A 1 938 ? -14.427 -25.898 1.073 1.00 90.94 938 ARG A O 1
ATOM 7255 N N . ALA A 1 939 ? -14.031 -25.916 3.286 1.00 90.50 939 ALA A N 1
ATOM 7256 C CA . ALA A 1 939 ? -14.662 -27.210 3.507 1.00 90.50 939 ALA A CA 1
ATOM 7257 C C . ALA A 1 939 ? -16.172 -27.154 3.233 1.00 90.50 939 ALA A C 1
ATOM 7259 O O . ALA A 1 939 ? -16.701 -28.102 2.648 1.00 90.50 939 ALA A O 1
ATOM 7260 N N . SER A 1 940 ? -16.843 -26.053 3.588 1.00 88.50 940 SER A N 1
ATOM 7261 C CA . SER A 1 940 ? -18.268 -25.860 3.300 1.00 88.50 940 SER A CA 1
ATOM 7262 C C . SER A 1 940 ? -18.533 -25.656 1.805 1.00 88.50 940 SER A C 1
ATOM 7264 O O . SER A 1 940 ? -19.417 -26.311 1.260 1.00 88.50 940 SER A O 1
ATOM 7266 N N . TRP A 1 941 ? -17.714 -24.873 1.096 1.00 90.69 941 TRP A N 1
ATOM 7267 C CA . TRP A 1 941 ? -17.848 -24.691 -0.359 1.00 90.69 941 TRP A CA 1
ATOM 7268 C C . TRP A 1 941 ? -17.489 -25.941 -1.182 1.00 90.69 941 TRP A C 1
ATOM 7270 O O . TRP A 1 941 ? -17.913 -26.079 -2.332 1.00 90.69 941 TRP A O 1
ATOM 7280 N N . SER A 1 942 ? -16.731 -26.876 -0.604 1.00 87.50 942 SER A N 1
ATOM 7281 C CA . SER A 1 942 ? -16.334 -28.127 -1.269 1.00 87.50 942 SER A CA 1
ATOM 7282 C C . SER A 1 942 ? -17.318 -29.283 -1.057 1.00 87.50 942 SER A C 1
ATOM 7284 O O . SER A 1 942 ? -17.244 -30.285 -1.770 1.00 87.50 942 SER A O 1
ATOM 7286 N N . ARG A 1 943 ? -18.211 -29.205 -0.062 1.00 84.38 943 ARG A N 1
ATOM 7287 C CA . ARG A 1 943 ? -19.121 -30.299 0.316 1.00 84.38 943 ARG A CA 1
ATOM 7288 C C . ARG A 1 943 ? -20.562 -29.960 -0.042 1.00 84.38 943 ARG A C 1
ATOM 7290 O O . ARG A 1 943 ? -21.010 -28.834 0.132 1.00 84.38 943 ARG A O 1
ATOM 7297 N N . GLN A 1 944 ? -21.309 -30.965 -0.498 1.00 73.88 944 GLN A N 1
ATOM 7298 C CA . GLN A 1 944 ? -22.736 -30.807 -0.760 1.00 73.88 944 GLN A CA 1
ATOM 7299 C C . GLN A 1 944 ? -23.462 -30.462 0.555 1.00 73.88 944 GLN A C 1
ATOM 7301 O O . GLN A 1 944 ? -23.285 -31.202 1.525 1.00 73.88 944 GLN A O 1
ATOM 7306 N N . PRO A 1 945 ? -24.265 -29.380 0.607 1.00 68.19 945 PRO A N 1
ATOM 7307 C CA . PRO A 1 945 ? -24.995 -28.990 1.810 1.00 68.19 945 PRO A CA 1
ATOM 7308 C C . PRO A 1 945 ? -25.846 -30.144 2.348 1.00 68.19 945 PRO A C 1
ATOM 7310 O O . PRO A 1 945 ? -26.536 -30.806 1.568 1.00 68.19 945 PRO A O 1
ATOM 7313 N N . ASP A 1 946 ? -25.859 -30.359 3.667 1.00 61.56 946 ASP A N 1
ATOM 7314 C CA . ASP A 1 946 ? -26.599 -31.474 4.283 1.00 61.56 946 ASP A CA 1
ATOM 7315 C C . ASP A 1 946 ? -28.109 -31.445 3.956 1.00 61.56 946 ASP A C 1
ATOM 7317 O O . ASP A 1 946 ? -28.741 -32.493 3.834 1.00 61.56 946 ASP A O 1
ATOM 7321 N N . ASN A 1 947 ? -28.665 -30.267 3.650 1.00 52.69 947 ASN A N 1
ATOM 7322 C CA . ASN A 1 947 ? -30.056 -30.087 3.209 1.00 52.69 947 ASN A CA 1
ATOM 7323 C C . ASN A 1 947 ? -30.375 -30.689 1.821 1.00 52.69 947 ASN A C 1
ATOM 7325 O O . ASN A 1 947 ? -31.541 -30.756 1.441 1.00 52.69 947 ASN A O 1
ATOM 7329 N N . LEU A 1 948 ? -29.370 -31.120 1.051 1.00 49.28 948 LEU A N 1
ATOM 7330 C CA . LEU A 1 948 ? -29.532 -31.800 -0.243 1.00 49.28 948 LEU A CA 1
ATOM 7331 C C . LEU A 1 948 ? -29.319 -33.322 -0.159 1.00 49.28 948 LEU A C 1
ATOM 7333 O O . LEU A 1 948 ? -29.469 -34.000 -1.173 1.00 49.28 948 LEU A O 1
ATOM 7337 N N . ARG A 1 949 ? -29.002 -33.872 1.025 1.00 47.47 949 ARG A N 1
ATOM 7338 C CA . ARG A 1 949 ? -28.895 -35.328 1.258 1.00 47.47 949 ARG A CA 1
ATOM 7339 C C . ARG A 1 949 ? -30.237 -36.010 1.524 1.00 47.47 949 ARG A C 1
ATOM 7341 O O . ARG A 1 949 ? -30.295 -37.234 1.556 1.00 47.47 949 ARG A O 1
ATOM 7348 N N . VAL A 1 950 ? -31.307 -35.234 1.696 1.00 39.34 950 VAL A N 1
ATOM 7349 C CA . VAL A 1 950 ? -32.677 -35.738 1.840 1.00 39.34 950 VAL A CA 1
ATOM 7350 C C . VAL A 1 950 ? -33.427 -35.509 0.528 1.00 39.34 950 VAL A C 1
ATOM 7352 O O . VAL A 1 950 ? -34.212 -34.570 0.405 1.00 39.34 950 VAL A O 1
ATOM 7355 N N . ARG A 1 951 ? -33.154 -36.345 -0.474 1.00 34.62 951 ARG A N 1
ATOM 7356 C CA . ARG A 1 951 ? -34.073 -36.623 -1.585 1.00 34.62 951 ARG A CA 1
ATOM 7357 C C . ARG A 1 951 ? -33.956 -38.071 -2.010 1.00 34.62 951 ARG A C 1
ATOM 7359 O O . ARG A 1 951 ? -32.806 -38.522 -2.200 1.00 34.62 951 ARG A O 1
#

InterPro domains:
  IPR001910 Inosine/uridine-preferring nucleoside hydrolase domain [PF01156] (88-294)
  IPR001910 Inosine/uridine-preferring nucleoside hydrolase domain [PF01156] (575-915)
  IPR036452 Ribonucleoside hydrolase-like [G3DSA:3.90.245.10] (16-449)
  IPR036452 Ribonucleoside hydrolase-like [G3DSA:3.90.245.10] (572-923)
  IPR036452 Ribonucleoside hydrolase-like [SSF53590] (27-446)
  IPR036452 Ribonucleoside hydrolase-like [SSF53590] (574-922)